Protein AF-0000000066196878 (afdb_homodimer)

InterPro domains:
  IPR005068 Bacteriophage lambda, Tail fiber protein, repeat-2 [PF03406] (113-153)
  IPR048390 Long-tail fiber proximal subunit, trimerization domain [PF21446] (210-320)
  IPR051934 Bacteriophage Tail Fiber Structural Protein [PTHR35191] (95-156)

Foldseek 3Di:
DDDDDDPVDDPDQDPQDDDPDPDDDDFDCADVVGHGDDCPSNNNCVVRVVQCVLLVLLVHDDDPPDDCSNVVSVVSNCVVPHDDPVCVCVVQVVVHDVSVVVVCVVVVADQDAPPHDHDAAEDLDQPDPDRRHHYDPNNVVVVVVVVVVDDDPVCVCVPPPDPVVVCVVVVCVVVVVCVVPPADPVGDDDPDDDDDPDFDWDKDDDDQWIKIWGWDDDDPPDPDTDIDIDIDDPFPDWDWDWDDDPPDIGTQWIGGPPDIDGPDDDDDPDDDFAPAQQRAWDQDAQKIWTWGHPPFKIFTFMPDGNCNPDDGDPAGQWMAGPPPRDIDGRPDDDDDDDDDDPDDDWPFDDDDPVCVVPTTDQDDPDAADAQHWDFSDWDDDPFKIKTFTDHHLFWTFIFIATPPDDDDDTPWDWIQTNVRDTDTPDDDDDPDCQVVLQPDWPDKDWADKDKADQAAPDDDDPFQKDWDAWFAPDDPPSHGHGIITIITGIWTRGNNDIDGDGDD/DDDDPDPVDDPDQDDQDDDPDPDDDDADVDDVVDHGDDCPSNNVVVVRVVQCVLLVLLVHDDDPVDDCSNVVSVVSNCVVPHDDPVCVCVVQVVVDDVSVVVVCVVVVADQDAPPGDHDAAADLDQPDPDRRHHYDPNNVVVVVVVVVVDDDPVCVCVPVPDVVVVCVVVVCVVVVVCVVQDADPVDDDDPDDDDDPDQDWDKDDDDQKIKIWGWDDDDPPDPDTDIDIDIDDPFPDWDWDWDDDPHDIGTQWIGGPPDIDGPDDDDDPDDDDAPAQFRAWDQDAQKIWTWGHPPFKIFTFMPDGNCNVDDGDPAGQWMAGPVPRDIDGGPDDDDDDDDDDPDDDWPWDDDDPVCVVPTTDQDDPDAADAQHWDFSDWDDDDFKIKTFTDHHLFWTGIFIATPPDDDDDTPWDWIATNVGDTDTPDDDDDPDCQVVLQPDFPDKDWADKDKADQQAPDDDDPFQKDWDAWDADPDPPSHGHGIITIITGIWTHGNNDIDRDGDD

Organism: Escherichia phage Mu (NCBI:txid2681603)

Radius of gyration: 94.43 Å; Cα contacts (8 Å, |Δi|>4): 2114; chains: 2; bounding box: 53×305×156 Å

Nearest PDB structures (foldseek):
  5yvq-assembly1_A  TM=9.752E-01  e=8.740E-61  Muvirus mu
  4uxg-assembly2_E  TM=3.493E-01  e=2.154E-09  Tequatrovirus T4
  5nxh-assembly1_C  TM=2.573E-01  e=2.372E-10  Tequatrovirus T4
  5nxf-assembly1_C  TM=2.540E-01  e=2.976E-09  Tequatrovirus T4
  4zgq-assembly1_B  TM=2.258E-01  e=8.682E+00  Saccharomyces cerevisiae

Structure (mmCIF, N/CA/C/O backbone):
data_AF-0000000066196878-model_v1
#
loop_
_entity.id
_entity.type
_entity.pdbx_description
1 polymer 'Tail fiber protein S'
#
loop_
_atom_site.group_PDB
_atom_site.id
_atom_site.type_symbol
_atom_site.label_atom_id
_atom_site.label_alt_id
_atom_site.label_comp_id
_atom_site.label_asym_id
_atom_site.label_entity_id
_atom_site.label_seq_id
_atom_site.pdbx_PDB_ins_code
_atom_site.Cartn_x
_atom_site.Cartn_y
_atom_site.Cartn_z
_atom_site.occupancy
_atom_site.B_iso_or_equiv
_atom_site.auth_seq_id
_atom_site.auth_comp_id
_atom_site.auth_asym_id
_atom_site.auth_atom_id
_atom_site.pdbx_PDB_model_num
ATOM 1 N N . MET A 1 1 ? 2.555 138.375 64.688 1 83 1 MET A N 1
ATOM 2 C CA . MET A 1 1 ? 1.456 139.125 65.312 1 83 1 MET A CA 1
ATOM 3 C C . MET A 1 1 ? 1.65 139.25 66.812 1 83 1 MET A C 1
ATOM 5 O O . MET A 1 1 ? 1.984 138.25 67.5 1 83 1 MET A O 1
ATOM 9 N N . PHE A 1 2 ? 1.499 140.5 67.312 1 89.62 2 PHE A N 1
ATOM 10 C CA . PHE A 1 2 ? 1.685 140.875 68.75 1 89.62 2 PHE A CA 1
ATOM 11 C C . PHE A 1 2 ? 0.652 141.875 69.25 1 89.62 2 PHE A C 1
ATOM 13 O O . PHE A 1 2 ? 0.168 142.625 68.5 1 89.62 2 PHE A O 1
ATOM 20 N N . TYR A 1 3 ? 0.331 141.75 70.5 1 91.12 3 TYR A N 1
ATOM 21 C CA . TYR A 1 3 ? -0.651 142.625 71.125 1 91.12 3 TYR A CA 1
ATOM 22 C C . TYR A 1 3 ? -0.016 144 71.562 1 91.12 3 TYR A C 1
ATOM 24 O O . TYR A 1 3 ? 1.211 144.125 71.562 1 91.12 3 TYR A O 1
ATOM 32 N N . ILE A 1 4 ? -0.816 144.875 71.688 1 88.62 4 ILE A N 1
ATOM 33 C CA . ILE A 1 4 ? -0.34 146.125 72.25 1 88.62 4 ILE A CA 1
ATOM 34 C C . ILE A 1 4 ? 0.335 145.875 73.562 1 88.62 4 ILE A C 1
ATOM 36 O O . ILE A 1 4 ? -0.197 145.25 74.438 1 88.62 4 ILE A O 1
ATOM 40 N N . ASP A 1 5 ? 1.55 146.5 73.75 1 88.06 5 ASP A N 1
ATOM 41 C CA . ASP A 1 5 ? 2.254 146.125 75 1 88.06 5 ASP A CA 1
ATOM 42 C C . ASP A 1 5 ? 2.846 147.375 75.625 1 88.06 5 ASP A C 1
ATOM 44 O O . ASP A 1 5 ? 3.709 147.375 76.5 1 88.06 5 ASP A O 1
ATOM 48 N N . ASN A 1 6 ? 2.473 148.375 75.125 1 85 6 ASN A N 1
ATOM 49 C CA . ASN A 1 6 ? 2.963 149.625 75.812 1 85 6 ASN A CA 1
ATOM 50 C C . ASN A 1 6 ? 2.205 150 77.062 1 85 6 ASN A C 1
ATOM 52 O O . ASN A 1 6 ? 1.241 149.25 77.438 1 85 6 ASN A O 1
ATOM 56 N N . ASP A 1 7 ? 2.568 151 77.75 1 84.56 7 ASP A N 1
ATOM 57 C CA . ASP A 1 7 ? 2.145 151.25 79.125 1 84.56 7 ASP A CA 1
ATOM 58 C C . ASP A 1 7 ? 0.718 151.875 79.188 1 84.56 7 ASP A C 1
ATOM 60 O O . ASP A 1 7 ? 0.107 151.875 80.25 1 84.56 7 ASP A O 1
ATOM 64 N N . SER A 1 8 ? 0.261 152.25 78.062 1 85.88 8 SER A N 1
ATOM 65 C CA . SER A 1 8 ? -1.095 152.75 78.062 1 85.88 8 SER A CA 1
ATOM 66 C C . SER A 1 8 ? -2.133 151.625 78 1 85.88 8 SER A C 1
ATOM 68 O O . SER A 1 8 ? -3.326 151.875 78.188 1 85.88 8 SER A O 1
ATOM 70 N N . GLY A 1 9 ? -1.727 150.375 77.625 1 87 9 GLY A N 1
ATOM 71 C CA . GLY A 1 9 ? -2.645 149.25 77.562 1 87 9 GLY A CA 1
ATOM 72 C C . GLY A 1 9 ? -3.094 148.75 78.875 1 87 9 GLY A C 1
ATOM 73 O O . GLY A 1 9 ? -2.41 148.875 79.875 1 87 9 GLY A O 1
ATOM 74 N N . VAL A 1 10 ? -4.293 148.125 78.875 1 89.38 10 VAL A N 1
ATOM 75 C CA . VAL A 1 10 ? -4.828 147.5 80.125 1 89.38 10 VAL A CA 1
ATOM 76 C C . VAL A 1 10 ? -4.691 146 80.062 1 89.38 10 VAL A C 1
ATOM 78 O O . VAL A 1 10 ? -4.668 145.375 79 1 89.38 10 VAL A O 1
ATOM 81 N N . THR A 1 11 ? -4.688 145.375 81.188 1 89.75 11 THR A N 1
ATOM 82 C CA . THR A 1 11 ? -4.344 144 81.312 1 89.75 11 THR A CA 1
ATOM 83 C C . THR A 1 11 ? -5.59 143.125 81.125 1 89.75 11 THR A C 1
ATOM 85 O O . THR A 1 11 ? -5.484 141.875 80.938 1 89.75 11 THR A O 1
ATOM 88 N N . VAL A 1 12 ? -6.699 143.75 81.25 1 90.31 12 VAL A N 1
ATOM 89 C CA . VAL A 1 12 ? -7.961 143.125 81.062 1 90.31 12 VAL A CA 1
ATOM 90 C C . VAL A 1 12 ? -8.734 143.75 79.938 1 90.31 12 VAL A C 1
ATOM 92 O O . VAL A 1 12 ? -8.93 145 79.938 1 90.31 12 VAL A O 1
ATOM 95 N N . MET A 1 13 ? -9.07 143 78.875 1 89.38 13 MET A N 1
ATOM 96 C CA . MET A 1 13 ? -9.82 143.625 77.75 1 89.38 13 MET A CA 1
ATOM 97 C C . MET A 1 13 ? -11.133 144.25 78.25 1 89.38 13 MET A C 1
ATOM 99 O O . MET A 1 13 ? -11.953 143.5 78.875 1 89.38 13 MET A O 1
ATOM 103 N N . PRO A 1 14 ? -11.336 145.375 78 1 86.38 14 PRO A N 1
ATOM 104 C CA . PRO A 1 14 ? -12.656 146 78.375 1 86.38 14 PRO A CA 1
ATOM 105 C C . PRO A 1 14 ? -13.789 145.25 77.625 1 86.38 14 PRO A C 1
ATOM 107 O O . PRO A 1 14 ? -13.609 144.75 76.5 1 86.38 14 PRO A O 1
ATOM 110 N N . PRO A 1 15 ? -14.906 145.125 78.25 1 88.88 15 PRO A N 1
ATOM 111 C CA . PRO A 1 15 ? -16.031 144.375 77.625 1 88.88 15 PRO A CA 1
ATOM 112 C C . PRO A 1 15 ? -16.406 145.125 76.312 1 88.88 15 PRO A C 1
ATOM 114 O O . PRO A 1 15 ? -16.391 146.375 76.188 1 88.88 15 PRO A O 1
ATOM 117 N N . VAL A 1 16 ? -16.672 144.375 75.312 1 87.56 16 VAL A N 1
ATOM 118 C CA . VAL A 1 16 ? -17.078 145 74 1 87.56 16 VAL A CA 1
ATOM 119 C C . VAL A 1 16 ? -18.453 145.625 74.125 1 87.56 16 VAL A C 1
ATOM 121 O O . VAL A 1 16 ? -19.391 145 74.688 1 87.56 16 VAL A O 1
ATOM 124 N N . SER A 1 17 ? -18.578 146.875 73.812 1 86.44 17 SER A N 1
ATOM 125 C CA . SER A 1 17 ? -19.812 147.625 73.938 1 86.44 17 SER A CA 1
ATOM 126 C C . SER A 1 17 ? -20.906 147 73 1 86.44 17 SER A C 1
ATOM 128 O O . SER A 1 17 ? -20.609 146.25 72.062 1 86.44 17 SER A O 1
ATOM 130 N N . ALA A 1 18 ? -22.172 147.375 73.312 1 87.31 18 ALA A N 1
ATOM 131 C CA . ALA A 1 18 ? -23.328 147 72.562 1 87.31 18 ALA A CA 1
ATOM 132 C C . ALA A 1 18 ? -23.297 147.5 71.125 1 87.31 18 ALA A C 1
ATOM 134 O O . ALA A 1 18 ? -22.75 148.625 70.938 1 87.31 18 ALA A O 1
ATOM 135 N N . GLN A 1 19 ? -23.828 146.875 70.188 1 86.88 19 GLN A N 1
ATOM 136 C CA . GLN A 1 19 ? -23.906 147.375 68.812 1 86.88 19 GLN A CA 1
ATOM 137 C C . GLN A 1 19 ? -24.688 148.75 68.75 1 86.88 19 GLN A C 1
ATOM 139 O O . GLN A 1 19 ? -25.844 148.75 69.125 1 86.88 19 GLN A O 1
ATOM 144 N N . ARG A 1 20 ? -24.188 149.75 68.188 1 87.94 20 ARG A N 1
ATOM 145 C CA . ARG A 1 20 ? -24.828 151.125 68.125 1 87.94 20 ARG A CA 1
ATOM 146 C C . ARG A 1 20 ? -25.531 151.25 66.75 1 87.94 20 ARG A C 1
ATOM 148 O O . ARG A 1 20 ? -26.531 152 66.688 1 87.94 20 ARG A O 1
ATOM 155 N N . SER A 1 21 ? -24.812 150.5 65.75 1 83.88 21 SER A N 1
ATOM 156 C CA . SER A 1 21 ? -25.422 150.625 64.438 1 83.88 21 SER A CA 1
ATOM 157 C C . SER A 1 21 ? -25.578 149.25 63.781 1 83.88 21 SER A C 1
ATOM 159 O O . SER A 1 21 ? -24.672 148.375 63.812 1 83.88 21 SER A O 1
ATOM 161 N N . ALA A 1 22 ? -26.719 149.125 63.188 1 82.88 22 ALA A N 1
ATOM 162 C CA . ALA A 1 22 ? -27 147.875 62.438 1 82.88 22 ALA A CA 1
ATOM 163 C C . ALA A 1 22 ? -26.484 148 61 1 82.88 22 ALA A C 1
ATOM 165 O O . ALA A 1 22 ? -26.359 147 60.312 1 82.88 22 ALA A O 1
ATOM 166 N N . ILE A 1 23 ? -26.172 149.125 60.75 1 83.44 23 ILE A N 1
ATOM 167 C CA . ILE A 1 23 ? -25.656 149.375 59.406 1 83.44 23 ILE A CA 1
ATOM 168 C C . ILE A 1 23 ? -24.141 149.5 59.438 1 83.44 23 ILE A C 1
ATOM 170 O O . ILE A 1 23 ? -23.578 150.125 60.312 1 83.44 23 ILE A O 1
ATOM 174 N N . VAL A 1 24 ? -23.547 149 58.531 1 83.06 24 VAL A N 1
ATOM 175 C CA . VAL A 1 24 ? -22.094 149.125 58.406 1 83.06 24 VAL A CA 1
ATOM 176 C C . VAL A 1 24 ? -21.672 150.5 58.219 1 83.06 24 VAL A C 1
ATOM 178 O O . VAL A 1 24 ? -22.266 151.25 57.406 1 83.06 24 VAL A O 1
ATOM 181 N N . ARG A 1 25 ? -20.688 150.875 59.031 1 83.38 25 ARG A N 1
ATOM 182 C CA . ARG A 1 25 ? -20.109 152.25 58.938 1 83.38 25 ARG A CA 1
ATOM 183 C C . ARG A 1 25 ? -18.625 152.25 58.562 1 83.38 25 ARG A C 1
ATOM 185 O O . ARG A 1 25 ? -17.984 151.125 58.781 1 83.38 25 ARG A O 1
ATOM 192 N N . TRP A 1 26 ? -18.094 153.125 57.938 1 86.69 26 TRP A N 1
ATOM 193 C CA . TRP A 1 26 ? -16.703 153.25 57.469 1 86.69 26 TRP A CA 1
ATOM 194 C C . TRP A 1 26 ? -15.992 154.5 58.031 1 86.69 26 TRP A C 1
ATOM 196 O O . TRP A 1 26 ? -16.625 155.375 58.406 1 86.69 26 TRP A O 1
ATOM 206 N N . PHE A 1 27 ? -14.648 154.25 58.094 1 84.75 27 PHE A N 1
ATOM 207 C CA . PHE A 1 27 ? -13.82 155.375 58.594 1 84.75 27 PHE A CA 1
ATOM 208 C C . PHE A 1 27 ? -13.812 156.5 57.594 1 84.75 27 PHE A C 1
ATOM 210 O O . PHE A 1 27 ? -13.773 156.375 56.375 1 84.75 27 PHE A O 1
ATOM 217 N N . SER A 1 28 ? -13.914 157.75 58.094 1 83.12 28 SER A N 1
ATOM 218 C CA . SER A 1 28 ? -13.836 159 57.25 1 83.12 28 SER A CA 1
ATOM 219 C C . SER A 1 28 ? -12.875 160 57.875 1 83.12 28 SER A C 1
ATOM 221 O O . SER A 1 28 ? -12.758 160.125 59.094 1 83.12 28 SER A O 1
ATOM 223 N N . GLU A 1 29 ? -12.172 160.75 57.094 1 83.5 29 GLU A N 1
ATOM 224 C CA . GLU A 1 29 ? -11.242 161.75 57.531 1 83.5 29 GLU A CA 1
ATOM 225 C C . GLU A 1 29 ? -11.969 163.125 57.781 1 83.5 29 GLU A C 1
ATOM 227 O O . GLU A 1 29 ? -11.336 164.125 58.094 1 83.5 29 GLU A O 1
ATOM 232 N N . GLY A 1 30 ? -13.102 163 57.688 1 79.94 30 GLY A N 1
ATOM 233 C CA . GLY A 1 30 ? -13.875 164.125 57.875 1 79.94 30 GLY A CA 1
ATOM 234 C C . GLY A 1 30 ? -13.883 165.125 56.656 1 79.94 30 GLY A C 1
ATOM 235 O O . GLY A 1 30 ? -13.023 165 55.781 1 79.94 30 GLY A O 1
ATOM 236 N N . ASP A 1 31 ? -14.914 165.875 56.156 1 77.12 31 ASP A N 1
ATOM 237 C CA . ASP A 1 31 ? -15 166.75 55 1 77.12 31 ASP A CA 1
ATOM 238 C C . ASP A 1 31 ? -15.523 168.125 55.375 1 77.12 31 ASP A C 1
ATOM 240 O O . ASP A 1 31 ? -16.109 168.75 54.562 1 77.12 31 ASP A O 1
ATOM 244 N N . GLY A 1 32 ? -15.156 168.625 56.594 1 75.62 32 GLY A N 1
ATOM 245 C CA . GLY A 1 32 ? -15.609 170 57.031 1 75.62 32 GLY A CA 1
ATOM 246 C C . GLY A 1 32 ? -16.969 169.875 57.719 1 75.62 32 GLY A C 1
ATOM 247 O O . GLY A 1 32 ? -17.125 170.5 58.812 1 75.62 32 GLY A O 1
ATOM 248 N N . ASN A 1 33 ? -17.953 169.25 57.219 1 75.69 33 ASN A N 1
ATOM 249 C CA . ASN A 1 33 ? -19.266 169.125 57.812 1 75.69 33 ASN A CA 1
ATOM 250 C C . ASN A 1 33 ? -19.344 167.875 58.719 1 75.69 33 ASN A C 1
ATOM 252 O O . ASN A 1 33 ? -20.203 167.75 59.594 1 75.69 33 ASN A O 1
ATOM 256 N N . ASN A 1 34 ? -18.328 166.875 58.438 1 76.5 34 ASN A N 1
ATOM 257 C CA . ASN A 1 34 ? -18.312 165.625 59.219 1 76.5 34 ASN A CA 1
ATOM 258 C C . ASN A 1 34 ? -17 165.5 59.969 1 76.5 34 ASN A C 1
ATOM 260 O O . ASN A 1 34 ? -15.93 165.75 59.438 1 76.5 34 ASN A O 1
ATOM 264 N N . VAL A 1 35 ? -17.109 164.875 61.188 1 83.25 35 VAL A N 1
ATOM 265 C CA . VAL A 1 35 ? -15.938 164.75 62.031 1 83.25 35 VAL A CA 1
ATOM 266 C C . VAL A 1 35 ? -15.172 163.5 61.656 1 83.25 35 VAL A C 1
ATOM 268 O O . VAL A 1 35 ? -15.742 162.625 61.062 1 83.25 35 VAL A O 1
ATOM 271 N N . ILE A 1 36 ? -13.961 163.5 61.875 1 83.06 36 ILE A N 1
ATOM 272 C CA . ILE A 1 36 ? -13.07 162.375 61.656 1 83.06 36 ILE A CA 1
ATOM 273 C C . ILE A 1 36 ? -13.539 161.25 62.5 1 83.06 36 ILE A C 1
ATOM 275 O O . ILE A 1 36 ? -13.93 161.375 63.656 1 83.06 36 ILE A O 1
ATOM 279 N N . THR A 1 37 ? -13.555 160.125 61.875 1 81.94 37 THR A N 1
ATOM 280 C CA . THR A 1 37 ? -13.969 158.875 62.594 1 81.94 37 THR A CA 1
ATOM 281 C C . THR A 1 37 ? -12.852 158.375 63.5 1 81.94 37 THR A C 1
ATOM 283 O O . THR A 1 37 ? -11.711 158.25 63.094 1 81.94 37 THR A O 1
ATOM 286 N N . TRP A 1 38 ? -13.141 158.25 64.812 1 84 38 TRP A N 1
ATOM 287 C CA . TRP A 1 38 ? -12.188 157.625 65.688 1 84 38 TRP A CA 1
ATOM 288 C C . TRP A 1 38 ? -12.562 156.125 65.938 1 84 38 TRP A C 1
ATOM 290 O O . TRP A 1 38 ? -13.727 155.75 66.25 1 84 38 TRP A O 1
ATOM 300 N N . PRO A 1 39 ? -11.711 155 65.75 1 85 39 PRO A N 1
ATOM 301 C CA . PRO A 1 39 ? -12.023 153.5 65.812 1 85 39 PRO A CA 1
ATOM 302 C C . PRO A 1 39 ? -12.531 153.125 67.188 1 85 39 PRO A C 1
ATOM 304 O O . PRO A 1 39 ? -13.438 152.25 67.25 1 85 39 PRO A O 1
ATOM 307 N N . GLY A 1 40 ? -12.023 153.875 68.25 1 84.94 40 GLY A N 1
ATOM 308 C CA . GLY A 1 40 ? -12.398 153.5 69.625 1 84.94 40 GLY A CA 1
ATOM 309 C C . GLY A 1 40 ? -11.75 152.25 70.062 1 84.94 40 GLY A C 1
ATOM 310 O O . GLY A 1 40 ? -11.219 151.5 69.25 1 84.94 40 GLY A O 1
ATOM 311 N N . MET A 1 41 ? -11.719 152 71.25 1 88.88 41 MET A N 1
ATOM 312 C CA . MET A 1 41 ? -11.047 150.75 71.875 1 88.88 41 MET A CA 1
ATOM 313 C C . MET A 1 41 ? -11.672 149.5 71.375 1 88.88 41 MET A C 1
ATOM 315 O O . MET A 1 41 ? -10.969 148.5 71.188 1 88.88 41 MET A O 1
ATOM 319 N N . ASP A 1 42 ? -12.906 149.375 71 1 88.69 42 ASP A N 1
ATOM 320 C CA . ASP A 1 42 ? -13.586 148.125 70.562 1 88.69 42 ASP A CA 1
ATOM 321 C C . ASP A 1 42 ? -13.023 147.625 69.25 1 88.69 42 ASP A C 1
ATOM 323 O O . ASP A 1 42 ? -12.711 146.5 69.125 1 88.69 42 ASP A O 1
ATOM 327 N N . TRP A 1 43 ? -12.875 148.5 68.375 1 90.25 43 TRP A N 1
ATOM 328 C CA . TRP A 1 43 ? -12.398 148.125 67.062 1 90.25 43 TRP A CA 1
ATOM 329 C C . TRP A 1 43 ? -10.977 147.625 67.125 1 90.25 43 TRP A C 1
ATOM 331 O O . TRP A 1 43 ? -10.695 146.5 66.562 1 90.25 43 TRP A O 1
ATOM 341 N N . PHE A 1 44 ? -10.133 148.25 67.875 1 91.69 44 PHE A N 1
ATOM 342 C CA . PHE A 1 44 ? -8.75 147.875 68 1 91.69 44 PHE A CA 1
ATOM 343 C C . PHE A 1 44 ? -8.672 146.5 68.75 1 91.69 44 PHE A C 1
ATOM 345 O O . PHE A 1 44 ? -7.941 145.625 68.312 1 91.69 44 PHE A O 1
ATOM 352 N N . ASN A 1 45 ? -9.43 146.375 69.688 1 92.12 45 ASN A N 1
ATOM 353 C CA . ASN A 1 45 ? -9.422 145.125 70.5 1 92.12 45 ASN A CA 1
ATOM 354 C C . ASN A 1 45 ? -9.992 144 69.688 1 92.12 45 ASN A C 1
ATOM 356 O O . ASN A 1 45 ? -9.484 142.875 69.75 1 92.12 45 ASN A O 1
ATOM 360 N N . ILE A 1 46 ? -10.969 144.25 68.938 1 89.44 46 ILE A N 1
ATOM 361 C CA . ILE A 1 46 ? -11.578 143.125 68.125 1 89.44 46 ILE A CA 1
ATOM 362 C C . ILE A 1 46 ? -10.578 142.625 67.062 1 89.44 46 ILE A C 1
ATOM 364 O O . ILE A 1 46 ? -10.367 141.5 66.875 1 89.44 46 ILE A O 1
ATOM 368 N N . VAL A 1 47 ? -9.875 143.625 66.5 1 89.44 47 VAL A N 1
ATOM 369 C CA . VAL A 1 47 ? -8.914 143.25 65.438 1 89.44 47 VAL A CA 1
ATOM 370 C C . VAL A 1 47 ? -7.746 142.5 66.062 1 89.44 47 VAL A C 1
ATOM 372 O O . VAL A 1 47 ? -7.352 141.375 65.562 1 89.44 47 VAL A O 1
ATOM 375 N N . GLN A 1 48 ? -7.262 143 67.125 1 92.81 48 GLN A N 1
ATOM 376 C CA . GLN A 1 48 ? -6.156 142.375 67.812 1 92.81 48 GLN A CA 1
ATOM 377 C C . GLN A 1 48 ? -6.562 140.875 68.312 1 92.81 48 GLN A C 1
ATOM 379 O O . GLN A 1 48 ? -5.828 140 68.125 1 92.81 48 GLN A O 1
ATOM 384 N N . ALA A 1 49 ? -7.719 140.875 68.75 1 91.31 49 ALA A N 1
ATOM 385 C CA . ALA A 1 49 ? -8.195 139.625 69.25 1 91.31 49 ALA A CA 1
ATOM 386 C C . ALA A 1 49 ? -8.352 138.625 68.125 1 91.31 49 ALA A C 1
ATOM 388 O O . ALA A 1 49 ? -7.965 137.375 68.312 1 91.31 49 ALA A O 1
ATOM 389 N N . GLU A 1 50 ? -8.852 138.875 67.125 1 90.19 50 GLU A N 1
ATOM 390 C CA . GLU A 1 50 ? -9.047 138 66 1 90.19 50 GLU A CA 1
ATOM 391 C C . GLU A 1 50 ? -7.715 137.5 65.438 1 90.19 50 GLU A C 1
ATOM 393 O O . GLU A 1 50 ? -7.57 136.25 65.188 1 90.19 50 GLU A O 1
ATOM 398 N N . LEU A 1 51 ? -6.781 138.375 65.438 1 91.81 51 LEU A N 1
ATOM 399 C CA . LEU A 1 51 ? -5.473 138 64.938 1 91.81 51 LEU A CA 1
ATOM 400 C C . LEU A 1 51 ? -4.73 137 65.875 1 91.81 51 LEU A C 1
ATOM 402 O O . LEU A 1 51 ? -4.164 136 65.5 1 91.81 51 LEU A O 1
ATOM 406 N N . LEU A 1 52 ? -4.883 137.375 67.062 1 92.56 52 LEU A N 1
ATOM 407 C CA . LEU A 1 52 ? -4.238 136.625 68.125 1 92.56 52 LEU A CA 1
ATOM 408 C C . LEU A 1 52 ? -4.895 135.25 68.188 1 92.56 52 LEU A C 1
ATOM 410 O O . LEU A 1 52 ? -4.215 134.25 68.438 1 92.56 52 LEU A O 1
ATOM 414 N N . ASN A 1 53 ? -6.105 135.125 68 1 90.31 53 ASN A N 1
ATOM 415 C CA . ASN A 1 53 ? -6.82 133.875 68.125 1 90.31 53 ASN A CA 1
ATOM 416 C C . ASN A 1 53 ? -6.52 133 66.938 1 90.31 53 ASN A C 1
ATOM 418 O O . ASN A 1 53 ? -6.641 131.75 67.062 1 90.31 53 ASN A O 1
ATOM 422 N N . THR A 1 54 ? -6.18 133.5 65.875 1 92.19 54 THR A N 1
ATOM 423 C CA . THR A 1 54 ? -5.707 132.75 64.75 1 92.19 54 THR A CA 1
ATOM 424 C C . THR A 1 54 ? -4.395 132 65.125 1 92.19 54 THR A C 1
ATOM 426 O O . THR A 1 54 ? -4.207 130.875 64.812 1 92.19 54 THR A O 1
ATOM 429 N N . LEU A 1 55 ? -3.465 132.75 65.812 1 93.12 55 LEU A N 1
ATOM 430 C CA . LEU A 1 55 ? -2.219 132.125 66.25 1 93.12 55 LEU A CA 1
ATOM 431 C C . LEU A 1 55 ? -2.49 131 67.312 1 93.12 55 LEU A C 1
ATOM 433 O O . LEU A 1 55 ? -1.896 130 67.25 1 93.12 55 LEU A O 1
ATOM 437 N N . GLU A 1 56 ? -3.439 131.375 68.062 1 91.94 56 GLU A N 1
ATOM 438 C CA . GLU A 1 56 ? -3.797 130.375 69.125 1 91.94 56 GLU A CA 1
ATOM 439 C C . GLU A 1 56 ? -4.332 129.125 68.5 1 91.94 56 GLU A C 1
ATOM 441 O O . GLU A 1 56 ? -3.941 127.938 68.875 1 91.94 56 GLU A O 1
ATOM 446 N N . GLU A 1 57 ? -5.098 129.25 67.562 1 90.75 57 GLU A N 1
ATOM 447 C CA . GLU A 1 57 ? -5.656 128 66.875 1 90.75 57 GLU A CA 1
ATOM 448 C C . GLU A 1 57 ? -4.559 127.188 66.188 1 90.75 57 GLU A C 1
ATOM 450 O O . GLU A 1 57 ? -4.668 126 66.125 1 90.75 57 GLU A O 1
ATOM 455 N N . ALA A 1 58 ? -3.574 127.812 65.812 1 92.31 58 ALA A N 1
ATOM 456 C CA . ALA A 1 58 ? -2.455 127.188 65.188 1 92.31 58 ALA A CA 1
ATOM 457 C C . ALA A 1 58 ? -1.42 126.688 66.188 1 92.31 58 ALA A C 1
ATOM 459 O O . ALA A 1 58 ? -0.462 126 65.75 1 92.31 58 ALA A O 1
ATOM 460 N N . GLY A 1 59 ? -1.481 127.062 67.562 1 90.69 59 GLY A N 1
ATOM 461 C CA . GLY A 1 59 ? -0.529 126.688 68.562 1 90.69 59 GLY A CA 1
ATOM 462 C C . GLY A 1 59 ? 0.746 127.5 68.5 1 90.69 59 GLY A C 1
ATOM 463 O O . GLY A 1 59 ? 1.818 127 68.875 1 90.69 59 GLY A O 1
ATOM 464 N N . ILE A 1 60 ? 0.642 128.625 68.062 1 92.75 60 ILE A N 1
ATOM 465 C CA . ILE A 1 60 ? 1.8 129.5 67.938 1 92.75 60 ILE A CA 1
ATOM 466 C C . ILE A 1 60 ? 1.756 130.625 69 1 92.75 60 ILE A C 1
ATOM 468 O O . ILE A 1 60 ? 0.748 131.25 69.125 1 92.75 60 ILE A O 1
ATOM 472 N N . GLN A 1 61 ? 2.744 130.875 69.625 1 92.38 61 GLN A N 1
ATOM 473 C CA . GLN A 1 61 ? 2.871 131.875 70.625 1 92.38 61 GLN A CA 1
ATOM 474 C C . GLN A 1 61 ? 3.293 133.25 69.938 1 92.38 61 GLN A C 1
ATOM 476 O O . GLN A 1 61 ? 4.23 133.25 69.125 1 92.38 61 GLN A O 1
ATOM 481 N N . PRO A 1 62 ? 2.598 134.25 70.375 1 89 62 PRO A N 1
ATOM 482 C CA . PRO A 1 62 ? 2.959 135.5 69.812 1 89 62 PRO A CA 1
ATOM 483 C C . PRO A 1 62 ? 4.414 135.875 70.062 1 89 62 PRO A C 1
ATOM 485 O O . PRO A 1 62 ? 4.914 135.75 71.188 1 89 62 PRO A O 1
ATOM 488 N N . ASP A 1 63 ? 5.152 136.25 69.062 1 91.56 63 ASP A N 1
ATOM 489 C CA . ASP A 1 63 ? 6.543 136.75 69.125 1 91.56 63 ASP A CA 1
ATOM 490 C C . ASP A 1 63 ? 6.707 138.125 68.438 1 91.56 63 ASP A C 1
ATOM 492 O O . ASP A 1 63 ? 6.555 138.25 67.188 1 91.56 63 ASP A O 1
ATOM 496 N N . LYS A 1 64 ? 7.027 139.125 69.25 1 90.38 64 LYS A N 1
ATOM 497 C CA . LYS A 1 64 ? 7.082 140.5 68.812 1 90.38 64 LYS A CA 1
ATOM 498 C C . LYS A 1 64 ? 8.18 140.625 67.75 1 90.38 64 LYS A C 1
ATOM 500 O O . LYS A 1 64 ? 8.148 141.5 66.938 1 90.38 64 LYS A O 1
ATOM 505 N N . THR A 1 65 ? 9.039 139.5 67.625 1 90.69 65 THR A N 1
ATOM 506 C CA . THR A 1 65 ? 10.195 139.625 66.75 1 90.69 65 THR A CA 1
ATOM 507 C C . THR A 1 65 ? 9.883 139 65.375 1 90.69 65 THR A C 1
ATOM 509 O O . THR A 1 65 ? 10.68 139.125 64.438 1 90.69 65 THR A O 1
ATOM 512 N N . LYS A 1 66 ? 8.82 138.375 65.188 1 91.88 66 LYS A N 1
ATOM 513 C CA . LYS A 1 66 ? 8.445 137.75 63.938 1 91.88 66 LYS A CA 1
ATOM 514 C C . LYS A 1 66 ? 7.23 138.5 63.344 1 91.88 66 LYS A C 1
ATOM 516 O O . LYS A 1 66 ? 6.293 138.875 64.062 1 91.88 66 LYS A O 1
ATOM 521 N N . LEU A 1 67 ? 7.262 138.5 62.094 1 93 67 LEU A N 1
ATOM 522 C CA . LEU A 1 67 ? 6.223 139.25 61.438 1 93 67 LEU A CA 1
ATOM 523 C C . LEU A 1 67 ? 5.48 138.5 60.406 1 93 67 LEU A C 1
ATOM 525 O O . LEU A 1 67 ? 4.852 139 59.469 1 93 67 LEU A O 1
ATOM 529 N N . ASN A 1 68 ? 5.609 137.125 60.469 1 92.75 68 ASN A N 1
ATOM 530 C CA . ASN A 1 68 ? 4.934 136.25 59.531 1 92.75 68 ASN A CA 1
ATOM 531 C C . ASN A 1 68 ? 4.117 135.25 60.25 1 92.75 68 ASN A C 1
ATOM 533 O O . ASN A 1 68 ? 3.881 134.125 59.719 1 92.75 68 ASN A O 1
ATOM 537 N N . GLN A 1 69 ? 3.684 135.5 61.344 1 93.69 69 GLN A N 1
ATOM 538 C CA . GLN A 1 69 ? 3.066 134.5 62.188 1 93.69 69 GLN A CA 1
ATOM 539 C C . GLN A 1 69 ? 1.652 134.125 61.719 1 93.69 69 GLN A C 1
ATOM 541 O O . GLN A 1 69 ? 1.176 133.125 61.938 1 93.69 69 GLN A O 1
ATOM 546 N N . LEU A 1 70 ? 0.991 135.125 61.094 1 91.88 70 LEU A N 1
ATOM 547 C CA . LEU A 1 70 ? -0.329 134.875 60.531 1 91.88 70 LEU A CA 1
ATOM 548 C C . LEU A 1 70 ? -0.238 133.875 59.406 1 91.88 70 LEU A C 1
ATOM 550 O O . LEU A 1 70 ? -0.995 132.875 59.375 1 91.88 70 LEU A O 1
ATOM 554 N N . ALA A 1 71 ? 0.706 134 58.5 1 90.62 71 ALA A N 1
ATOM 555 C CA . ALA A 1 71 ? 0.938 133.125 57.406 1 90.62 71 ALA A CA 1
ATOM 556 C C . ALA A 1 71 ? 1.308 131.75 57.938 1 90.62 71 ALA A C 1
ATOM 558 O O . ALA A 1 71 ? 0.797 130.75 57.469 1 90.62 71 ALA A O 1
ATOM 559 N N . LEU A 1 72 ? 2.047 131.625 58.844 1 93.19 72 LEU A N 1
ATOM 560 C CA . LEU A 1 72 ? 2.447 130.375 59.469 1 93.19 72 LEU A CA 1
ATOM 561 C C . LEU A 1 72 ? 1.255 129.75 60.125 1 93.19 72 LEU A C 1
ATOM 563 O O . LEU A 1 72 ? 1.134 128.5 60.062 1 93.19 72 LEU A O 1
ATOM 567 N N . SER A 1 73 ? 0.458 130.5 60.719 1 92.88 73 SER A N 1
ATOM 568 C CA . SER A 1 73 ? -0.729 130 61.375 1 92.88 73 SER A CA 1
ATOM 569 C C . SER A 1 73 ? -1.671 129.375 60.344 1 92.88 73 SER A C 1
ATOM 571 O O . SER A 1 73 ? -2.221 128.25 60.594 1 92.88 73 SER A O 1
ATOM 573 N N . ILE A 1 74 ? -1.835 129.875 59.25 1 90.44 74 ILE A N 1
ATOM 574 C CA . ILE A 1 74 ? -2.689 129.375 58.219 1 90.44 74 ILE A CA 1
ATOM 575 C C . ILE A 1 74 ? -2.129 128.125 57.719 1 90.44 74 ILE A C 1
ATOM 577 O O . ILE A 1 74 ? -2.867 127.062 57.562 1 90.44 74 ILE A O 1
ATOM 581 N N . LYS A 1 75 ? -0.917 127.938 57.531 1 91.5 75 LYS A N 1
ATOM 582 C CA . LYS A 1 75 ? -0.276 126.688 57.094 1 91.5 75 LYS A CA 1
ATOM 583 C C . LYS A 1 75 ? -0.389 125.562 58.156 1 91.5 75 LYS A C 1
ATOM 585 O O . LYS A 1 75 ? -0.643 124.438 57.812 1 91.5 75 LYS A O 1
ATOM 590 N N . ALA A 1 76 ? -0.201 126 59.344 1 91.19 76 ALA A N 1
ATOM 591 C CA . ALA A 1 76 ? -0.287 125.062 60.438 1 91.19 76 ALA A CA 1
ATOM 592 C C . ALA A 1 76 ? -1.703 124.5 60.594 1 91.19 76 ALA A C 1
ATOM 594 O O . ALA A 1 76 ? -1.892 123.312 60.781 1 91.19 76 ALA A O 1
ATOM 595 N N . ILE A 1 77 ? -2.652 125.312 60.5 1 90.56 77 ILE A N 1
ATOM 596 C CA . ILE A 1 77 ? -4.047 124.875 60.562 1 90.56 77 ILE A CA 1
ATOM 597 C C . ILE A 1 77 ? -4.355 123.938 59.406 1 90.56 77 ILE A C 1
ATOM 599 O O . ILE A 1 77 ? -5.008 122.938 59.562 1 90.56 77 ILE A O 1
ATOM 603 N N . MET A 1 78 ? -3.766 124.25 58.312 1 88.94 78 MET A N 1
ATOM 604 C CA . MET A 1 78 ? -3.943 123.375 57.156 1 88.94 78 MET A CA 1
ATOM 605 C C . MET A 1 78 ? -3.268 122.062 57.344 1 88.94 78 MET A C 1
ATOM 607 O O . MET A 1 78 ? -3.865 121 57.094 1 88.94 78 MET A O 1
ATOM 611 N N . SER A 1 79 ? -2.111 122.125 57.812 1 89.81 79 SER A N 1
ATOM 612 C CA . SER A 1 79 ? -1.342 120.875 58.031 1 89.81 79 SER A CA 1
ATOM 613 C C . SER A 1 79 ? -2.025 120 59.062 1 89.81 79 SER A C 1
ATOM 615 O O . SER A 1 79 ? -1.977 118.75 58.906 1 89.81 79 SER A O 1
ATOM 617 N N . ASN A 1 80 ? -2.727 120.562 59.969 1 89.5 80 ASN A N 1
ATOM 618 C CA . ASN A 1 80 ? -3.375 119.75 61.031 1 89.5 80 ASN A CA 1
ATOM 619 C C . ASN A 1 80 ? -4.707 119.188 60.562 1 89.5 80 ASN A C 1
ATOM 621 O O . ASN A 1 80 ? -5.223 118.25 61.156 1 89.5 80 ASN A O 1
ATOM 625 N N . ASN A 1 81 ? -5.176 119.75 59.5 1 89.06 81 ASN A N 1
ATOM 626 C CA . ASN A 1 81 ? -6.566 119.375 59.219 1 89.06 81 ASN A CA 1
ATOM 627 C C . ASN A 1 81 ? -6.754 118.875 57.781 1 89.06 81 ASN A C 1
ATOM 629 O O . ASN A 1 81 ? -7.812 118.375 57.438 1 89.06 81 ASN A O 1
ATOM 633 N N . ALA A 1 82 ? -5.816 119.062 56.969 1 90.38 82 ALA A N 1
ATOM 634 C CA . ALA A 1 82 ? -5.961 118.75 55.562 1 90.38 82 ALA A CA 1
ATOM 635 C C . ALA A 1 82 ? -4.926 117.688 55.125 1 90.38 82 ALA A C 1
ATOM 637 O O . ALA A 1 82 ? -3.904 117.5 55.812 1 90.38 82 ALA A O 1
ATOM 638 N N . LEU A 1 83 ? -5.195 116.875 54.062 1 93.06 83 LEU A N 1
ATOM 639 C CA . LEU A 1 83 ? -4.18 116.062 53.375 1 93.06 83 LEU A CA 1
ATOM 640 C C . LEU A 1 83 ? -3.266 116.938 52.531 1 93.06 83 LEU A C 1
ATOM 642 O O . LEU A 1 83 ? -3.74 117.812 51.781 1 93.06 83 LEU A O 1
ATOM 646 N N . LEU A 1 84 ? -2.045 116.812 52.781 1 93.06 84 LEU A N 1
ATOM 647 C CA . LEU A 1 84 ? -1.086 117.625 52.094 1 93.06 84 LEU A CA 1
ATOM 648 C C . LEU A 1 84 ? -0.556 116.938 50.844 1 93.06 84 LEU A C 1
ATOM 650 O O . LEU A 1 84 ? -0.335 115.75 50.812 1 93.06 84 LEU A O 1
ATOM 654 N N . ILE A 1 85 ? -0.333 117.625 49.781 1 92 85 ILE A N 1
ATOM 655 C CA . ILE A 1 85 ? 0.15 117.188 48.5 1 92 85 ILE A CA 1
ATOM 656 C C . ILE A 1 85 ? 1.479 116.438 48.688 1 92 85 ILE A C 1
ATOM 658 O O . ILE A 1 85 ? 1.661 115.312 48.188 1 92 85 ILE A O 1
ATOM 662 N N . LYS A 1 86 ? 2.381 117 49.531 1 91.88 86 LYS A N 1
ATOM 663 C CA . LYS A 1 86 ? 3.74 116.5 49.688 1 91.88 86 LYS A CA 1
ATOM 664 C C . LYS A 1 86 ? 3.75 115.188 50.406 1 91.88 86 LYS A C 1
ATOM 666 O O . LYS A 1 86 ? 4.715 114.375 50.312 1 91.88 86 LYS A O 1
ATOM 671 N N . ASN A 1 87 ? 2.711 114.812 51.125 1 93.56 87 ASN A N 1
ATOM 672 C CA . ASN A 1 87 ? 2.707 113.625 51.969 1 93.56 87 ASN A CA 1
ATOM 673 C C . ASN A 1 87 ? 2.189 112.438 51.25 1 93.56 87 ASN A C 1
ATOM 675 O O . ASN A 1 87 ? 2.299 111.312 51.719 1 93.56 87 ASN A O 1
ATOM 679 N N . ASN A 1 88 ? 1.707 112.562 50.062 1 95.19 88 ASN A N 1
ATOM 680 C CA . ASN A 1 88 ? 1.207 111.438 49.25 1 95.19 88 ASN A CA 1
ATOM 681 C C . ASN A 1 88 ? 0.359 110.5 50.062 1 95.19 88 ASN A C 1
ATOM 683 O O . ASN A 1 88 ? 0.576 109.25 50.031 1 95.19 88 ASN A O 1
ATOM 687 N N . LEU A 1 89 ? -0.566 111 50.844 1 94.31 89 LEU A N 1
ATOM 688 C CA . LEU A 1 89 ? -1.571 110.25 51.656 1 94.31 89 LEU A CA 1
ATOM 689 C C . LEU A 1 89 ? -0.924 109.5 52.812 1 94.31 89 LEU A C 1
ATOM 691 O O . LEU A 1 89 ? -1.52 108.625 53.375 1 94.31 89 LEU A O 1
ATOM 695 N N . SER A 1 90 ? 0.285 109.812 53.25 1 95.69 90 SER A N 1
ATOM 696 C CA . SER A 1 90 ? 0.942 109.125 54.375 1 95.69 90 SER A CA 1
ATOM 697 C C . SER A 1 90 ? 0.214 109.438 55.688 1 95.69 90 SER A C 1
ATOM 699 O O . SER A 1 90 ? 0.342 108.688 56.656 1 95.69 90 SER A O 1
ATOM 701 N N . GLU A 1 91 ? -0.579 110.562 55.656 1 94.38 91 GLU A N 1
ATOM 702 C CA . GLU A 1 91 ? -1.39 110.875 56.844 1 94.38 91 GLU A CA 1
ATOM 703 C C . GLU A 1 91 ? -2.375 109.688 57.125 1 94.38 91 GLU A C 1
ATOM 705 O O . GLU A 1 91 ? -2.633 109.375 58.281 1 94.38 91 GLU A O 1
ATOM 710 N N . ILE A 1 92 ? -2.84 109.125 56.094 1 94.69 92 ILE A N 1
ATOM 711 C CA . ILE A 1 92 ? -3.781 108 56.219 1 94.69 92 ILE A CA 1
ATOM 712 C C . ILE A 1 92 ? -3.051 106.812 56.719 1 94.69 92 ILE A C 1
ATOM 714 O O . ILE A 1 92 ? -3.568 106.062 57.562 1 94.69 92 ILE A O 1
ATOM 718 N N . LYS A 1 93 ? -1.887 106.438 56.25 1 95.44 93 LYS A N 1
ATOM 719 C CA . LYS A 1 93 ? -1.07 105.312 56.75 1 95.44 93 LYS A CA 1
ATOM 720 C C . LYS A 1 93 ? -0.733 105.5 58.219 1 95.44 93 LYS A C 1
ATOM 722 O O . LYS A 1 93 ? -0.84 104.562 59 1 95.44 93 LYS A O 1
ATOM 727 N N . THR A 1 94 ? -0.424 106.688 58.531 1 93.69 94 THR A N 1
ATOM 728 C CA . THR A 1 94 ? -0.074 107 59.938 1 93.69 94 THR A CA 1
ATOM 729 C C . THR A 1 94 ? -1.28 106.812 60.844 1 93.69 94 THR A C 1
ATOM 731 O O . THR A 1 94 ? -1.132 106.438 62 1 93.69 94 THR A O 1
ATOM 734 N N . ALA A 1 95 ? -2.395 107.125 60.281 1 93.31 95 ALA A N 1
ATOM 735 C CA . ALA A 1 95 ? -3.625 106.938 61.031 1 93.31 95 ALA A CA 1
ATOM 736 C C . ALA A 1 95 ? -3.945 105.5 61.281 1 93.31 95 ALA A C 1
ATOM 738 O O . ALA A 1 95 ? -4.809 105.125 62.094 1 93.31 95 ALA A O 1
ATOM 739 N N . GLY A 1 96 ? -3.307 104.438 60.594 1 93.81 96 GLY A N 1
ATOM 740 C CA . GLY A 1 96 ? -3.4 103 60.906 1 93.81 96 GLY A CA 1
ATOM 741 C C . GLY A 1 96 ? -4.074 102.188 59.812 1 93.81 96 GLY A C 1
ATOM 742 O O . GLY A 1 96 ? -4.66 102.75 58.906 1 93.81 96 GLY A O 1
ATOM 743 N N . ALA A 1 97 ? -4.098 100.938 60.156 1 94.12 97 ALA A N 1
ATOM 744 C CA . ALA A 1 97 ? -4.598 99.938 59.188 1 94.12 97 ALA A CA 1
ATOM 745 C C . ALA A 1 97 ? -6.094 100.125 58.969 1 94.12 97 ALA A C 1
ATOM 747 O O . ALA A 1 97 ? -6.578 100 57.844 1 94.12 97 ALA A O 1
ATOM 748 N N . SER A 1 98 ? -6.82 100.438 59.906 1 95.06 98 SER A N 1
ATOM 749 C CA . SER A 1 98 ? -8.258 100.625 59.781 1 95.06 98 SER A CA 1
ATOM 750 C C . SER A 1 98 ? -8.539 101.875 58.938 1 95.06 98 SER A C 1
ATOM 752 O O . SER A 1 98 ? -9.453 101.875 58.094 1 95.06 98 SER A O 1
ATOM 754 N N . ALA A 1 99 ? -7.762 102.938 59.094 1 94.88 99 ALA A N 1
ATOM 755 C CA . ALA A 1 99 ? -7.902 104.125 58.25 1 94.88 99 ALA A CA 1
ATOM 756 C C . ALA A 1 99 ? -7.562 103.812 56.781 1 94.88 99 ALA A C 1
ATOM 758 O O . ALA A 1 99 ? -8.242 104.312 55.875 1 94.88 99 ALA A O 1
ATOM 759 N N . GLN A 1 100 ? -6.535 103.062 56.656 1 94.81 100 GLN A N 1
ATOM 760 C CA . GLN A 1 100 ? -6.18 102.625 55.312 1 94.81 100 GLN A CA 1
ATOM 761 C C . GLN A 1 100 ? -7.312 101.812 54.688 1 94.81 100 GLN A C 1
ATOM 763 O O . GLN A 1 100 ? -7.688 102.062 53.531 1 94.81 100 GLN A O 1
ATOM 768 N N . ARG A 1 101 ? -7.871 100.938 55.344 1 94.25 101 ARG A N 1
ATOM 769 C CA . ARG A 1 101 ? -8.977 100.125 54.875 1 94.25 101 ARG A CA 1
ATOM 770 C C . ARG A 1 101 ? -10.188 101 54.531 1 94.25 101 ARG A C 1
ATOM 772 O O . ARG A 1 101 ? -10.766 100.812 53.438 1 94.25 101 ARG A O 1
ATOM 779 N N . THR A 1 102 ? -10.516 101.812 55.375 1 94.5 102 THR A N 1
ATOM 780 C CA . THR A 1 102 ? -11.648 102.688 55.156 1 94.5 102 THR A CA 1
ATOM 781 C C . THR A 1 102 ? -11.406 103.562 53.938 1 94.5 102 THR A C 1
ATOM 783 O O . THR A 1 102 ? -12.305 103.812 53.125 1 94.5 102 THR A O 1
ATOM 786 N N . ALA A 1 103 ? -10.227 104.062 53.875 1 95.5 103 ALA A N 1
ATOM 787 C CA . ALA A 1 103 ? -9.883 104.938 52.719 1 95.5 103 ALA A CA 1
ATOM 788 C C . ALA A 1 103 ? -9.992 104.125 51.406 1 95.5 103 ALA A C 1
ATOM 790 O O . ALA A 1 103 ? -10.508 104.625 50.406 1 95.5 103 ALA A O 1
ATOM 791 N N . ARG A 1 104 ? -9.531 102.938 51.406 1 95.19 104 ARG A N 1
ATOM 792 C CA . ARG A 1 104 ? -9.688 102.062 50.219 1 95.19 104 ARG A CA 1
ATOM 793 C C . ARG A 1 104 ? -11.156 101.812 49.906 1 95.19 104 ARG A C 1
ATOM 795 O O . ARG A 1 104 ? -11.578 101.938 48.75 1 95.19 104 ARG A O 1
ATOM 802 N N . GLU A 1 105 ? -11.914 101.688 50.75 1 93.62 105 GLU A N 1
ATOM 803 C CA . GLU A 1 105 ? -13.336 101.438 50.562 1 93.62 105 GLU A CA 1
ATOM 804 C C . GLU A 1 105 ? -14.055 102.625 50.062 1 93.62 105 GLU A C 1
ATOM 806 O O . GLU A 1 105 ? -14.945 102.562 49.188 1 93.62 105 GLU A O 1
ATOM 811 N N . ASN A 1 106 ? -13.586 103.688 50.562 1 92.88 106 ASN A N 1
ATOM 812 C CA . ASN A 1 106 ? -14.125 104.938 50.062 1 92.88 106 ASN A CA 1
ATOM 813 C C . ASN A 1 106 ? -13.797 105.125 48.594 1 92.88 106 ASN A C 1
ATOM 815 O O . ASN A 1 106 ? -14.484 105.875 47.875 1 92.88 106 ASN A O 1
ATOM 819 N N . LEU A 1 107 ? -12.75 104.562 48.156 1 93.75 107 LEU A N 1
ATOM 820 C CA . LEU A 1 107 ? -12.367 104.562 46.75 1 93.75 107 LEU A CA 1
ATOM 821 C C . LEU A 1 107 ? -12.883 103.375 46 1 93.75 107 LEU A C 1
ATOM 823 O O . LEU A 1 107 ? -12.453 103.125 44.875 1 93.75 107 LEU A O 1
ATOM 827 N N . ASP A 1 108 ? -13.695 102.562 46.594 1 94.06 108 ASP A N 1
ATOM 828 C CA . ASP A 1 108 ? -14.312 101.375 46.031 1 94.06 108 ASP A CA 1
ATOM 829 C C . ASP A 1 108 ? -13.266 100.312 45.719 1 94.06 108 ASP A C 1
ATOM 831 O O . ASP A 1 108 ? -13.367 99.625 44.688 1 94.06 108 ASP A O 1
ATOM 835 N N . ILE A 1 109 ? -12.227 100.25 46.531 1 94.62 109 ILE A N 1
ATOM 836 C CA . ILE A 1 109 ? -11.195 99.188 46.406 1 94.62 109 ILE A CA 1
ATOM 837 C C . ILE A 1 109 ? -11.344 98.188 47.531 1 94.62 109 ILE A C 1
ATOM 839 O O . ILE A 1 109 ? -11.117 98.5 48.719 1 94.62 109 ILE A O 1
ATOM 843 N N . TYR A 1 110 ? -11.742 97 47.188 1 94.62 110 TYR A N 1
ATOM 844 C CA . TYR A 1 110 ? -11.984 95.938 48.094 1 94.62 110 TYR A CA 1
ATOM 845 C C . TYR A 1 110 ? -11.102 94.75 47.781 1 94.62 110 TYR A C 1
ATOM 847 O O . TYR A 1 110 ? -10.336 94.75 46.812 1 94.62 110 TYR A O 1
ATOM 855 N N . ASP A 1 111 ? -11.18 93.75 48.719 1 93.38 111 ASP A N 1
ATOM 856 C CA . ASP A 1 111 ? -10.633 92.438 48.344 1 93.38 111 ASP A CA 1
ATOM 857 C C . ASP A 1 111 ? -11.477 91.812 47.281 1 93.38 111 ASP A C 1
ATOM 859 O O . ASP A 1 111 ? -12.711 91.875 47.312 1 93.38 111 ASP A O 1
ATOM 863 N N . ALA A 1 112 ? -10.672 91.188 46.281 1 94.62 112 ALA A N 1
ATOM 864 C CA . ALA A 1 112 ? -11.391 90.5 45.25 1 94.62 112 ALA A CA 1
ATOM 865 C C . ALA A 1 112 ? -12.164 89.312 45.812 1 94.62 112 ALA A C 1
ATOM 867 O O . ALA A 1 112 ? -11.688 88.625 46.719 1 94.62 112 ALA A O 1
ATOM 868 N N . SER A 1 113 ? -13.398 89.062 45.312 1 93.25 113 SER A N 1
ATOM 869 C CA . SER A 1 113 ? -14.25 87.875 45.625 1 93.25 113 SER A CA 1
ATOM 870 C C . SER A 1 113 ? -14.969 87.375 44.375 1 93.25 113 SER A C 1
ATOM 872 O O . SER A 1 113 ? -14.648 87.812 43.281 1 93.25 113 SER A O 1
ATOM 874 N N . LEU A 1 114 ? -15.984 86.438 44.531 1 92.38 114 LEU A N 1
ATOM 875 C CA . LEU A 1 114 ? -16.766 85.938 43.406 1 92.38 114 LEU A CA 1
ATOM 876 C C . LEU A 1 114 ? -17.75 87 42.906 1 92.38 114 LEU A C 1
ATOM 878 O O . LEU A 1 114 ? -18.234 86.938 41.781 1 92.38 114 LEU A O 1
ATOM 882 N N . ASN A 1 115 ? -17.891 88.062 43.688 1 92 115 ASN A N 1
ATOM 883 C CA . ASN A 1 115 ? -18.938 89 43.344 1 92 115 ASN A CA 1
ATOM 884 C C . ASN A 1 115 ? -18.422 90.438 43.344 1 92 115 ASN A C 1
ATOM 886 O O . ASN A 1 115 ? -19.172 91.375 43.094 1 92 115 ASN A O 1
ATOM 890 N N . LYS A 1 116 ? -17.172 90.5 43.594 1 93.19 116 LYS A N 1
ATOM 891 C CA . LYS A 1 116 ? -16.641 91.875 43.656 1 93.19 116 LYS A CA 1
ATOM 892 C C . LYS A 1 116 ? -15.211 91.938 43.156 1 93.19 116 LYS A C 1
ATOM 894 O O . LYS A 1 116 ? -14.375 91.125 43.531 1 93.19 116 LYS A O 1
ATOM 899 N N . LYS A 1 117 ? -14.867 92.875 42.188 1 93.56 117 LYS A N 1
ATOM 900 C CA . LYS A 1 117 ? -13.492 93.125 41.781 1 93.56 117 LYS A CA 1
ATOM 901 C C . LYS A 1 117 ? -12.688 93.75 42.938 1 93.56 117 LYS A C 1
ATOM 903 O O . LYS A 1 117 ? -13.234 94.438 43.781 1 93.56 117 LYS A O 1
ATOM 908 N N . GLY A 1 118 ? -11.414 93.312 43 1 95.06 118 GLY A N 1
ATOM 909 C CA . GLY A 1 118 ? -10.609 93.812 44.062 1 95.06 118 GLY A CA 1
ATOM 910 C C . GLY A 1 118 ? -9.18 93.312 44.062 1 95.06 118 GLY A C 1
ATOM 911 O O . GLY A 1 118 ? -8.672 92.938 43.031 1 95.06 118 GLY A O 1
ATOM 912 N N . LEU A 1 119 ? -8.477 93.562 45.219 1 94.69 119 LEU A N 1
ATOM 913 C CA . LEU A 1 119 ? -7.113 93.062 45.438 1 94.69 119 LEU A CA 1
ATOM 914 C C . LEU A 1 119 ? -7.094 91.562 45.688 1 94.69 119 LEU A C 1
ATOM 916 O O . LEU A 1 119 ? -7.934 91.062 46.406 1 94.69 119 LEU A O 1
ATOM 920 N N . VAL A 1 120 ? -6.211 90.875 44.938 1 95.94 120 VAL A N 1
ATOM 921 C CA . VAL A 1 120 ? -6.184 89.438 45 1 95.94 120 VAL A CA 1
ATOM 922 C C . VAL A 1 120 ? -4.793 88.938 45.438 1 95.94 120 VAL A C 1
ATOM 924 O O . VAL A 1 120 ? -3.795 89.625 45.156 1 95.94 120 VAL A O 1
ATOM 927 N N . GLN A 1 121 ? -4.832 87.875 46.312 1 95.88 121 GLN A N 1
ATOM 928 C CA . GLN A 1 121 ? -3.604 87.125 46.562 1 95.88 121 GLN A CA 1
ATOM 929 C C . GLN A 1 121 ? -3.41 86 45.562 1 95.88 121 GLN A C 1
ATOM 931 O O . GLN A 1 121 ? -4.371 85.312 45.188 1 95.88 121 GLN A O 1
ATOM 936 N N . LEU A 1 122 ? -2.115 85.812 45.094 1 96.62 122 LEU A N 1
ATOM 937 C CA . LEU A 1 122 ? -1.799 84.75 44.094 1 96.62 122 LEU A CA 1
ATOM 938 C C . LEU A 1 122 ? -1.45 83.438 44.781 1 96.62 122 LEU A C 1
ATOM 940 O O . LEU A 1 122 ? -1.063 83.438 45.969 1 96.62 122 LEU A O 1
ATOM 944 N N . THR A 1 123 ? -1.691 82.375 44.062 1 96.5 123 THR A N 1
ATOM 945 C CA . THR A 1 123 ? -1.261 81.062 44.562 1 96.5 123 THR A CA 1
ATOM 946 C C . THR A 1 123 ? -0.8 80.188 43.375 1 96.5 123 THR A C 1
ATOM 948 O O . THR A 1 123 ? -1.371 80.25 42.281 1 96.5 123 THR A O 1
ATOM 951 N N . SER A 1 124 ? 0.276 79.438 43.656 1 96 124 SER A N 1
ATOM 952 C CA . SER A 1 124 ? 0.73 78.438 42.688 1 96 124 SER A CA 1
ATOM 953 C C . SER A 1 124 ? 0.272 77 43.094 1 96 124 SER A C 1
ATOM 955 O O . SER A 1 124 ? 0.625 76.062 42.406 1 96 124 SER A O 1
ATOM 957 N N . ALA A 1 125 ? -0.505 76.875 44.125 1 94.69 125 ALA A N 1
ATOM 958 C CA . ALA A 1 125 ? -1.053 75.562 44.531 1 94.69 125 ALA A CA 1
ATOM 959 C C . ALA A 1 125 ? -2.043 75.062 43.5 1 94.69 125 ALA A C 1
ATOM 961 O O . ALA A 1 125 ? -2.836 75.812 42.938 1 94.69 125 ALA A O 1
ATOM 962 N N . THR A 1 126 ? -1.901 73.688 43.281 1 95.19 126 THR A N 1
ATOM 963 C CA . THR A 1 126 ? -2.822 73.125 42.312 1 95.19 126 THR A CA 1
ATOM 964 C C . THR A 1 126 ? -3.789 72.188 43 1 95.19 126 THR A C 1
ATOM 966 O O . THR A 1 126 ? -4.551 71.438 42.344 1 95.19 126 THR A O 1
ATOM 969 N N . ASP A 1 127 ? -3.867 72.188 44.281 1 93.25 127 ASP A N 1
ATOM 970 C CA . ASP A 1 127 ? -4.727 71.25 45.031 1 93.25 127 ASP A CA 1
ATOM 971 C C . ASP A 1 127 ? -5.559 72.062 46.062 1 93.25 127 ASP A C 1
ATOM 973 O O . ASP A 1 127 ? -6.156 71.438 46.969 1 93.25 127 ASP A O 1
ATOM 977 N N . SER A 1 128 ? -5.566 73.375 45.844 1 93.88 128 SER A N 1
ATOM 978 C CA . SER A 1 128 ? -6.309 74.188 46.812 1 93.88 128 SER A CA 1
ATOM 979 C C . SER A 1 128 ? -7.758 74.375 46.375 1 93.88 128 SER A C 1
ATOM 981 O O . SER A 1 128 ? -8.031 74.688 45.219 1 93.88 128 SER A O 1
ATOM 983 N N . PRO A 1 129 ? -8.656 74.188 47.344 1 93.69 129 PRO A N 1
ATOM 984 C CA . PRO A 1 129 ? -10.07 74.438 47.031 1 93.69 129 PRO A CA 1
ATOM 985 C C . PRO A 1 129 ? -10.469 75.875 47.219 1 93.69 129 PRO A C 1
ATOM 987 O O . PRO A 1 129 ? -11.656 76.25 47.125 1 93.69 129 PRO A O 1
ATOM 990 N N . SER A 1 130 ? -9.438 76.75 47.344 1 93.88 130 SER A N 1
ATOM 991 C CA . SER A 1 130 ? -9.734 78.125 47.688 1 93.88 130 SER A CA 1
ATOM 992 C C . SER A 1 130 ? -10.453 78.812 46.531 1 93.88 130 SER A C 1
ATOM 994 O O . SER A 1 130 ? -10.055 78.688 45.375 1 93.88 130 SER A O 1
ATOM 996 N N . GLU A 1 131 ? -11.414 79.75 46.906 1 94.56 131 GLU A N 1
ATOM 997 C CA . GLU A 1 131 ? -12.125 80.562 45.938 1 94.56 131 GLU A CA 1
ATOM 998 C C . GLU A 1 131 ? -11.75 82.062 46.094 1 94.56 131 GLU A C 1
ATOM 1000 O O . GLU A 1 131 ? -12.383 82.938 45.5 1 94.56 131 GLU A O 1
ATOM 1005 N N . THR A 1 132 ? -10.688 82.25 46.938 1 93 132 THR A N 1
ATOM 1006 C CA . THR A 1 132 ? -10.32 83.688 47.188 1 93 132 THR A CA 1
ATOM 1007 C C . THR A 1 132 ? -8.906 83.938 46.719 1 93 132 THR A C 1
ATOM 1009 O O . THR A 1 132 ? -8.43 85.062 46.812 1 93 132 THR A O 1
ATOM 1012 N N . LEU A 1 133 ? -8.305 82.938 46.219 1 95 133 LEU A N 1
ATOM 1013 C CA . LEU A 1 133 ? -6.953 83.062 45.688 1 95 133 LEU A CA 1
ATOM 1014 C C . LEU A 1 133 ? -6.969 82.938 44.156 1 95 133 LEU A C 1
ATOM 1016 O O . LEU A 1 133 ? -7.738 82.188 43.594 1 95 133 LEU A O 1
ATOM 1020 N N . ALA A 1 134 ? -6.109 83.75 43.531 1 95.88 134 ALA A N 1
ATOM 1021 C CA . ALA A 1 134 ? -5.977 83.625 42.094 1 95.88 134 ALA A CA 1
ATOM 1022 C C . ALA A 1 134 ? -4.793 82.75 41.719 1 95.88 134 ALA A C 1
ATOM 1024 O O . ALA A 1 134 ? -3.715 82.875 42.281 1 95.88 134 ALA A O 1
ATOM 1025 N N . ALA A 1 135 ? -5.031 81.938 40.719 1 96.25 135 ALA A N 1
ATOM 1026 C CA . ALA A 1 135 ? -3.971 81.062 40.25 1 96.25 135 ALA A CA 1
ATOM 1027 C C . ALA A 1 135 ? -2.893 81.812 39.5 1 96.25 135 ALA A C 1
ATOM 1029 O O . ALA A 1 135 ? -3.197 82.688 38.719 1 96.25 135 ALA A O 1
ATOM 1030 N N . THR A 1 136 ? -1.629 81.438 39.781 1 96.44 136 THR A N 1
ATOM 1031 C CA . THR A 1 136 ? -0.516 82 39 1 96.44 136 THR A CA 1
ATOM 1032 C C . THR A 1 136 ? -0.404 81.312 37.656 1 96.44 136 THR A C 1
ATOM 1034 O O . THR A 1 136 ? -1.052 80.25 37.406 1 96.44 136 THR A O 1
ATOM 1037 N N . ALA A 1 137 ? 0.386 81.875 36.688 1 96.38 137 ALA A N 1
ATOM 1038 C CA . ALA A 1 137 ? 0.757 81.25 35.438 1 96.38 137 ALA A CA 1
ATOM 1039 C C . ALA A 1 137 ? 1.454 79.875 35.719 1 96.38 137 ALA A C 1
ATOM 1041 O O . ALA A 1 137 ? 1.237 78.938 35 1 96.38 137 ALA A O 1
ATOM 1042 N N . LYS A 1 138 ? 2.221 79.812 36.719 1 96.06 138 LYS A N 1
ATOM 1043 C CA . LYS A 1 138 ? 2.922 78.562 37.094 1 96.06 138 LYS A CA 1
ATOM 1044 C C . LYS A 1 138 ? 1.938 77.438 37.438 1 96.06 138 LYS A C 1
ATOM 1046 O O . LYS A 1 138 ? 2.143 76.312 37.062 1 96.06 138 LYS A O 1
ATOM 1051 N N . ALA A 1 139 ? 0.912 77.75 38.156 1 97.06 139 ALA A N 1
ATOM 1052 C CA . ALA A 1 139 ? -0.105 76.75 38.5 1 97.06 139 ALA A CA 1
ATOM 1053 C C . ALA A 1 139 ? -0.724 76.188 37.25 1 97.06 139 ALA A C 1
ATOM 1055 O O . ALA A 1 139 ? -0.913 74.938 37.156 1 97.06 139 ALA A O 1
ATOM 1056 N N . VAL A 1 140 ? -1.04 77 36.281 1 96.75 140 VAL A N 1
ATOM 1057 C CA . VAL A 1 140 ? -1.6 76.562 35.031 1 96.75 140 VAL A CA 1
ATOM 1058 C C . VAL A 1 140 ? -0.566 75.688 34.281 1 96.75 140 VAL A C 1
ATOM 1060 O O . VAL A 1 140 ? -0.901 74.625 33.719 1 96.75 140 VAL A O 1
ATOM 1063 N N . LYS A 1 141 ? 0.688 76.125 34.312 1 95.69 141 LYS A N 1
ATOM 1064 C CA . LYS A 1 141 ? 1.749 75.312 33.688 1 95.69 141 LYS A CA 1
ATOM 1065 C C . LYS A 1 141 ? 1.831 73.938 34.281 1 95.69 141 LYS A C 1
ATOM 1067 O O . LYS A 1 141 ? 2.025 72.938 33.562 1 95.69 141 LYS A O 1
ATOM 1072 N N . ILE A 1 142 ? 1.812 73.812 35.562 1 95.94 142 ILE A N 1
ATOM 1073 C CA . ILE A 1 142 ? 1.868 72.562 36.25 1 95.94 142 ILE A CA 1
ATOM 1074 C C . ILE A 1 142 ? 0.72 71.625 35.781 1 95.94 142 ILE A C 1
ATOM 1076 O O . ILE A 1 142 ? 0.919 70.438 35.5 1 95.94 142 ILE A O 1
ATOM 1080 N N . ALA A 1 143 ? -0.544 72.188 35.656 1 95.75 143 ALA A N 1
ATOM 1081 C CA . ALA A 1 143 ? -1.697 71.5 35.125 1 95.75 143 ALA A CA 1
ATOM 1082 C C . ALA A 1 143 ? -1.472 71 33.688 1 95.75 143 ALA A C 1
ATOM 1084 O O . ALA A 1 143 ? -1.786 69.875 33.312 1 95.75 143 ALA A O 1
ATOM 1085 N N . MET A 1 144 ? -0.99 71.938 32.906 1 95.88 144 MET A N 1
ATOM 1086 C CA . MET A 1 144 ? -0.678 71.625 31.516 1 95.88 144 MET A CA 1
ATOM 1087 C C . MET A 1 144 ? 0.362 70.562 31.406 1 95.88 144 MET A C 1
ATOM 1089 O O . MET A 1 144 ? 0.217 69.625 30.609 1 95.88 144 MET A O 1
ATOM 1093 N N . ASP A 1 145 ? 1.44 70.625 32.25 1 95.31 145 ASP A N 1
ATOM 1094 C CA . ASP A 1 145 ? 2.486 69.625 32.25 1 95.31 145 ASP A CA 1
ATOM 1095 C C . ASP A 1 145 ? 1.926 68.25 32.688 1 95.31 145 ASP A C 1
ATOM 1097 O O . ASP A 1 145 ? 2.307 67.188 32.125 1 95.31 145 ASP A O 1
ATOM 1101 N N . ASN A 1 146 ? 1.097 68.25 33.719 1 95.62 146 ASN A N 1
ATOM 1102 C CA . ASN A 1 146 ? 0.435 67 34.125 1 95.62 146 ASN A CA 1
ATOM 1103 C C . ASN A 1 146 ? -0.362 66.375 32.969 1 95.62 146 ASN A C 1
ATOM 1105 O O . ASN A 1 146 ? -0.303 65.188 32.75 1 95.62 146 ASN A O 1
ATOM 1109 N N . ALA A 1 147 ? -1.146 67.188 32.219 1 95.38 147 ALA A N 1
ATOM 1110 C CA . ALA A 1 147 ? -1.917 66.688 31.062 1 95.38 147 ALA A CA 1
ATOM 1111 C C . ALA A 1 147 ? -1 66.188 29.969 1 95.38 147 ALA A C 1
ATOM 1113 O O . ALA A 1 147 ? -1.271 65.125 29.375 1 95.38 147 ALA A O 1
ATOM 1114 N N . ASN A 1 148 ? 0.116 66.875 29.719 1 93.94 148 ASN A N 1
ATOM 1115 C CA . ASN A 1 148 ? 1.062 66.438 28.672 1 93.94 148 ASN A CA 1
ATOM 1116 C C . ASN A 1 148 ? 1.72 65.125 29 1 93.94 148 ASN A C 1
ATOM 1118 O O . ASN A 1 148 ? 2.207 64.438 28.109 1 93.94 148 ASN A O 1
ATOM 1122 N N . ALA A 1 149 ? 1.747 64.688 30.234 1 94.25 149 ALA A N 1
ATOM 1123 C CA . ALA A 1 149 ? 2.359 63.438 30.688 1 94.25 149 ALA A CA 1
ATOM 1124 C C . ALA A 1 149 ? 1.409 62.281 30.469 1 94.25 149 ALA A C 1
ATOM 1126 O O . ALA A 1 149 ? 1.764 61.125 30.75 1 94.25 149 ALA A O 1
ATOM 1127 N N . ARG A 1 150 ? 0.177 62.5 30.062 1 95.06 150 ARG A N 1
ATOM 1128 C CA . ARG A 1 150 ? -0.821 61.469 29.781 1 95.06 150 ARG A CA 1
ATOM 1129 C C . ARG A 1 150 ? -0.868 61.156 28.297 1 95.06 150 ARG A C 1
ATOM 1131 O O . ARG A 1 150 ? -0.315 61.875 27.469 1 95.06 150 ARG A O 1
ATOM 1138 N N . LEU A 1 151 ? -1.452 60 27.984 1 94.31 151 LEU A N 1
ATOM 1139 C CA . LEU A 1 151 ? -1.531 59.594 26.594 1 94.31 151 LEU A CA 1
ATOM 1140 C C . LEU A 1 151 ? -2.531 60.438 25.812 1 94.31 151 LEU A C 1
ATOM 1142 O O . LEU A 1 151 ? -3.65 60.656 26.281 1 94.31 151 LEU A O 1
ATOM 1146 N N . ALA A 1 152 ? -2.086 60.906 24.625 1 95.62 152 ALA A N 1
ATOM 1147 C CA . ALA A 1 152 ? -2.951 61.719 23.75 1 95.62 152 ALA A CA 1
ATOM 1148 C C . ALA A 1 152 ? -3.887 60.812 22.938 1 95.62 152 ALA A C 1
ATOM 1150 O O . ALA A 1 152 ? -3.438 59.875 22.281 1 95.62 152 ALA A O 1
ATOM 1151 N N . LYS A 1 153 ? -5.152 61.156 22.984 1 96.06 153 LYS A N 1
ATOM 1152 C CA . LYS A 1 153 ? -6.152 60.375 22.266 1 96.06 153 LYS A CA 1
ATOM 1153 C C . LYS A 1 153 ? -5.824 60.281 20.766 1 96.06 153 LYS A C 1
ATOM 1155 O O . LYS A 1 153 ? -5.898 59.219 20.172 1 96.06 153 LYS A O 1
ATOM 1160 N N . ASP A 1 154 ? -5.43 61.344 20.172 1 94.25 154 ASP A N 1
ATOM 1161 C CA . ASP A 1 154 ? -5.27 61.469 18.734 1 94.25 154 ASP A CA 1
ATOM 1162 C C . ASP A 1 154 ? -4.031 60.719 18.266 1 94.25 154 ASP A C 1
ATOM 1164 O O . ASP A 1 154 ? -3.875 60.438 17.062 1 94.25 154 ASP A O 1
ATOM 1168 N N . ARG A 1 155 ? -3.152 60.312 19.188 1 95.88 155 ARG A N 1
ATOM 1169 C CA . ARG A 1 155 ? -1.946 59.562 18.812 1 95.88 155 ARG A CA 1
ATOM 1170 C C . ARG A 1 155 ? -2.215 58.062 18.75 1 95.88 155 ARG A C 1
ATOM 1172 O O . ARG A 1 155 ? -1.391 57.312 18.234 1 95.88 155 ARG A O 1
ATOM 1179 N N . ASN A 1 156 ? -3.334 57.688 19.266 1 96.31 156 ASN A N 1
ATOM 1180 C CA . ASN A 1 156 ? -3.756 56.312 19.172 1 96.31 156 ASN A CA 1
ATOM 1181 C C . ASN A 1 156 ? -2.637 55.344 19.594 1 96.31 156 ASN A C 1
ATOM 1183 O O . ASN A 1 156 ? -2.312 54.406 18.859 1 96.31 156 ASN A O 1
ATOM 1187 N N . GLY A 1 157 ? -1.974 55.656 20.75 1 94.62 157 GLY A N 1
ATOM 1188 C CA . GLY A 1 157 ? -0.978 54.781 21.328 1 94.62 157 GLY A CA 1
ATOM 1189 C C . GLY A 1 157 ? 0.408 54.969 20.75 1 94.62 157 GLY A C 1
ATOM 1190 O O . GLY A 1 157 ? 1.376 54.375 21.219 1 94.62 157 GLY A O 1
ATOM 1191 N N . ALA A 1 158 ? 0.621 55.781 19.734 1 95.81 158 ALA A N 1
ATOM 1192 C CA . ALA A 1 158 ? 1.932 56.031 19.141 1 95.81 158 ALA A CA 1
ATOM 1193 C C . ALA A 1 158 ? 2.883 56.656 20.156 1 95.81 158 ALA A C 1
ATOM 1195 O O . ALA A 1 158 ? 4.102 56.469 20.078 1 95.81 158 ALA A O 1
ATOM 1196 N N . ASP A 1 159 ? 2.258 57.25 21.203 1 95.5 159 ASP A N 1
ATOM 1197 C CA . ASP A 1 159 ? 3.074 57.969 22.188 1 95.5 159 ASP A CA 1
ATOM 1198 C C . ASP A 1 159 ? 3.338 57.094 23.422 1 95.5 159 ASP A C 1
ATOM 1200 O O . ASP A 1 159 ? 3.879 57.562 24.422 1 95.5 159 ASP A O 1
ATOM 1204 N N . ILE A 1 160 ? 3.008 55.844 23.359 1 95.19 160 ILE A N 1
ATOM 1205 C CA . ILE A 1 160 ? 3.436 54.906 24.375 1 95.19 160 ILE A CA 1
ATOM 1206 C C . ILE A 1 160 ? 4.93 54.625 24.234 1 95.19 160 ILE A C 1
ATOM 1208 O O . ILE A 1 160 ? 5.371 54.094 23.203 1 95.19 160 ILE A O 1
ATOM 1212 N N . PRO A 1 161 ? 5.676 54.875 25.25 1 94.75 161 PRO A N 1
ATOM 1213 C CA . PRO A 1 161 ? 7.129 54.844 25.062 1 94.75 161 PRO A CA 1
ATOM 1214 C C . PRO A 1 161 ? 7.676 53.406 25 1 94.75 161 PRO A C 1
ATOM 1216 O O . PRO A 1 161 ? 8.609 53.156 24.234 1 94.75 161 PRO A O 1
ATOM 1219 N N . ASN A 1 162 ? 7.191 52.469 25.812 1 95.81 162 ASN A N 1
ATOM 1220 C CA . ASN A 1 162 ? 7.609 51.062 25.859 1 95.81 162 ASN A CA 1
ATOM 1221 C C . ASN A 1 162 ? 6.457 50.125 25.531 1 95.81 162 ASN A C 1
ATOM 1223 O O . ASN A 1 162 ? 5.766 49.656 26.438 1 95.81 162 ASN A O 1
ATOM 1227 N N . LYS A 1 163 ? 6.402 49.781 24.266 1 95 163 LYS A N 1
ATOM 1228 C CA . LYS A 1 163 ? 5.258 49.031 23.766 1 95 163 LYS A CA 1
ATOM 1229 C C . LYS A 1 163 ? 5.301 47.594 24.219 1 95 163 LYS A C 1
ATOM 1231 O O . LYS A 1 163 ? 4.293 47.062 24.688 1 95 163 LYS A O 1
ATOM 1236 N N . PRO A 1 164 ? 6.457 46.906 24.25 1 93.25 164 PRO A N 1
ATOM 1237 C CA . PRO A 1 164 ? 6.492 45.531 24.781 1 93.25 164 PRO A CA 1
ATOM 1238 C C . PRO A 1 164 ? 6.059 45.469 26.234 1 93.25 164 PRO A C 1
ATOM 1240 O O . PRO A 1 164 ? 5.309 44.562 26.609 1 93.25 164 PRO A O 1
ATOM 1243 N N . LEU A 1 165 ? 6.492 46.406 27.078 1 94.94 165 LEU A N 1
ATOM 1244 C CA . LEU A 1 165 ? 6.094 46.438 28.484 1 94.94 165 LEU A CA 1
ATOM 1245 C C . LEU A 1 165 ? 4.605 46.719 28.609 1 94.94 165 LEU A C 1
ATOM 1247 O O . LEU A 1 165 ? 3.934 46.156 29.484 1 94.94 165 LEU A O 1
ATOM 1251 N N . PHE A 1 166 ? 4.062 47.656 27.766 1 95.81 166 PHE A N 1
ATOM 1252 C CA . PHE A 1 166 ? 2.631 47.938 27.766 1 95.81 166 PHE A CA 1
ATOM 1253 C C . PHE A 1 166 ? 1.826 46.688 27.453 1 95.81 166 PHE A C 1
ATOM 1255 O O . PHE A 1 166 ? 0.836 46.406 28.125 1 95.81 166 PHE A O 1
ATOM 1262 N N . ILE A 1 167 ? 2.232 45.875 26.484 1 94.88 167 ILE A N 1
ATOM 1263 C CA . ILE A 1 167 ? 1.591 44.625 26.078 1 94.88 167 ILE A CA 1
ATOM 1264 C C . ILE A 1 167 ? 1.666 43.594 27.234 1 94.88 167 ILE A C 1
ATOM 1266 O O . ILE A 1 167 ? 0.678 42.938 27.547 1 94.88 167 ILE A O 1
ATOM 1270 N N . GLN A 1 168 ? 2.734 43.5 27.938 1 94.44 168 GLN A N 1
ATOM 1271 C CA . GLN A 1 168 ? 2.906 42.625 29.094 1 94.44 168 GLN A CA 1
ATOM 1272 C C . GLN A 1 168 ? 1.969 43.031 30.234 1 94.44 168 GLN A C 1
ATOM 1274 O O . GLN A 1 168 ? 1.323 42.156 30.844 1 94.44 168 GLN A O 1
ATOM 1279 N N . ASN A 1 169 ? 1.831 44.312 30.406 1 94.75 169 ASN A N 1
ATOM 1280 C CA . ASN A 1 169 ? 0.962 44.812 31.469 1 94.75 169 ASN A CA 1
ATOM 1281 C C . ASN A 1 169 ? -0.508 44.531 31.172 1 94.75 169 ASN A C 1
ATOM 1283 O O . ASN A 1 169 ? -1.312 44.344 32.094 1 94.75 169 ASN A O 1
ATOM 1287 N N . LEU A 1 170 ? -0.835 44.438 29.906 1 93.81 170 LEU A N 1
ATOM 1288 C CA . LEU A 1 170 ? -2.197 44.094 29.5 1 93.81 170 LEU A CA 1
ATOM 1289 C C . LEU A 1 170 ? -2.438 42.594 29.578 1 93.81 170 LEU A C 1
ATOM 1291 O O . LEU A 1 170 ? -3.566 42.125 29.406 1 93.81 170 LEU A O 1
ATOM 1295 N N . GLY A 1 171 ? -1.379 41.75 29.828 1 93.88 171 GLY A N 1
ATOM 1296 C CA . GLY A 1 171 ? -1.521 40.312 29.891 1 93.88 171 GLY A CA 1
ATOM 1297 C C . GLY A 1 171 ? -1.596 39.688 28.516 1 93.88 171 GLY A C 1
ATOM 1298 O O . GLY A 1 171 ? -2.133 38.562 28.375 1 93.88 171 GLY A O 1
ATOM 1299 N N . LEU A 1 172 ? -1.039 40.312 27.484 1 94.12 172 LEU A N 1
ATOM 1300 C CA . LEU A 1 172 ? -1.234 39.844 26.125 1 94.12 172 LEU A CA 1
ATOM 1301 C C . LEU A 1 172 ? 0.025 39.156 25.594 1 94.12 172 LEU A C 1
ATOM 1303 O O . LEU A 1 172 ? 0.056 38.688 24.469 1 94.12 172 LEU A O 1
ATOM 1307 N N . GLN A 1 173 ? 1.061 39.125 26.516 1 92.25 173 GLN A N 1
ATOM 1308 C CA . GLN A 1 173 ? 2.314 38.531 26.031 1 92.25 173 GLN A CA 1
ATOM 1309 C C . GLN A 1 173 ? 2.123 37.094 25.609 1 92.25 173 GLN A C 1
ATOM 1311 O O . GLN A 1 173 ? 2.641 36.656 24.578 1 92.25 173 GLN A O 1
ATOM 1316 N N . GLU A 1 174 ? 1.462 36.344 26.359 1 92.25 174 GLU A N 1
ATOM 1317 C CA . GLU A 1 174 ? 1.209 34.938 26.016 1 92.25 174 GLU A CA 1
ATOM 1318 C C . GLU A 1 174 ? 0.415 34.812 24.719 1 92.25 174 GLU A C 1
ATOM 1320 O O . GLU A 1 174 ? 0.665 33.938 23.906 1 92.25 174 GLU A O 1
ATOM 1325 N N . THR A 1 175 ? -0.54 35.688 24.531 1 93.81 175 THR A N 1
ATOM 1326 C CA . THR A 1 175 ? -1.305 35.75 23.297 1 93.81 175 THR A CA 1
ATOM 1327 C C . THR A 1 175 ? -0.388 36 22.109 1 93.81 175 THR A C 1
ATOM 1329 O O . THR A 1 175 ? -0.504 35.312 21.078 1 93.81 175 THR A O 1
ATOM 1332 N N . VAL A 1 176 ? 0.451 36.906 22.25 1 94.25 176 VAL A N 1
ATOM 1333 C CA . VAL A 1 176 ? 1.425 37.188 21.219 1 94.25 176 VAL A CA 1
ATOM 1334 C C . VAL A 1 176 ? 2.277 35.969 20.938 1 94.25 176 VAL A C 1
ATOM 1336 O O . VAL A 1 176 ? 2.486 35.594 19.766 1 94.25 176 VAL A O 1
ATOM 1339 N N . ASN A 1 177 ? 2.771 35.281 22 1 92.56 177 ASN A N 1
ATOM 1340 C CA . ASN A 1 177 ? 3.596 34.094 21.844 1 92.56 177 ASN A CA 1
ATOM 1341 C C . ASN A 1 177 ? 2.838 32.969 21.141 1 92.56 177 ASN A C 1
ATOM 1343 O O . ASN A 1 177 ? 3.377 32.312 20.25 1 92.56 177 ASN A O 1
ATOM 1347 N N . ARG A 1 178 ? 1.624 32.75 21.453 1 93.81 178 ARG A N 1
ATOM 1348 C CA . ARG A 1 178 ? 0.803 31.688 20.875 1 93.81 178 ARG A CA 1
ATOM 1349 C C . ARG A 1 178 ? 0.495 31.969 19.406 1 93.81 178 ARG A C 1
ATOM 1351 O O . ARG A 1 178 ? 0.494 31.062 18.578 1 93.81 178 ARG A O 1
ATOM 1358 N N . ALA A 1 179 ? 0.237 33.188 19.141 1 94.38 179 ALA A N 1
ATOM 1359 C CA . ALA A 1 179 ? -0.007 33.562 17.75 1 94.38 179 ALA A CA 1
ATOM 1360 C C . ALA A 1 179 ? 1.238 33.344 16.906 1 94.38 179 ALA A C 1
ATOM 1362 O O . ALA A 1 179 ? 1.146 32.875 15.773 1 94.38 179 ALA A O 1
ATOM 1363 N N . ARG A 1 180 ? 2.367 33.688 17.484 1 93.31 180 ARG A N 1
ATOM 1364 C CA . ARG A 1 180 ? 3.627 33.562 16.766 1 93.31 180 ARG A CA 1
ATOM 1365 C C . ARG A 1 180 ? 3.922 32.094 16.484 1 93.31 180 ARG A C 1
ATOM 1367 O O . ARG A 1 180 ? 4.484 31.75 15.438 1 93.31 180 ARG A O 1
ATOM 1374 N N . ASN A 1 181 ? 3.521 31.203 17.344 1 93.94 181 ASN A N 1
ATOM 1375 C CA . ASN A 1 181 ? 3.857 29.781 17.25 1 93.94 181 ASN A CA 1
ATOM 1376 C C . ASN A 1 181 ? 2.695 28.969 16.688 1 93.94 181 ASN A C 1
ATOM 1378 O O . ASN A 1 181 ? 2.748 27.734 16.672 1 93.94 181 ASN A O 1
ATOM 1382 N N . ALA A 1 182 ? 1.7 29.719 16.312 1 94.44 182 ALA A N 1
ATOM 1383 C CA . ALA A 1 182 ? 0.533 29.031 15.781 1 94.44 182 ALA A CA 1
ATOM 1384 C C . ALA A 1 182 ? 0.799 28.5 14.367 1 94.44 182 ALA A C 1
ATOM 1386 O O . ALA A 1 182 ? 1.441 29.172 13.562 1 94.44 182 ALA A O 1
ATOM 1387 N N . VAL A 1 183 ? 0.351 27.297 14.148 1 93.38 183 VAL A N 1
ATOM 1388 C CA . VAL A 1 183 ? 0.396 26.766 12.789 1 93.38 183 VAL A CA 1
ATOM 1389 C C . VAL A 1 183 ? -0.534 27.562 11.883 1 93.38 183 VAL A C 1
ATOM 1391 O O . VAL A 1 183 ? -1.688 27.812 12.234 1 93.38 183 VAL A O 1
ATOM 1394 N N . GLN A 1 184 ? -0.011 27.953 10.719 1 94.38 184 GLN A N 1
ATOM 1395 C CA . GLN A 1 184 ? -0.779 28.812 9.82 1 94.38 184 GLN A CA 1
ATOM 1396 C C . GLN A 1 184 ? -1.534 27.984 8.781 1 94.38 184 GLN A C 1
ATOM 1398 O O . GLN A 1 184 ? -1.002 27.016 8.25 1 94.38 184 GLN A O 1
ATOM 1403 N N . LYS A 1 185 ? -2.744 28.422 8.43 1 95.38 185 LYS A N 1
ATOM 1404 C CA . LYS A 1 185 ? -3.645 27.719 7.527 1 95.38 185 LYS A CA 1
ATOM 1405 C C . LYS A 1 185 ? -3.084 27.688 6.105 1 95.38 185 LYS A C 1
ATOM 1407 O O . LYS A 1 185 ? -3.344 26.75 5.348 1 95.38 185 LYS A O 1
ATOM 1412 N N . ASN A 1 186 ? -2.32 28.703 5.754 1 94.5 186 ASN A N 1
ATOM 1413 C CA . ASN A 1 186 ? -1.774 28.781 4.402 1 94.5 186 ASN A CA 1
ATOM 1414 C C . ASN A 1 186 ? -0.521 27.922 4.254 1 94.5 186 ASN A C 1
ATOM 1416 O O . ASN A 1 186 ? 0.127 27.938 3.205 1 94.5 186 ASN A O 1
ATOM 1420 N N . GLY A 1 187 ? -0.244 27.141 5.367 1 93.38 187 GLY A N 1
ATOM 1421 C CA . GLY A 1 187 ? 0.897 26.234 5.344 1 93.38 187 GLY A CA 1
ATOM 1422 C C . GLY A 1 187 ? 1.953 26.594 6.375 1 93.38 187 GLY A C 1
ATOM 1423 O O . GLY A 1 187 ? 2.135 27.766 6.715 1 93.38 187 GLY A O 1
ATOM 1424 N N . ASP A 1 188 ? 2.688 25.641 6.902 1 94.31 188 ASP A N 1
ATOM 1425 C CA . ASP A 1 188 ? 3.717 25.875 7.914 1 94.31 188 ASP A CA 1
ATOM 1426 C C . ASP A 1 188 ? 4.598 24.641 8.094 1 94.31 188 ASP A C 1
ATOM 1428 O O . ASP A 1 188 ? 4.332 23.594 7.512 1 94.31 188 ASP A O 1
ATOM 1432 N N . THR A 1 189 ? 5.652 24.875 8.789 1 93.62 189 THR A N 1
ATOM 1433 C CA . THR A 1 189 ? 6.578 23.812 9.164 1 93.62 189 THR A CA 1
ATOM 1434 C C . THR A 1 189 ? 6.469 23.484 10.656 1 93.62 189 THR A C 1
ATOM 1436 O O . THR A 1 189 ? 6.48 24.391 11.492 1 93.62 189 THR A O 1
ATOM 1439 N N . LEU A 1 190 ? 6.258 22.234 10.984 1 92.62 190 LEU A N 1
ATOM 1440 C CA . LEU A 1 190 ? 6.168 21.797 12.367 1 92.62 190 LEU A CA 1
ATOM 1441 C C . LEU A 1 190 ? 7.484 21.172 12.828 1 92.62 190 LEU A C 1
ATOM 1443 O O . LEU A 1 190 ? 8.031 20.297 12.164 1 92.62 190 LEU A O 1
ATOM 1447 N N . SER A 1 191 ? 7.973 21.594 13.961 1 92.12 191 SER A N 1
ATOM 1448 C CA . SER A 1 191 ? 9.18 21.031 14.57 1 92.12 191 SER A CA 1
ATOM 1449 C C . SER A 1 191 ? 8.836 19.891 15.523 1 92.12 191 SER A C 1
ATOM 1451 O O . SER A 1 191 ? 9.719 19.156 15.953 1 92.12 191 SER A O 1
ATOM 1453 N N . GLY A 1 192 ? 7.516 19.766 15.891 1 91.62 192 GLY A N 1
ATOM 1454 C CA . GLY A 1 192 ? 7.004 18.656 16.688 1 91.62 192 GLY A CA 1
ATOM 1455 C C . GLY A 1 192 ? 5.918 17.859 15.977 1 91.62 192 GLY A C 1
ATOM 1456 O O . GLY A 1 192 ? 5.477 18.234 14.891 1 91.62 192 GLY A O 1
ATOM 1457 N N . GLY A 1 193 ? 5.613 16.734 16.625 1 91.44 193 GLY A N 1
ATOM 1458 C CA . GLY A 1 193 ? 4.609 15.859 16.031 1 91.44 193 GLY A CA 1
ATOM 1459 C C . GLY A 1 193 ? 3.189 16.328 16.266 1 91.44 193 GLY A C 1
ATOM 1460 O O . GLY A 1 193 ? 2.959 17.25 17.062 1 91.44 193 GLY A O 1
ATOM 1461 N N . LEU A 1 194 ? 2.254 15.859 15.508 1 92.44 194 LEU A N 1
ATOM 1462 C CA . LEU A 1 194 ? 0.821 16.078 15.672 1 92.44 194 LEU A CA 1
ATOM 1463 C C . LEU A 1 194 ? 0.127 14.781 16.109 1 92.44 194 LEU A C 1
ATOM 1465 O O . LEU A 1 194 ? 0.298 13.742 15.469 1 92.44 194 LEU A O 1
ATOM 1469 N N . THR A 1 195 ? -0.642 14.859 17.266 1 93.94 195 THR A N 1
ATOM 1470 C CA . THR A 1 195 ? -1.294 13.672 17.812 1 93.94 195 THR A CA 1
ATOM 1471 C C . THR A 1 195 ? -2.803 13.883 17.922 1 93.94 195 THR A C 1
ATOM 1473 O O . THR A 1 195 ? -3.262 14.891 18.453 1 93.94 195 THR A O 1
ATOM 1476 N N . PHE A 1 196 ? -3.564 12.992 17.312 1 93 196 PHE A N 1
ATOM 1477 C CA . PHE A 1 196 ? -5.008 12.914 17.5 1 93 196 PHE A CA 1
ATOM 1478 C C . PHE A 1 196 ? -5.359 11.953 18.625 1 93 196 PHE A C 1
ATOM 1480 O O . PHE A 1 196 ? -4.871 10.82 18.656 1 93 196 PHE A O 1
ATOM 1487 N N . GLU A 1 197 ? -6.25 12.266 19.531 1 92.06 197 GLU A N 1
ATOM 1488 C CA . GLU A 1 197 ? -6.574 11.461 20.703 1 92.06 197 GLU A CA 1
ATOM 1489 C C . GLU A 1 197 ? -7.996 10.922 20.625 1 92.06 197 GLU A C 1
ATOM 1491 O O . GLU A 1 197 ? -8.539 10.438 21.625 1 92.06 197 GLU A O 1
ATOM 1496 N N . ASN A 1 198 ? -8.617 11.109 19.469 1 91.31 198 ASN A N 1
ATOM 1497 C CA . ASN A 1 198 ? -9.984 10.656 19.219 1 91.31 198 ASN A CA 1
ATOM 1498 C C . ASN A 1 198 ? -10.148 10.164 17.781 1 91.31 198 ASN A C 1
ATOM 1500 O O . ASN A 1 198 ? -9.18 9.727 17.156 1 91.31 198 ASN A O 1
ATOM 1504 N N . ASP A 1 199 ? -11.305 10.188 17.25 1 90.75 199 ASP A N 1
ATOM 1505 C CA . ASP A 1 199 ? -11.609 9.633 15.938 1 90.75 199 ASP A CA 1
ATOM 1506 C C . ASP A 1 199 ? -11.375 10.656 14.836 1 90.75 199 ASP A C 1
ATOM 1508 O O . ASP A 1 199 ? -11.938 10.547 13.75 1 90.75 199 ASP A O 1
ATOM 1512 N N . SER A 1 200 ? -10.633 11.688 15.211 1 92.44 200 SER A N 1
ATOM 1513 C CA . SER A 1 200 ? -10.336 12.711 14.211 1 92.44 200 SER A CA 1
ATOM 1514 C C . SER A 1 200 ? -9.578 12.133 13.023 1 92.44 200 SER A C 1
ATOM 1516 O O . SER A 1 200 ? -8.906 11.109 13.156 1 92.44 200 SER A O 1
ATOM 1518 N N . ILE A 1 201 ? -9.742 12.844 11.898 1 93.69 201 ILE A N 1
ATOM 1519 C CA . ILE A 1 201 ? -9.211 12.305 10.648 1 93.69 201 ILE A CA 1
ATOM 1520 C C . ILE A 1 201 ? -8.312 13.336 9.977 1 93.69 201 ILE A C 1
ATOM 1522 O O . ILE A 1 201 ? -8.383 14.531 10.297 1 93.69 201 ILE A O 1
ATOM 1526 N N . LEU A 1 202 ? -7.398 12.953 9.227 1 93.69 202 LEU A N 1
ATOM 1527 C CA . LEU A 1 202 ? -6.742 13.742 8.188 1 93.69 202 LEU A CA 1
ATOM 1528 C C . LEU A 1 202 ? -7.422 13.531 6.84 1 93.69 202 LEU A C 1
ATOM 1530 O O . LEU A 1 202 ? -7.547 12.398 6.371 1 93.69 202 LEU A O 1
ATOM 1534 N N . ALA A 1 203 ? -7.91 14.68 6.211 1 95 203 ALA A N 1
ATOM 1535 C CA . ALA A 1 203 ? -8.727 14.516 5.008 1 95 203 ALA A CA 1
ATOM 1536 C C . ALA A 1 203 ? -8.305 15.5 3.922 1 95 203 ALA A C 1
ATOM 1538 O O . ALA A 1 203 ? -7.953 16.656 4.215 1 95 203 ALA A O 1
ATOM 1539 N N . TRP A 1 204 ? -8.25 15.062 2.701 1 94.94 204 TRP A N 1
ATOM 1540 C CA . TRP A 1 204 ? -8.219 15.875 1.491 1 94.94 204 TRP A CA 1
ATOM 1541 C C . TRP A 1 204 ? -9.562 15.828 0.77 1 94.94 204 TRP A C 1
ATOM 1543 O O . TRP A 1 204 ? -10 14.766 0.336 1 94.94 204 TRP A O 1
ATOM 1553 N N . ILE A 1 205 ? -10.211 16.969 0.712 1 93.44 205 ILE A N 1
ATOM 1554 C CA . ILE A 1 205 ? -11.531 17.062 0.099 1 93.44 205 ILE A CA 1
ATOM 1555 C C . ILE A 1 205 ? -11.516 18.141 -0.987 1 93.44 205 ILE A C 1
ATOM 1557 O O . ILE A 1 205 ? -11.227 19.312 -0.713 1 93.44 205 ILE A O 1
ATOM 1561 N N . ARG A 1 206 ? -11.789 17.688 -2.197 1 93.88 206 ARG A N 1
ATOM 1562 C CA . ARG A 1 206 ? -11.852 18.578 -3.354 1 93.88 206 ARG A CA 1
ATOM 1563 C C . ARG A 1 206 ? -13.031 18.219 -4.25 1 93.88 206 ARG A C 1
ATOM 1565 O O . ARG A 1 206 ? -13.164 17.078 -4.691 1 93.88 206 ARG A O 1
ATOM 1572 N N . ASN A 1 207 ? -13.922 19.266 -4.398 1 91.62 207 ASN A N 1
ATOM 1573 C CA . ASN A 1 207 ? -15.203 19.016 -5.043 1 91.62 207 ASN A CA 1
ATOM 1574 C C . ASN A 1 207 ? -16.016 17.969 -4.281 1 91.62 207 ASN A C 1
ATOM 1576 O O . ASN A 1 207 ? -16.281 18.125 -3.084 1 91.62 207 ASN A O 1
ATOM 1580 N N . THR A 1 208 ? -16.219 16.844 -4.855 1 91.81 208 THR A N 1
ATOM 1581 C CA . THR A 1 208 ? -16.953 15.797 -4.145 1 91.81 208 THR A CA 1
ATOM 1582 C C . THR A 1 208 ? -16.047 14.609 -3.836 1 91.81 208 THR A C 1
ATOM 1584 O O . THR A 1 208 ? -16.406 13.734 -3.053 1 91.81 208 THR A O 1
ATOM 1587 N N . ASP A 1 209 ? -14.781 14.648 -4.383 1 93.31 209 ASP A N 1
ATOM 1588 C CA . ASP A 1 209 ? -13.82 13.57 -4.18 1 93.31 209 ASP A CA 1
ATOM 1589 C C . ASP A 1 209 ? -13.062 13.75 -2.863 1 93.31 209 ASP A C 1
ATOM 1591 O O . ASP A 1 209 ? -12.789 14.875 -2.449 1 93.31 209 ASP A O 1
ATOM 1595 N N . TRP A 1 210 ? -12.75 12.695 -2.262 1 95.25 210 TRP A N 1
ATOM 1596 C CA . TRP A 1 210 ? -12.008 12.852 -1.015 1 95.25 210 TRP A CA 1
ATOM 1597 C C . TRP A 1 210 ? -11.109 11.648 -0.752 1 95.25 210 TRP A C 1
ATOM 1599 O O . TRP A 1 210 ? -11.328 10.57 -1.313 1 95.25 210 TRP A O 1
ATOM 1609 N N . ALA A 1 211 ? -10.086 11.781 0.016 1 95.88 211 ALA A N 1
ATOM 1610 C CA . ALA A 1 211 ? -9.219 10.797 0.651 1 95.88 211 ALA A CA 1
ATOM 1611 C C . ALA A 1 211 ? -9.047 11.094 2.139 1 95.88 211 ALA A C 1
ATOM 1613 O O . ALA A 1 211 ? -8.875 12.25 2.531 1 95.88 211 ALA A O 1
ATOM 1614 N N . LYS A 1 212 ? -9.133 10.039 2.951 1 96.81 212 LYS A N 1
ATOM 1615 C CA . LYS A 1 212 ? -9.094 10.219 4.398 1 96.81 212 LYS A CA 1
ATOM 1616 C C . LYS A 1 212 ? -8.203 9.18 5.059 1 96.81 212 LYS A C 1
ATOM 1618 O O . LYS A 1 212 ? -8.062 8.062 4.551 1 96.81 212 LYS A O 1
ATOM 1623 N N . ILE A 1 213 ? -7.566 9.539 6.152 1 96.25 213 ILE A N 1
ATOM 1624 C CA . ILE A 1 213 ? -6.832 8.641 7.039 1 96.25 213 ILE A CA 1
ATOM 1625 C C . ILE A 1 213 ? -7.363 8.781 8.469 1 96.25 213 ILE A C 1
ATOM 1627 O O . ILE A 1 213 ? -7.625 9.891 8.93 1 96.25 213 ILE A O 1
ATOM 1631 N N . GLY A 1 214 ? -7.594 7.668 9.078 1 96.31 214 GLY A N 1
ATOM 1632 C CA . GLY A 1 214 ? -8.047 7.676 10.461 1 96.31 214 GLY A CA 1
ATOM 1633 C C . GLY A 1 214 ? -7.625 6.441 11.234 1 96.31 214 GLY A C 1
ATOM 1634 O O . GLY A 1 214 ? -6.902 5.59 10.711 1 96.31 214 GLY A O 1
ATOM 1635 N N . PHE A 1 215 ? -8 6.383 12.516 1 95.88 215 PHE A N 1
ATOM 1636 C CA . PHE A 1 215 ? -7.719 5.27 13.414 1 95.88 215 PHE A CA 1
ATOM 1637 C C . PHE A 1 215 ? -8.961 4.895 14.219 1 95.88 215 PHE A C 1
ATOM 1639 O O . PHE A 1 215 ? -9.516 5.727 14.938 1 95.88 215 PHE A O 1
ATOM 1646 N N . LYS A 1 216 ? -9.375 3.699 13.906 1 94.44 216 LYS A N 1
ATOM 1647 C CA . LYS A 1 216 ? -10.484 3.172 14.695 1 94.44 216 LYS A CA 1
ATOM 1648 C C . LYS A 1 216 ? -9.984 2.48 15.961 1 94.44 216 LYS A C 1
ATOM 1650 O O . LYS A 1 216 ? -9.102 1.621 15.891 1 94.44 216 LYS A O 1
ATOM 1655 N N . ASN A 1 217 ? -10.453 2.857 17.062 1 91.81 217 ASN A N 1
ATOM 1656 C CA . ASN A 1 217 ? -10.211 2.227 18.359 1 91.81 217 ASN A CA 1
ATOM 1657 C C . ASN A 1 217 ? -11.367 2.475 19.328 1 91.81 217 ASN A C 1
ATOM 1659 O O . ASN A 1 217 ? -11.609 3.613 19.719 1 91.81 217 ASN A O 1
ATOM 1663 N N . ASP A 1 218 ? -12.039 1.459 19.656 1 88.31 218 ASP A N 1
ATOM 1664 C CA . ASP A 1 218 ? -13.195 1.597 20.547 1 88.31 218 ASP A CA 1
ATOM 1665 C C . ASP A 1 218 ? -12.789 1.419 22 1 88.31 218 ASP A C 1
ATOM 1667 O O . ASP A 1 218 ? -13.336 2.08 22.891 1 88.31 218 ASP A O 1
ATOM 1671 N N . ALA A 1 219 ? -11.961 0.468 22.328 1 89.06 219 ALA A N 1
ATOM 1672 C CA . ALA A 1 219 ? -11.477 0.183 23.688 1 89.06 219 ALA A CA 1
ATOM 1673 C C . ALA A 1 219 ? -10.148 -0.569 23.641 1 89.06 219 ALA A C 1
ATOM 1675 O O . ALA A 1 219 ? -9.719 -1.024 22.578 1 89.06 219 ALA A O 1
ATOM 1676 N N . ASP A 1 220 ? -9.516 -0.609 24.672 1 87.19 220 ASP A N 1
ATOM 1677 C CA . ASP A 1 220 ? -8.25 -1.335 24.734 1 87.19 220 ASP A CA 1
ATOM 1678 C C . ASP A 1 220 ? -8.453 -2.82 24.453 1 87.19 220 ASP A C 1
ATOM 1680 O O . ASP A 1 220 ? -7.566 -3.482 23.922 1 87.19 220 ASP A O 1
ATOM 1684 N N . SER A 1 221 ? -9.633 -3.312 24.766 1 85.62 221 SER A N 1
ATOM 1685 C CA . SER A 1 221 ? -9.906 -4.742 24.656 1 85.62 221 SER A CA 1
ATOM 1686 C C . SER A 1 221 ? -10.438 -5.094 23.281 1 85.62 221 SER A C 1
ATOM 1688 O O . SER A 1 221 ? -10.656 -6.27 22.969 1 85.62 221 SER A O 1
ATOM 1690 N N . ASP A 1 222 ? -10.609 -4.051 22.453 1 83.81 222 ASP A N 1
ATOM 1691 C CA . ASP A 1 222 ? -11.18 -4.355 21.141 1 83.81 222 ASP A CA 1
ATOM 1692 C C . ASP A 1 222 ? -10.18 -5.109 20.266 1 83.81 222 ASP A C 1
ATOM 1694 O O . ASP A 1 222 ? -8.969 -4.969 20.438 1 83.81 222 ASP A O 1
ATOM 1698 N N . THR A 1 223 ? -10.688 -6.027 19.438 1 84.94 223 THR A N 1
ATOM 1699 C CA . THR A 1 223 ? -9.836 -6.859 18.594 1 84.94 223 THR A CA 1
ATOM 1700 C C . THR A 1 223 ? -9.805 -6.336 17.172 1 84.94 223 THR A C 1
ATOM 1702 O O . THR A 1 223 ? -9.25 -6.98 16.281 1 84.94 223 THR A O 1
ATOM 1705 N N . ASP A 1 224 ? -10.352 -5.164 16.906 1 88.62 224 ASP A N 1
ATOM 1706 C CA . ASP A 1 224 ? -10.492 -4.637 15.555 1 88.62 224 ASP A CA 1
ATOM 1707 C C . ASP A 1 224 ? -10.062 -3.17 15.492 1 88.62 224 ASP A C 1
ATOM 1709 O O . ASP A 1 224 ? -10.812 -2.32 15.008 1 88.62 224 ASP A O 1
ATOM 1713 N N . SER A 1 225 ? -8.93 -2.854 16.141 1 93.44 225 SER A N 1
ATOM 1714 C CA . SER A 1 225 ? -8.344 -1.527 15.977 1 93.44 225 SER A CA 1
ATOM 1715 C C . SER A 1 225 ? -7.473 -1.455 14.727 1 93.44 225 SER A C 1
ATOM 1717 O O . SER A 1 225 ? -6.633 -2.328 14.492 1 93.44 225 SER A O 1
ATOM 1719 N N . TYR A 1 226 ? -7.773 -0.477 13.922 1 95.06 226 TYR A N 1
ATOM 1720 C CA . TYR A 1 226 ? -6.996 -0.412 12.695 1 95.06 226 TYR A CA 1
ATOM 1721 C C . TYR A 1 226 ? -6.863 1.027 12.211 1 95.06 226 TYR A C 1
ATOM 1723 O O . TYR A 1 226 ? -7.781 1.833 12.375 1 95.06 226 TYR A O 1
ATOM 1731 N N . MET A 1 227 ? -5.668 1.372 11.711 1 96.44 227 MET A N 1
ATOM 1732 C CA . MET A 1 227 ? -5.523 2.564 10.883 1 96.44 227 MET A CA 1
ATOM 1733 C C . MET A 1 227 ? -6.141 2.35 9.5 1 96.44 227 MET A C 1
ATOM 1735 O O . MET A 1 227 ? -5.797 1.392 8.805 1 96.44 227 MET A O 1
ATOM 1739 N N . TRP A 1 228 ? -7.012 3.184 9.109 1 95.69 228 TRP A N 1
ATOM 1740 C CA . TRP A 1 228 ? -7.668 2.986 7.82 1 95.69 228 TRP A CA 1
ATOM 1741 C C . TRP A 1 228 ? -7.328 4.117 6.859 1 95.69 228 TRP A C 1
ATOM 1743 O O . TRP A 1 228 ? -7.094 5.254 7.281 1 95.69 228 TRP A O 1
ATOM 1753 N N . PHE A 1 229 ? -7.152 3.789 5.582 1 96.5 229 PHE A N 1
ATOM 1754 C CA . PHE A 1 229 ? -7.066 4.664 4.422 1 96.5 229 PHE A CA 1
ATOM 1755 C C . PHE A 1 229 ? -8.312 4.523 3.549 1 96.5 229 PHE A C 1
ATOM 1757 O O . PHE A 1 229 ? -8.68 3.416 3.158 1 96.5 229 PHE A O 1
ATOM 1764 N N . GLU A 1 230 ? -9 5.652 3.271 1 96.25 230 GLU A N 1
ATOM 1765 C CA . GLU A 1 230 ? -10.273 5.57 2.551 1 96.25 230 GLU A CA 1
ATOM 1766 C C . GLU A 1 230 ? -10.328 6.586 1.415 1 96.25 230 GLU A C 1
ATOM 1768 O O . GLU A 1 230 ? -9.922 7.738 1.587 1 96.25 230 GLU A O 1
ATOM 1773 N N . THR A 1 231 ? -10.703 6.188 0.263 1 96.31 231 THR A N 1
ATOM 1774 C CA . THR A 1 231 ? -11.031 7.086 -0.84 1 96.31 231 THR A CA 1
ATOM 1775 C C . THR A 1 231 ? -12.492 6.922 -1.254 1 96.31 231 THR A C 1
ATOM 1777 O O . THR A 1 231 ? -13.078 5.859 -1.057 1 96.31 231 THR A O 1
ATOM 1780 N N . GLY A 1 232 ? -12.984 8.031 -1.762 1 93 232 GLY A N 1
ATOM 1781 C CA . GLY A 1 232 ? -14.375 7.801 -2.129 1 93 232 GLY A CA 1
ATOM 1782 C C . GLY A 1 232 ? -15.031 9.008 -2.768 1 93 232 GLY A C 1
ATOM 1783 O O . GLY A 1 232 ? -14.406 10.055 -2.922 1 93 232 GLY A O 1
ATOM 1784 N N . ASP A 1 233 ? -16.234 8.852 -3.127 1 89.5 233 ASP A N 1
ATOM 1785 C CA . ASP A 1 233 ? -17.25 9.695 -3.752 1 89.5 233 ASP A CA 1
ATOM 1786 C C . ASP A 1 233 ? -18.062 8.906 -4.773 1 89.5 233 ASP A C 1
ATOM 1788 O O . ASP A 1 233 ? -19.062 8.273 -4.422 1 89.5 233 ASP A O 1
ATOM 1792 N N . ASN A 1 234 ? -17.484 8.648 -6.066 1 86.81 234 ASN A N 1
ATOM 1793 C CA . ASN A 1 234 ? -18.266 7.984 -7.105 1 86.81 234 ASN A CA 1
ATOM 1794 C C . ASN A 1 234 ? -17.547 6.742 -7.637 1 86.81 234 ASN A C 1
ATOM 1796 O O . ASN A 1 234 ? -17.891 6.238 -8.711 1 86.81 234 ASN A O 1
ATOM 1800 N N . GLY A 1 235 ? -16.516 6.328 -7.059 1 86.56 235 GLY A N 1
ATOM 1801 C CA . GLY A 1 235 ? -15.914 5.047 -7.406 1 86.56 235 GLY A CA 1
ATOM 1802 C C . GLY A 1 235 ? -14.68 5.18 -8.273 1 86.56 235 GLY A C 1
ATOM 1803 O O . GLY A 1 235 ? -13.984 4.195 -8.523 1 86.56 235 GLY A O 1
ATOM 1804 N N . ASN A 1 236 ? -14.312 6.305 -8.719 1 90.38 236 ASN A N 1
ATOM 1805 C CA . ASN A 1 236 ? -13.133 6.457 -9.555 1 90.38 236 ASN A CA 1
ATOM 1806 C C . ASN A 1 236 ? -11.891 6.797 -8.727 1 90.38 236 ASN A C 1
ATOM 1808 O O . ASN A 1 236 ? -10.789 6.891 -9.266 1 90.38 236 ASN A O 1
ATOM 1812 N N . GLU A 1 237 ? -12.047 7.039 -7.453 1 94.06 237 GLU A N 1
ATOM 1813 C CA . GLU A 1 237 ? -10.93 7.332 -6.57 1 94.06 237 GLU A CA 1
ATOM 1814 C C . GLU A 1 237 ? -10.195 6.055 -6.164 1 94.06 237 GLU A C 1
ATOM 1816 O O . GLU A 1 237 ? -10.828 5.023 -5.922 1 94.06 237 GLU A O 1
ATOM 1821 N N . TYR A 1 238 ? -8.938 6.066 -6.211 1 96.38 238 TYR A N 1
ATOM 1822 C CA . TYR A 1 238 ? -8.164 4.875 -5.887 1 96.38 238 TYR A CA 1
ATOM 1823 C C . TYR A 1 238 ? -6.836 5.246 -5.238 1 96.38 238 TYR A C 1
ATOM 1825 O O . TYR A 1 238 ? -6.504 6.426 -5.113 1 96.38 238 TYR A O 1
ATOM 1833 N N . PHE A 1 239 ? -6.137 4.289 -4.609 1 96.69 239 PHE A N 1
ATOM 1834 C CA . PHE A 1 239 ? -4.824 4.477 -4.004 1 96.69 239 PHE A CA 1
ATOM 1835 C C . PHE A 1 239 ? -3.719 4.199 -5.016 1 96.69 239 PHE A C 1
ATOM 1837 O O . PHE A 1 239 ? -3.828 3.277 -5.824 1 96.69 239 PHE A O 1
ATOM 1844 N N . LYS A 1 240 ? -2.672 5.051 -4.973 1 97.62 240 LYS A N 1
ATOM 1845 C CA . LYS A 1 240 ? -1.497 4.879 -5.82 1 97.62 240 LYS A CA 1
ATOM 1846 C C . LYS A 1 240 ? -0.21 5.078 -5.023 1 97.62 240 LYS A C 1
ATOM 1848 O O . LYS A 1 240 ? -0.117 5.992 -4.203 1 97.62 240 LYS A O 1
ATOM 1853 N N . TRP A 1 241 ? 0.728 4.043 -5.129 1 96.19 241 TRP A N 1
ATOM 1854 C CA . TRP A 1 241 ? 2.09 4.164 -4.621 1 96.19 241 TRP A CA 1
ATOM 1855 C C . TRP A 1 241 ? 3.07 4.445 -5.754 1 96.19 241 TRP A C 1
ATOM 1857 O O . TRP A 1 241 ? 3.109 3.709 -6.746 1 96.19 241 TRP A O 1
ATOM 1867 N N . ARG A 1 242 ? 3.875 5.484 -5.73 1 96.75 242 ARG A N 1
ATOM 1868 C CA . ARG A 1 242 ? 4.805 5.914 -6.773 1 96.75 242 ARG A CA 1
ATOM 1869 C C . ARG A 1 242 ? 6.18 6.215 -6.188 1 96.75 242 ARG A C 1
ATOM 1871 O O . ARG A 1 242 ? 6.309 6.477 -4.992 1 96.75 242 ARG A O 1
ATOM 1878 N N . SER A 1 243 ? 7.117 6.082 -6.848 1 94.88 243 SER A N 1
ATOM 1879 C CA . SER A 1 243 ? 8.484 6.469 -6.508 1 94.88 243 SER A CA 1
ATOM 1880 C C . SER A 1 243 ? 9.078 7.387 -7.566 1 94.88 243 SER A C 1
ATOM 1882 O O . SER A 1 243 ? 8.844 7.199 -8.766 1 94.88 243 SER A O 1
ATOM 1884 N N . LYS A 1 244 ? 9.734 8.477 -7.184 1 94.44 244 LYS A N 1
ATOM 1885 C CA . LYS A 1 244 ? 10.383 9.438 -8.07 1 94.44 244 LYS A CA 1
ATOM 1886 C C . LYS A 1 244 ? 11.898 9.375 -7.941 1 94.44 244 LYS A C 1
ATOM 1888 O O . LYS A 1 244 ? 12.438 9.406 -6.832 1 94.44 244 LYS A O 1
ATOM 1893 N N . GLN A 1 245 ? 12.461 9.164 -8.992 1 90.88 245 GLN A N 1
ATOM 1894 C CA . GLN A 1 245 ? 13.906 9.242 -9.117 1 90.88 245 GLN A CA 1
ATOM 1895 C C . GLN A 1 245 ? 14.32 10.383 -10.047 1 90.88 245 GLN A C 1
ATOM 1897 O O . GLN A 1 245 ? 14.18 10.273 -11.266 1 90.88 245 GLN A O 1
ATOM 1902 N N . SER A 1 246 ? 14.797 11.555 -9.453 1 90.75 246 SER A N 1
ATOM 1903 C CA . SER A 1 246 ? 15.148 12.75 -10.203 1 90.75 246 SER A CA 1
ATOM 1904 C C . SER A 1 246 ? 13.945 13.312 -10.953 1 90.75 246 SER A C 1
ATOM 1906 O O . SER A 1 246 ? 12.961 13.727 -10.344 1 90.75 246 SER A O 1
ATOM 1908 N N . THR A 1 247 ? 13.883 12.977 -12.328 1 93 247 THR A N 1
ATOM 1909 C CA . THR A 1 247 ? 12.805 13.562 -13.117 1 93 247 THR A CA 1
ATOM 1910 C C . THR A 1 247 ? 11.781 12.5 -13.508 1 93 247 THR A C 1
ATOM 1912 O O . THR A 1 247 ? 10.727 12.82 -14.07 1 93 247 THR A O 1
ATOM 1915 N N . THR A 1 248 ? 12.094 11.273 -13.203 1 93.81 248 THR A N 1
ATOM 1916 C CA . THR A 1 248 ? 11.219 10.188 -13.609 1 93.81 248 THR A CA 1
ATOM 1917 C C . THR A 1 248 ? 10.328 9.742 -12.453 1 93.81 248 THR A C 1
ATOM 1919 O O . THR A 1 248 ? 10.812 9.453 -11.359 1 93.81 248 THR A O 1
ATOM 1922 N N . THR A 1 249 ? 9.102 9.812 -12.641 1 95 249 THR A N 1
ATOM 1923 C CA . THR A 1 249 ? 8.133 9.281 -11.688 1 95 249 THR A CA 1
ATOM 1924 C C . THR A 1 249 ? 7.594 7.934 -12.164 1 95 249 THR A C 1
ATOM 1926 O O . THR A 1 249 ? 7.16 7.805 -13.312 1 95 249 THR A O 1
ATOM 1929 N N . LYS A 1 250 ? 7.727 6.895 -11.375 1 95.5 250 LYS A N 1
ATOM 1930 C CA . LYS A 1 250 ? 7.277 5.543 -11.695 1 95.5 250 LYS A CA 1
ATOM 1931 C C . LYS A 1 250 ? 6.141 5.105 -10.773 1 95.5 250 LYS A C 1
ATOM 1933 O O . LYS A 1 250 ? 6.246 5.219 -9.547 1 95.5 250 LYS A O 1
ATOM 1938 N N . ASP A 1 251 ? 5.027 4.562 -11.445 1 95.81 251 ASP A N 1
ATOM 1939 C CA . ASP A 1 251 ? 3.973 3.928 -10.664 1 95.81 251 ASP A CA 1
ATOM 1940 C C . ASP A 1 251 ? 4.367 2.51 -10.258 1 95.81 251 ASP A C 1
ATOM 1942 O O . ASP A 1 251 ? 4.809 1.718 -11.094 1 95.81 251 ASP A O 1
ATOM 1946 N N . LEU A 1 252 ? 4.305 2.176 -8.992 1 95.75 252 LEU A N 1
ATOM 1947 C CA . LEU A 1 252 ? 4.754 0.892 -8.469 1 95.75 252 LEU A CA 1
ATOM 1948 C C . LEU A 1 252 ? 3.57 -0.034 -8.203 1 95.75 252 LEU A C 1
ATOM 1950 O O . LEU A 1 252 ? 3.676 -1.249 -8.391 1 95.75 252 LEU A O 1
ATOM 1954 N N . MET A 1 253 ? 2.414 0.549 -7.695 1 96.38 253 MET A N 1
ATOM 1955 C CA . MET A 1 253 ? 1.226 -0.208 -7.312 1 96.38 253 MET A CA 1
ATOM 1956 C C . MET A 1 253 ? -0.006 0.691 -7.281 1 96.38 253 MET A C 1
ATOM 1958 O O . MET A 1 253 ? 0.1 1.887 -7 1 96.38 253 MET A O 1
ATOM 1962 N N . ASN A 1 254 ? -1.077 0.194 -7.641 1 96.56 254 ASN A N 1
ATOM 1963 C CA . ASN A 1 254 ? -2.344 0.885 -7.426 1 96.56 254 ASN A CA 1
ATOM 1964 C C . ASN A 1 254 ? -3.42 -0.065 -6.906 1 96.56 254 ASN A C 1
ATOM 1966 O O . ASN A 1 254 ? -3.344 -1.275 -7.129 1 96.56 254 ASN A O 1
ATOM 1970 N N . LEU A 1 255 ? -4.281 0.357 -6.066 1 96.38 255 LEU A N 1
ATOM 1971 C CA . LEU A 1 255 ? -5.391 -0.373 -5.469 1 96.38 255 LEU A CA 1
ATOM 1972 C C . LEU A 1 255 ? -6.723 0.292 -5.801 1 96.38 255 LEU A C 1
ATOM 1974 O O . LEU A 1 255 ? -7.012 1.387 -5.316 1 96.38 255 LEU A O 1
ATOM 1978 N N . LYS A 1 256 ? -7.465 -0.302 -6.684 1 96.62 256 LYS A N 1
ATOM 1979 C CA . LYS A 1 256 ? -8.766 0.181 -7.137 1 96.62 256 LYS A CA 1
ATOM 1980 C C . LYS A 1 256 ? -9.898 -0.707 -6.617 1 96.62 256 LYS A C 1
ATOM 1982 O O . LYS A 1 256 ? -9.656 -1.641 -5.848 1 96.62 256 LYS A O 1
ATOM 1987 N N . TRP A 1 257 ? -11.086 -0.363 -7.016 1 94.81 257 TRP A N 1
ATOM 1988 C CA . TRP A 1 257 ? -12.297 -1.032 -6.547 1 94.81 257 TRP A CA 1
ATOM 1989 C C . TRP A 1 257 ? -12.25 -2.525 -6.855 1 94.81 257 TRP A C 1
ATOM 1991 O O . TRP A 1 257 ? -12.75 -3.342 -6.082 1 94.81 257 TRP A O 1
ATOM 2001 N N . ASP A 1 258 ? -11.477 -2.916 -7.926 1 94.94 258 ASP A N 1
ATOM 2002 C CA . ASP A 1 258 ? -11.602 -4.281 -8.422 1 94.94 258 ASP A CA 1
ATOM 2003 C C . ASP A 1 258 ? -10.289 -5.047 -8.25 1 94.94 258 ASP A C 1
ATOM 2005 O O . ASP A 1 258 ? -10.273 -6.281 -8.281 1 94.94 258 ASP A O 1
ATOM 2009 N N . ALA A 1 259 ? -9.18 -4.297 -8.133 1 96.19 259 ALA A N 1
ATOM 2010 C CA . ALA A 1 259 ? -7.93 -5.059 -8.141 1 96.19 259 ALA A CA 1
ATOM 2011 C C . ALA A 1 259 ? -6.805 -4.273 -7.477 1 96.19 259 ALA A C 1
ATOM 2013 O O . ALA A 1 259 ? -6.781 -3.041 -7.531 1 96.19 259 ALA A O 1
ATOM 2014 N N . LEU A 1 260 ? -5.918 -4.977 -6.836 1 97.12 260 LEU A N 1
ATOM 2015 C CA . LEU A 1 260 ? -4.566 -4.512 -6.547 1 97.12 260 LEU A CA 1
ATOM 2016 C C . LEU A 1 260 ? -3.635 -4.789 -7.723 1 97.12 260 LEU A C 1
ATOM 2018 O O . LEU A 1 260 ? -3.395 -5.945 -8.078 1 97.12 260 LEU A O 1
ATOM 2022 N N . SER A 1 261 ? -3.109 -3.822 -8.383 1 97 261 SER A N 1
ATOM 2023 C CA . SER A 1 261 ? -2.145 -3.965 -9.469 1 97 261 SER A CA 1
ATOM 2024 C C . SER A 1 261 ? -0.726 -3.682 -8.992 1 97 261 SER A C 1
ATOM 2026 O O . SER A 1 261 ? -0.401 -2.547 -8.633 1 97 261 SER A O 1
ATOM 2028 N N . VAL A 1 262 ? 0.032 -4.711 -8.898 1 97.12 262 VAL A N 1
ATOM 2029 C CA . VAL A 1 262 ? 1.456 -4.562 -8.625 1 97.12 262 VAL A CA 1
ATOM 2030 C C . VAL A 1 262 ? 2.232 -4.449 -9.93 1 97.12 262 VAL A C 1
ATOM 2032 O O . VAL A 1 262 ? 2.342 -5.422 -10.68 1 97.12 262 VAL A O 1
ATOM 2035 N N . LEU A 1 263 ? 2.811 -3.332 -10.227 1 96.62 263 LEU A N 1
ATOM 2036 C CA . LEU A 1 263 ? 3.355 -3.014 -11.547 1 96.62 263 LEU A CA 1
ATOM 2037 C C . LEU A 1 263 ? 4.824 -3.412 -11.633 1 96.62 263 LEU A C 1
ATOM 2039 O O . LEU A 1 263 ? 5.453 -3.242 -12.68 1 96.62 263 LEU A O 1
ATOM 2043 N N . VAL A 1 264 ? 5.367 -3.965 -10.469 1 96.19 264 VAL A N 1
ATOM 2044 C CA . VAL A 1 264 ? 6.715 -4.512 -10.359 1 96.19 264 VAL A CA 1
ATOM 2045 C C . VAL A 1 264 ? 6.641 -5.98 -9.938 1 96.19 264 VAL A C 1
ATOM 2047 O O . VAL A 1 264 ? 5.57 -6.59 -9.977 1 96.19 264 VAL A O 1
ATOM 2050 N N . ASN A 1 265 ? 7.793 -6.629 -9.578 1 96.12 265 ASN A N 1
ATOM 2051 C CA . ASN A 1 265 ? 7.758 -7.988 -9.055 1 96.12 265 ASN A CA 1
ATOM 2052 C C . ASN A 1 265 ? 7.137 -8.031 -7.66 1 96.12 265 ASN A C 1
ATOM 2054 O O . ASN A 1 265 ? 7.281 -7.09 -6.883 1 96.12 265 ASN A O 1
ATOM 2058 N N . ALA A 1 266 ? 6.441 -9.055 -7.43 1 95.88 266 ALA A N 1
ATOM 2059 C CA . ALA A 1 266 ? 5.941 -9.312 -6.082 1 95.88 266 ALA A CA 1
ATOM 2060 C C . ALA A 1 266 ? 6.715 -10.445 -5.414 1 95.88 266 ALA A C 1
ATOM 2062 O O . ALA A 1 266 ? 6.613 -11.602 -5.832 1 95.88 266 ALA A O 1
ATOM 2063 N N . ILE A 1 267 ? 7.516 -10.109 -4.371 1 95.69 267 ILE A N 1
ATOM 2064 C CA . ILE A 1 267 ? 8.289 -11.086 -3.621 1 95.69 267 ILE A CA 1
ATOM 2065 C C . ILE A 1 267 ? 7.695 -11.258 -2.225 1 95.69 267 ILE A C 1
ATOM 2067 O O . ILE A 1 267 ? 7.574 -10.289 -1.472 1 95.69 267 ILE A O 1
ATOM 2071 N N . VAL A 1 268 ? 7.246 -12.5 -1.991 1 95.56 268 VAL A N 1
ATOM 2072 C CA . VAL A 1 268 ? 6.637 -12.836 -0.708 1 95.56 268 VAL A CA 1
ATOM 2073 C C . VAL A 1 268 ? 7.508 -13.852 0.027 1 95.56 268 VAL A C 1
ATOM 2075 O O . VAL A 1 268 ? 7.852 -14.898 -0.526 1 95.56 268 VAL A O 1
ATOM 2078 N N . ASN A 1 269 ? 7.855 -13.562 1.306 1 95.69 269 ASN A N 1
ATOM 2079 C CA . ASN A 1 269 ? 8.672 -14.5 2.074 1 95.69 269 ASN A CA 1
ATOM 2080 C C . ASN A 1 269 ? 7.875 -15.742 2.471 1 95.69 269 ASN A C 1
ATOM 2082 O O . ASN A 1 269 ? 8.445 -16.812 2.635 1 95.69 269 ASN A O 1
ATOM 2086 N N . GLY A 1 270 ? 6.547 -15.617 2.557 1 96 270 GLY A N 1
ATOM 2087 C CA . GLY A 1 270 ? 5.664 -16.719 2.92 1 96 270 GLY A CA 1
ATOM 2088 C C . GLY A 1 270 ? 4.949 -17.328 1.729 1 96 270 GLY A C 1
ATOM 2089 O O . GLY A 1 270 ? 5.492 -17.359 0.624 1 96 270 GLY A O 1
ATOM 2090 N N . GLU A 1 271 ? 3.811 -17.891 1.975 1 96.06 271 GLU A N 1
ATOM 2091 C CA . GLU A 1 271 ? 2.992 -18.578 0.974 1 96.06 271 GLU A CA 1
ATOM 2092 C C . GLU A 1 271 ? 2.029 -17.594 0.299 1 96.06 271 GLU A C 1
ATOM 2094 O O . GLU A 1 271 ? 1.54 -16.656 0.932 1 96.06 271 GLU A O 1
ATOM 2099 N N . VAL A 1 272 ? 1.87 -17.75 -1.024 1 96.38 272 VAL A N 1
ATOM 2100 C CA . VAL A 1 272 ? 0.793 -17.062 -1.738 1 96.38 272 VAL A CA 1
ATOM 2101 C C . VAL A 1 272 ? -0.431 -17.984 -1.813 1 96.38 272 VAL A C 1
ATOM 2103 O O . VAL A 1 272 ? -0.355 -19.094 -2.344 1 96.38 272 VAL A O 1
ATOM 2106 N N . ILE A 1 273 ? -1.571 -17.531 -1.244 1 96.44 273 ILE A N 1
ATOM 2107 C CA . ILE A 1 273 ? -2.764 -18.359 -1.092 1 96.44 273 ILE A CA 1
ATOM 2108 C C . ILE A 1 273 ? -3.945 -17.688 -1.793 1 96.44 273 ILE A C 1
ATOM 2110 O O . ILE A 1 273 ? -4.266 -16.531 -1.52 1 96.44 273 ILE A O 1
ATOM 2114 N N . SER A 1 274 ? -4.496 -18.344 -2.746 1 97.31 274 SER A N 1
ATOM 2115 C CA . SER A 1 274 ? -5.773 -17.906 -3.295 1 97.31 274 SER A CA 1
ATOM 2116 C C . SER A 1 274 ? -6.934 -18.688 -2.676 1 97.31 274 SER A C 1
ATOM 2118 O O . SER A 1 274 ? -6.863 -19.906 -2.533 1 97.31 274 SER A O 1
ATOM 2120 N N . LYS A 1 275 ? -7.977 -18.031 -2.322 1 96.38 275 LYS A N 1
ATOM 2121 C CA . LYS A 1 275 ? -9.164 -18.672 -1.769 1 96.38 275 LYS A CA 1
ATOM 2122 C C . LYS A 1 275 ? -10.281 -18.734 -2.803 1 96.38 275 LYS A C 1
ATOM 2124 O O . LYS A 1 275 ? -11.43 -19.062 -2.469 1 96.38 275 LYS A O 1
ATOM 2129 N N . SER A 1 276 ? -9.938 -18.406 -4.016 1 96.12 276 SER A N 1
ATOM 2130 C CA . SER A 1 276 ? -10.852 -18.531 -5.145 1 96.12 276 SER A CA 1
ATOM 2131 C C . SER A 1 276 ? -10.648 -19.859 -5.879 1 96.12 276 SER A C 1
ATOM 2133 O O . SER A 1 276 ? -9.547 -20.406 -5.875 1 96.12 276 SER A O 1
ATOM 2135 N N . ALA A 1 277 ? -11.727 -20.359 -6.531 1 96.19 277 ALA A N 1
ATOM 2136 C CA . ALA A 1 277 ? -11.617 -21.578 -7.324 1 96.19 277 ALA A CA 1
ATOM 2137 C C . ALA A 1 277 ? -10.586 -21.406 -8.438 1 96.19 277 ALA A C 1
ATOM 2139 O O . ALA A 1 277 ? -9.789 -22.312 -8.695 1 96.19 277 ALA A O 1
ATOM 2140 N N . ASN A 1 278 ? -10.68 -20.234 -9.133 1 95.62 278 ASN A N 1
ATOM 2141 C CA . ASN A 1 278 ? -9.664 -19.875 -10.117 1 95.62 278 ASN A CA 1
ATOM 2142 C C . ASN A 1 278 ? -8.461 -19.203 -9.453 1 95.62 278 ASN A C 1
ATOM 2144 O O . ASN A 1 278 ? -8.367 -17.969 -9.422 1 95.62 278 ASN A O 1
ATOM 2148 N N . GLY A 1 279 ? -7.566 -19.984 -8.938 1 93.19 279 GLY A N 1
ATOM 2149 C CA . GLY A 1 279 ? -6.664 -19.516 -7.895 1 93.19 279 GLY A CA 1
ATOM 2150 C C . GLY A 1 279 ? -5.402 -18.875 -8.445 1 93.19 279 GLY A C 1
ATOM 2151 O O . GLY A 1 279 ? -4.918 -17.875 -7.898 1 93.19 279 GLY A O 1
ATOM 2152 N N . LEU A 1 280 ? -4.707 -19.453 -9.5 1 95.5 280 LEU A N 1
ATOM 2153 C CA . LEU A 1 280 ? -3.432 -18.984 -10.031 1 95.5 280 LEU A CA 1
ATOM 2154 C C . LEU A 1 280 ? -3.479 -18.906 -11.555 1 95.5 280 LEU A C 1
ATOM 2156 O O . LEU A 1 280 ? -3.641 -19.922 -12.227 1 95.5 280 LEU A O 1
ATOM 2160 N N . ARG A 1 281 ? -3.344 -17.641 -12.086 1 97 281 ARG A N 1
ATOM 2161 C CA . ARG A 1 281 ? -3.477 -17.438 -13.523 1 97 281 ARG A CA 1
ATOM 2162 C C . ARG A 1 281 ? -2.227 -16.781 -14.102 1 97 281 ARG A C 1
ATOM 2164 O O . ARG A 1 281 ? -1.649 -15.883 -13.477 1 97 281 ARG A O 1
ATOM 2171 N N . ILE A 1 282 ? -1.755 -17.203 -15.219 1 96.75 282 ILE A N 1
ATOM 2172 C CA . ILE A 1 282 ? -0.83 -16.5 -16.094 1 96.75 282 ILE A CA 1
ATOM 2173 C C . ILE A 1 282 ? -1.568 -16 -17.344 1 96.75 282 ILE A C 1
ATOM 2175 O O . ILE A 1 282 ? -2.027 -16.812 -18.156 1 96.75 282 ILE A O 1
ATOM 2179 N N . ALA A 1 283 ? -1.823 -14.758 -17.391 1 95.94 283 ALA A N 1
ATOM 2180 C CA . ALA A 1 283 ? -2.504 -14.141 -18.531 1 95.94 283 ALA A CA 1
ATOM 2181 C C . ALA A 1 283 ? -1.516 -13.383 -19.422 1 95.94 283 ALA A C 1
ATOM 2183 O O . ALA A 1 283 ? -1.317 -12.18 -19.25 1 95.94 283 ALA A O 1
ATOM 2184 N N . TYR A 1 284 ? -0.804 -14.156 -20.234 1 95.44 284 TYR A N 1
ATOM 2185 C CA . TYR A 1 284 ? 0.176 -13.594 -21.172 1 95.44 284 TYR A CA 1
ATOM 2186 C C . TYR A 1 284 ? -0.118 -14.031 -22.594 1 95.44 284 TYR A C 1
ATOM 2188 O O . TYR A 1 284 ? -0.391 -15.211 -22.859 1 95.44 284 TYR A O 1
ATOM 2196 N N . GLY A 1 285 ? -0.158 -13.117 -23.516 1 95.75 285 GLY A N 1
ATOM 2197 C CA . GLY A 1 285 ? -0.472 -13.438 -24.906 1 95.75 285 GLY A CA 1
ATOM 2198 C C . GLY A 1 285 ? -1.947 -13.695 -25.141 1 95.75 285 GLY A C 1
ATOM 2199 O O . GLY A 1 285 ? -2.803 -13.078 -24.5 1 95.75 285 GLY A O 1
ATOM 2200 N N . ASN A 1 286 ? -2.264 -14.578 -26.094 1 97 286 ASN A N 1
ATOM 2201 C CA . ASN A 1 286 ? -3.637 -14.773 -26.547 1 97 286 ASN A CA 1
ATOM 2202 C C . ASN A 1 286 ? -4.391 -15.734 -25.641 1 97 286 ASN A C 1
ATOM 2204 O O . ASN A 1 286 ? -5.625 -15.766 -25.641 1 97 286 ASN A O 1
ATOM 2208 N N . TYR A 1 287 ? -3.576 -16.609 -24.875 1 96.69 287 TYR A N 1
ATOM 2209 C CA . TYR A 1 287 ? -4.223 -17.609 -24.031 1 96.69 287 TYR A CA 1
ATOM 2210 C C . TYR A 1 287 ? -3.926 -17.375 -22.562 1 96.69 287 TYR A C 1
ATOM 2212 O O . TYR A 1 287 ? -2.848 -16.891 -22.203 1 96.69 287 TYR A O 1
ATOM 2220 N N . GLY A 1 288 ? -4.93 -17.688 -21.812 1 97.31 288 GLY A N 1
ATOM 2221 C CA . GLY A 1 288 ? -4.699 -17.781 -20.375 1 97.31 288 GLY A CA 1
ATOM 2222 C C . GLY A 1 288 ? -4.5 -19.203 -19.906 1 97.31 288 GLY A C 1
ATOM 2223 O O . GLY A 1 288 ? -5.113 -20.141 -20.422 1 97.31 288 GLY A O 1
ATOM 2224 N N . PHE A 1 289 ? -3.527 -19.391 -19.031 1 97.31 289 PHE A N 1
ATOM 2225 C CA . PHE A 1 289 ? -3.373 -20.594 -18.25 1 97.31 289 PHE A CA 1
ATOM 2226 C C . PHE A 1 289 ? -3.723 -20.344 -16.781 1 97.31 289 PHE A C 1
ATOM 2228 O O . PHE A 1 289 ? -3.289 -19.359 -16.203 1 97.31 289 PHE A O 1
ATOM 2235 N N . PHE A 1 290 ? -4.535 -21.234 -16.25 1 96.81 290 PHE A N 1
ATOM 2236 C CA . PHE A 1 290 ? -4.738 -21.047 -14.812 1 96.81 290 PHE A CA 1
ATOM 2237 C C . PHE A 1 290 ? -5.016 -22.391 -14.133 1 96.81 290 PHE A C 1
ATOM 2239 O O . PHE A 1 290 ? -5.402 -23.359 -14.781 1 96.81 290 PHE A O 1
ATOM 2246 N N . ILE A 1 291 ? -4.699 -22.484 -12.891 1 97.69 291 ILE A N 1
ATOM 2247 C CA . ILE A 1 291 ? -4.984 -23.641 -12.039 1 97.69 291 ILE A CA 1
ATOM 2248 C C . ILE A 1 291 ? -6.281 -23.406 -11.266 1 97.69 291 ILE A C 1
ATOM 2250 O O . ILE A 1 291 ? -6.441 -22.375 -10.609 1 97.69 291 ILE A O 1
ATOM 2254 N N . ARG A 1 292 ? -7.234 -24.281 -11.438 1 97.88 292 ARG A N 1
ATOM 2255 C CA . ARG A 1 292 ? -8.555 -24.172 -10.836 1 97.88 292 ARG A CA 1
ATOM 2256 C C . ARG A 1 292 ? -8.836 -25.359 -9.93 1 97.88 292 ARG A C 1
ATOM 2258 O O . ARG A 1 292 ? -8.648 -26.516 -10.32 1 97.88 292 ARG A O 1
ATOM 2265 N N . ASN A 1 293 ? -9.133 -25.141 -8.68 1 97.56 293 ASN A N 1
ATOM 2266 C CA . ASN A 1 293 ? -9.664 -26.141 -7.758 1 97.56 293 ASN A CA 1
ATOM 2267 C C . ASN A 1 293 ? -11.164 -25.969 -7.559 1 97.56 293 ASN A C 1
ATOM 2269 O O . ASN A 1 293 ? -11.617 -24.969 -6.984 1 97.56 293 ASN A O 1
ATOM 2273 N N . ASP A 1 294 ? -11.93 -26.906 -7.977 1 95.56 294 ASP A N 1
ATOM 2274 C CA . ASP A 1 294 ? -13.375 -26.75 -7.891 1 95.56 294 ASP A CA 1
ATOM 2275 C C . ASP A 1 294 ? -13.945 -27.531 -6.715 1 95.56 294 ASP A C 1
ATOM 2277 O O . ASP A 1 294 ? -15.156 -27.766 -6.641 1 95.56 294 ASP A O 1
ATOM 2281 N N . GLY A 1 295 ? -13.102 -28 -5.891 1 95.31 295 GLY A N 1
ATOM 2282 C CA . GLY A 1 295 ? -13.539 -28.797 -4.754 1 95.31 295 GLY A CA 1
ATOM 2283 C C . GLY A 1 295 ? -13.359 -30.281 -4.965 1 95.31 295 GLY A C 1
ATOM 2284 O O . GLY A 1 295 ? -12.992 -31.016 -4.039 1 95.31 295 GLY A O 1
ATOM 2285 N N . SER A 1 296 ? -13.586 -30.766 -6.18 1 96.62 296 SER A N 1
ATOM 2286 C CA . SER A 1 296 ? -13.453 -32.188 -6.52 1 96.62 296 SER A CA 1
ATOM 2287 C C . SER A 1 296 ? -12.133 -32.469 -7.238 1 96.62 296 SER A C 1
ATOM 2289 O O . SER A 1 296 ? -11.484 -33.469 -6.992 1 96.62 296 SER A O 1
ATOM 2291 N N . ASN A 1 297 ? -11.812 -31.641 -8.148 1 98 297 ASN A N 1
ATOM 2292 C CA . ASN A 1 297 ? -10.594 -31.766 -8.938 1 98 297 ASN A CA 1
ATOM 2293 C C . ASN A 1 297 ? -9.812 -30.453 -8.969 1 98 297 ASN A C 1
ATOM 2295 O O . ASN A 1 297 ? -10.383 -29.375 -8.781 1 98 297 ASN A O 1
ATOM 2299 N N . THR A 1 298 ? -8.539 -30.578 -9.07 1 97.94 298 THR A N 1
ATOM 2300 C CA . THR A 1 298 ? -7.68 -29.453 -9.453 1 97.94 298 THR A CA 1
ATOM 2301 C C . THR A 1 298 ? -7.309 -29.547 -10.93 1 97.94 298 THR A C 1
ATOM 2303 O O . THR A 1 298 ? -6.652 -30.484 -11.359 1 97.94 298 THR A O 1
ATOM 2306 N N . TYR A 1 299 ? -7.68 -28.5 -11.68 1 98.19 299 TYR A N 1
ATOM 2307 C CA . TYR A 1 299 ? -7.512 -28.484 -13.125 1 98.19 299 TYR A CA 1
ATOM 2308 C C . TYR A 1 299 ? -6.395 -27.531 -13.539 1 98.19 299 TYR A C 1
ATOM 2310 O O . TYR A 1 299 ? -6.203 -26.484 -12.906 1 98.19 299 TYR A O 1
ATOM 2318 N N . PHE A 1 300 ? -5.633 -27.891 -14.508 1 98 300 PHE A N 1
ATOM 2319 C CA . PHE A 1 300 ? -4.762 -27 -15.266 1 98 300 PHE A CA 1
ATOM 2320 C C . PHE A 1 300 ? -5.418 -26.594 -16.578 1 98 300 PHE A C 1
ATOM 2322 O O . PHE A 1 300 ? -5.371 -27.344 -17.562 1 98 300 PHE A O 1
ATOM 2329 N N . MET A 1 301 ? -5.953 -25.375 -16.578 1 97.19 301 MET A N 1
ATOM 2330 C CA . MET A 1 301 ? -6.934 -24.969 -17.578 1 97.19 301 MET A CA 1
ATOM 2331 C C . MET A 1 301 ? -6.34 -23.953 -18.562 1 97.19 301 MET A C 1
ATOM 2333 O O . MET A 1 301 ? -5.375 -23.266 -18.219 1 97.19 301 MET A O 1
ATOM 2337 N N . LEU A 1 302 ? -6.957 -23.906 -19.75 1 97.62 302 LEU A N 1
ATOM 2338 C CA . LEU A 1 302 ? -6.648 -22.906 -20.766 1 97.62 302 LEU A CA 1
ATOM 2339 C C . LEU A 1 302 ? -7.895 -22.109 -21.125 1 97.62 302 LEU A C 1
ATOM 2341 O O . LEU A 1 302 ? -9.016 -22.578 -20.953 1 97.62 302 LEU A O 1
ATOM 2345 N N . THR A 1 303 ? -7.684 -20.891 -21.516 1 97.25 303 THR A N 1
ATOM 2346 C CA . THR A 1 303 ? -8.773 -20.062 -22.016 1 97.25 303 THR A CA 1
ATOM 2347 C C . THR A 1 303 ? -8.844 -20.125 -23.547 1 97.25 303 THR A C 1
ATOM 2349 O O . THR A 1 303 ? -7.973 -20.719 -24.188 1 97.25 303 THR A O 1
ATOM 2352 N N . ASN A 1 304 ? -9.93 -19.5 -24.062 1 97.75 304 ASN A N 1
ATOM 2353 C CA . ASN A 1 304 ? -10.031 -19.359 -25.516 1 97.75 304 ASN A CA 1
ATOM 2354 C C . ASN A 1 304 ? -9.031 -18.344 -26.062 1 97.75 304 ASN A C 1
ATOM 2356 O O . ASN A 1 304 ? -8.578 -17.469 -25.328 1 97.75 304 ASN A O 1
ATOM 2360 N N . SER A 1 305 ? -8.625 -18.578 -27.344 1 97.12 305 SER A N 1
ATOM 2361 C CA . SER A 1 305 ? -7.723 -17.625 -27.984 1 97.12 305 SER A CA 1
ATOM 2362 C C . SER A 1 305 ? -8.297 -16.219 -27.953 1 97.12 305 SER A C 1
ATOM 2364 O O . SER A 1 305 ? -9.469 -16 -28.266 1 97.12 305 SER A O 1
ATOM 2366 N N . GLY A 1 306 ? -7.504 -15.219 -27.531 1 97.06 306 GLY A N 1
ATOM 2367 C CA . GLY A 1 306 ? -7.879 -13.812 -27.469 1 97.06 306 GLY A CA 1
ATOM 2368 C C . GLY A 1 306 ? -8.555 -13.438 -26.172 1 97.06 306 GLY A C 1
ATOM 2369 O O . GLY A 1 306 ? -9.023 -12.312 -26 1 97.06 306 GLY A O 1
ATOM 2370 N N . ASP A 1 307 ? -8.672 -14.328 -25.281 1 97.38 307 ASP A N 1
ATOM 2371 C CA . ASP A 1 307 ? -9.375 -14.102 -24.031 1 97.38 307 ASP A CA 1
ATOM 2372 C C . ASP A 1 307 ? -8.57 -14.617 -22.844 1 97.38 307 ASP A C 1
ATOM 2374 O O . ASP A 1 307 ? -9.07 -15.43 -22.047 1 97.38 307 ASP A O 1
ATOM 2378 N N . ASN A 1 308 ? -7.277 -14.102 -22.656 1 96.19 308 ASN A N 1
ATOM 2379 C CA . ASN A 1 308 ? -6.348 -14.641 -21.672 1 96.19 308 ASN A CA 1
ATOM 2380 C C . ASN A 1 308 ? -6.812 -14.359 -20.25 1 96.19 308 ASN A C 1
ATOM 2382 O O . ASN A 1 308 ? -6.34 -14.984 -19.297 1 96.19 308 ASN A O 1
ATOM 2386 N N . MET A 1 309 ? -7.836 -13.492 -20.031 1 95.56 309 MET A N 1
ATOM 2387 C CA . MET A 1 309 ? -8.398 -13.234 -18.719 1 95.56 309 MET A CA 1
ATOM 2388 C C . MET A 1 309 ? -9.773 -13.883 -18.562 1 95.56 309 MET A C 1
ATOM 2390 O O . MET A 1 309 ? -10.414 -13.758 -17.531 1 95.56 309 MET A O 1
ATOM 2394 N N . GLY A 1 310 ? -10.195 -14.594 -19.547 1 96.19 310 GLY A N 1
ATOM 2395 C CA . GLY A 1 310 ? -11.539 -15.156 -19.594 1 96.19 310 GLY A CA 1
ATOM 2396 C C . GLY A 1 310 ? -11.656 -16.469 -18.844 1 96.19 310 GLY A C 1
ATOM 2397 O O . GLY A 1 310 ? -10.789 -16.812 -18.031 1 96.19 310 GLY A O 1
ATOM 2398 N N . THR A 1 311 ? -12.805 -17.203 -19.109 1 96.25 311 THR A N 1
ATOM 2399 C CA . THR A 1 311 ? -13.078 -18.484 -18.469 1 96.25 311 THR A CA 1
ATOM 2400 C C . THR A 1 311 ? -12.414 -19.625 -19.25 1 96.25 311 THR A C 1
ATOM 2402 O O . THR A 1 311 ? -11.766 -19.391 -20.266 1 96.25 311 THR A O 1
ATOM 2405 N N . TYR A 1 312 ? -12.422 -20.828 -18.703 1 96.44 312 TYR A N 1
ATOM 2406 C CA . TYR A 1 312 ? -11.766 -21.984 -19.297 1 96.44 312 TYR A CA 1
ATOM 2407 C C . TYR A 1 312 ? -12.461 -22.391 -20.594 1 96.44 312 TYR A C 1
ATOM 2409 O O . TYR A 1 312 ? -13.68 -22.281 -20.703 1 96.44 312 TYR A O 1
ATOM 2417 N N . ASN A 1 313 ? -11.711 -22.828 -21.516 1 97.12 313 ASN A N 1
ATOM 2418 C CA . ASN A 1 313 ? -12.25 -23.375 -22.766 1 97.12 313 ASN A CA 1
ATOM 2419 C C . ASN A 1 313 ? -12.641 -24.844 -22.594 1 97.12 313 ASN A C 1
ATOM 2421 O O . ASN A 1 313 ? -12.734 -25.344 -21.484 1 97.12 313 ASN A O 1
ATOM 2425 N N . GLY A 1 314 ? -12.914 -25.562 -23.703 1 95.38 314 GLY A N 1
ATOM 2426 C CA . GLY A 1 314 ? -13.406 -26.922 -23.641 1 95.38 314 GLY A CA 1
ATOM 2427 C C . GLY A 1 314 ? -12.297 -27.953 -23.516 1 95.38 314 GLY A C 1
ATOM 2428 O O . GLY A 1 314 ? -12.57 -29.141 -23.359 1 95.38 314 GLY A O 1
ATOM 2429 N N . LEU A 1 315 ? -11.047 -27.469 -23.406 1 92.62 315 LEU A N 1
ATOM 2430 C CA . LEU A 1 315 ? -9.93 -28.391 -23.266 1 92.62 315 LEU A CA 1
ATOM 2431 C C . LEU A 1 315 ? -9.75 -28.812 -21.812 1 92.62 315 LEU A C 1
ATOM 2433 O O . LEU A 1 315 ? -10.133 -28.078 -20.906 1 92.62 315 LEU A O 1
ATOM 2437 N N . ARG A 1 316 ? -9.391 -29.984 -21.5 1 95.62 316 ARG A N 1
ATOM 2438 C CA . ARG A 1 316 ? -9.039 -30.562 -20.203 1 95.62 316 ARG A CA 1
ATOM 2439 C C . ARG A 1 316 ? -7.699 -31.281 -20.266 1 95.62 316 ARG A C 1
ATOM 2441 O O . ARG A 1 316 ? -7.648 -32.531 -20.188 1 95.62 316 ARG A O 1
ATOM 2448 N N . PRO A 1 317 ? -6.645 -30.344 -20.281 1 96.69 317 PRO A N 1
ATOM 2449 C CA . PRO A 1 317 ? -5.344 -30.969 -20.562 1 96.69 317 PRO A CA 1
ATOM 2450 C C . PRO A 1 317 ? -4.871 -31.875 -19.422 1 96.69 317 PRO A C 1
ATOM 2452 O O . PRO A 1 317 ? -4.41 -33 -19.672 1 96.69 317 PRO A O 1
ATOM 2455 N N . LEU A 1 318 ? -5.016 -31.406 -18.172 1 97.44 318 LEU A N 1
ATOM 2456 C CA . LEU A 1 318 ? -4.508 -32.094 -17 1 97.44 318 LEU A CA 1
ATOM 2457 C C . LEU A 1 318 ? -5.355 -31.766 -15.773 1 97.44 318 LEU A C 1
ATOM 2459 O O . LEU A 1 318 ? -5.723 -30.609 -15.555 1 97.44 318 LEU A O 1
ATOM 2463 N N . TRP A 1 319 ? -5.719 -32.719 -15.055 1 98 319 TRP A N 1
ATOM 2464 C CA . TRP A 1 319 ? -6.348 -32.438 -13.766 1 98 319 TRP A CA 1
ATOM 2465 C C . TRP A 1 319 ? -6.008 -33.531 -12.758 1 98 319 TRP A C 1
ATOM 2467 O O . TRP A 1 319 ? -5.547 -34.625 -13.141 1 98 319 TRP A O 1
ATOM 2477 N N . ILE A 1 320 ? -6.121 -33.281 -11.5 1 98.06 320 ILE A N 1
ATOM 2478 C CA . ILE A 1 320 ? -5.875 -34.156 -10.359 1 98.06 320 ILE A CA 1
ATOM 2479 C C . ILE A 1 320 ? -7.152 -34.281 -9.531 1 98.06 320 ILE A C 1
ATOM 2481 O O . ILE A 1 320 ? -7.754 -33.281 -9.141 1 98.06 320 ILE A O 1
ATOM 2485 N N . ASN A 1 321 ? -7.582 -35.531 -9.312 1 98.38 321 ASN A N 1
ATOM 2486 C CA . ASN A 1 321 ? -8.688 -35.719 -8.383 1 98.38 321 ASN A CA 1
ATOM 2487 C C . ASN A 1 321 ? -8.273 -35.438 -6.945 1 98.38 321 ASN A C 1
ATOM 2489 O O . ASN A 1 321 ? -7.355 -36.062 -6.422 1 98.38 321 ASN A O 1
ATOM 2493 N N . ASN A 1 322 ? -9 -34.562 -6.297 1 97.19 322 ASN A N 1
ATOM 2494 C CA . ASN A 1 322 ? -8.57 -34.062 -4.992 1 97.19 322 ASN A CA 1
ATOM 2495 C C . ASN A 1 322 ? -8.719 -35.125 -3.916 1 97.19 322 ASN A C 1
ATOM 2497 O O . ASN A 1 322 ? -8.016 -35.125 -2.908 1 97.19 322 ASN A O 1
ATOM 2501 N N . ALA A 1 323 ? -9.648 -36.031 -4.059 1 97.06 323 ALA A N 1
ATOM 2502 C CA . ALA A 1 323 ? -9.906 -37.062 -3.049 1 97.06 323 ALA A CA 1
ATOM 2503 C C . ALA A 1 323 ? -8.93 -38.25 -3.189 1 97.06 323 ALA A C 1
ATOM 2505 O O . ALA A 1 323 ? -8.484 -38.812 -2.188 1 97.06 323 ALA A O 1
ATOM 2506 N N . THR A 1 324 ? -8.539 -38.688 -4.438 1 97.12 324 THR A N 1
ATOM 2507 C CA . THR A 1 324 ? -7.77 -39.906 -4.66 1 97.12 324 THR A CA 1
ATOM 2508 C C . THR A 1 324 ? -6.34 -39.562 -5.078 1 97.12 324 THR A C 1
ATOM 2510 O O . THR A 1 324 ? -5.453 -40.438 -4.988 1 97.12 324 THR A O 1
ATOM 2513 N N . GLY A 1 325 ? -6.121 -38.375 -5.621 1 97.75 325 GLY A N 1
ATOM 2514 C CA . GLY A 1 325 ? -4.812 -38 -6.129 1 97.75 325 GLY A CA 1
ATOM 2515 C C . GLY A 1 325 ? -4.559 -38.5 -7.543 1 97.75 325 GLY A C 1
ATOM 2516 O O . GLY A 1 325 ? -3.477 -38.281 -8.094 1 97.75 325 GLY A O 1
ATOM 2517 N N . ALA A 1 326 ? -5.555 -39.125 -8.18 1 98.06 326 ALA A N 1
ATOM 2518 C CA . ALA A 1 326 ? -5.383 -39.656 -9.531 1 98.06 326 ALA A CA 1
ATOM 2519 C C . ALA A 1 326 ? -5.148 -38.531 -10.531 1 98.06 326 ALA A C 1
ATOM 2521 O O . ALA A 1 326 ? -5.805 -37.5 -10.477 1 98.06 326 ALA A O 1
ATOM 2522 N N . VAL A 1 327 ? -4.168 -38.719 -11.414 1 98.12 327 VAL A N 1
ATOM 2523 C CA . VAL A 1 327 ? -3.834 -37.75 -12.445 1 98.12 327 VAL A CA 1
ATOM 2524 C C . VAL A 1 327 ? -4.461 -38.156 -13.773 1 98.12 327 VAL A C 1
ATOM 2526 O O . VAL A 1 327 ? -4.441 -39.312 -14.141 1 98.12 327 VAL A O 1
ATOM 2529 N N . SER A 1 328 ? -5.066 -37.156 -14.461 1 98.25 328 SER A N 1
ATOM 2530 C CA . SER A 1 328 ? -5.68 -37.438 -15.75 1 98.25 328 SER A CA 1
ATOM 2531 C C . SER A 1 328 ? -5.203 -36.438 -16.812 1 98.25 328 SER A C 1
ATOM 2533 O O . SER A 1 328 ? -4.977 -35.25 -16.5 1 98.25 328 SER A O 1
ATOM 2535 N N . MET A 1 329 ? -4.957 -36.875 -17.953 1 97.25 329 MET A N 1
ATOM 2536 C CA . MET A 1 329 ? -4.676 -36.062 -19.141 1 97.25 329 MET A CA 1
ATOM 2537 C C . MET A 1 329 ? -5.766 -36.219 -20.188 1 97.25 329 MET A C 1
ATOM 2539 O O . MET A 1 329 ? -5.98 -37.344 -20.703 1 97.25 329 MET A O 1
ATOM 2543 N N . GLY A 1 330 ? -6.355 -35.156 -20.562 1 96.25 330 GLY A N 1
ATOM 2544 C CA . GLY A 1 330 ? -7.57 -35.25 -21.375 1 96.25 330 GLY A CA 1
ATOM 2545 C C . GLY A 1 330 ? -7.316 -35.062 -22.859 1 96.25 330 GLY A C 1
ATOM 2546 O O . GLY A 1 330 ? -8.211 -35.312 -23.672 1 96.25 330 GLY A O 1
ATOM 2547 N N . ARG A 1 331 ? -6.129 -34.719 -23.219 1 96.56 331 ARG A N 1
ATOM 2548 C CA . ARG A 1 331 ? -5.855 -34.438 -24.625 1 96.56 331 ARG A CA 1
ATOM 2549 C C . ARG A 1 331 ? -4.617 -35.188 -25.094 1 96.56 331 ARG A C 1
ATOM 2551 O O . ARG A 1 331 ? -3.803 -34.656 -25.844 1 96.56 331 ARG A O 1
ATOM 2558 N N . GLY A 1 332 ? -4.43 -36.469 -24.656 1 95.88 332 GLY A N 1
ATOM 2559 C CA . GLY A 1 332 ? -3.289 -37.281 -25.047 1 95.88 332 GLY A CA 1
ATOM 2560 C C . GLY A 1 332 ? -2.023 -36.938 -24.281 1 95.88 332 GLY A C 1
ATOM 2561 O O . GLY A 1 332 ? -2.023 -36.031 -23.453 1 95.88 332 GLY A O 1
ATOM 2562 N N . LEU A 1 333 ? -0.989 -37.719 -24.438 1 96 333 LEU A N 1
ATOM 2563 C CA . LEU A 1 333 ? 0.3 -37.531 -23.781 1 96 333 LEU A CA 1
ATOM 2564 C C . LEU A 1 333 ? 1.442 -37.969 -24.688 1 96 333 LEU A C 1
ATOM 2566 O O . LEU A 1 333 ? 1.423 -39.062 -25.25 1 96 333 LEU A O 1
ATOM 2570 N N . ASN A 1 334 ? 2.355 -37.062 -24.906 1 96.25 334 ASN A N 1
ATOM 2571 C CA . ASN A 1 334 ? 3.594 -37.375 -25.625 1 96.25 334 ASN A CA 1
ATOM 2572 C C . ASN A 1 334 ? 4.793 -37.375 -24.672 1 96.25 334 ASN A C 1
ATOM 2574 O O . ASN A 1 334 ? 5.074 -36.375 -24.016 1 96.25 334 ASN A O 1
ATOM 2578 N N . VAL A 1 335 ? 5.457 -38.438 -24.609 1 95.25 335 VAL A N 1
ATOM 2579 C CA . VAL A 1 335 ? 6.621 -38.594 -23.75 1 95.25 335 VAL A CA 1
ATOM 2580 C C . VAL A 1 335 ? 7.859 -38.906 -24.594 1 95.25 335 VAL A C 1
ATOM 2582 O O . VAL A 1 335 ? 7.934 -39.938 -25.25 1 95.25 335 VAL A O 1
ATOM 2585 N N . SER A 1 336 ? 8.789 -37.938 -24.578 1 93.81 336 SER A N 1
ATOM 2586 C CA . SER A 1 336 ? 10.102 -38.25 -25.141 1 93.81 336 SER A CA 1
ATOM 2587 C C . SER A 1 336 ? 10.953 -39.062 -24.156 1 93.81 336 SER A C 1
ATOM 2589 O O . SER A 1 336 ? 11.18 -38.625 -23.016 1 93.81 336 SER A O 1
ATOM 2591 N N . GLY A 1 337 ? 11.328 -40.25 -24.609 1 92.94 337 GLY A N 1
ATOM 2592 C CA . GLY A 1 337 ? 12.055 -41.156 -23.734 1 92.94 337 GLY A CA 1
ATOM 2593 C C . GLY A 1 337 ? 11.219 -42.344 -23.266 1 92.94 337 GLY A C 1
ATOM 2594 O O . GLY A 1 337 ? 10.453 -42.906 -24.047 1 92.94 337 GLY A O 1
ATOM 2595 N N . ASP A 1 338 ? 11.43 -42.594 -21.906 1 92.56 338 ASP A N 1
ATOM 2596 C CA . ASP A 1 338 ? 10.781 -43.812 -21.406 1 92.56 338 ASP A CA 1
ATOM 2597 C C . ASP A 1 338 ? 9.555 -43.469 -20.562 1 92.56 338 ASP A C 1
ATOM 2599 O O . ASP A 1 338 ? 9.562 -42.5 -19.812 1 92.56 338 ASP A O 1
ATOM 2603 N N . THR A 1 339 ? 8.523 -44.125 -20.844 1 94.38 339 THR A N 1
ATOM 2604 C CA . THR A 1 339 ? 7.457 -44.25 -19.859 1 94.38 339 THR A CA 1
ATOM 2605 C C . THR A 1 339 ? 7.609 -45.531 -19.031 1 94.38 339 THR A C 1
ATOM 2607 O O . THR A 1 339 ? 7.609 -46.625 -19.594 1 94.38 339 THR A O 1
ATOM 2610 N N . LEU A 1 340 ? 7.805 -45.281 -17.719 1 94.69 340 LEU A N 1
ATOM 2611 C CA . LEU A 1 340 ? 7.895 -46.438 -16.812 1 94.69 340 LEU A CA 1
ATOM 2612 C C . LEU A 1 340 ? 6.633 -46.562 -15.961 1 94.69 340 LEU A C 1
ATOM 2614 O O . LEU A 1 340 ? 6.207 -45.594 -15.336 1 94.69 340 LEU A O 1
ATOM 2618 N N . SER A 1 341 ? 6.031 -47.688 -16.047 1 95.19 341 SER A N 1
ATOM 2619 C CA . SER A 1 341 ? 4.832 -47.938 -15.25 1 95.19 341 SER A CA 1
ATOM 2620 C C . SER A 1 341 ? 4.859 -49.344 -14.617 1 95.19 341 SER A C 1
ATOM 2622 O O . SER A 1 341 ? 5.473 -50.25 -15.156 1 95.19 341 SER A O 1
ATOM 2624 N N . ASP A 1 342 ? 4.25 -49.438 -13.469 1 93.56 342 ASP A N 1
ATOM 2625 C CA . ASP A 1 342 ? 4.082 -50.781 -12.898 1 93.56 342 ASP A CA 1
ATOM 2626 C C . ASP A 1 342 ? 3.227 -51.656 -13.805 1 93.56 342 ASP A C 1
ATOM 2628 O O . ASP A 1 342 ? 3.596 -52.781 -14.102 1 93.56 342 ASP A O 1
ATOM 2632 N N . ARG A 1 343 ? 2.072 -51.156 -14.18 1 93.19 343 ARG A N 1
ATOM 2633 C CA . ARG A 1 343 ? 1.15 -51.812 -15.094 1 93.19 343 ARG A CA 1
ATOM 2634 C C . ARG A 1 343 ? 0.691 -50.844 -16.188 1 93.19 343 ARG A C 1
ATOM 2636 O O . ARG A 1 343 ? 0.643 -49.625 -15.984 1 93.19 343 ARG A O 1
ATOM 2643 N N . PHE A 1 344 ? 0.462 -51.438 -17.344 1 93.44 344 PHE A N 1
ATOM 2644 C CA . PHE A 1 344 ? -0.121 -50.656 -18.438 1 93.44 344 PHE A CA 1
ATOM 2645 C C . PHE A 1 344 ? -1.414 -51.281 -18.922 1 93.44 344 PHE A C 1
ATOM 2647 O O . PHE A 1 344 ? -1.393 -52.375 -19.516 1 93.44 344 PHE A O 1
ATOM 2654 N N . ALA A 1 345 ? -2.535 -50.594 -18.594 1 94 345 ALA A N 1
ATOM 2655 C CA . ALA A 1 345 ? -3.855 -51.031 -19.016 1 94 345 ALA A CA 1
ATOM 2656 C C . ALA A 1 345 ? -4.367 -50.25 -20.203 1 94 345 ALA A C 1
ATOM 2658 O O . ALA A 1 345 ? -4.301 -49 -20.203 1 94 345 ALA A O 1
ATOM 2659 N N . ILE A 1 346 ? -4.781 -50.938 -21.234 1 94.06 346 ILE A N 1
ATOM 2660 C CA . ILE A 1 346 ? -5.387 -50.25 -22.375 1 94.06 346 ILE A CA 1
ATOM 2661 C C . ILE A 1 346 ? -6.902 -50.438 -22.344 1 94.06 346 ILE A C 1
ATOM 2663 O O . ILE A 1 346 ? -7.391 -51.531 -22 1 94.06 346 ILE A O 1
ATOM 2667 N N . ASN A 1 347 ? -7.633 -49.438 -22.688 1 93.62 347 ASN A N 1
ATOM 2668 C CA . ASN A 1 347 ? -9.086 -49.5 -22.797 1 93.62 347 ASN A CA 1
ATOM 2669 C C . ASN A 1 347 ? -9.508 -50.312 -24.016 1 93.62 347 ASN A C 1
ATOM 2671 O O . ASN A 1 347 ? -10.125 -49.781 -24.938 1 93.62 347 ASN A O 1
ATOM 2675 N N . SER A 1 348 ? -9.32 -51.594 -23.922 1 92.12 348 SER A N 1
ATOM 2676 C CA . SER A 1 348 ? -9.508 -52.5 -25.047 1 92.12 348 SER A CA 1
ATOM 2677 C C . SER A 1 348 ? -10.977 -52.625 -25.438 1 92.12 348 SER A C 1
ATOM 2679 O O . SER A 1 348 ? -11.859 -52.531 -24.578 1 92.12 348 SER A O 1
ATOM 2681 N N . SER A 1 349 ? -11.203 -52.938 -26.75 1 91.25 349 SER A N 1
ATOM 2682 C CA . SER A 1 349 ? -12.562 -52.938 -27.297 1 91.25 349 SER A CA 1
ATOM 2683 C C . SER A 1 349 ? -12.977 -54.344 -27.703 1 91.25 349 SER A C 1
ATOM 2685 O O . SER A 1 349 ? -12.156 -55.125 -28.188 1 91.25 349 SER A O 1
ATOM 2687 N N . ASN A 1 350 ? -14.25 -54.625 -27.438 1 93.88 350 ASN A N 1
ATOM 2688 C CA . ASN A 1 350 ? -14.875 -55.844 -27.906 1 93.88 350 ASN A CA 1
ATOM 2689 C C . ASN A 1 350 ? -15.68 -55.625 -29.188 1 93.88 350 ASN A C 1
ATOM 2691 O O . ASN A 1 350 ? -16.312 -54.562 -29.344 1 93.88 350 ASN A O 1
ATOM 2695 N N . GLY A 1 351 ? -15.539 -56.688 -30.172 1 95 351 GLY A N 1
ATOM 2696 C CA . GLY A 1 351 ? -16.328 -56.562 -31.375 1 95 351 GLY A CA 1
ATOM 2697 C C . GLY A 1 351 ? -16.156 -57.719 -32.344 1 95 351 GLY A C 1
ATOM 2698 O O . GLY A 1 351 ? -15.93 -58.844 -31.906 1 95 351 GLY A O 1
ATOM 2699 N N . MET A 1 352 ? -16.359 -57.406 -33.656 1 96.31 352 MET A N 1
ATOM 2700 C CA . MET A 1 352 ? -16.172 -58.375 -34.719 1 96.31 352 MET A CA 1
ATOM 2701 C C . MET A 1 352 ? -14.68 -58.562 -35.031 1 96.31 352 MET A C 1
ATOM 2703 O O . MET A 1 352 ? -13.867 -57.688 -34.688 1 96.31 352 MET A O 1
ATOM 2707 N N . TRP A 1 353 ? -14.375 -59.656 -35.75 1 96.38 353 TRP A N 1
ATOM 2708 C CA . TRP A 1 353 ? -12.992 -59.906 -36.125 1 96.38 353 TRP A CA 1
ATOM 2709 C C . TRP A 1 353 ? -12.422 -58.75 -36.906 1 96.38 353 TRP A C 1
ATOM 2711 O O . TRP A 1 353 ? -11.32 -58.281 -36.625 1 96.38 353 TRP A O 1
ATOM 2721 N N . ILE A 1 354 ? -13.148 -58.188 -37.781 1 96.31 354 ILE A N 1
ATOM 2722 C CA . ILE A 1 354 ? -12.641 -57.156 -38.688 1 96.31 354 ILE A CA 1
ATOM 2723 C C . ILE A 1 354 ? -12.383 -55.875 -37.906 1 96.31 354 ILE A C 1
ATOM 2725 O O . ILE A 1 354 ? -11.531 -55.062 -38.281 1 96.31 354 ILE A O 1
ATOM 2729 N N . GLN A 1 355 ? -13.062 -55.656 -36.844 1 95.44 355 GLN A N 1
ATOM 2730 C CA . GLN A 1 355 ? -12.961 -54.438 -36.031 1 95.44 355 GLN A CA 1
ATOM 2731 C C . GLN A 1 355 ? -11.641 -54.406 -35.281 1 95.44 355 GLN A C 1
ATOM 2733 O O . GLN A 1 355 ? -11.234 -53.344 -34.781 1 95.44 355 GLN A O 1
ATOM 2738 N N . MET A 1 356 ? -10.93 -55.5 -35.156 1 96.06 356 MET A N 1
ATOM 2739 C CA . MET A 1 356 ? -9.633 -55.531 -34.5 1 96.06 356 MET A CA 1
ATOM 2740 C C . MET A 1 356 ? -8.617 -54.656 -35.219 1 96.06 356 MET A C 1
ATOM 2742 O O . MET A 1 356 ? -7.598 -54.281 -34.625 1 96.06 356 MET A O 1
ATOM 2746 N N . ARG A 1 357 ? -8.93 -54.25 -36.438 1 94.94 357 ARG A N 1
ATOM 2747 C CA . ARG A 1 357 ? -8.039 -53.406 -37.219 1 94.94 357 ARG A CA 1
ATOM 2748 C C . ARG A 1 357 ? -8.023 -52 -36.656 1 94.94 357 ARG A C 1
ATOM 2750 O O . ARG A 1 357 ? -7.043 -51.25 -36.812 1 94.94 357 ARG A O 1
ATOM 2757 N N . ASP A 1 358 ? -9.133 -51.594 -35.906 1 92.38 358 ASP A N 1
ATOM 2758 C CA . ASP A 1 358 ? -9.297 -50.188 -35.562 1 92.38 358 ASP A CA 1
ATOM 2759 C C . ASP A 1 358 ? -9.594 -50.031 -34.062 1 92.38 358 ASP A C 1
ATOM 2761 O O . ASP A 1 358 ? -9.617 -48.906 -33.531 1 92.38 358 ASP A O 1
ATOM 2765 N N . ASN A 1 359 ? -9.773 -51.062 -33.406 1 91.69 359 ASN A N 1
ATOM 2766 C CA . ASN A 1 359 ? -10.094 -51.031 -31.984 1 91.69 359 ASN A CA 1
ATOM 2767 C C . ASN A 1 359 ? -8.898 -50.562 -31.156 1 91.69 359 ASN A C 1
ATOM 2769 O O . ASN A 1 359 ? -7.762 -50.594 -31.641 1 91.69 359 ASN A O 1
ATOM 2773 N N . ASN A 1 360 ? -9.227 -50.188 -29.891 1 93.5 360 ASN A N 1
ATOM 2774 C CA . ASN A 1 360 ? -8.172 -49.812 -28.969 1 93.5 360 ASN A CA 1
ATOM 2775 C C . ASN A 1 360 ? -7.246 -51 -28.656 1 93.5 360 ASN A C 1
ATOM 2777 O O . ASN A 1 360 ? -7.703 -52.031 -28.219 1 93.5 360 ASN A O 1
ATOM 2781 N N . ALA A 1 361 ? -6.066 -50.812 -28.984 1 93.75 361 ALA A N 1
ATOM 2782 C CA . ALA A 1 361 ? -5.016 -51.812 -28.734 1 93.75 361 ALA A CA 1
ATOM 2783 C C . ALA A 1 361 ? -3.66 -51.125 -28.547 1 93.75 361 ALA A C 1
ATOM 2785 O O . ALA A 1 361 ? -3.539 -49.906 -28.719 1 93.75 361 ALA A O 1
ATOM 2786 N N . ILE A 1 362 ? -2.738 -51.906 -28.047 1 94.06 362 ILE A N 1
ATOM 2787 C CA . ILE A 1 362 ? -1.355 -51.438 -28.109 1 94.06 362 ILE A CA 1
ATOM 2788 C C . ILE A 1 362 ? -0.794 -51.656 -29.5 1 94.06 362 ILE A C 1
ATOM 2790 O O . ILE A 1 362 ? -0.856 -52.75 -30.047 1 94.06 362 ILE A O 1
ATOM 2794 N N . PHE A 1 363 ? -0.323 -50.531 -30.094 1 94.5 363 PHE A N 1
ATOM 2795 C CA . PHE A 1 363 ? 0.096 -50.719 -31.484 1 94.5 363 PHE A CA 1
ATOM 2796 C C . PHE A 1 363 ? 1.336 -49.875 -31.781 1 94.5 363 PHE A C 1
ATOM 2798 O O . PHE A 1 363 ? 1.661 -48.938 -31.031 1 94.5 363 PHE A O 1
ATOM 2805 N N . GLY A 1 364 ? 2.08 -50.344 -32.812 1 93.19 364 GLY A N 1
ATOM 2806 C CA . GLY A 1 364 ? 3.15 -49.5 -33.344 1 93.19 364 GLY A CA 1
ATOM 2807 C C . GLY A 1 364 ? 2.643 -48.312 -34.125 1 93.19 364 GLY A C 1
ATOM 2808 O O . GLY A 1 364 ? 1.818 -48.469 -35.031 1 93.19 364 GLY A O 1
ATOM 2809 N N . LYS A 1 365 ? 3.129 -47.188 -33.75 1 91.75 365 LYS A N 1
ATOM 2810 C CA . LYS A 1 365 ? 2.682 -45.938 -34.375 1 91.75 365 LYS A CA 1
ATOM 2811 C C . LYS A 1 365 ? 3.014 -45.938 -35.875 1 91.75 365 LYS A C 1
ATOM 2813 O O . LYS A 1 365 ? 2.199 -45.5 -36.688 1 91.75 365 LYS A O 1
ATOM 2818 N N . ASN A 1 366 ? 4.188 -46.406 -36.219 1 94.19 366 ASN A N 1
ATOM 2819 C CA . ASN A 1 366 ? 4.652 -46.375 -37.625 1 94.19 366 ASN A CA 1
ATOM 2820 C C . ASN A 1 366 ? 4.328 -47.688 -38.344 1 94.19 366 ASN A C 1
ATOM 2822 O O . ASN A 1 366 ? 4.508 -48.75 -37.781 1 94.19 366 ASN A O 1
ATOM 2826 N N . ILE A 1 367 ? 3.904 -47.594 -39.531 1 95.62 367 ILE A N 1
ATOM 2827 C CA . ILE A 1 367 ? 3.701 -48.719 -40.406 1 95.62 367 ILE A CA 1
ATOM 2828 C C . ILE A 1 367 ? 5.031 -49.438 -40.656 1 95.62 367 ILE A C 1
ATOM 2830 O O . ILE A 1 367 ? 6.059 -48.781 -40.844 1 95.62 367 ILE A O 1
ATOM 2834 N N . VAL A 1 368 ? 4.992 -50.844 -40.562 1 96.62 368 VAL A N 1
ATOM 2835 C CA . VAL A 1 368 ? 6.207 -51.594 -40.875 1 96.62 368 VAL A CA 1
ATOM 2836 C C . VAL A 1 368 ? 6.527 -51.469 -42.344 1 96.62 368 VAL A C 1
ATOM 2838 O O . VAL A 1 368 ? 5.719 -51.875 -43.219 1 96.62 368 VAL A O 1
ATOM 2841 N N . ASN A 1 369 ? 7.73 -51 -42.688 1 95.94 369 ASN A N 1
ATOM 2842 C CA . ASN A 1 369 ? 8.156 -50.875 -44.062 1 95.94 369 ASN A CA 1
ATOM 2843 C C . ASN A 1 369 ? 8.32 -52.25 -44.719 1 95.94 369 ASN A C 1
ATOM 2845 O O . ASN A 1 369 ? 8.805 -53.188 -44.094 1 95.94 369 ASN A O 1
ATOM 2849 N N . THR A 1 370 ? 8.023 -52.281 -46.031 1 94.69 370 THR A N 1
ATOM 2850 C CA . THR A 1 370 ? 8.18 -53.531 -46.75 1 94.69 370 THR A CA 1
ATOM 2851 C C . THR A 1 370 ? 9.609 -54.062 -46.656 1 94.69 370 THR A C 1
ATOM 2853 O O . THR A 1 370 ? 10.562 -53.312 -46.844 1 94.69 370 THR A O 1
ATOM 2856 N N . ASP A 1 371 ? 9.781 -55.312 -46.281 1 93.62 371 ASP A N 1
ATOM 2857 C CA . ASP A 1 371 ? 11.047 -56.031 -46.219 1 93.62 371 ASP A CA 1
ATOM 2858 C C . ASP A 1 371 ? 11.906 -55.531 -45.062 1 93.62 371 ASP A C 1
ATOM 2860 O O . ASP A 1 371 ? 13.117 -55.75 -45.031 1 93.62 371 ASP A O 1
ATOM 2864 N N . SER A 1 372 ? 11.266 -54.781 -44.125 1 96.31 372 SER A N 1
ATOM 2865 C CA . SER A 1 372 ? 11.969 -54.344 -42.938 1 96.31 372 SER A CA 1
ATOM 2866 C C . SER A 1 372 ? 11.422 -55.031 -41.688 1 96.31 372 SER A C 1
ATOM 2868 O O . SER A 1 372 ? 10.234 -55.375 -41.625 1 96.31 372 SER A O 1
ATOM 2870 N N . ALA A 1 373 ? 12.328 -55.25 -40.75 1 97.19 373 ALA A N 1
ATOM 2871 C CA . ALA A 1 373 ? 11.93 -55.906 -39.5 1 97.19 373 ALA A CA 1
ATOM 2872 C C . ALA A 1 373 ? 11.547 -54.875 -38.438 1 97.19 373 ALA A C 1
ATOM 2874 O O . ALA A 1 373 ? 12.156 -53.781 -38.375 1 97.19 373 ALA A O 1
ATOM 2875 N N . GLN A 1 374 ? 10.508 -55.094 -37.688 1 96.88 374 GLN A N 1
ATOM 2876 C CA . GLN A 1 374 ? 10.07 -54.219 -36.594 1 96.88 374 GLN A CA 1
ATOM 2877 C C . GLN A 1 374 ? 9.562 -55.062 -35.406 1 96.88 374 GLN A C 1
ATOM 2879 O O . GLN A 1 374 ? 8.75 -55.969 -35.594 1 96.88 374 GLN A O 1
ATOM 2884 N N . ALA A 1 375 ? 10.086 -54.719 -34.219 1 96.75 375 ALA A N 1
ATOM 2885 C CA . ALA A 1 375 ? 9.562 -55.344 -33 1 96.75 375 ALA A CA 1
ATOM 2886 C C . ALA A 1 375 ? 8.414 -54.531 -32.406 1 96.75 375 ALA A C 1
ATOM 2888 O O . ALA A 1 375 ? 8.445 -53.281 -32.438 1 96.75 375 ALA A O 1
ATOM 2889 N N . LEU A 1 376 ? 7.383 -55.188 -31.953 1 95.12 376 LEU A N 1
ATOM 2890 C CA . LEU A 1 376 ? 6.273 -54.594 -31.219 1 95.12 376 LEU A CA 1
ATOM 2891 C C . LEU A 1 376 ? 6.43 -54.781 -29.719 1 95.12 376 LEU A C 1
ATOM 2893 O O . LEU A 1 376 ? 6.113 -53.875 -28.938 1 95.12 376 LEU A O 1
ATOM 2897 N N . LEU A 1 377 ? 6.883 -55.969 -29.297 1 95.69 377 LEU A N 1
ATOM 2898 C CA . LEU A 1 377 ? 7.203 -56.312 -27.906 1 95.69 377 LEU A CA 1
ATOM 2899 C C . LEU A 1 377 ? 8.555 -57 -27.828 1 95.69 377 LEU A C 1
ATOM 2901 O O . LEU A 1 377 ? 8.945 -57.719 -28.75 1 95.69 377 LEU A O 1
ATOM 2905 N N . ARG A 1 378 ? 9.195 -56.656 -26.75 1 95.94 378 ARG A N 1
ATOM 2906 C CA . ARG A 1 378 ? 10.484 -57.312 -26.5 1 95.94 378 ARG A CA 1
ATOM 2907 C C . ARG A 1 378 ? 10.602 -57.75 -25.031 1 95.94 378 ARG A C 1
ATOM 2909 O O . ARG A 1 378 ? 10.219 -57 -24.125 1 95.94 378 ARG A O 1
ATOM 2916 N N . GLN A 1 379 ? 11.062 -58.938 -24.828 1 95.38 379 GLN A N 1
ATOM 2917 C CA . GLN A 1 379 ? 11.367 -59.469 -23.5 1 95.38 379 GLN A CA 1
ATOM 2918 C C . GLN A 1 379 ? 12.836 -59.844 -23.391 1 95.38 379 GLN A C 1
ATOM 2920 O O . GLN A 1 379 ? 13.328 -60.688 -24.172 1 95.38 379 GLN A O 1
ATOM 2925 N N . ASN A 1 380 ? 13.461 -59.281 -22.406 1 94.75 380 ASN A N 1
ATOM 2926 C CA . ASN A 1 380 ? 14.883 -59.531 -22.219 1 94.75 380 ASN A CA 1
ATOM 2927 C C . ASN A 1 380 ? 15.133 -60.719 -21.281 1 94.75 380 ASN A C 1
ATOM 2929 O O . ASN A 1 380 ? 14.602 -60.75 -20.172 1 94.75 380 ASN A O 1
ATOM 2933 N N . HIS A 1 381 ? 15.906 -61.625 -21.734 1 96.62 381 HIS A N 1
ATOM 2934 C CA . HIS A 1 381 ? 16.469 -62.688 -20.922 1 96.62 381 HIS A CA 1
ATOM 2935 C C . HIS A 1 381 ? 17.969 -62.5 -20.703 1 96.62 381 HIS A C 1
ATOM 2937 O O . HIS A 1 381 ? 18.562 -61.594 -21.281 1 96.62 381 HIS A O 1
ATOM 2943 N N . ALA A 1 382 ? 18.531 -63.312 -19.859 1 96.5 382 ALA A N 1
ATOM 2944 C CA . ALA A 1 382 ? 19.938 -63.125 -19.484 1 96.5 382 ALA A CA 1
ATOM 2945 C C . ALA A 1 382 ? 20.844 -63.188 -20.719 1 96.5 382 ALA A C 1
ATOM 2947 O O . ALA A 1 382 ? 21.781 -62.406 -20.844 1 96.5 382 ALA A O 1
ATOM 2948 N N . ASP A 1 383 ? 20.547 -64.062 -21.688 1 96.56 383 ASP A N 1
ATOM 2949 C CA . ASP A 1 383 ? 21.484 -64.25 -22.766 1 96.56 383 ASP A CA 1
ATOM 2950 C C . ASP A 1 383 ? 20.812 -64.062 -24.125 1 96.56 383 ASP A C 1
ATOM 2952 O O . ASP A 1 383 ? 21.469 -64.188 -25.172 1 96.56 383 ASP A O 1
ATOM 2956 N N . ARG A 1 384 ? 19.594 -63.781 -24.203 1 97.69 384 ARG A N 1
ATOM 2957 C CA . ARG A 1 384 ? 18.859 -63.594 -25.469 1 97.69 384 ARG A CA 1
ATOM 2958 C C . ARG A 1 384 ? 17.641 -62.688 -25.266 1 97.69 384 ARG A C 1
ATOM 2960 O O . ARG A 1 384 ? 17.312 -62.344 -24.141 1 97.69 384 ARG A O 1
ATOM 2967 N N . LYS A 1 385 ? 17.031 -62.344 -26.391 1 97.75 385 LYS A N 1
ATOM 2968 C CA . LYS A 1 385 ? 15.797 -61.562 -26.391 1 97.75 385 LYS A CA 1
ATOM 2969 C C . LYS A 1 385 ? 14.734 -62.25 -27.25 1 97.75 385 LYS A C 1
ATOM 2971 O O . LYS A 1 385 ? 15.039 -62.812 -28.297 1 97.75 385 LYS A O 1
ATOM 2976 N N . PHE A 1 386 ? 13.602 -62.344 -26.703 1 97.62 386 PHE A N 1
ATOM 2977 C CA . PHE A 1 386 ? 12.445 -62.75 -27.469 1 97.62 386 PHE A CA 1
ATOM 2978 C C . PHE A 1 386 ? 11.617 -61.562 -27.906 1 97.62 386 PHE A C 1
ATOM 2980 O O . PHE A 1 386 ? 11.453 -60.594 -27.125 1 97.62 386 PHE A O 1
ATOM 2987 N N . MET A 1 387 ? 11.156 -61.5 -29.172 1 97 387 MET A N 1
ATOM 2988 C CA . MET A 1 387 ? 10.359 -60.406 -29.703 1 97 387 MET A CA 1
ATOM 2989 C C . MET A 1 387 ? 9.078 -60.938 -30.344 1 97 387 MET A C 1
ATOM 2991 O O . MET A 1 387 ? 9.047 -62.062 -30.844 1 97 387 MET A O 1
ATOM 2995 N N . ILE A 1 388 ? 8.102 -60.188 -30.203 1 97.12 388 ILE A N 1
ATOM 2996 C CA . ILE A 1 388 ? 6.949 -60.281 -31.078 1 97.12 388 ILE A CA 1
ATOM 2997 C C . ILE A 1 388 ? 7.012 -59.156 -32.125 1 97.12 388 ILE A C 1
ATOM 2999 O O . ILE A 1 388 ? 7.195 -58 -31.781 1 97.12 388 ILE A O 1
ATOM 3003 N N . GLY A 1 389 ? 6.895 -59.531 -33.344 1 97.38 389 GLY A N 1
ATOM 3004 C CA . GLY A 1 389 ? 7.004 -58.562 -34.438 1 97.38 389 GLY A CA 1
ATOM 3005 C C . GLY A 1 389 ? 6.891 -59.219 -35.812 1 97.38 389 GLY A C 1
ATOM 3006 O O . GLY A 1 389 ? 6.301 -60.281 -35.938 1 97.38 389 GLY A O 1
ATOM 3007 N N . GLY A 1 390 ? 7.41 -58.344 -36.781 1 95.75 390 GLY A N 1
ATOM 3008 C CA . GLY A 1 390 ? 7.238 -58.875 -38.125 1 95.75 390 GLY A CA 1
ATOM 3009 C C . GLY A 1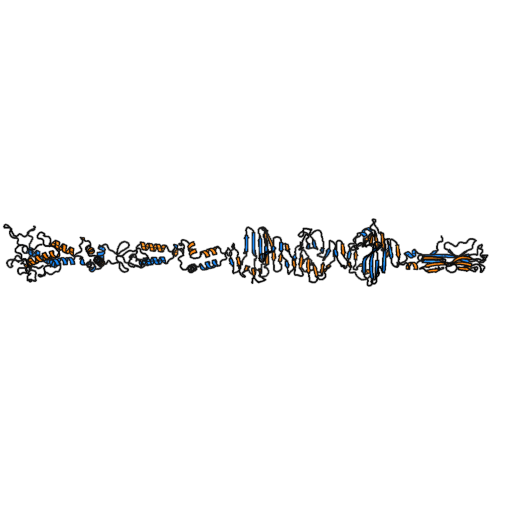 390 ? 8.164 -58.25 -39.125 1 95.75 390 GLY A C 1
ATOM 3010 O O . GLY A 1 390 ? 8.984 -57.406 -38.781 1 95.75 390 GLY A O 1
ATOM 3011 N N . LEU A 1 391 ? 8.125 -58.969 -40.25 1 96.5 391 LEU A N 1
ATOM 3012 C CA . LEU A 1 391 ? 8.734 -58.438 -41.469 1 96.5 391 LEU A CA 1
ATOM 3013 C C . LEU A 1 391 ? 7.684 -57.875 -42.406 1 96.5 391 LEU A C 1
ATOM 3015 O O . LEU A 1 391 ? 6.684 -58.531 -42.719 1 96.5 391 LEU A O 1
ATOM 3019 N N . GLY A 1 392 ? 7.922 -56.75 -42.906 1 95.62 392 GLY A N 1
ATOM 3020 C CA . GLY A 1 392 ? 6.93 -55.969 -43.625 1 95.62 392 GLY A CA 1
ATOM 3021 C C . GLY A 1 392 ? 6.25 -56.75 -44.75 1 95.62 392 GLY A C 1
ATOM 3022 O O . GLY A 1 392 ? 6.91 -57.188 -45.688 1 95.62 392 GLY A O 1
ATOM 3023 N N . ASN A 1 393 ? 5.012 -56.812 -44.594 1 92.25 393 ASN A N 1
ATOM 3024 C CA . ASN A 1 393 ? 4.078 -57.406 -45.531 1 92.25 393 ASN A CA 1
ATOM 3025 C C . ASN A 1 393 ? 4.359 -58.906 -45.75 1 92.25 393 ASN A C 1
ATOM 3027 O O . ASN A 1 393 ? 3.859 -59.5 -46.719 1 92.25 393 ASN A O 1
ATOM 3031 N N . LYS A 1 394 ? 5.184 -59.531 -44.906 1 94.69 394 LYS A N 1
ATOM 3032 C CA . LYS A 1 394 ? 5.586 -60.906 -45.188 1 94.69 394 LYS A CA 1
ATOM 3033 C C . LYS A 1 394 ? 5.23 -61.844 -44 1 94.69 394 LYS A C 1
ATOM 3035 O O . LYS A 1 394 ? 4.719 -62.938 -44.219 1 94.69 394 LYS A O 1
ATOM 3040 N N . GLN A 1 395 ? 5.539 -61.406 -42.875 1 96.06 395 GLN A N 1
ATOM 3041 C CA . GLN A 1 395 ? 5.352 -62.375 -41.75 1 96.06 395 GLN A CA 1
ATOM 3042 C C . GLN A 1 395 ? 5.234 -61.656 -40.438 1 96.06 395 GLN A C 1
ATOM 3044 O O . GLN A 1 395 ? 5.625 -60.469 -40.312 1 96.06 395 GLN A O 1
ATOM 3049 N N . PHE A 1 396 ? 4.645 -62.125 -39.438 1 97.69 396 PHE A N 1
ATOM 3050 C CA . PHE A 1 396 ? 4.469 -61.656 -38.062 1 97.69 396 PHE A CA 1
ATOM 3051 C C . PHE A 1 396 ? 4.422 -62.812 -37.094 1 97.69 396 PHE A C 1
ATOM 3053 O O . PHE A 1 396 ? 3.684 -63.781 -37.312 1 97.69 396 PHE A O 1
ATOM 3060 N N . GLY A 1 397 ? 5.227 -62.781 -36 1 97.88 397 GLY A N 1
ATOM 3061 C CA . GLY A 1 397 ? 5.246 -63.844 -35.031 1 97.88 397 GLY A CA 1
ATOM 3062 C C . GLY A 1 397 ? 6.25 -63.625 -33.906 1 97.88 397 GLY A C 1
ATOM 3063 O O . GLY A 1 397 ? 6.387 -62.531 -33.406 1 97.88 397 GLY A O 1
ATOM 3064 N N . ILE A 1 398 ? 6.824 -64.75 -33.469 1 98 398 ILE A N 1
ATOM 3065 C CA . ILE A 1 398 ? 7.75 -64.75 -32.344 1 98 398 ILE A CA 1
ATOM 3066 C C . ILE A 1 398 ? 9.164 -65 -32.844 1 98 398 ILE A C 1
ATOM 3068 O O . ILE A 1 398 ? 9.398 -65.938 -33.625 1 98 398 ILE A O 1
ATOM 3072 N N . TYR A 1 399 ? 10.031 -64.25 -32.375 1 98.06 399 TYR A N 1
ATOM 3073 C CA . TYR A 1 399 ? 11.43 -64.312 -32.781 1 98.06 399 TYR A CA 1
ATOM 3074 C C . TYR A 1 399 ? 12.352 -64.375 -31.578 1 98.06 399 TYR A C 1
ATOM 3076 O O . TYR A 1 399 ? 12.016 -63.844 -30.516 1 98.06 399 TYR A O 1
ATOM 3084 N N . MET A 1 400 ? 13.477 -65 -31.734 1 98.38 400 MET A N 1
ATOM 3085 C CA . MET A 1 400 ? 14.516 -65.062 -30.719 1 98.38 400 MET A CA 1
ATOM 3086 C C . MET A 1 400 ? 15.867 -64.625 -31.297 1 98.38 400 MET A C 1
ATOM 3088 O O . MET A 1 400 ? 16.25 -65.062 -32.375 1 98.38 400 MET A O 1
ATOM 3092 N N . ILE A 1 401 ? 16.531 -63.781 -30.609 1 98 401 ILE A N 1
ATOM 3093 C CA . ILE A 1 401 ? 17.859 -63.344 -30.984 1 98 401 ILE A CA 1
ATOM 3094 C C . ILE A 1 401 ? 18.797 -63.375 -29.781 1 98 401 ILE A C 1
ATOM 3096 O O . ILE A 1 401 ? 18.547 -62.719 -28.781 1 98 401 ILE A O 1
ATOM 3100 N N . ASN A 1 402 ? 19.781 -64.062 -29.906 1 97.94 402 ASN A N 1
ATOM 3101 C CA . ASN A 1 402 ? 20.766 -64.125 -28.828 1 97.94 402 ASN A CA 1
ATOM 3102 C C . ASN A 1 402 ? 21.531 -62.844 -28.672 1 97.94 402 ASN A C 1
ATOM 3104 O O . ASN A 1 402 ? 21.828 -62.188 -29.672 1 97.94 402 ASN A O 1
ATOM 3108 N N . ASN A 1 403 ? 21.969 -62.531 -27.5 1 96.69 403 ASN A N 1
ATOM 3109 C CA . ASN A 1 403 ? 22.734 -61.344 -27.234 1 96.69 403 ASN A CA 1
ATOM 3110 C C . ASN A 1 403 ? 24.094 -61.375 -27.953 1 96.69 403 ASN A C 1
ATOM 3112 O O . ASN A 1 403 ? 24.625 -60.312 -28.312 1 96.69 403 ASN A O 1
ATOM 3116 N N . SER A 1 404 ? 24.562 -62.594 -28.203 1 96.69 404 SER A N 1
ATOM 3117 C CA . SER A 1 404 ? 25.891 -62.781 -28.781 1 96.69 404 SER A CA 1
ATOM 3118 C C . SER A 1 404 ? 25.844 -62.688 -30.297 1 96.69 404 SER A C 1
ATOM 3120 O O . SER A 1 404 ? 26.891 -62.625 -30.953 1 96.69 404 SER A O 1
ATOM 3122 N N . ARG A 1 405 ? 24.688 -62.719 -30.891 1 97.12 405 ARG A N 1
ATOM 3123 C CA . ARG A 1 405 ? 24.578 -62.719 -32.344 1 97.12 405 ARG A CA 1
ATOM 3124 C C . ARG A 1 405 ? 25.094 -61.375 -32.906 1 97.12 405 ARG A C 1
ATOM 3126 O O . ARG A 1 405 ? 24.703 -60.312 -32.438 1 97.12 405 ARG A O 1
ATOM 3133 N N . THR A 1 406 ? 25.891 -61.438 -34.062 1 96.88 406 THR A N 1
ATOM 3134 C CA . THR A 1 406 ? 26.422 -60.219 -34.656 1 96.88 406 THR A CA 1
ATOM 3135 C C . THR A 1 406 ? 25.938 -60.031 -36.094 1 96.88 406 THR A C 1
ATOM 3137 O O . THR A 1 406 ? 25.891 -58.938 -36.594 1 96.88 406 THR A O 1
ATOM 3140 N N . ALA A 1 407 ? 25.578 -61.219 -36.719 1 96 407 ALA A N 1
ATOM 3141 C CA . ALA A 1 407 ? 25.109 -61.188 -38.094 1 96 407 ALA A CA 1
ATOM 3142 C C . ALA A 1 407 ? 23.594 -60.938 -38.156 1 96 407 ALA A C 1
ATOM 3144 O O . ALA A 1 407 ? 22.859 -61.375 -37.25 1 96 407 ALA A O 1
ATOM 3145 N N . ASN A 1 408 ? 23.188 -60.344 -39.188 1 96 408 ASN A N 1
ATOM 3146 C CA . ASN A 1 408 ? 21.75 -60.125 -39.406 1 96 408 ASN A CA 1
ATOM 3147 C C . ASN A 1 408 ? 21 -61.469 -39.469 1 96 408 ASN A C 1
ATOM 3149 O O . ASN A 1 408 ? 21.484 -62.438 -40.062 1 96 408 ASN A O 1
ATOM 3153 N N . GLY A 1 409 ? 19.812 -61.469 -38.875 1 94.62 409 GLY A N 1
ATOM 3154 C CA . GLY A 1 409 ? 18.969 -62.656 -38.844 1 94.62 409 GLY A CA 1
ATOM 3155 C C . GLY A 1 409 ? 18.438 -62.969 -37.438 1 94.62 409 GLY A C 1
ATOM 3156 O O . GLY A 1 409 ? 18.5 -62.125 -36.562 1 94.62 409 GLY A O 1
ATOM 3157 N N . THR A 1 410 ? 17.828 -64.062 -37.25 1 96.94 410 THR A N 1
ATOM 3158 C CA . THR A 1 410 ? 17.281 -64.562 -35.969 1 96.94 410 THR A CA 1
ATOM 3159 C C . THR A 1 410 ? 17.859 -65.938 -35.594 1 96.94 410 THR A C 1
ATOM 3161 O O . THR A 1 410 ? 18.422 -66.625 -36.469 1 96.94 410 THR A O 1
ATOM 3164 N N . ASP A 1 411 ? 17.828 -66.25 -34.375 1 97.56 411 ASP A N 1
ATOM 3165 C CA . ASP A 1 411 ? 18.281 -67.562 -33.906 1 97.56 411 ASP A CA 1
ATOM 3166 C C . ASP A 1 411 ? 17.094 -68.5 -33.688 1 97.56 411 ASP A C 1
ATOM 3168 O O . ASP A 1 411 ? 17.281 -69.688 -33.469 1 97.56 411 ASP A O 1
ATOM 3172 N N . GLY A 1 412 ? 16.031 -68.062 -33.75 1 96.5 412 GLY A N 1
ATOM 3173 C CA . GLY A 1 412 ? 14.773 -68.812 -33.719 1 96.5 412 GLY A CA 1
ATOM 3174 C C . GLY A 1 412 ? 13.586 -68 -34.188 1 96.5 412 GLY A C 1
ATOM 3175 O O . GLY A 1 412 ? 13.523 -66.812 -33.969 1 96.5 412 GLY A O 1
ATOM 3176 N N . GLN A 1 413 ? 12.68 -68.625 -34.844 1 96.62 413 GLN A N 1
ATOM 3177 C CA . GLN A 1 413 ? 11.508 -67.875 -35.312 1 96.62 413 GLN A CA 1
ATOM 3178 C C . GLN A 1 413 ? 10.305 -68.812 -35.438 1 96.62 413 GLN A C 1
ATOM 3180 O O . GLN A 1 413 ? 10.461 -70 -35.781 1 96.62 413 GLN A O 1
ATOM 3185 N N . ALA A 1 414 ? 9.172 -68.562 -35.156 1 97.31 414 ALA A N 1
ATOM 3186 C CA . ALA A 1 414 ? 7.84 -69.062 -35.406 1 97.31 414 ALA A CA 1
ATOM 3187 C C . ALA A 1 414 ? 6.859 -68 -35.781 1 97.31 414 ALA A C 1
ATOM 3189 O O . ALA A 1 414 ? 6.621 -67.062 -35 1 97.31 414 ALA A O 1
ATOM 3190 N N . TYR A 1 415 ? 6.348 -68 -36.969 1 97.62 415 TYR A N 1
ATOM 3191 C CA . TYR A 1 415 ? 5.602 -66.812 -37.438 1 97.62 415 TYR A CA 1
ATOM 3192 C C . TYR A 1 415 ? 4.543 -67.25 -38.469 1 97.62 415 TYR A C 1
ATOM 3194 O O . TYR A 1 415 ? 4.594 -68.375 -39.031 1 97.62 415 TYR A O 1
ATOM 3202 N N . MET A 1 416 ? 3.557 -66.438 -38.594 1 97.31 416 MET A N 1
ATOM 3203 C CA . MET A 1 416 ? 2.58 -66.5 -39.688 1 97.31 416 MET A CA 1
ATOM 3204 C C . MET A 1 416 ? 3.053 -65.688 -40.906 1 97.31 416 MET A C 1
ATOM 3206 O O . MET A 1 416 ? 3.42 -64.562 -40.781 1 97.31 416 MET A O 1
ATOM 3210 N N . ASP A 1 417 ? 3.004 -66.375 -42.062 1 96.5 417 ASP A N 1
ATOM 3211 C CA . ASP A 1 417 ? 3.395 -65.688 -43.281 1 96.5 417 ASP A CA 1
ATOM 3212 C C . ASP A 1 417 ? 2.186 -65 -43.938 1 96.5 417 ASP A C 1
ATOM 3214 O O . ASP A 1 417 ? 1.079 -65.062 -43.375 1 96.5 417 ASP A O 1
ATOM 3218 N N . ASN A 1 418 ? 2.406 -64.312 -45.031 1 94.88 418 ASN A N 1
ATOM 3219 C CA . ASN A 1 418 ? 1.374 -63.531 -45.688 1 94.88 418 ASN A CA 1
ATOM 3220 C C . ASN A 1 418 ? 0.317 -64.375 -46.344 1 94.88 418 ASN A C 1
ATOM 3222 O O . ASN A 1 418 ? -0.722 -63.906 -46.781 1 94.88 418 ASN A O 1
ATOM 3226 N N . ASN A 1 419 ? 0.519 -65.75 -46.375 1 94.31 419 ASN A N 1
ATOM 3227 C CA . ASN A 1 419 ? -0.473 -66.688 -46.906 1 94.31 419 ASN A CA 1
ATOM 3228 C C . ASN A 1 419 ? -1.263 -67.312 -45.75 1 94.31 419 ASN A C 1
ATOM 3230 O O . ASN A 1 419 ? -2.158 -68.125 -46.031 1 94.31 419 ASN A O 1
ATOM 3234 N N . GLY A 1 420 ? -0.897 -67 -44.594 1 94.94 420 GLY A N 1
ATOM 3235 C CA . GLY A 1 420 ? -1.611 -67.562 -43.469 1 94.94 420 GLY A CA 1
ATOM 3236 C C . GLY A 1 420 ? -0.998 -68.812 -42.938 1 94.94 420 GLY A C 1
ATOM 3237 O O . GLY A 1 420 ? -1.556 -69.438 -42.031 1 94.94 420 GLY A O 1
ATOM 3238 N N . ASN A 1 421 ? 0.164 -69.312 -43.531 1 96.56 421 ASN A N 1
ATOM 3239 C CA . ASN A 1 421 ? 0.859 -70.5 -43.031 1 96.56 421 ASN A CA 1
ATOM 3240 C C . ASN A 1 421 ? 1.612 -70.188 -41.75 1 96.56 421 ASN A C 1
ATOM 3242 O O . ASN A 1 421 ? 2.096 -69.062 -41.562 1 96.56 421 ASN A O 1
ATOM 3246 N N . TRP A 1 422 ? 1.646 -71.062 -40.875 1 97.06 422 TRP A N 1
ATOM 3247 C CA . TRP A 1 422 ? 2.477 -71 -39.688 1 97.06 422 TRP A CA 1
ATOM 3248 C C . TRP A 1 422 ? 3.811 -71.688 -39.875 1 97.06 422 TRP A C 1
ATOM 3250 O O . TRP A 1 422 ? 3.854 -72.938 -40.031 1 97.06 422 TRP A O 1
ATOM 3260 N N . LEU A 1 423 ? 4.848 -70.938 -39.844 1 96.44 423 LEU A N 1
ATOM 3261 C CA . LEU A 1 423 ? 6.176 -71.438 -40.094 1 96.44 423 LEU A CA 1
ATOM 3262 C C . LEU A 1 423 ? 7.008 -71.5 -38.812 1 96.44 423 LEU A C 1
ATOM 3264 O O . LEU A 1 423 ? 6.898 -70.562 -37.969 1 96.44 423 LEU A O 1
ATOM 3268 N N . CYS A 1 424 ? 7.742 -72.562 -38.625 1 96.25 424 CYS A N 1
ATOM 3269 C CA . CYS A 1 424 ? 8.75 -72.688 -37.562 1 96.25 424 CYS A CA 1
ATOM 3270 C C . CYS A 1 424 ? 10.133 -72.938 -38.156 1 96.25 424 CYS A C 1
ATOM 3272 O O . CYS A 1 424 ? 10.305 -73.812 -38.969 1 96.25 424 CYS A O 1
ATOM 3274 N N . GLY A 1 425 ? 11.117 -72.125 -37.75 1 93.5 425 GLY A N 1
ATOM 3275 C CA . GLY A 1 425 ? 12.461 -72.25 -38.312 1 93.5 425 GLY A CA 1
ATOM 3276 C C . GLY A 1 425 ? 13.102 -73.625 -38.031 1 93.5 425 GLY A C 1
ATOM 3277 O O . GLY A 1 425 ? 13.984 -74 -38.781 1 93.5 425 GLY A O 1
ATOM 3278 N N . ALA A 1 426 ? 12.617 -74.312 -37.094 1 96.38 426 ALA A N 1
ATOM 3279 C CA . ALA A 1 426 ? 13.148 -75.625 -36.75 1 96.38 426 ALA A CA 1
ATOM 3280 C C . ALA A 1 426 ? 12.062 -76.688 -36.844 1 96.38 426 ALA A C 1
ATOM 3282 O O . ALA A 1 426 ? 11.398 -76.812 -37.875 1 96.38 426 ALA A O 1
ATOM 3283 N N . GLN A 1 427 ? 11.906 -77.438 -35.844 1 95 427 GLN A N 1
ATOM 3284 C CA . GLN A 1 427 ? 10.922 -78.5 -35.875 1 95 427 GLN A CA 1
ATOM 3285 C C . GLN A 1 427 ? 9.617 -78.062 -35.219 1 95 427 GLN A C 1
ATOM 3287 O O . GLN A 1 427 ? 9.625 -77.25 -34.312 1 95 427 GLN A O 1
ATOM 3292 N N . VAL A 1 428 ? 8.523 -78.5 -35.719 1 94.44 428 VAL A N 1
ATOM 3293 C CA . VAL A 1 428 ? 7.27 -78.562 -34.969 1 94.44 428 VAL A CA 1
ATOM 3294 C C . VAL A 1 428 ? 7.121 -79.875 -34.281 1 94.44 428 VAL A C 1
ATOM 3296 O O . VAL A 1 428 ? 7.031 -80.938 -34.906 1 94.44 428 VAL A O 1
ATOM 3299 N N . ILE A 1 429 ? 7.133 -79.812 -32.938 1 94.31 429 ILE A N 1
ATOM 3300 C CA . ILE A 1 429 ? 7.16 -81.062 -32.156 1 94.31 429 ILE A CA 1
ATOM 3301 C C . ILE A 1 429 ? 5.887 -81.125 -31.312 1 94.31 429 ILE A C 1
ATOM 3303 O O . ILE A 1 429 ? 5.812 -80.625 -30.203 1 94.31 429 ILE A O 1
ATOM 3307 N N . PRO A 1 430 ? 4.891 -81.938 -31.828 1 92.62 430 PRO A N 1
ATOM 3308 C CA . PRO A 1 430 ? 3.693 -82.125 -31 1 92.62 430 PRO A CA 1
ATOM 3309 C C . PRO A 1 430 ? 3.963 -82.938 -29.75 1 92.62 430 PRO A C 1
ATOM 3311 O O . PRO A 1 430 ? 4.723 -83.875 -29.797 1 92.62 430 PRO A O 1
ATOM 3314 N N . GLY A 1 431 ? 3.357 -82.438 -28.609 1 90.81 431 GLY A N 1
ATOM 3315 C CA . GLY A 1 431 ? 3.383 -83.25 -27.406 1 90.81 431 GLY A CA 1
ATOM 3316 C C . GLY A 1 431 ? 2.562 -84.562 -27.531 1 90.81 431 GLY A C 1
ATOM 3317 O O . GLY A 1 431 ? 2.805 -85.5 -26.812 1 90.81 431 GLY A O 1
ATOM 3318 N N . ASN A 1 432 ? 1.626 -84.562 -28.453 1 93.12 432 ASN A N 1
ATOM 3319 C CA . ASN A 1 432 ? 0.745 -85.688 -28.812 1 93.12 432 ASN A CA 1
ATOM 3320 C C . ASN A 1 432 ? 0.573 -85.75 -30.312 1 93.12 432 ASN A C 1
ATOM 3322 O O . ASN A 1 432 ? -0.012 -84.875 -30.953 1 93.12 432 ASN A O 1
ATOM 3326 N N . TYR A 1 433 ? 0.963 -87 -30.938 1 93.56 433 TYR A N 1
ATOM 3327 C CA . TYR A 1 433 ? 0.964 -87.188 -32.375 1 93.56 433 TYR A CA 1
ATOM 3328 C C . TYR A 1 433 ? -0.316 -87.875 -32.844 1 93.56 433 TYR A C 1
ATOM 3330 O O . TYR A 1 433 ? -0.427 -88.25 -34 1 93.56 433 TYR A O 1
ATOM 3338 N N . ALA A 1 434 ? -1.236 -87.938 -32.031 1 92.12 434 ALA A N 1
ATOM 3339 C CA . ALA A 1 434 ? -2.396 -88.75 -32.281 1 92.12 434 ALA A CA 1
ATOM 3340 C C . ALA A 1 434 ? -3.068 -88.375 -33.594 1 92.12 434 ALA A C 1
ATOM 3342 O O . ALA A 1 434 ? -3.459 -89.312 -34.344 1 92.12 434 ALA A O 1
ATOM 3343 N N . ASN A 1 435 ? -3.188 -87.125 -33.781 1 92.81 435 ASN A N 1
ATOM 3344 C CA . ASN A 1 435 ? -3.875 -86.688 -35 1 92.81 435 ASN A CA 1
ATOM 3345 C C . ASN A 1 435 ? -3.039 -87 -36.25 1 92.81 435 ASN A C 1
ATOM 3347 O O . ASN A 1 435 ? -3.582 -87.188 -37.344 1 92.81 435 ASN A O 1
ATOM 3351 N N . PHE A 1 436 ? -1.783 -87.125 -36.188 1 93.19 436 PHE A N 1
ATOM 3352 C CA . PHE A 1 436 ? -0.908 -87.5 -37.312 1 93.19 436 PHE A CA 1
ATOM 3353 C C . PHE A 1 436 ? -0.811 -89.062 -37.438 1 93.19 436 PHE A C 1
ATOM 3355 O O . PHE A 1 436 ? -0.85 -89.562 -38.531 1 93.19 436 PHE A O 1
ATOM 3362 N N . ASP A 1 437 ? -0.768 -89.625 -36.312 1 92.88 437 ASP A N 1
ATOM 3363 C CA . ASP A 1 437 ? -0.696 -91.125 -36.281 1 92.88 437 ASP A CA 1
ATOM 3364 C C . ASP A 1 437 ? -1.929 -91.75 -36.938 1 92.88 437 ASP A C 1
ATOM 3366 O O . ASP A 1 437 ? -1.846 -92.812 -37.531 1 92.88 437 ASP A O 1
ATOM 3370 N N . SER A 1 438 ? -2.982 -91.062 -36.844 1 93.81 438 SER A N 1
ATOM 3371 C CA . SER A 1 438 ? -4.23 -91.562 -37.406 1 93.81 438 SER A CA 1
ATOM 3372 C C . SER A 1 438 ? -4.281 -91.312 -38.938 1 93.81 438 SER A C 1
ATOM 3374 O O . SER A 1 438 ? -5.082 -91.938 -39.625 1 93.81 438 SER A O 1
ATOM 3376 N N . ARG A 1 439 ? -3.424 -90.562 -39.375 1 93.25 439 ARG A N 1
ATOM 3377 C CA . ARG A 1 439 ? -3.504 -90.125 -40.781 1 93.25 439 ARG A CA 1
ATOM 3378 C C . ARG A 1 439 ? -2.398 -90.812 -41.594 1 93.25 439 ARG A C 1
ATOM 3380 O O . ARG A 1 439 ? -2.574 -91.125 -42.781 1 93.25 439 ARG A O 1
ATOM 3387 N N . TYR A 1 440 ? -1.289 -91.188 -41 1 93.56 440 TYR A N 1
ATOM 3388 C CA . TYR A 1 440 ? -0.117 -91.562 -41.781 1 93.56 440 TYR A CA 1
ATOM 3389 C C . TYR A 1 440 ? 0.351 -92.938 -41.406 1 93.56 440 TYR A C 1
ATOM 3391 O O . TYR A 1 440 ? 0.151 -93.375 -40.281 1 93.56 440 TYR A O 1
ATOM 3399 N N . VAL A 1 441 ? 0.951 -93.688 -42.5 1 94.81 441 VAL A N 1
ATOM 3400 C CA . VAL A 1 441 ? 1.473 -95.062 -42.281 1 94.81 441 VAL A CA 1
ATOM 3401 C C . VAL A 1 441 ? 2.77 -95 -41.5 1 94.81 441 VAL A C 1
ATOM 3403 O O . VAL A 1 441 ? 3.715 -94.312 -41.875 1 94.81 441 VAL A O 1
ATOM 3406 N N . ARG A 1 442 ? 2.818 -95.75 -40.469 1 93.81 442 ARG A N 1
ATOM 3407 C CA . ARG A 1 442 ? 3.967 -95.75 -39.562 1 93.81 442 ARG A CA 1
ATOM 3408 C C . ARG A 1 442 ? 4.906 -96.875 -39.844 1 93.81 442 ARG A C 1
ATOM 3410 O O . ARG A 1 442 ? 6.098 -96.812 -39.531 1 93.81 442 ARG A O 1
ATOM 3417 N N . ASP A 1 443 ? 4.305 -97.938 -40.469 1 94.06 443 ASP A N 1
ATOM 3418 C CA . ASP A 1 443 ? 5.098 -99.125 -40.75 1 94.06 443 ASP A CA 1
ATOM 3419 C C . ASP A 1 443 ? 4.43 -100 -41.812 1 94.06 443 ASP A C 1
ATOM 3421 O O . ASP A 1 443 ? 3.248 -99.812 -42.125 1 94.06 443 ASP A O 1
ATOM 3425 N N . VAL A 1 444 ? 5.148 -100.875 -42.531 1 94.62 444 VAL A N 1
ATOM 3426 C CA . VAL A 1 444 ? 4.699 -101.812 -43.5 1 94.62 444 VAL A CA 1
ATOM 3427 C C . VAL A 1 444 ? 5.348 -103.188 -43.219 1 94.62 444 VAL A C 1
ATOM 3429 O O . VAL A 1 444 ? 6.527 -103.25 -42.875 1 94.62 444 VAL A O 1
ATOM 3432 N N . ARG A 1 445 ? 4.555 -104.25 -43.312 1 94.44 445 ARG A N 1
ATOM 3433 C CA . ARG A 1 445 ? 5.09 -105.562 -43.094 1 94.44 445 ARG A CA 1
ATOM 3434 C C . ARG A 1 445 ? 4.367 -106.625 -43.969 1 94.44 445 ARG A C 1
ATOM 3436 O O . ARG A 1 445 ? 3.379 -106.25 -44.625 1 94.44 445 ARG A O 1
ATOM 3443 N N . LEU A 1 446 ? 4.922 -107.875 -44.094 1 95.56 446 LEU A N 1
ATOM 3444 C CA . LEU A 1 446 ? 4.184 -109 -44.594 1 95.56 446 LEU A CA 1
ATOM 3445 C C . LEU A 1 446 ? 3.471 -109.75 -43.469 1 95.56 446 LEU A C 1
ATOM 3447 O O . LEU A 1 446 ? 4.09 -110.062 -42.438 1 95.56 446 LEU A O 1
ATOM 3451 N N . GLY A 1 447 ? 2.205 -109.938 -43.594 1 94.88 447 GLY A 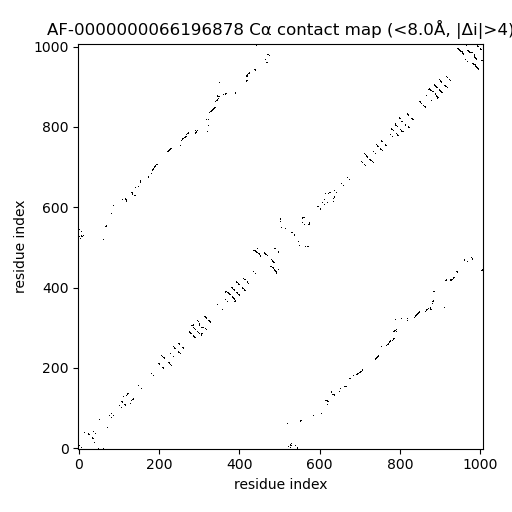N 1
ATOM 3452 C CA . GLY A 1 447 ? 1.4 -110.562 -42.562 1 94.88 447 GLY A CA 1
ATOM 3453 C C . GLY A 1 447 ? 1.657 -112.062 -42.438 1 94.88 447 GLY A C 1
ATOM 3454 O O . GLY A 1 447 ? 2.697 -112.562 -42.906 1 94.88 447 GLY A O 1
ATOM 3455 N N . THR A 1 448 ? 0.817 -112.812 -41.75 1 93.5 448 THR A N 1
ATOM 3456 C CA . THR A 1 448 ? 0.949 -114.25 -41.5 1 93.5 448 THR A CA 1
ATOM 3457 C C . THR A 1 448 ? 0.858 -115.062 -42.781 1 93.5 448 THR A C 1
ATOM 3459 O O . THR A 1 448 ? 0.038 -114.75 -43.656 1 93.5 448 THR A O 1
ATOM 3462 N N . GLN A 1 449 ? 1.725 -116.062 -42.938 1 93.44 449 GLN A N 1
ATOM 3463 C CA . GLN A 1 449 ? 1.767 -116.875 -44.094 1 93.44 449 GLN A CA 1
ATOM 3464 C C . GLN A 1 449 ? 0.584 -117.875 -44.125 1 93.44 449 GLN A C 1
ATOM 3466 O O . GLN A 1 449 ? 0.219 -118.438 -43.094 1 93.44 449 GLN A O 1
ATOM 3471 N N . SER A 1 450 ? -0.047 -118.062 -45.219 1 90.81 450 SER A N 1
ATOM 3472 C CA . SER A 1 450 ? -1.077 -119.125 -45.438 1 90.81 450 SER A CA 1
ATOM 3473 C C . SER A 1 450 ? -0.764 -119.938 -46.656 1 90.81 450 SER A C 1
ATOM 3475 O O . SER A 1 450 ? -0.152 -119.438 -47.625 1 90.81 450 SER A O 1
ATOM 3477 N N . LEU A 1 451 ? -1.083 -121.188 -46.562 1 87.12 451 LEU A N 1
ATOM 3478 C CA . LEU A 1 451 ? -0.945 -122.125 -47.656 1 87.12 451 LEU A CA 1
ATOM 3479 C C . LEU A 1 451 ? -2.271 -122.312 -48.406 1 87.12 451 LEU A C 1
ATOM 3481 O O . LEU A 1 451 ? -3.289 -122.625 -47.781 1 87.12 451 LEU A O 1
ATOM 3485 N N . THR A 1 452 ? -2.158 -121.875 -49.625 1 80.69 452 THR A N 1
ATOM 3486 C CA . THR A 1 452 ? -3.359 -122.062 -50.438 1 80.69 452 THR A CA 1
ATOM 3487 C C . THR A 1 452 ? -3.043 -122.812 -51.719 1 80.69 452 THR A C 1
ATOM 3489 O O . THR A 1 452 ? -1.909 -122.812 -52.188 1 80.69 452 THR A O 1
ATOM 3492 N N . GLY A 1 453 ? -3.836 -123.5 -52.094 1 71.5 453 GLY A N 1
ATOM 3493 C CA . GLY A 1 453 ? -3.51 -124.188 -53.312 1 71.5 453 GLY A CA 1
ATOM 3494 C C . GLY A 1 453 ? -4.391 -125.438 -53.562 1 71.5 453 GLY A C 1
ATOM 3495 O O . GLY A 1 453 ? -5.367 -125.625 -52.844 1 71.5 453 GLY A O 1
ATOM 3496 N N . GLY A 1 454 ? -4.312 -126.375 -54.406 1 65.31 454 GLY A N 1
ATOM 3497 C CA . GLY A 1 454 ? -5.066 -127.188 -55.312 1 65.31 454 GLY A CA 1
ATOM 3498 C C . GLY A 1 454 ? -5.199 -126.625 -56.688 1 65.31 454 GLY A C 1
ATOM 3499 O O . GLY A 1 454 ? -6.309 -126.375 -57.188 1 65.31 454 GLY A O 1
ATOM 3500 N N . LEU A 1 455 ? -3.834 -126.25 -57.156 1 63.06 455 LEU A N 1
ATOM 3501 C CA . LEU A 1 455 ? -3.66 -125.312 -58.25 1 63.06 455 LEU A CA 1
ATOM 3502 C C . LEU A 1 455 ? -4.184 -125.875 -59.562 1 63.06 455 LEU A C 1
ATOM 3504 O O . LEU A 1 455 ? -3.926 -127.062 -59.844 1 63.06 455 LEU A O 1
ATOM 3508 N N . SER A 1 456 ? -5.23 -125.312 -60 1 63.19 456 SER A N 1
ATOM 3509 C CA . SER A 1 456 ? -5.586 -125.5 -61.406 1 63.19 456 SER A CA 1
ATOM 3510 C C . SER A 1 456 ? -4.691 -124.688 -62.344 1 63.19 456 SER A C 1
ATOM 3512 O O . SER A 1 456 ? -3.902 -123.875 -61.906 1 63.19 456 SER A O 1
ATOM 3514 N N . ARG A 1 457 ? -4.77 -124.75 -63.688 1 67.88 457 ARG A N 1
ATOM 3515 C CA . ARG A 1 457 ? -3.941 -124.062 -64.688 1 67.88 457 ARG A CA 1
ATOM 3516 C C . ARG A 1 457 ? -3.883 -122.562 -64.5 1 67.88 457 ARG A C 1
ATOM 3518 O O . ARG A 1 457 ? -2.906 -121.938 -64.875 1 67.88 457 ARG A O 1
ATOM 3525 N N . ASP A 1 458 ? -4.723 -121.875 -63.688 1 77 458 ASP A N 1
ATOM 3526 C CA . ASP A 1 458 ? -4.773 -120.438 -63.469 1 77 458 ASP A CA 1
ATOM 3527 C C . ASP A 1 458 ? -4.98 -120.062 -62 1 77 458 ASP A C 1
ATOM 3529 O O . ASP A 1 458 ? -6.055 -120.375 -61.438 1 77 458 ASP A O 1
ATOM 3533 N N . TYR A 1 459 ? -3.795 -119.688 -61.156 1 80.31 459 TYR A N 1
ATOM 3534 C CA . TYR A 1 459 ? -3.904 -119.312 -59.75 1 80.31 459 TYR A CA 1
ATOM 3535 C C . TYR A 1 459 ? -3.654 -117.812 -59.562 1 80.31 459 TYR A C 1
ATOM 3537 O O . TYR A 1 459 ? -2.707 -117.25 -60.125 1 80.31 459 TYR A O 1
ATOM 3545 N N . LYS A 1 460 ? -4.578 -117.125 -58.844 1 84.75 460 LYS A N 1
ATOM 3546 C CA . LYS A 1 460 ? -4.438 -115.688 -58.406 1 84.75 460 LYS A CA 1
ATOM 3547 C C . LYS A 1 460 ? -4.504 -115.625 -56.906 1 84.75 460 LYS A C 1
ATOM 3549 O O . LYS A 1 460 ? -5.461 -116.062 -56.281 1 84.75 460 LYS A O 1
ATOM 3554 N N . ALA A 1 461 ? -3.377 -114.938 -56.25 1 87.62 461 ALA A N 1
ATOM 3555 C CA . ALA A 1 461 ? -3.432 -114.625 -54.812 1 87.62 461 ALA A CA 1
ATOM 3556 C C . ALA A 1 461 ? -4.59 -113.75 -54.469 1 87.62 461 ALA A C 1
ATOM 3558 O O . ALA A 1 461 ? -4.93 -112.812 -55.25 1 87.62 461 ALA A O 1
ATOM 3559 N N . PRO A 1 462 ? 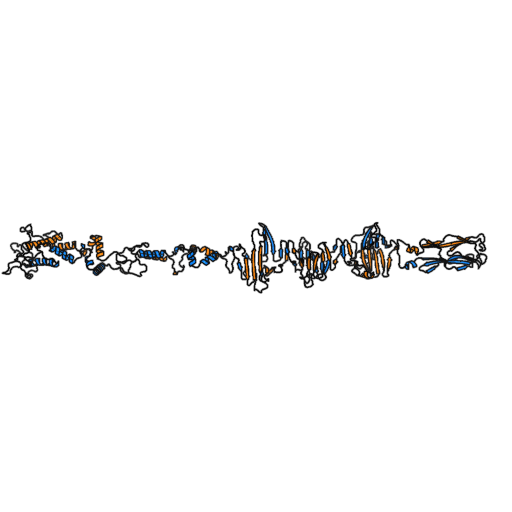-5.18 -113.75 -53.219 1 88.94 462 PRO A N 1
ATOM 3560 C CA . PRO A 1 462 ? -6.234 -112.875 -52.812 1 88.94 462 PRO A CA 1
ATOM 3561 C C . PRO A 1 462 ? -5.758 -111.375 -52.719 1 88.94 462 PRO A C 1
ATOM 3563 O O . PRO A 1 462 ? -4.551 -111.125 -52.688 1 88.94 462 PRO A O 1
ATOM 3566 N N . SER A 1 463 ? -6.797 -110.5 -52.812 1 91.56 463 SER A N 1
ATOM 3567 C CA . SER A 1 463 ? -6.484 -109.125 -52.75 1 91.56 463 SER A CA 1
ATOM 3568 C C . SER A 1 463 ? -5.57 -108.812 -51.562 1 91.56 463 SER A C 1
ATOM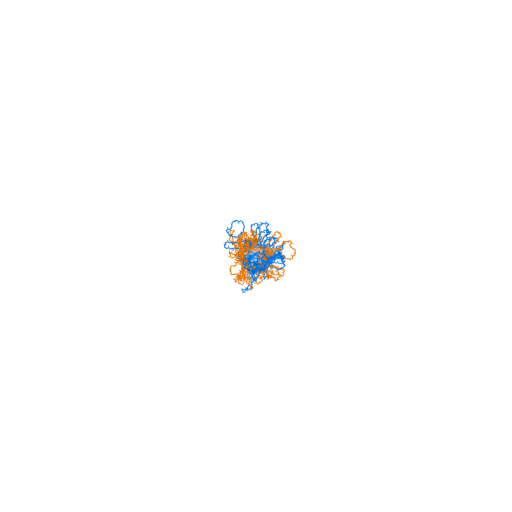 3570 O O . SER A 1 463 ? -5.82 -109.25 -50.438 1 91.56 463 SER A O 1
ATOM 3572 N N . GLY A 1 464 ? -4.465 -108.188 -51.875 1 93.25 464 GLY A N 1
ATOM 3573 C CA . GLY A 1 464 ? -3.537 -107.688 -50.844 1 93.25 464 GLY A CA 1
ATOM 3574 C C . GLY A 1 464 ? -2.484 -108.75 -50.5 1 93.25 464 GLY A C 1
ATOM 3575 O O . GLY A 1 464 ? -1.668 -108.5 -49.594 1 93.25 464 GLY A O 1
ATOM 3576 N N . HIS A 1 465 ? -2.496 -109.875 -51.125 1 94.62 465 HIS A N 1
ATOM 3577 C CA . HIS A 1 465 ? -1.553 -110.938 -50.781 1 94.62 465 HIS A CA 1
ATOM 3578 C C . HIS A 1 465 ? -0.489 -111.125 -51.875 1 94.62 465 HIS A C 1
ATOM 3580 O O . HIS A 1 465 ? -0.719 -110.75 -53.031 1 94.62 465 HIS A O 1
ATOM 3586 N N . VAL A 1 466 ? 0.619 -111.5 -51.469 1 94.19 466 VAL A N 1
ATOM 3587 C CA . VAL A 1 466 ? 1.725 -111.812 -52.375 1 94.19 466 VAL A CA 1
ATOM 3588 C C . VAL A 1 466 ? 2.162 -113.25 -52.188 1 94.19 466 VAL A C 1
ATOM 3590 O O . VAL A 1 466 ? 2.012 -113.812 -51.094 1 94.19 466 VAL A O 1
ATOM 3593 N N . ILE A 1 467 ? 2.541 -113.875 -53.188 1 91.5 467 ILE A N 1
ATOM 3594 C CA . ILE A 1 467 ? 3.061 -115.25 -53.094 1 91.5 467 ILE A CA 1
ATOM 3595 C C . ILE A 1 467 ? 4.469 -115.188 -52.531 1 91.5 467 ILE A C 1
ATOM 3597 O O . ILE A 1 467 ? 5.328 -114.438 -52.969 1 91.5 467 ILE A O 1
ATOM 3601 N N . THR A 1 468 ? 4.629 -116.125 -51.531 1 93 468 THR A N 1
ATOM 3602 C CA . THR A 1 468 ? 5.922 -116.125 -50.844 1 93 468 THR A CA 1
ATOM 3603 C C . THR A 1 468 ? 6.508 -117.562 -50.875 1 93 468 THR A C 1
ATOM 3605 O O . THR A 1 468 ? 7.516 -117.812 -50.188 1 93 468 THR A O 1
ATOM 3608 N N . GLY A 1 469 ? 5.922 -118.5 -51.531 1 89.25 469 GLY A N 1
ATOM 3609 C CA . GLY A 1 469 ? 6.441 -119.875 -51.594 1 89.25 469 GLY A CA 1
ATOM 3610 C C . GLY A 1 469 ? 5.547 -120.812 -52.375 1 89.25 469 GLY A C 1
ATOM 3611 O O . GLY A 1 469 ? 4.477 -120.375 -52.844 1 89.25 469 GLY A O 1
ATOM 3612 N N . PHE A 1 470 ? 6.094 -122.062 -52.594 1 87.19 470 PHE A N 1
ATOM 3613 C CA . PHE A 1 470 ? 5.395 -123.125 -53.312 1 87.19 470 PHE A CA 1
ATOM 3614 C C . PHE A 1 470 ? 5.477 -124.438 -52.531 1 87.19 470 PHE A C 1
ATOM 3616 O O . PHE A 1 470 ? 6.457 -124.688 -51.844 1 87.19 470 PHE A O 1
ATOM 3623 N N . HIS A 1 471 ? 4.418 -125.25 -52.594 1 85.19 471 HIS A N 1
ATOM 3624 C CA . HIS A 1 471 ? 4.375 -126.625 -52 1 85.19 471 HIS A CA 1
ATOM 3625 C C . HIS A 1 471 ? 3.779 -127.625 -52.969 1 85.19 471 HIS A C 1
ATOM 3627 O O . HIS A 1 471 ? 2.668 -127.438 -53.469 1 85.19 471 HIS A O 1
ATOM 3633 N N . THR A 1 472 ? 4.625 -128.625 -53.375 1 79.44 472 THR A N 1
ATOM 3634 C CA . THR A 1 472 ? 4.082 -129.75 -54.219 1 79.44 472 THR A CA 1
ATOM 3635 C C . THR A 1 472 ? 4.457 -131.125 -53.656 1 79.44 472 THR A C 1
ATOM 3637 O O . THR A 1 472 ? 5.5 -131.25 -53.031 1 79.44 472 THR A O 1
ATOM 3640 N N . ASN A 1 473 ? 3.59 -132.25 -53.562 1 70.94 473 ASN A N 1
ATOM 3641 C CA . ASN A 1 473 ? 3.857 -133.625 -53.188 1 70.94 473 ASN A CA 1
ATOM 3642 C C . ASN A 1 473 ? 4.184 -134.5 -54.406 1 70.94 473 ASN A C 1
ATOM 3644 O O . ASN A 1 473 ? 4.219 -135.625 -54.312 1 70.94 473 ASN A O 1
ATOM 3648 N N . GLY A 1 474 ? 4.516 -133.875 -55.469 1 67.81 474 GLY A N 1
ATOM 3649 C CA . GLY A 1 474 ? 4.848 -134.625 -56.688 1 67.81 474 GLY A CA 1
ATOM 3650 C C . GLY A 1 474 ? 5.367 -133.75 -57.781 1 67.81 474 GLY A C 1
ATOM 3651 O O . GLY A 1 474 ? 6.242 -132.875 -57.562 1 67.81 474 GLY A O 1
ATOM 3652 N N . ASP A 1 475 ? 4.789 -134 -59.062 1 63.25 475 ASP A N 1
ATOM 3653 C CA . ASP A 1 475 ? 5.141 -133.125 -60.188 1 63.25 475 ASP A CA 1
ATOM 3654 C C . ASP A 1 475 ? 4.328 -131.875 -60.188 1 63.25 475 ASP A C 1
ATOM 3656 O O . ASP A 1 475 ? 3.127 -131.875 -59.906 1 63.25 475 ASP A O 1
ATOM 3660 N N . TRP A 1 476 ? 5.09 -130.75 -60.219 1 67.19 476 TRP A N 1
ATOM 3661 C CA . TRP A 1 476 ? 4.398 -129.5 -60.344 1 67.19 476 TRP A CA 1
ATOM 3662 C C . TRP A 1 476 ? 3.66 -129.375 -61.656 1 67.19 476 TRP A C 1
ATOM 3664 O O . TRP A 1 476 ? 4.25 -129 -62.688 1 67.19 476 TRP A O 1
ATOM 3674 N N . GLU A 1 477 ? 2.539 -129.875 -61.781 1 65.56 477 GLU A N 1
ATOM 3675 C CA . GLU A 1 477 ? 1.77 -130 -63 1 65.56 477 GLU A CA 1
ATOM 3676 C C . GLU A 1 477 ? 0.562 -129 -63 1 65.56 477 GLU A C 1
ATOM 3678 O O . GLU A 1 477 ? -0.137 -128.875 -64 1 65.56 477 GLU A O 1
ATOM 3683 N N . MET A 1 478 ? 0.415 -128.25 -62.125 1 67.75 478 MET A N 1
ATOM 3684 C CA . MET A 1 478 ? -0.742 -127.312 -61.938 1 67.75 478 MET A CA 1
ATOM 3685 C C . MET A 1 478 ? -2.035 -128 -62.281 1 67.75 478 MET A C 1
ATOM 3687 O O . MET A 1 478 ? -2.924 -127.5 -62.938 1 67.75 478 MET A O 1
ATOM 3691 N N . GLN A 1 479 ? -2.141 -129.25 -62.5 1 61.97 479 GLN A N 1
ATOM 3692 C CA . GLN A 1 479 ? -3.32 -129.875 -62.938 1 61.97 479 GLN A CA 1
ATOM 3693 C C . GLN A 1 479 ? -3.941 -130.75 -61.781 1 61.97 479 GLN A C 1
ATOM 3695 O O . GLN A 1 479 ? -5.102 -131.125 -61.844 1 61.97 479 GLN A O 1
ATOM 3700 N N . GLY A 1 480 ? -3.17 -130.875 -60.625 1 60.78 480 GLY A N 1
ATOM 3701 C CA . GLY A 1 480 ? -3.727 -131.625 -59.594 1 60.78 480 GLY A CA 1
ATOM 3702 C C . GLY A 1 480 ? -3.754 -131 -58.219 1 60.78 480 GLY A C 1
ATOM 3703 O O . GLY A 1 480 ? -3.318 -129.875 -58.094 1 60.78 480 GLY A O 1
ATOM 3704 N N . GLY A 1 481 ? -4.637 -131.5 -57.25 1 64.81 481 GLY A N 1
ATOM 3705 C CA . GLY A 1 481 ? -4.996 -131.125 -55.906 1 64.81 481 GLY A CA 1
ATOM 3706 C C . GLY A 1 481 ? -3.799 -131 -55 1 64.81 481 GLY A C 1
ATOM 3707 O O . GLY A 1 481 ? -3.92 -130.375 -53.875 1 64.81 481 GLY A O 1
ATOM 3708 N N . ASP A 1 482 ? -2.584 -131.25 -55.438 1 70.75 482 ASP A N 1
ATOM 3709 C CA . ASP A 1 482 ? -1.51 -131.375 -54.469 1 70.75 482 ASP A CA 1
ATOM 3710 C C . ASP A 1 482 ? -0.552 -130.25 -54.594 1 70.75 482 ASP A C 1
ATOM 3712 O O . ASP A 1 482 ? 0.331 -130 -53.75 1 70.75 482 ASP A O 1
ATOM 3716 N N . ASP A 1 483 ? -0.631 -129.375 -55.656 1 77.88 483 ASP A N 1
ATOM 3717 C CA . ASP A 1 483 ? 0.193 -128.125 -55.781 1 77.88 483 ASP A CA 1
ATOM 3718 C C . ASP A 1 483 ? -0.438 -126.938 -55.062 1 77.88 483 ASP A C 1
ATOM 3720 O O . ASP A 1 483 ? -1.584 -126.625 -55.312 1 77.88 483 ASP A O 1
ATOM 3724 N N . LYS A 1 484 ? 0.352 -126.438 -54.094 1 85.5 484 LYS A N 1
ATOM 3725 C CA . LYS A 1 484 ? -0.11 -125.312 -53.281 1 85.5 484 LYS A CA 1
ATOM 3726 C C . LYS A 1 484 ? 0.914 -124.188 -53.312 1 85.5 484 LYS A C 1
ATOM 3728 O O . LYS A 1 484 ? 2.061 -124.375 -53.719 1 85.5 484 LYS A O 1
ATOM 3733 N N . VAL A 1 485 ? 0.419 -122.875 -53.062 1 87.94 485 VAL A N 1
ATOM 3734 C CA . VAL A 1 485 ? 1.294 -121.75 -52.969 1 87.94 485 VAL A CA 1
ATOM 3735 C C . VAL A 1 485 ? 1.171 -121.062 -51.594 1 87.94 485 VAL A C 1
ATOM 3737 O O . VAL A 1 485 ? 0.077 -121.062 -51.031 1 87.94 485 VAL A O 1
ATOM 3740 N N . TYR A 1 486 ? 2.344 -120.688 -51 1 90.62 486 TYR A N 1
ATOM 3741 C CA . TYR A 1 486 ? 2.352 -119.875 -49.812 1 90.62 486 TYR A CA 1
ATOM 3742 C C . TYR A 1 486 ? 2.096 -118.438 -50.156 1 90.62 486 TYR A C 1
ATOM 3744 O O . TYR A 1 486 ? 2.727 -117.875 -51.062 1 90.62 486 TYR A O 1
ATOM 3752 N N . ILE A 1 487 ? 1.102 -117.75 -49.469 1 93 487 ILE A N 1
ATOM 3753 C CA . ILE A 1 487 ? 0.783 -116.312 -49.688 1 93 487 ILE A CA 1
ATOM 3754 C C . ILE A 1 487 ? 0.831 -115.562 -48.344 1 93 487 ILE A C 1
ATOM 3756 O O . ILE A 1 487 ? 0.644 -116.188 -47.281 1 93 487 ILE A O 1
ATOM 3760 N N . ARG A 1 488 ? 1.234 -114.25 -48.344 1 94.81 488 ARG A N 1
ATOM 3761 C CA . ARG A 1 488 ? 1.186 -113.312 -47.219 1 94.81 488 ARG A CA 1
ATOM 3762 C C . ARG A 1 488 ? 0.508 -112 -47.594 1 94.81 488 ARG A C 1
ATOM 3764 O O . ARG A 1 488 ? 0.731 -111.5 -48.688 1 94.81 488 ARG A O 1
ATOM 3771 N N . PRO A 1 489 ? -0.331 -111.438 -46.719 1 94.88 489 PRO A N 1
ATOM 3772 C CA . PRO A 1 489 ? -0.824 -110.062 -47 1 94.88 489 PRO A CA 1
ATOM 3773 C C . PRO A 1 489 ? 0.234 -109 -46.75 1 94.88 489 PRO A C 1
ATOM 3775 O O . PRO A 1 489 ? 1.029 -109.125 -45.812 1 94.88 489 PRO A O 1
ATOM 3778 N N . VAL A 1 490 ? 0.284 -108 -47.656 1 94.62 490 VAL A N 1
ATOM 3779 C CA . VAL A 1 490 ? 1.013 -106.812 -47.344 1 94.62 490 VAL A CA 1
ATOM 3780 C C . VAL A 1 490 ? 0.189 -105.938 -46.406 1 94.62 490 VAL A C 1
ATOM 3782 O O . VAL A 1 490 ? -0.987 -105.688 -46.656 1 94.62 490 VAL A O 1
ATOM 3785 N N . GLN A 1 491 ? 0.796 -105.625 -45.219 1 95.31 491 GLN A N 1
ATOM 3786 C CA . GLN A 1 491 ? 0.054 -104.875 -44.219 1 95.31 491 GLN A CA 1
ATOM 3787 C C . GLN A 1 491 ? 0.708 -103.5 -43.938 1 95.31 491 GLN A C 1
ATOM 3789 O O . GLN A 1 491 ? 1.934 -103.375 -43.969 1 95.31 491 GLN A O 1
ATOM 3794 N N . LYS A 1 492 ? -0.104 -102.562 -43.75 1 95 492 LYS A N 1
ATOM 3795 C CA . LYS A 1 492 ? 0.311 -101.25 -43.281 1 95 492 LYS A CA 1
ATOM 3796 C C . LYS A 1 492 ? -0.205 -100.938 -41.875 1 95 492 LYS A C 1
ATOM 3798 O O . LYS A 1 492 ? -1.287 -101.438 -41.5 1 95 492 LYS A O 1
ATOM 3803 N N . ASN A 1 493 ? 0.781 -100.25 -41.125 1 95.31 493 ASN A N 1
ATOM 3804 C CA . ASN A 1 493 ? 0.4 -99.875 -39.75 1 95.31 493 ASN A CA 1
ATOM 3805 C C . ASN A 1 493 ? -0.051 -98.375 -39.688 1 95.31 493 ASN A C 1
ATOM 3807 O O . ASN A 1 493 ? 0.716 -97.5 -40.031 1 95.31 493 ASN A O 1
ATOM 3811 N N . ILE A 1 494 ? -1.322 -98.188 -39.344 1 94 494 ILE A N 1
ATOM 3812 C CA . ILE A 1 494 ? -1.906 -96.812 -39.125 1 94 494 ILE A CA 1
ATOM 3813 C C . ILE A 1 494 ? -2.545 -96.75 -37.719 1 94 494 ILE A C 1
ATOM 3815 O O . ILE A 1 494 ? -3.434 -97.562 -37.406 1 94 494 ILE A O 1
ATOM 3819 N N . ASN A 1 495 ? -2.08 -95.875 -36.938 1 91.81 495 ASN A N 1
ATOM 3820 C CA . ASN A 1 495 ? -2.578 -95.625 -35.594 1 91.81 495 ASN A CA 1
ATOM 3821 C C . ASN A 1 495 ? -2.496 -96.875 -34.719 1 91.81 495 ASN A C 1
ATOM 3823 O O . ASN A 1 495 ? -3.445 -97.188 -34 1 91.81 495 ASN A O 1
ATOM 3827 N N . GLY A 1 496 ? -1.467 -97.562 -34.875 1 91.5 496 GLY A N 1
ATOM 3828 C CA . GLY A 1 496 ? -1.223 -98.75 -34.031 1 91.5 496 GLY A CA 1
ATOM 3829 C C . GLY A 1 496 ? -1.92 -100 -34.5 1 91.5 496 GLY A C 1
ATOM 3830 O O . GLY A 1 496 ? -1.687 -101.062 -34 1 91.5 496 GLY A O 1
ATOM 3831 N N . THR A 1 497 ? -2.729 -99.875 -35.562 1 94.19 497 THR A N 1
ATOM 3832 C CA . THR A 1 497 ? -3.48 -101 -36.094 1 94.19 497 THR A CA 1
ATOM 3833 C C . THR A 1 497 ? -2.93 -101.438 -37.438 1 94.19 497 THR A C 1
ATOM 3835 O O . THR A 1 497 ? -2.646 -100.625 -38.312 1 94.19 497 THR A O 1
ATOM 3838 N N . TRP A 1 498 ? -2.777 -102.75 -37.656 1 94.75 498 TRP A N 1
ATOM 3839 C CA . TRP A 1 498 ? -2.307 -103.312 -38.938 1 94.75 498 TRP A CA 1
ATOM 3840 C C . TRP A 1 498 ? -3.477 -103.625 -39.844 1 94.75 498 TRP A C 1
ATOM 3842 O O . TRP A 1 498 ? -4.434 -104.312 -39.438 1 94.75 498 TRP A O 1
ATOM 3852 N N . TYR A 1 499 ? -3.438 -103.188 -41.062 1 95 499 TYR A N 1
ATOM 3853 C CA . TYR A 1 499 ? -4.434 -103.438 -42.094 1 95 499 TYR A CA 1
ATOM 3854 C C . TYR A 1 499 ? -3.797 -104.062 -43.312 1 95 499 TYR A C 1
ATOM 3856 O O . TYR A 1 499 ? -2.689 -103.688 -43.719 1 95 499 TYR A O 1
ATOM 3864 N N . ASN A 1 500 ? -4.492 -105.125 -43.875 1 94.62 500 ASN A N 1
ATOM 3865 C CA . ASN A 1 500 ? -4.074 -105.562 -45.188 1 94.62 500 ASN A CA 1
ATOM 3866 C C . ASN A 1 500 ? -4.223 -104.5 -46.25 1 94.62 500 ASN A C 1
ATOM 3868 O O . ASN A 1 500 ? -5.211 -103.75 -46.25 1 94.62 500 ASN A O 1
ATOM 3872 N N . VAL A 1 501 ? -3.188 -104.375 -47.062 1 94.12 501 VAL A N 1
ATOM 3873 C CA . VAL A 1 501 ? -3.303 -103.375 -48.125 1 94.12 501 VAL A CA 1
ATOM 3874 C C . VAL A 1 501 ? -4.332 -103.812 -49.156 1 94.12 501 VAL A C 1
ATOM 3876 O O . VAL A 1 501 ? -4.559 -105.062 -49.312 1 94.12 501 VAL A O 1
ATOM 3879 N N . ALA A 1 502 ? -5.027 -102.938 -49.781 1 89.75 502 ALA A N 1
ATOM 3880 C CA . ALA A 1 502 ? -5.949 -103.25 -50.875 1 89.75 502 ALA A CA 1
ATOM 3881 C C . ALA A 1 502 ? -5.191 -103.438 -52.188 1 89.75 502 ALA A C 1
ATOM 3883 O O . ALA A 1 502 ? -4.031 -103.062 -52.312 1 89.75 502 ALA A O 1
ATOM 3884 N N . SER A 1 503 ? -5.797 -104.312 -53.031 1 89.25 503 SER A N 1
ATOM 3885 C CA . SER A 1 503 ? -5.305 -104.438 -54.406 1 89.25 503 SER A CA 1
ATOM 3886 C C . SER A 1 503 ? -6.172 -103.688 -55.375 1 89.25 503 SER A C 1
ATOM 3888 O O . SER A 1 503 ? -7.402 -103.688 -55.281 1 89.25 503 SER A O 1
ATOM 3890 N N . ALA A 1 504 ? -5.625 -102.75 -56.188 1 85.5 504 ALA A N 1
ATOM 3891 C CA . ALA A 1 504 ? -6.402 -102.062 -57.188 1 85.5 504 ALA A CA 1
ATOM 3892 C C . ALA A 1 504 ? -6.719 -102.938 -58.375 1 85.5 504 ALA A C 1
ATOM 3894 O O . ALA A 1 504 ? -5.934 -103.812 -58.719 1 85.5 504 ALA A O 1
ATOM 3895 N N . MET B 1 1 ? -6.137 144.5 51.094 1 79.06 1 MET B N 1
ATOM 3896 C CA . MET B 1 1 ? -5.031 144.75 52 1 79.06 1 MET B CA 1
ATOM 3897 C C . MET B 1 1 ? -3.963 145.625 51.344 1 79.06 1 MET B C 1
ATOM 3899 O O . MET B 1 1 ? -3.496 145.25 50.25 1 79.06 1 MET B O 1
ATOM 3903 N N . PHE B 1 2 ? -3.709 146.75 51.906 1 86.06 2 PHE B N 1
ATOM 3904 C CA . PHE B 1 2 ? -2.672 147.625 51.438 1 86.06 2 PHE B CA 1
ATOM 3905 C C . PHE B 1 2 ? -1.982 148.375 52.594 1 86.06 2 PHE B C 1
ATOM 3907 O O . PHE B 1 2 ? -2.543 148.5 53.688 1 86.06 2 PHE B O 1
ATOM 3914 N N . TYR B 1 3 ? -0.763 148.875 52.281 1 89.12 3 TYR B N 1
ATOM 3915 C CA . TYR B 1 3 ? -0.016 149.625 53.312 1 89.12 3 TYR B CA 1
ATOM 3916 C C . TYR B 1 3 ? -0.407 151 53.375 1 89.12 3 TYR B C 1
ATOM 3918 O O . TYR B 1 3 ? -1.052 151.625 52.438 1 89.12 3 TYR B O 1
ATOM 3926 N N . ILE B 1 4 ? -0.162 151.625 54.531 1 85.19 4 ILE B N 1
ATOM 3927 C CA . ILE B 1 4 ? -0.381 153.125 54.656 1 85.19 4 ILE B CA 1
ATOM 3928 C C . ILE B 1 4 ? 0.377 153.875 53.562 1 85.19 4 ILE B C 1
ATOM 3930 O O . ILE B 1 4 ? 1.541 153.5 53.281 1 85.19 4 ILE B O 1
ATOM 3934 N N . ASP B 1 5 ? -0.286 154.75 52.75 1 85.75 5 ASP B N 1
ATOM 3935 C CA . ASP B 1 5 ? 0.368 155.375 51.594 1 85.75 5 ASP B CA 1
ATOM 3936 C C . ASP B 1 5 ? 0.109 156.875 51.531 1 85.75 5 ASP B C 1
ATOM 3938 O O . ASP B 1 5 ? 0.18 157.5 50.469 1 85.75 5 ASP B O 1
ATOM 3942 N N . ASN B 1 6 ? -0.245 157.375 52.562 1 85.94 6 ASN B N 1
ATOM 3943 C CA . ASN B 1 6 ? -0.307 158.75 52.625 1 85.94 6 ASN B CA 1
ATOM 3944 C C . ASN B 1 6 ? 1.051 159.375 52.938 1 85.94 6 ASN B C 1
ATOM 3946 O O . ASN B 1 6 ? 2.002 158.625 53.25 1 85.94 6 ASN B O 1
ATOM 3950 N N . ASP B 1 7 ? 1.248 160.625 52.938 1 82.94 7 ASP B N 1
ATOM 3951 C CA . ASP B 1 7 ? 2.531 161.375 52.969 1 82.94 7 ASP B CA 1
ATOM 3952 C C . ASP B 1 7 ? 3.109 161.375 54.375 1 82.94 7 ASP B C 1
ATOM 3954 O O . ASP B 1 7 ? 4.273 161.75 54.562 1 82.94 7 ASP B O 1
ATOM 3958 N N . SER B 1 8 ? 2.393 161 55.281 1 88.38 8 SER B N 1
ATOM 3959 C CA . SER B 1 8 ? 2.893 161 56.625 1 88.38 8 SER B CA 1
ATOM 3960 C C . SER B 1 8 ? 3.658 159.625 56.938 1 88.38 8 SER B C 1
ATOM 3962 O O . SER B 1 8 ? 4.312 159.625 57.969 1 88.38 8 SER B O 1
ATOM 3964 N N . GLY B 1 9 ? 3.57 158.625 55.969 1 84.88 9 GLY B N 1
ATOM 3965 C CA . GLY B 1 9 ? 4.254 157.375 56.188 1 84.88 9 GLY B CA 1
ATOM 3966 C C . GLY B 1 9 ? 5.738 157.5 55.906 1 84.88 9 GLY B C 1
ATOM 3967 O O . GLY B 1 9 ? 6.199 158.375 55.188 1 84.88 9 GLY B O 1
ATOM 3968 N N . VAL B 1 10 ? 6.602 156.5 56.562 1 91.94 10 VAL B N 1
ATOM 3969 C CA . VAL B 1 10 ? 8.039 156.5 56.312 1 91.94 10 VAL B CA 1
ATOM 3970 C C . VAL B 1 10 ? 8.328 155.25 55.438 1 91.94 10 VAL B C 1
ATOM 3972 O O . VAL B 1 10 ? 7.539 154.25 55.375 1 91.94 10 VAL B O 1
ATOM 3975 N N . THR B 1 11 ? 9.492 155.25 54.812 1 88.88 11 THR B N 1
ATOM 3976 C CA . THR B 1 11 ? 9.797 154.25 53.75 1 88.88 11 THR B CA 1
ATOM 3977 C C . THR B 1 11 ? 10.469 153 54.344 1 88.88 11 THR B C 1
ATOM 3979 O O . THR B 1 11 ? 10.492 152 53.719 1 88.88 11 THR B O 1
ATOM 3982 N N . VAL B 1 12 ? 11.062 153.375 55.469 1 91.06 12 VAL B N 1
ATOM 3983 C CA . VAL B 1 12 ? 11.695 152.25 56.156 1 91.06 12 VAL B CA 1
ATOM 3984 C C . VAL B 1 12 ? 11 152 57.5 1 91.06 12 VAL B C 1
ATOM 3986 O O . VAL B 1 12 ? 10.82 152.875 58.312 1 91.06 12 VAL B O 1
ATOM 3989 N N . MET B 1 13 ? 10.414 150.75 57.562 1 90.56 13 MET B N 1
ATOM 3990 C CA . MET B 1 13 ? 9.727 150.5 58.844 1 90.56 13 MET B CA 1
ATOM 3991 C C . MET B 1 13 ? 10.656 150.625 60.031 1 90.56 13 MET B C 1
ATOM 3993 O O . MET B 1 13 ? 11.75 150.125 60.062 1 90.56 13 MET B O 1
ATOM 3997 N N . PRO B 1 14 ? 10.297 151.5 60.969 1 88.81 14 PRO B N 1
ATOM 3998 C CA . PRO B 1 14 ? 11.117 151.5 62.188 1 88.81 14 PRO B CA 1
ATOM 3999 C C . PRO B 1 14 ? 11.281 150.25 62.906 1 88.81 14 PRO B C 1
ATOM 4001 O O . PRO B 1 14 ? 10.383 149.375 62.875 1 88.81 14 PRO B O 1
ATOM 4004 N N . PRO B 1 15 ? 12.531 150 63.5 1 90 15 PRO B N 1
ATOM 4005 C CA . PRO B 1 15 ? 12.711 148.75 64.25 1 90 15 PRO B CA 1
ATOM 4006 C C . PRO B 1 15 ? 11.641 148.5 65.312 1 90 15 PRO B C 1
ATOM 4008 O O . PRO B 1 15 ? 11.25 149.5 66 1 90 15 PRO B O 1
ATOM 4011 N N . VAL B 1 16 ? 11.078 147.375 65.312 1 89.94 16 VAL B N 1
ATOM 4012 C CA . VAL B 1 16 ? 10.086 147 66.375 1 89.94 16 VAL B CA 1
ATOM 4013 C C . VAL B 1 16 ? 10.734 147.125 67.75 1 89.94 16 VAL B C 1
ATOM 4015 O O . VAL B 1 16 ? 11.797 146.5 67.938 1 89.94 16 VAL B O 1
ATOM 4018 N N . SER B 1 17 ? 10.156 147.875 68.625 1 89 17 SER B N 1
ATOM 4019 C CA . SER B 1 17 ? 10.695 148 70 1 89 17 SER B CA 1
ATOM 4020 C C . SER B 1 17 ? 10.656 146.625 70.75 1 89 17 SER B C 1
ATOM 4022 O O . SER B 1 17 ? 9.891 145.75 70.438 1 89 17 SER B O 1
ATOM 4024 N N . ALA B 1 18 ? 11.539 146.5 71.812 1 89.69 18 ALA B N 1
ATOM 4025 C CA . ALA B 1 18 ? 11.578 145.375 72.688 1 89.69 18 ALA B CA 1
ATOM 4026 C C . ALA B 1 18 ? 10.242 145.125 73.375 1 89.69 18 ALA B C 1
ATOM 4028 O O . ALA B 1 18 ? 9.523 146.125 73.688 1 89.69 18 ALA B O 1
ATOM 4029 N N . GLN B 1 19 ? 9.812 144 73.562 1 90.62 19 GLN B N 1
ATOM 4030 C CA . GLN B 1 19 ? 8.602 143.625 74.312 1 90.62 19 GLN B CA 1
ATOM 4031 C C . GLN B 1 19 ? 8.602 144.375 75.688 1 90.62 19 GLN B C 1
ATOM 4033 O O . GLN B 1 19 ? 9.539 144.125 76.5 1 90.62 19 GLN B O 1
ATOM 4038 N N . ARG B 1 20 ? 7.535 145.125 76 1 86.44 20 ARG B N 1
ATOM 4039 C CA . ARG B 1 20 ? 7.457 145.875 77.25 1 86.44 20 ARG B CA 1
ATOM 4040 C C . ARG B 1 20 ? 6.641 145.125 78.312 1 86.44 20 ARG B C 1
ATOM 4042 O O . ARG B 1 20 ? 6.793 145.375 79.5 1 86.44 20 ARG B O 1
ATOM 4049 N N . SER B 1 21 ? 5.727 144.125 77.688 1 83.56 21 SER B N 1
ATOM 4050 C CA . SER B 1 21 ? 4.906 143.375 78.625 1 83.56 21 SER B CA 1
ATOM 4051 C C . SER B 1 21 ? 4.754 142 78.188 1 83.56 21 SER B C 1
ATOM 4053 O O . SER B 1 21 ? 4.508 141.75 77 1 83.56 21 SER B O 1
ATOM 4055 N N . ALA B 1 22 ? 4.855 141.125 79.25 1 83.62 22 ALA B N 1
ATOM 4056 C CA . ALA B 1 22 ? 4.641 139.75 78.938 1 83.62 22 ALA B CA 1
ATOM 4057 C C . ALA B 1 22 ? 3.16 139.375 79.062 1 83.62 22 ALA B C 1
ATOM 4059 O O . ALA B 1 22 ? 2.74 138.25 78.562 1 83.62 22 ALA B O 1
ATOM 4060 N N . ILE B 1 23 ? 2.461 140.25 79.625 1 85.44 23 ILE B N 1
ATOM 4061 C CA . ILE B 1 23 ? 1.021 140.125 79.75 1 85.44 23 ILE B CA 1
ATOM 4062 C C . ILE B 1 23 ? 0.295 140.875 78.625 1 85.44 23 ILE B C 1
ATOM 4064 O O . ILE B 1 23 ? 0.61 142 78.312 1 85.44 23 ILE B O 1
ATOM 4068 N N . VAL B 1 24 ? -0.677 140.125 78.062 1 89.94 24 VAL B N 1
ATOM 4069 C CA . VAL B 1 24 ? -1.462 140.75 77 1 89.94 24 VAL B CA 1
ATOM 4070 C C . VAL B 1 24 ? -2.152 142 77.5 1 89.94 24 VAL B C 1
ATOM 4072 O O . VAL B 1 24 ? -2.768 142 78.562 1 89.94 24 VAL B O 1
ATOM 4075 N N . ARG B 1 25 ? -2.025 143.125 76.75 1 88.56 25 ARG B N 1
ATOM 4076 C CA . ARG B 1 25 ? -2.721 144.375 77.062 1 88.56 25 ARG B CA 1
ATOM 4077 C C . ARG B 1 25 ? -3.748 144.625 76 1 88.56 25 ARG B C 1
ATOM 4079 O O . ARG B 1 25 ? -3.668 144.125 74.875 1 88.56 25 ARG B O 1
ATOM 4086 N N . TRP B 1 26 ? -4.688 145.5 76.312 1 92.88 26 TRP B N 1
ATOM 4087 C CA . TRP B 1 26 ? -5.824 145.875 75.438 1 92.88 26 TRP B CA 1
ATOM 4088 C C . TRP B 1 26 ? -6.023 147.375 75.438 1 92.88 26 TRP B C 1
ATOM 4090 O O . TRP B 1 26 ? -5.52 148.125 76.312 1 92.88 26 TRP B O 1
ATOM 4100 N N . PHE B 1 27 ? -6.672 147.75 74.375 1 90.69 27 PHE B N 1
ATOM 4101 C CA . PHE B 1 27 ? -6.973 149.25 74.188 1 90.69 27 PHE B CA 1
ATOM 4102 C C . PHE B 1 27 ? -8.086 149.625 75.125 1 90.69 27 PHE B C 1
ATOM 4104 O O . PHE B 1 27 ? -9.047 148.875 75.375 1 90.69 27 PHE B O 1
ATOM 4111 N N . SER B 1 28 ? -8.008 150.75 75.75 1 89.5 28 SER B N 1
ATOM 4112 C CA . SER B 1 28 ? -8.992 151.375 76.625 1 89.5 28 SER B CA 1
ATOM 4113 C C . SER B 1 28 ? -9.219 152.875 76.312 1 89.5 28 SER B C 1
ATOM 4115 O O . SER B 1 28 ? -8.305 153.5 75.812 1 89.5 28 SER B O 1
ATOM 4117 N N . GLU B 1 29 ? -10.445 153.375 76.375 1 87.56 29 GLU B N 1
ATOM 4118 C CA . GLU B 1 29 ? -10.766 154.75 76.125 1 87.56 29 GLU B CA 1
ATOM 4119 C C . GLU B 1 29 ? -10.516 155.625 77.375 1 87.56 29 GLU B C 1
ATOM 4121 O O . GLU B 1 29 ? -10.875 156.75 77.438 1 87.56 29 GLU B O 1
ATOM 4126 N N . GLY B 1 30 ? -10.016 155 78.312 1 80.19 30 GLY B N 1
ATOM 4127 C CA . GLY B 1 30 ? -9.711 155.75 79.562 1 80.19 30 GLY B CA 1
ATOM 4128 C C . GLY B 1 30 ? -10.906 156 80.438 1 80.19 30 GLY B C 1
ATOM 4129 O O . GLY B 1 30 ? -12.055 155.875 80 1 80.19 30 GLY B O 1
ATOM 4130 N N . ASP B 1 31 ? -10.977 155.875 81.875 1 72.94 31 ASP B N 1
ATOM 4131 C CA . ASP B 1 31 ? -12.062 156.125 82.812 1 72.94 31 ASP B CA 1
ATOM 4132 C C . ASP B 1 31 ? -11.695 157.125 83.875 1 72.94 31 ASP B C 1
ATOM 4134 O O . ASP B 1 31 ? -12.188 157 85 1 72.94 31 ASP B O 1
ATOM 4138 N N . GLY B 1 32 ? -10.984 158.25 83.5 1 69.56 32 GLY B N 1
ATOM 4139 C CA . GLY B 1 32 ? -10.594 159.25 84.5 1 69.56 32 GLY B CA 1
ATOM 4140 C C . GLY B 1 32 ? -9.305 158.875 85.188 1 69.56 32 GLY B C 1
ATOM 4141 O O . GLY B 1 32 ? -8.43 159.75 85.375 1 69.56 32 GLY B O 1
ATOM 4142 N N . ASN B 1 33 ? -9.086 157.75 85.688 1 68.75 33 ASN B N 1
ATOM 4143 C CA . ASN B 1 33 ? -7.863 157.375 86.312 1 68.75 33 ASN B CA 1
ATOM 4144 C C . ASN B 1 33 ? -6.863 156.75 85.375 1 68.75 33 ASN B C 1
ATOM 4146 O O . ASN B 1 33 ? -5.668 156.625 85.625 1 68.75 33 ASN B O 1
ATOM 4150 N N . ASN B 1 34 ? -7.34 156.25 84.125 1 71.5 34 ASN B N 1
ATOM 4151 C CA . ASN B 1 34 ? -6.473 155.625 83.125 1 71.5 34 ASN B CA 1
ATOM 4152 C C . ASN B 1 34 ? -6.52 156.375 81.812 1 71.5 34 ASN B C 1
ATOM 4154 O O . ASN B 1 34 ? -7.57 157 81.438 1 71.5 34 ASN B O 1
ATOM 4158 N N . VAL B 1 35 ? -5.367 156.5 81.188 1 80.12 35 VAL B N 1
ATOM 4159 C CA . VAL B 1 35 ? -5.246 157.25 79.938 1 80.12 35 VAL B CA 1
ATOM 4160 C C . VAL B 1 35 ? -5.773 156.375 78.812 1 80.12 35 VAL B C 1
ATOM 4162 O O . VAL B 1 35 ? -5.82 155.25 78.875 1 80.12 35 VAL B O 1
ATOM 4165 N N . ILE B 1 36 ? -6.23 157.125 77.812 1 84.44 36 ILE B N 1
ATOM 4166 C CA . ILE B 1 36 ? -6.641 156.5 76.562 1 84.44 36 ILE B CA 1
ATOM 4167 C C . ILE B 1 36 ? -5.457 155.75 75.938 1 84.44 36 ILE B C 1
ATOM 4169 O O . ILE B 1 36 ? -4.328 156.25 76 1 84.44 36 ILE B O 1
ATOM 4173 N N . THR B 1 37 ? -5.672 154.5 75.5 1 85.69 37 THR B N 1
ATOM 4174 C CA . THR B 1 37 ? -4.598 153.75 74.938 1 85.69 37 THR B CA 1
ATOM 4175 C C . THR B 1 37 ? -4.309 154.25 73.5 1 85.69 37 THR B C 1
ATOM 4177 O O . THR B 1 37 ? -5.223 154.375 72.688 1 85.69 37 THR B O 1
ATOM 4180 N N . TRP B 1 38 ? -3.018 154.5 73.312 1 86.19 38 TRP B N 1
ATOM 4181 C CA . TRP B 1 38 ? -2.596 154.875 71.938 1 86.19 38 TRP B CA 1
ATOM 4182 C C . TRP B 1 38 ? -1.876 153.75 71.312 1 86.19 38 TRP B C 1
ATOM 4184 O O . TRP B 1 38 ? -0.968 153.125 71.875 1 86.19 38 TRP B O 1
ATOM 4194 N N . PRO B 1 39 ? -2.195 153.125 70.062 1 85.81 39 PRO B N 1
ATOM 4195 C CA . PRO B 1 39 ? -1.65 151.875 69.438 1 85.81 39 PRO B CA 1
ATOM 4196 C C . PRO B 1 39 ? -0.148 152 69.188 1 85.81 39 PRO B C 1
ATOM 4198 O O . PRO B 1 39 ? 0.582 151 69.375 1 85.81 39 PRO B O 1
ATOM 4201 N N . GLY B 1 40 ? 0.333 153.25 69 1 85 40 GLY B N 1
ATOM 4202 C CA . GLY B 1 40 ? 1.739 153.5 68.688 1 85 40 GLY B CA 1
ATOM 4203 C C . GLY B 1 40 ? 2.127 152.875 67.312 1 85 40 GLY B C 1
ATOM 4204 O O . GLY B 1 40 ? 1.381 152.125 66.75 1 85 40 GLY B O 1
ATOM 4205 N N . MET B 1 41 ? 3.275 153.25 66.812 1 88.69 41 MET B N 1
ATOM 4206 C CA . MET B 1 41 ? 3.736 152.75 65.5 1 88.69 41 MET B CA 1
ATOM 4207 C C . MET B 1 41 ? 3.992 151.25 65.5 1 88.69 41 MET B C 1
ATOM 4209 O O . MET B 1 41 ? 3.77 150.625 64.438 1 88.69 41 MET B O 1
ATOM 4213 N N . ASP B 1 42 ? 4.406 150.625 66.625 1 90.56 42 ASP B N 1
ATOM 4214 C CA . ASP B 1 42 ? 4.723 149.25 66.625 1 90.56 42 ASP B CA 1
ATOM 4215 C C . ASP B 1 42 ? 3.484 148.375 66.312 1 90.56 42 ASP B C 1
ATOM 4217 O O . ASP B 1 42 ? 3.52 147.5 65.5 1 90.56 42 ASP B O 1
ATOM 4221 N N . TRP B 1 43 ? 2.406 148.625 67 1 92.62 43 TRP B N 1
ATOM 4222 C CA . TRP B 1 43 ? 1.198 147.875 66.812 1 92.62 43 TRP B CA 1
ATOM 4223 C C . TRP B 1 43 ? 0.675 148 65.375 1 92.62 43 TRP B C 1
ATOM 4225 O O . TRP B 1 43 ? 0.364 147 64.75 1 92.62 43 TRP B O 1
ATOM 4235 N N . PHE B 1 44 ? 0.631 149.25 64.875 1 90.75 44 PHE B N 1
ATOM 4236 C CA . PHE B 1 44 ? 0.135 149.375 63.531 1 90.75 44 PHE B CA 1
ATOM 4237 C C . PHE B 1 44 ? 1.034 148.75 62.5 1 90.75 44 PHE B C 1
ATOM 4239 O O . PHE B 1 44 ? 0.546 148 61.594 1 90.75 44 PHE B O 1
ATOM 4246 N N . ASN B 1 45 ? 2.285 148.875 62.719 1 92.06 45 ASN B N 1
ATOM 4247 C CA . ASN B 1 45 ? 3.229 148.25 61.781 1 92.06 45 ASN B CA 1
ATOM 4248 C C . ASN B 1 45 ? 3.207 146.75 61.875 1 92.06 45 ASN B C 1
ATOM 4250 O O . ASN B 1 45 ? 3.314 146.125 60.844 1 92.06 45 ASN B O 1
ATOM 4254 N N . ILE B 1 46 ? 3.105 146.125 63.031 1 91.81 46 ILE B N 1
ATOM 4255 C CA . ILE B 1 46 ? 3.059 144.75 63.188 1 91.81 46 ILE B CA 1
ATOM 4256 C C . ILE B 1 46 ? 1.816 144.125 62.5 1 91.81 46 ILE B C 1
ATOM 4258 O O . ILE B 1 46 ? 1.904 143.25 61.719 1 91.81 46 ILE B O 1
ATOM 4262 N N . VAL B 1 47 ? 0.639 144.875 62.688 1 92.5 47 VAL B N 1
ATOM 4263 C CA . VAL B 1 47 ? -0.604 144.375 62.062 1 92.5 47 VAL B CA 1
ATOM 4264 C C . VAL B 1 47 ? -0.5 144.5 60.562 1 92.5 47 VAL B C 1
ATOM 4266 O O . VAL B 1 47 ? -0.818 143.5 59.844 1 92.5 47 VAL B O 1
ATOM 4269 N N . GLN B 1 48 ? -0.029 145.625 60.188 1 92.12 48 GLN B N 1
ATOM 4270 C CA . GLN B 1 48 ? 0.138 145.875 58.75 1 92.12 48 GLN B CA 1
ATOM 4271 C C . GLN B 1 48 ? 1.103 144.75 58.188 1 92.12 48 GLN B C 1
ATOM 4273 O O . GLN B 1 48 ? 0.813 144.125 57.156 1 92.12 48 GLN B O 1
ATOM 4278 N N . ALA B 1 49 ? 2.203 144.5 58.812 1 92.38 49 ALA B N 1
ATOM 4279 C CA . ALA B 1 49 ? 3.219 143.625 58.312 1 92.38 49 ALA B CA 1
ATOM 4280 C C . ALA B 1 49 ? 2.686 142.125 58.281 1 92.38 49 ALA B C 1
ATOM 4282 O O . ALA B 1 49 ? 2.93 141.5 57.312 1 92.38 49 ALA B O 1
ATOM 4283 N N . GLU B 1 50 ? 1.986 141.75 59.188 1 93.44 50 GLU B N 1
ATOM 4284 C CA . GLU B 1 50 ? 1.413 140.375 59.25 1 93.44 50 GLU B CA 1
ATOM 4285 C C . GLU B 1 50 ? 0.438 140.25 58.094 1 93.44 50 GLU B C 1
ATOM 4287 O O . GLU B 1 50 ? 0.463 139.125 57.438 1 93.44 50 GLU B O 1
ATOM 4292 N N . LEU B 1 51 ? -0.35 141.125 57.875 1 92.75 51 LEU B N 1
ATOM 4293 C CA . LEU B 1 51 ? -1.324 141.125 56.781 1 92.75 51 LEU B CA 1
ATOM 4294 C C . LEU B 1 51 ? -0.629 141 55.438 1 92.75 51 LEU B C 1
ATOM 4296 O O . LEU B 1 51 ? -0.949 140.25 54.594 1 92.75 51 LEU B O 1
ATOM 4300 N N . LEU B 1 52 ? 0.351 141.875 55.344 1 92.62 52 LEU B N 1
ATOM 4301 C CA . LEU B 1 52 ? 1.085 142 54.094 1 92.62 52 LEU B CA 1
ATOM 4302 C C . LEU B 1 52 ? 1.899 140.625 53.875 1 92.62 52 LEU B C 1
ATOM 4304 O O . LEU B 1 52 ? 1.994 140.125 52.75 1 92.62 52 LEU B O 1
ATOM 4308 N N . ASN B 1 53 ? 2.41 140.125 54.812 1 92.19 53 ASN B N 1
ATOM 4309 C CA . ASN B 1 53 ? 3.221 138.875 54.688 1 92.19 53 ASN B CA 1
ATOM 4310 C C . ASN B 1 53 ? 2.359 137.75 54.375 1 92.19 53 ASN B C 1
ATOM 4312 O O . ASN B 1 53 ? 2.848 136.75 53.812 1 92.19 53 ASN B O 1
ATOM 4316 N N . THR B 1 54 ? 1.148 137.75 54.781 1 93.5 54 THR B N 1
ATOM 4317 C CA . THR B 1 54 ? 0.214 136.625 54.344 1 93.5 54 THR B CA 1
ATOM 4318 C C . THR B 1 54 ? -0.024 136.75 52.844 1 93.5 54 THR B C 1
ATOM 4320 O O . THR B 1 54 ? -0.052 135.75 52.188 1 93.5 54 THR B O 1
ATOM 4323 N N . LEU B 1 55 ? -0.168 137.875 52.312 1 93.88 55 LEU B N 1
ATOM 4324 C CA . LEU B 1 55 ? -0.28 138.125 50.844 1 93.88 55 LEU B CA 1
ATOM 4325 C C . LEU B 1 55 ? 0.989 137.625 50.156 1 93.88 55 LEU B C 1
ATOM 4327 O O . LEU B 1 55 ? 0.919 136.875 49.156 1 93.88 55 LEU B O 1
ATOM 4331 N N . GLU B 1 56 ? 2.059 137.875 50.75 1 92.12 56 GLU B N 1
ATOM 4332 C CA . GLU B 1 56 ? 3.344 137.5 50.156 1 92.12 56 GLU B CA 1
ATOM 4333 C C . GLU B 1 56 ? 3.488 136 50.125 1 92.12 56 GLU B C 1
ATOM 4335 O O . GLU B 1 56 ? 3.928 135.375 49.094 1 92.12 56 GLU B O 1
ATOM 4340 N N . GLU B 1 57 ? 3.109 135.375 51.094 1 91.62 57 GLU B N 1
ATOM 4341 C CA . GLU B 1 57 ? 3.16 133.875 51.156 1 91.62 57 GLU B CA 1
ATOM 4342 C C . GLU B 1 57 ? 2.287 133.25 50.062 1 91.62 57 GLU B C 1
ATOM 4344 O O . GLU B 1 57 ? 2.605 132.25 49.531 1 91.62 57 GLU B O 1
ATOM 4349 N N . ALA B 1 58 ? 1.261 133.875 49.719 1 92.44 58 ALA B N 1
ATOM 4350 C CA . ALA B 1 58 ? 0.31 133.5 48.719 1 92.44 58 ALA B CA 1
ATOM 4351 C C . ALA B 1 58 ? 0.731 133.875 47.312 1 92.44 58 ALA B C 1
ATOM 4353 O O . ALA B 1 58 ? 0.119 133.5 46.312 1 92.44 58 ALA B O 1
ATOM 4354 N N . GLY B 1 59 ? 1.738 134.875 47.156 1 90.88 59 GLY B N 1
ATOM 4355 C CA . GLY B 1 59 ? 2.18 135.375 45.875 1 90.88 59 GLY B CA 1
ATOM 4356 C C . GLY B 1 59 ? 1.249 136.5 45.312 1 90.88 59 GLY B C 1
ATOM 4357 O O . GLY B 1 59 ? 1.129 136.625 44.094 1 90.88 59 GLY B O 1
ATOM 4358 N N . ILE B 1 60 ? 0.621 137.125 46.219 1 92.5 60 ILE B N 1
ATOM 4359 C CA . ILE B 1 60 ? -0.322 138.125 45.812 1 92.5 60 ILE B CA 1
ATOM 4360 C C . ILE B 1 60 ? 0.272 139.5 46.062 1 92.5 60 ILE B C 1
ATOM 4362 O O . ILE B 1 60 ? 0.718 139.75 47.188 1 92.5 60 ILE B O 1
ATOM 4366 N N . GLN B 1 61 ? 0.25 140.375 45.219 1 92.69 61 GLN B N 1
ATOM 4367 C CA . GLN B 1 61 ? 0.686 141.75 45.375 1 92.69 61 GLN B CA 1
ATOM 4368 C C . GLN B 1 61 ? -0.438 142.625 45.938 1 92.69 61 GLN B C 1
ATOM 4370 O O . GLN B 1 61 ? -1.575 142.5 45.469 1 92.69 61 GLN B O 1
ATOM 4375 N N . PRO B 1 62 ? -0.047 143.375 46.906 1 89.19 62 PRO B N 1
ATOM 4376 C CA . PRO B 1 62 ? -1.078 144.25 47.469 1 89.19 62 PRO B CA 1
ATOM 4377 C C . PRO B 1 62 ? -1.687 145.25 46.438 1 89.19 62 PRO B C 1
ATOM 4379 O O . PRO B 1 62 ? -0.967 145.75 45.594 1 89.19 62 PRO B O 1
ATOM 4382 N N . ASP B 1 63 ? -2.957 145.375 46.406 1 90.56 63 ASP B N 1
ATOM 4383 C CA . ASP B 1 63 ? -3.736 146.125 45.5 1 90.56 63 ASP B CA 1
ATOM 4384 C C . ASP B 1 63 ? -4.777 147 46.25 1 90.56 63 ASP B C 1
ATOM 4386 O O . ASP B 1 63 ? -5.738 146.375 46.781 1 90.56 63 ASP B O 1
ATOM 4390 N N . LYS B 1 64 ? -4.719 148.375 46.125 1 90 64 LYS B N 1
ATOM 4391 C CA . LYS B 1 64 ? -5.562 149.25 46.906 1 90 64 LYS B CA 1
ATOM 4392 C C . LYS B 1 64 ? -7.004 149.25 46.406 1 90 64 LYS B C 1
ATOM 4394 O O . LYS B 1 64 ? -7.93 149.5 47.125 1 90 64 LYS B O 1
ATOM 4399 N N . THR B 1 65 ? -7.125 148.5 45.281 1 91.19 65 THR B N 1
ATOM 4400 C CA . THR B 1 65 ? -8.453 148.625 44.688 1 91.19 65 THR B CA 1
ATOM 4401 C C . THR B 1 65 ? -9.227 147.25 45 1 91.19 65 THR B C 1
ATOM 4403 O O . THR B 1 65 ? -10.422 147.25 44.719 1 91.19 65 THR B O 1
ATOM 4406 N N . LYS B 1 66 ? -8.688 146.375 45.656 1 89.56 66 LYS B N 1
ATOM 4407 C CA . LYS B 1 66 ? -9.336 145.125 46 1 89.56 66 LYS B CA 1
ATOM 4408 C C . LYS B 1 66 ? -9.43 144.875 47.5 1 89.56 66 LYS B C 1
ATOM 4410 O O . LYS B 1 66 ? -8.469 145.125 48.219 1 89.56 66 LYS B O 1
ATOM 4415 N N . LEU B 1 67 ? -10.484 144.375 48 1 90.06 67 LEU B N 1
ATOM 4416 C CA . LEU B 1 67 ? -10.711 144.375 49.438 1 90.06 67 LEU B CA 1
ATOM 4417 C C . LEU B 1 67 ? -10.93 142.875 49.875 1 90.06 67 LEU B C 1
ATOM 4419 O O . LEU B 1 67 ? -11.469 142.625 50.969 1 90.06 67 LEU B O 1
ATOM 4423 N N . ASN B 1 68 ? -10.57 142 49.188 1 91.06 68 ASN B N 1
ATOM 4424 C CA . ASN B 1 68 ? -10.75 140.5 49.531 1 91.06 68 ASN B CA 1
ATOM 4425 C C . ASN B 1 68 ? -9.438 139.75 49.438 1 91.06 68 ASN B C 1
ATOM 4427 O O . ASN B 1 68 ? -9.438 138.5 49.25 1 91.06 68 ASN B O 1
ATOM 4431 N N . GLN B 1 69 ? -8.359 140.5 49.562 1 92.06 69 GLN B N 1
ATOM 4432 C CA . GLN B 1 69 ? -7.051 139.875 49.281 1 92.06 69 GLN B CA 1
ATOM 4433 C C . GLN B 1 69 ? -6.633 138.875 50.375 1 92.06 69 GLN B C 1
ATOM 4435 O O . GLN B 1 69 ? -5.914 138 50.094 1 92.06 69 GLN B O 1
ATOM 4440 N N . LEU B 1 70 ? -7.027 139.125 51.594 1 89.19 70 LEU B N 1
ATOM 4441 C CA . LEU B 1 70 ? -6.73 138.125 52.656 1 89.19 70 LEU B CA 1
ATOM 4442 C C . LEU B 1 70 ? -7.402 136.875 52.406 1 89.19 70 LEU B C 1
ATOM 4444 O O . LEU B 1 70 ? -6.758 135.75 52.5 1 89.19 70 LEU B O 1
ATOM 4448 N N . ALA B 1 71 ? -8.609 136.875 52.031 1 88.5 71 ALA B N 1
ATOM 4449 C CA . ALA B 1 71 ? -9.359 135.625 51.688 1 88.5 71 ALA B CA 1
ATOM 4450 C C . ALA B 1 71 ? -8.727 135 50.5 1 88.5 71 ALA B C 1
ATOM 4452 O O . ALA B 1 71 ? -8.57 133.75 50.5 1 88.5 71 ALA B O 1
ATOM 4453 N N . LEU B 1 72 ? -8.32 135.625 49.594 1 92.69 72 LEU B N 1
ATOM 4454 C CA . LEU B 1 72 ? -7.68 135 48.406 1 92.69 72 LEU B CA 1
ATOM 4455 C C . LEU B 1 72 ? -6.344 134.375 48.781 1 92.69 72 LEU B C 1
ATOM 4457 O O . LEU B 1 72 ? -5.98 133.375 48.219 1 92.69 72 LEU B O 1
ATOM 4461 N N . SER B 1 73 ? -5.684 135 49.688 1 92.12 73 SER B N 1
ATOM 4462 C CA . SER B 1 73 ? -4.398 134.5 50.125 1 92.12 73 SER B CA 1
ATOM 4463 C C . SER B 1 73 ? -4.562 133.125 50.844 1 92.12 73 SER B C 1
ATOM 4465 O O . SER B 1 73 ? -3.783 132.25 50.625 1 92.12 73 SER B O 1
ATOM 4467 N N . ILE B 1 74 ? -5.527 133 51.625 1 89.31 74 ILE B N 1
ATOM 4468 C CA . ILE B 1 74 ? -5.812 131.75 52.344 1 89.31 74 ILE B CA 1
ATOM 4469 C C . ILE B 1 74 ? -6.129 130.625 51.344 1 89.31 74 ILE B C 1
ATOM 4471 O O . ILE B 1 74 ? -5.582 129.625 51.438 1 89.31 74 ILE B O 1
ATOM 4475 N N . LYS B 1 75 ? -6.855 131 50.438 1 90.75 75 LYS B N 1
ATOM 4476 C CA . LYS B 1 75 ? -7.215 130 49.375 1 90.75 75 LYS B CA 1
ATOM 4477 C C . LYS B 1 75 ? -5.988 129.625 48.594 1 90.75 75 LYS B C 1
ATOM 4479 O O . LYS B 1 75 ? -5.82 128.375 48.281 1 90.75 75 LYS B O 1
ATOM 4484 N N . ALA B 1 76 ? -5.223 130.5 48.312 1 92.31 76 ALA B N 1
ATOM 4485 C CA . ALA B 1 76 ? -4.016 130.25 47.562 1 92.31 76 ALA B CA 1
ATOM 4486 C C . ALA B 1 76 ? -3.041 129.375 48.344 1 92.31 76 ALA B C 1
ATOM 4488 O O . ALA B 1 76 ? -2.439 128.5 47.812 1 92.31 76 ALA B O 1
ATOM 4489 N N . ILE B 1 77 ? -2.869 129.625 49.594 1 90.94 77 ILE B N 1
ATOM 4490 C CA . ILE B 1 77 ? -2.01 128.875 50.438 1 90.94 77 ILE B CA 1
ATOM 4491 C C . ILE B 1 77 ? -2.547 127.438 50.531 1 90.94 77 ILE B C 1
ATOM 4493 O O . ILE B 1 77 ? -1.782 126.438 50.438 1 90.94 77 ILE B O 1
ATOM 4497 N N . MET B 1 78 ? -3.75 127.312 50.562 1 89.31 78 MET B N 1
ATOM 4498 C CA . MET B 1 78 ? -4.375 125.938 50.594 1 89.31 78 MET B CA 1
ATOM 4499 C C . MET B 1 78 ? -4.152 125.25 49.25 1 89.31 78 MET B C 1
ATOM 4501 O O . MET B 1 78 ? -3.771 124.062 49.25 1 89.31 78 MET B O 1
ATOM 4505 N N . SER B 1 79 ? -4.332 125.938 48.25 1 91.38 79 SER B N 1
ATOM 4506 C CA . SER B 1 79 ? -4.211 125.312 46.938 1 91.38 79 SER B CA 1
ATOM 4507 C C . SER B 1 79 ? -2.783 124.875 46.656 1 91.38 79 SER B C 1
ATOM 4509 O O . SER B 1 79 ? -2.57 123.875 46 1 91.38 79 SER B O 1
ATOM 4511 N N . ASN B 1 80 ? -1.862 125.562 47.219 1 90.5 80 ASN B N 1
ATOM 4512 C CA . ASN B 1 80 ? -0.457 125.25 47 1 90.5 80 ASN B CA 1
ATOM 4513 C C . ASN B 1 80 ? 0.016 124.062 47.844 1 90.5 80 ASN B C 1
ATOM 4515 O O . ASN B 1 80 ? 1.03 123.438 47.531 1 90.5 80 ASN B O 1
ATOM 4519 N N . ASN B 1 81 ? -0.796 123.75 48.844 1 89.81 81 ASN B N 1
ATOM 4520 C CA . ASN B 1 81 ? -0.204 122.812 49.812 1 89.81 81 ASN B CA 1
ATOM 4521 C C . ASN B 1 81 ? -1.117 121.625 50.062 1 89.81 81 ASN B C 1
ATOM 4523 O O . ASN B 1 81 ? -0.644 120.5 50.375 1 89.81 81 ASN B O 1
ATOM 4527 N N . ALA B 1 82 ? -2.373 121.812 50 1 91.62 82 ALA B N 1
ATOM 4528 C CA . ALA B 1 82 ? -3.334 120.75 50.375 1 91.62 82 ALA B CA 1
ATOM 4529 C C . ALA B 1 82 ? -3.957 120.125 49.156 1 91.62 82 ALA B C 1
ATOM 4531 O O . ALA B 1 82 ? -3.955 120.688 48.062 1 91.62 82 ALA B O 1
ATOM 4532 N N . LEU B 1 83 ? -4.504 118.75 49.312 1 93.19 83 LEU B N 1
ATOM 4533 C CA . LEU B 1 83 ? -5.348 118.125 48.281 1 93.19 83 LEU B CA 1
ATOM 4534 C C . LEU B 1 83 ? -6.742 118.75 48.281 1 93.19 83 LEU B C 1
ATOM 4536 O O . LEU B 1 83 ? -7.418 118.75 49.312 1 93.19 83 LEU B O 1
ATOM 4540 N N . LEU B 1 84 ? -7.023 119.125 47.156 1 91.44 84 LEU B N 1
ATOM 4541 C CA . LEU B 1 84 ? -8.297 119.812 47.094 1 91.44 84 LEU B CA 1
ATOM 4542 C C . LEU B 1 84 ? -9.414 118.875 46.656 1 91.44 84 LEU B C 1
ATOM 4544 O O . LEU B 1 84 ? -9.211 118 45.812 1 91.44 84 LEU B O 1
ATOM 4548 N N . ILE B 1 85 ? -10.586 119 47.188 1 89.88 85 ILE B N 1
ATOM 4549 C CA . ILE B 1 85 ? -11.758 118.188 46.906 1 89.88 85 ILE B CA 1
ATOM 4550 C C . ILE B 1 85 ? -12.031 118.188 45.406 1 89.88 85 ILE B C 1
ATOM 4552 O O . ILE B 1 85 ? -12.234 117.125 44.844 1 89.88 85 ILE B O 1
ATOM 4556 N N . LYS B 1 86 ? -11.969 119.375 44.75 1 91.44 86 LYS B N 1
ATOM 4557 C CA . LYS B 1 86 ? -12.344 119.5 43.344 1 91.44 86 LYS B CA 1
ATOM 4558 C C . LYS B 1 86 ? -11.352 118.75 42.469 1 91.44 86 LYS B C 1
ATOM 4560 O O . LYS B 1 86 ? -11.68 118.375 41.312 1 91.44 86 LYS B O 1
ATOM 4565 N N . ASN B 1 87 ? -10.172 118.438 42.906 1 93.25 87 ASN B N 1
ATOM 4566 C CA . ASN B 1 87 ? -9.125 117.875 42.062 1 93.25 87 ASN B CA 1
ATOM 4567 C C . ASN B 1 87 ? -9.148 116.375 42.094 1 93.25 87 ASN B C 1
ATOM 4569 O O . ASN B 1 87 ? -8.461 115.75 41.312 1 93.25 87 ASN B O 1
ATOM 4573 N N . ASN B 1 88 ? -9.914 115.812 42.875 1 93.06 88 ASN B N 1
ATOM 4574 C CA . ASN B 1 88 ? -10.086 114.375 42.938 1 93.06 88 ASN B CA 1
ATOM 4575 C C . ASN B 1 88 ? -8.742 113.625 42.875 1 93.06 88 ASN B C 1
ATOM 4577 O O . ASN B 1 88 ? -8.578 112.688 42.094 1 93.06 88 ASN B O 1
ATOM 4581 N N . LEU B 1 89 ? -7.785 114.125 43.594 1 92 89 LEU B N 1
ATOM 4582 C CA . LEU B 1 89 ? -6.465 113.5 43.812 1 92 89 LEU B CA 1
ATOM 4583 C C . LEU B 1 89 ? -5.57 113.688 42.594 1 92 89 LEU B C 1
ATOM 4585 O O . LEU B 1 89 ? -4.539 113.062 42.469 1 92 89 LEU B O 1
ATOM 4589 N N . SER B 1 90 ? -5.855 114.438 41.656 1 95.06 90 SER B N 1
ATOM 4590 C CA . SER B 1 90 ? -5.062 114.688 40.438 1 95.06 90 SER B CA 1
ATOM 4591 C C . SER B 1 90 ? -3.707 115.312 40.781 1 95.06 90 SER B C 1
ATOM 4593 O O . SER B 1 90 ? -2.754 115.188 40 1 95.06 90 SER B O 1
ATOM 4595 N N . GLU B 1 91 ? -3.611 116.062 42 1 93.25 91 GLU B N 1
ATOM 4596 C CA . GLU B 1 91 ? -2.328 116.562 42.438 1 93.25 91 GLU B CA 1
ATOM 4597 C C . GLU B 1 91 ? -1.287 115.5 42.594 1 93.25 91 GLU B C 1
ATOM 4599 O O . GLU B 1 91 ? -0.109 115.688 42.312 1 93.25 91 GLU B O 1
ATOM 4604 N N . ILE B 1 92 ? -1.769 114.375 42.969 1 94.62 92 ILE B N 1
ATOM 4605 C CA . ILE B 1 92 ? -0.875 113.25 43.125 1 94.62 92 ILE B CA 1
ATOM 4606 C C . ILE B 1 92 ? -0.417 112.75 41.75 1 94.62 92 ILE B C 1
ATOM 4608 O O . ILE B 1 92 ? 0.76 112.438 41.562 1 94.62 92 ILE B O 1
ATOM 4612 N N . LYS B 1 93 ? -1.276 112.625 40.844 1 95.25 93 LYS B N 1
ATOM 4613 C CA . LYS B 1 93 ? -0.943 112.25 39.469 1 95.25 93 LYS B CA 1
ATOM 4614 C C . LYS B 1 93 ? 0.051 113.188 38.844 1 95.25 93 LYS B C 1
ATOM 4616 O O . LYS B 1 93 ? 1.029 112.812 38.219 1 95.25 93 LYS B O 1
ATOM 4621 N N . THR B 1 94 ? -0.227 114.312 39.094 1 93.06 94 THR B N 1
ATOM 4622 C CA . THR B 1 94 ? 0.618 115.375 38.562 1 93.06 94 THR B CA 1
ATOM 4623 C C . THR B 1 94 ? 2.016 115.312 39.156 1 93.06 94 THR B C 1
ATOM 4625 O O . THR B 1 94 ? 3.002 115.625 38.5 1 93.06 94 THR B O 1
ATOM 4628 N N . ALA B 1 95 ? 2.098 114.938 40.406 1 92.25 95 ALA B N 1
ATOM 4629 C CA . ALA B 1 95 ? 3.379 114.875 41.094 1 92.25 95 ALA B CA 1
ATOM 4630 C C . ALA B 1 95 ? 4.219 113.75 40.562 1 92.25 95 ALA B C 1
ATOM 4632 O O . ALA B 1 95 ? 5.418 113.625 40.844 1 92.25 95 ALA B O 1
ATOM 4633 N N . GLY B 1 96 ? 3.68 112.75 39.688 1 92.56 96 GLY B N 1
ATOM 4634 C CA . GLY B 1 96 ? 4.457 111.75 38.938 1 92.56 96 GLY B CA 1
ATOM 4635 C C . GLY B 1 96 ? 4.199 110.375 39.406 1 92.56 96 GLY B C 1
ATOM 4636 O O . GLY B 1 96 ? 3.512 110.125 40.406 1 92.56 96 GLY B O 1
ATOM 4637 N N . ALA B 1 97 ? 4.941 109.438 38.688 1 93.56 97 ALA B N 1
ATOM 4638 C CA . ALA B 1 97 ? 4.73 108 38.906 1 93.56 97 ALA B CA 1
ATOM 4639 C C . ALA B 1 97 ? 5.191 107.625 40.281 1 93.56 97 ALA B C 1
ATOM 4641 O O . ALA B 1 97 ? 4.562 106.75 40.906 1 93.56 97 ALA B O 1
ATOM 4642 N N . SER B 1 98 ? 6.207 108.125 40.75 1 94.69 98 SER B N 1
ATOM 4643 C CA . SER B 1 98 ? 6.707 107.75 42.094 1 94.69 98 SER B CA 1
ATOM 4644 C C . SER B 1 98 ? 5.727 108.188 43.156 1 94.69 98 SER B C 1
ATOM 4646 O O . SER B 1 98 ? 5.484 107.5 44.125 1 94.69 98 SER B O 1
ATOM 4648 N N . ALA B 1 99 ? 5.086 109.438 43.031 1 93.94 99 ALA B N 1
ATOM 4649 C CA . ALA B 1 99 ? 4.07 109.875 43.969 1 93.94 99 ALA B CA 1
ATOM 4650 C C . ALA B 1 99 ? 2.834 109 43.938 1 93.94 99 ALA B C 1
ATOM 4652 O O . ALA B 1 99 ? 2.264 108.688 44.969 1 93.94 99 ALA B O 1
ATOM 4653 N N . GLN B 1 100 ? 2.533 108.625 42.719 1 94.12 100 GLN B N 1
ATOM 4654 C CA . GLN B 1 100 ? 1.407 107.688 42.562 1 94.12 100 GLN B CA 1
ATOM 4655 C C . GLN B 1 100 ? 1.68 106.375 43.281 1 94.12 100 GLN B C 1
ATOM 4657 O O . GLN B 1 100 ? 0.82 105.875 44 1 94.12 100 GLN B O 1
ATOM 4662 N N . ARG B 1 101 ? 2.854 105.875 43.125 1 94.62 101 ARG B N 1
ATOM 4663 C CA . ARG B 1 101 ? 3.232 104.625 43.781 1 94.62 101 ARG B CA 1
ATOM 4664 C C . ARG B 1 101 ? 3.244 104.75 45.312 1 94.62 101 ARG B C 1
ATOM 4666 O O . ARG B 1 101 ? 2.68 103.938 46 1 94.62 101 ARG B O 1
ATOM 4673 N N . THR B 1 102 ? 3.795 105.75 45.719 1 94.44 102 THR B N 1
ATOM 4674 C CA . THR B 1 102 ? 3.877 106 47.156 1 94.44 102 THR B CA 1
ATOM 4675 C C . THR B 1 102 ? 2.486 106.188 47.75 1 94.44 102 THR B C 1
ATOM 4677 O O . THR B 1 102 ? 2.182 105.625 48.844 1 94.44 102 THR B O 1
ATOM 4680 N N . ALA B 1 103 ? 1.689 106.938 47.031 1 95.75 103 ALA B N 1
ATOM 4681 C CA . ALA B 1 103 ? 0.314 107.125 47.469 1 95.75 103 ALA B CA 1
ATOM 4682 C C . ALA B 1 103 ? -0.44 105.812 47.562 1 95.75 103 ALA B C 1
ATOM 4684 O O . ALA B 1 103 ? -1.157 105.562 48.531 1 95.75 103 ALA B O 1
ATOM 4685 N N . ARG B 1 104 ? -0.294 104.938 46.625 1 95.12 104 ARG B N 1
ATOM 4686 C CA . ARG B 1 104 ? -0.911 103.625 46.625 1 95.12 104 ARG B CA 1
ATOM 4687 C C . ARG B 1 104 ? -0.427 102.812 47.844 1 95.12 104 ARG B C 1
ATOM 4689 O O . ARG B 1 104 ? -1.232 102.188 48.562 1 95.12 104 ARG B O 1
ATOM 4696 N N . GLU B 1 105 ? 0.768 102.75 48.125 1 94.94 105 GLU B N 1
ATOM 4697 C CA . GLU B 1 105 ? 1.357 102 49.219 1 94.94 105 GLU B CA 1
ATOM 4698 C C . GLU B 1 105 ? 0.901 102.562 50.562 1 94.94 105 GLU B C 1
ATOM 4700 O O . GLU B 1 105 ? 0.663 101.75 51.5 1 94.94 105 GLU B O 1
ATOM 4705 N N . ASN B 1 106 ? 0.762 103.875 50.5 1 94.75 106 ASN B N 1
ATOM 4706 C CA . ASN B 1 106 ? 0.258 104.5 51.75 1 94.75 106 ASN B CA 1
ATOM 4707 C C . ASN B 1 106 ? -1.2 104.125 52 1 94.75 106 ASN B C 1
ATOM 4709 O O . ASN B 1 106 ? -1.688 104.25 53.125 1 94.75 106 ASN B O 1
ATOM 4713 N N . LEU B 1 107 ? -1.843 103.688 51 1 95.19 107 LEU B N 1
ATOM 4714 C CA . LEU B 1 107 ? -3.193 103.125 51.156 1 95.19 107 LEU B CA 1
ATOM 4715 C C . LEU B 1 107 ? -3.168 101.625 51.25 1 95.19 107 LEU B C 1
ATOM 4717 O O . LEU B 1 107 ? -4.215 101 51.156 1 95.19 107 LEU B O 1
ATOM 4721 N N . ASP B 1 108 ? -1.977 100.938 51.312 1 94.88 108 ASP B N 1
ATOM 4722 C CA . ASP B 1 108 ? -1.763 99.5 51.438 1 94.88 108 ASP B CA 1
ATOM 4723 C C . ASP B 1 108 ? -2.172 98.75 50.156 1 94.88 108 ASP B C 1
ATOM 4725 O O . ASP B 1 108 ? -2.75 97.688 50.188 1 94.88 108 ASP B O 1
ATOM 4729 N N . ILE B 1 109 ? -2.084 99.375 49.031 1 95.25 109 ILE B N 1
ATOM 4730 C CA . ILE B 1 109 ? -2.291 98.75 47.719 1 95.25 109 ILE B CA 1
ATOM 4731 C C . ILE B 1 109 ? -0.94 98.438 47.094 1 95.25 109 ILE B C 1
ATOM 4733 O O . ILE B 1 109 ? -0.237 99.375 46.625 1 95.25 109 ILE B O 1
ATOM 4737 N N . TYR B 1 110 ? -0.559 97.25 47.156 1 95 110 TYR B N 1
ATOM 4738 C CA . TYR B 1 110 ? 0.695 96.75 46.562 1 95 110 TYR B CA 1
ATOM 4739 C C . TYR B 1 110 ? 0.439 95.938 45.344 1 95 110 TYR B C 1
ATOM 4741 O O . TYR B 1 110 ? -0.71 95.688 44.938 1 95 110 TYR B O 1
ATOM 4749 N N . ASP B 1 111 ? 1.554 95.562 44.781 1 93.69 111 ASP B N 1
ATOM 4750 C CA . ASP B 1 111 ? 1.441 94.5 43.781 1 93.69 111 ASP B CA 1
ATOM 4751 C C . ASP B 1 111 ? 1.136 93.125 44.438 1 93.69 111 ASP B C 1
ATOM 4753 O O . ASP B 1 111 ? 1.645 92.812 45.5 1 93.69 111 ASP B O 1
ATOM 4757 N N . ALA B 1 112 ? 0.231 92.438 43.688 1 95.75 112 ALA B N 1
ATOM 4758 C CA . ALA B 1 112 ? -0.141 91.125 44.188 1 95.75 112 ALA B CA 1
ATOM 4759 C C . ALA B 1 112 ? 1.065 90.188 44.219 1 95.75 112 ALA B C 1
ATOM 4761 O O . ALA B 1 112 ? 1.943 90.25 43.375 1 95.75 112 ALA B O 1
ATOM 4762 N N . SER B 1 113 ? 1.235 89.25 45.188 1 95 113 SER B N 1
ATOM 4763 C CA . SER B 1 113 ? 2.238 88.188 45.344 1 95 113 SER B CA 1
ATOM 4764 C C . SER B 1 113 ? 1.642 86.938 45.969 1 95 113 SER B C 1
ATOM 4766 O O . SER B 1 113 ? 0.424 86.875 46.156 1 95 113 SER B O 1
ATOM 4768 N N . LEU B 1 114 ? 2.502 86 46.375 1 95.25 114 LEU B N 1
ATOM 4769 C CA . LEU B 1 114 ? 2.055 84.75 47 1 95.25 114 LEU B CA 1
ATOM 4770 C C . LEU B 1 114 ? 1.675 85.062 48.469 1 95.25 114 LEU B C 1
ATOM 4772 O O . LEU B 1 114 ? 0.983 84.25 49.094 1 95.25 114 LEU B O 1
ATOM 4776 N N . ASN B 1 115 ? 2.072 86.188 48.906 1 93.81 115 ASN B N 1
ATOM 4777 C CA . ASN B 1 115 ? 1.887 86.438 50.344 1 93.81 115 ASN B CA 1
ATOM 4778 C C . ASN B 1 115 ? 1.146 87.75 50.594 1 93.81 115 ASN B C 1
ATOM 4780 O O . ASN B 1 115 ? 0.896 88.062 51.75 1 93.81 115 ASN B O 1
ATOM 4784 N N . LYS B 1 116 ? 0.875 88.438 49.562 1 94.81 116 LYS B N 1
ATOM 4785 C CA . LYS B 1 116 ? 0.245 89.688 49.75 1 94.81 116 LYS B CA 1
ATOM 4786 C C . LYS B 1 116 ? -0.802 90 48.656 1 94.81 116 LYS B C 1
ATOM 4788 O O . LYS B 1 116 ? -0.554 89.75 47.469 1 94.81 116 LYS B O 1
ATOM 4793 N N . LYS B 1 117 ? -2.045 90.438 49.094 1 95.88 117 LYS B N 1
ATOM 4794 C CA . LYS B 1 117 ? -3.068 90.875 48.156 1 95.88 117 LYS B CA 1
ATOM 4795 C C . LYS B 1 117 ? -2.658 92.188 47.469 1 95.88 117 LYS B C 1
ATOM 4797 O O . LYS B 1 117 ? -2.062 93.062 48.094 1 95.88 117 LYS B O 1
ATOM 4802 N N . GLY B 1 118 ? -2.971 92.188 46.219 1 96.06 118 GLY B N 1
ATOM 4803 C CA . GLY B 1 118 ? -2.605 93.438 45.531 1 96.06 118 GLY B CA 1
ATOM 4804 C C . GLY B 1 118 ? -3.047 93.438 44.062 1 96.06 118 GLY B C 1
ATOM 4805 O O . GLY B 1 118 ? -3.988 92.75 43.688 1 96.06 118 GLY B O 1
ATOM 4806 N N . LEU B 1 119 ? -2.5 94.375 43.25 1 94.12 119 LEU B N 1
ATOM 4807 C CA . LEU B 1 119 ? -2.736 94.562 41.844 1 94.12 119 LEU B CA 1
ATOM 4808 C C . LEU B 1 119 ? -2.029 93.5 41.031 1 94.12 119 LEU B C 1
ATOM 4810 O O . LEU B 1 119 ? -0.902 93.125 41.344 1 94.12 119 LEU B O 1
ATOM 4814 N N . VAL B 1 120 ? -2.842 92.938 40.094 1 95.31 120 VAL B N 1
ATOM 4815 C CA . VAL B 1 120 ? -2.252 91.812 39.344 1 95.31 120 VAL B CA 1
ATOM 4816 C C . VAL B 1 120 ? -2.332 92.125 37.844 1 95.31 120 VAL B C 1
ATOM 4818 O O . VAL B 1 120 ? -3.229 92.875 37.406 1 95.31 120 VAL B O 1
ATOM 4821 N N . GLN B 1 121 ? -1.176 91.625 37.156 1 95.12 121 GLN B N 1
ATOM 4822 C CA . GLN B 1 121 ? -1.233 91.5 35.688 1 95.12 121 GLN B CA 1
ATOM 4823 C C . GLN B 1 121 ? -1.711 90.125 35.281 1 95.12 121 GLN B C 1
ATOM 4825 O O . GLN B 1 121 ? -1.309 89.125 35.875 1 95.12 121 GLN B O 1
ATOM 4830 N N . LEU B 1 122 ? -2.686 90.125 34.25 1 95.69 122 LEU B N 1
ATOM 4831 C CA . LEU B 1 122 ? -3.252 88.875 33.781 1 95.69 122 LEU B CA 1
ATOM 4832 C C . LEU B 1 122 ? -2.418 88.312 32.656 1 95.69 122 LEU B C 1
ATOM 4834 O O . LEU B 1 122 ? -1.709 89 31.953 1 95.69 122 LEU B O 1
ATOM 4838 N N . THR B 1 123 ? -2.389 87 32.562 1 96.25 123 THR B N 1
ATOM 4839 C CA . THR B 1 123 ? -1.758 86.312 31.422 1 96.25 123 THR B CA 1
ATOM 4840 C C . THR B 1 123 ? -2.578 85.125 30.984 1 96.25 123 THR B C 1
ATOM 4842 O O . THR B 1 123 ? -3.217 84.5 31.812 1 96.25 123 THR B O 1
ATOM 4845 N N . SER B 1 124 ? -2.57 84.875 29.562 1 96.25 124 SER B N 1
ATOM 4846 C CA . SER B 1 124 ? -3.195 83.688 29.016 1 96.25 124 SER B CA 1
ATOM 4847 C C . SER B 1 124 ? -2.15 82.625 28.656 1 96.25 124 SER B C 1
ATOM 4849 O O . SER B 1 124 ? -2.479 81.625 28.047 1 96.25 124 SER B O 1
ATOM 4851 N N . ALA B 1 125 ? -0.871 82.812 29.078 1 94.69 125 ALA B N 1
ATOM 4852 C CA . ALA B 1 125 ? 0.191 81.875 28.812 1 94.69 125 ALA B CA 1
ATOM 4853 C C . ALA B 1 125 ? -0.001 80.625 29.656 1 94.69 125 ALA B C 1
ATOM 4855 O O . ALA B 1 125 ? -0.401 80.688 30.812 1 94.69 125 ALA B O 1
ATOM 4856 N N . THR B 1 126 ? 0.212 79.438 29 1 96.25 126 THR B N 1
ATOM 4857 C CA . THR B 1 126 ? 0.042 78.188 29.703 1 96.25 126 THR B CA 1
ATOM 4858 C C . THR B 1 126 ? 1.387 77.5 29.906 1 96.25 126 THR B C 1
ATOM 4860 O O . THR B 1 126 ? 1.44 76.375 30.359 1 96.25 126 THR B O 1
ATOM 4863 N N . ASP B 1 127 ? 2.543 78.062 29.578 1 95.06 127 ASP B N 1
ATOM 4864 C CA . ASP B 1 127 ? 3.875 77.5 29.672 1 95.06 127 ASP B CA 1
ATOM 4865 C C . ASP B 1 127 ? 4.816 78.375 30.484 1 95.06 127 ASP B C 1
ATOM 4867 O O . ASP B 1 127 ? 6.023 78.188 30.531 1 95.06 127 ASP B O 1
ATOM 4871 N N . SER B 1 128 ? 4.156 79.375 31.203 1 95.81 128 SER B N 1
ATOM 4872 C CA . SER B 1 128 ? 4.984 80.312 31.953 1 95.81 128 SER B CA 1
ATOM 4873 C C . SER B 1 128 ? 5.207 79.875 33.375 1 95.81 128 SER B C 1
ATOM 4875 O O . SER B 1 128 ? 4.27 79.438 34.062 1 95.81 128 SER B O 1
ATOM 4877 N N . PRO B 1 129 ? 6.445 80 33.875 1 95.75 129 PRO B N 1
ATOM 4878 C CA . PRO B 1 129 ? 6.734 79.625 35.281 1 95.75 129 PRO B CA 1
ATOM 4879 C C . PRO B 1 129 ? 6.496 80.812 36.25 1 95.75 129 PRO B C 1
ATOM 4881 O O . PRO B 1 129 ? 6.867 80.75 37.406 1 95.75 129 PRO B O 1
ATOM 4884 N N . SER B 1 130 ? 5.84 81.812 35.688 1 95.94 130 SER B N 1
ATOM 4885 C CA . SER B 1 130 ? 5.707 83 36.469 1 95.94 130 SER B CA 1
ATOM 4886 C C . SER B 1 130 ? 4.797 82.812 37.688 1 95.94 130 SER B C 1
ATOM 4888 O O . SER B 1 130 ? 3.727 82.188 37.562 1 95.94 130 SER B O 1
ATOM 4890 N N . GLU B 1 131 ? 5.184 83.375 38.812 1 96.31 131 GLU B N 1
ATOM 4891 C CA . GLU B 1 131 ? 4.391 83.375 40.031 1 96.31 131 GLU B CA 1
ATOM 4892 C C . GLU B 1 131 ? 3.867 84.75 40.375 1 96.31 131 GLU B C 1
ATOM 4894 O O . GLU B 1 131 ? 3.318 85 41.438 1 96.31 131 GLU B O 1
ATOM 4899 N N . THR B 1 132 ? 4.062 85.688 39.375 1 95.25 132 THR B N 1
ATOM 4900 C CA . THR B 1 132 ? 3.623 87.062 39.594 1 95.25 132 THR B CA 1
ATOM 4901 C C . THR B 1 132 ? 2.504 87.438 38.625 1 95.25 132 THR B C 1
ATOM 4903 O O . THR B 1 132 ? 1.914 88.562 38.75 1 95.25 132 THR B O 1
ATOM 4906 N N . LEU B 1 133 ? 2.184 86.625 37.719 1 96 133 LEU B N 1
ATOM 4907 C CA . LEU B 1 133 ? 1.087 86.812 36.781 1 96 133 LEU B CA 1
ATOM 4908 C C . LEU B 1 133 ? -0.109 85.938 37.156 1 96 133 LEU B C 1
ATOM 4910 O O . LEU B 1 133 ? 0.057 84.812 37.5 1 96 133 LEU B O 1
ATOM 4914 N N . ALA B 1 134 ? -1.288 86.5 37.094 1 96.44 134 ALA B N 1
ATOM 4915 C CA . ALA B 1 134 ? -2.514 85.75 37.312 1 96.44 134 ALA B CA 1
ATOM 4916 C C . ALA B 1 134 ? -3.025 85.125 36.031 1 96.44 134 ALA B C 1
ATOM 4918 O O . ALA B 1 134 ? -3.029 85.812 34.969 1 96.44 134 ALA B O 1
ATOM 4919 N N . ALA B 1 135 ? -3.432 83.875 36.188 1 96.69 135 ALA B N 1
ATOM 4920 C CA . ALA B 1 135 ? -3.957 83.188 35 1 96.69 135 ALA B CA 1
ATOM 4921 C C . ALA B 1 135 ? -5.359 83.688 34.656 1 96.69 135 ALA B C 1
ATOM 4923 O O . ALA B 1 135 ? -6.18 83.938 35.562 1 96.69 135 ALA B O 1
ATOM 4924 N N . THR B 1 136 ? -5.559 83.875 33.281 1 95.88 136 THR B N 1
ATOM 4925 C CA . THR B 1 136 ? -6.902 84.188 32.812 1 95.88 136 THR B CA 1
ATOM 4926 C C . THR B 1 136 ? -7.777 82.938 32.781 1 95.88 136 THR B C 1
ATOM 4928 O O . THR B 1 136 ? -7.273 81.812 32.906 1 95.88 136 THR B O 1
ATOM 4931 N N . ALA B 1 137 ? -9.125 83.125 32.688 1 93.31 137 ALA B N 1
ATOM 4932 C CA . ALA B 1 137 ? -10.055 82 32.438 1 93.31 137 ALA B CA 1
ATOM 4933 C C . ALA B 1 137 ? -9.703 81.312 31.141 1 93.31 137 ALA B C 1
ATOM 4935 O O . ALA B 1 137 ? -9.867 80.062 31.047 1 93.31 137 ALA B O 1
ATOM 4936 N N . LYS B 1 138 ? -9.219 82 30.188 1 95.94 138 LYS B N 1
ATOM 4937 C CA . LYS B 1 138 ? -8.789 81.375 28.938 1 95.94 138 LYS B CA 1
ATOM 4938 C C . LYS B 1 138 ? -7.633 80.375 29.156 1 95.94 138 LYS B C 1
ATOM 4940 O O . LYS B 1 138 ? -7.609 79.312 28.594 1 95.94 138 LYS B O 1
ATOM 4945 N N . ALA B 1 139 ? -6.668 80.75 29.953 1 96.69 139 ALA B N 1
ATOM 4946 C CA . ALA B 1 139 ? -5.555 79.812 30.281 1 96.69 139 ALA B CA 1
ATOM 4947 C C . ALA B 1 139 ? -6.055 78.562 30.953 1 96.69 139 ALA B C 1
ATOM 4949 O O . ALA B 1 139 ? -5.594 77.438 30.625 1 96.69 139 ALA B O 1
ATOM 4950 N N . VAL B 1 140 ? -6.969 78.688 31.891 1 95.56 140 VAL B N 1
ATOM 4951 C CA . VAL B 1 140 ? -7.57 77.562 32.562 1 95.56 140 VAL B CA 1
ATOM 4952 C C . VAL B 1 140 ? -8.297 76.688 31.547 1 95.56 140 VAL B C 1
ATOM 4954 O O . VAL B 1 140 ? -8.164 75.5 31.562 1 95.56 140 VAL B O 1
ATOM 4957 N N . LYS B 1 141 ? -9.055 77.25 30.609 1 95.44 141 LYS B N 1
ATOM 4958 C CA . LYS B 1 141 ? -9.766 76.5 29.578 1 95.44 141 LYS B CA 1
ATOM 4959 C C . LYS B 1 141 ? -8.797 75.75 28.703 1 95.44 141 LYS B C 1
ATOM 4961 O O . LYS B 1 141 ? -9.062 74.562 28.328 1 95.44 141 LYS B O 1
ATOM 4966 N N . ILE B 1 142 ? -7.77 76.312 28.219 1 95.81 142 ILE B N 1
ATOM 4967 C CA . ILE B 1 142 ? -6.777 75.625 27.391 1 95.81 142 ILE B CA 1
ATOM 4968 C C . ILE B 1 142 ? -6.215 74.438 28.125 1 95.81 142 ILE B C 1
ATOM 4970 O O . ILE B 1 142 ? -6.078 73.312 27.547 1 95.81 142 ILE B O 1
ATOM 4974 N N . ALA B 1 143 ? -5.863 74.625 29.453 1 96.19 143 ALA B N 1
ATOM 4975 C CA . ALA B 1 143 ? -5.379 73.5 30.266 1 96.19 143 ALA B CA 1
ATOM 4976 C C . ALA B 1 143 ? -6.422 72.375 30.359 1 96.19 143 ALA B C 1
ATOM 4978 O O . ALA B 1 143 ? -6.098 71.188 30.234 1 96.19 143 ALA B O 1
ATOM 4979 N N . MET B 1 144 ? -7.66 72.75 30.578 1 95 144 MET B N 1
ATOM 4980 C CA . MET B 1 144 ? -8.75 71.812 30.641 1 95 144 MET B CA 1
ATOM 4981 C C . MET B 1 144 ? -8.953 71.125 29.312 1 95 144 MET B C 1
ATOM 4983 O O . MET B 1 144 ? -9.18 69.875 29.266 1 95 144 MET B O 1
ATOM 4987 N N . ASP B 1 145 ? -8.922 71.812 28.203 1 95.56 145 ASP B N 1
ATOM 4988 C CA . ASP B 1 145 ? -9.031 71.25 26.859 1 95.56 145 ASP B CA 1
ATOM 4989 C C . ASP B 1 145 ? -7.898 70.25 26.609 1 95.56 145 ASP B C 1
ATOM 4991 O O . ASP B 1 145 ? -8.125 69.188 26.031 1 95.56 145 ASP B O 1
ATOM 4995 N N . ASN B 1 146 ? -6.68 70.562 27.047 1 95.88 146 ASN B N 1
ATOM 4996 C CA . ASN B 1 146 ? -5.555 69.688 26.953 1 95.88 146 ASN B CA 1
ATOM 4997 C C . ASN B 1 146 ? -5.793 68.375 27.766 1 95.88 146 ASN B C 1
ATOM 4999 O O . ASN B 1 146 ? -5.539 67.312 27.281 1 95.88 146 ASN B O 1
ATOM 5003 N N . ALA B 1 147 ? -6.246 68.5 28.953 1 95.69 147 ALA B N 1
ATOM 5004 C CA . ALA B 1 147 ? -6.566 67.375 29.797 1 95.69 147 ALA B CA 1
ATOM 5005 C C . ALA B 1 147 ? -7.625 66.5 29.141 1 95.69 147 ALA B C 1
ATOM 5007 O O . ALA B 1 147 ? -7.52 65.25 29.172 1 95.69 147 ALA B O 1
ATOM 5008 N N . ASN B 1 148 ? -8.656 67.062 28.531 1 94.56 148 ASN B N 1
ATOM 5009 C CA . ASN B 1 148 ? -9.742 66.375 27.891 1 94.56 148 ASN B CA 1
ATOM 5010 C C . ASN B 1 148 ? -9.273 65.625 26.625 1 94.56 148 ASN B C 1
ATOM 5012 O O . ASN B 1 148 ? -9.914 64.688 26.188 1 94.56 148 ASN B O 1
ATOM 5016 N N . ALA B 1 149 ? -8.203 66 26.109 1 95.56 149 ALA B N 1
ATOM 5017 C CA . ALA B 1 149 ? -7.645 65.375 24.906 1 95.56 149 ALA B CA 1
ATOM 5018 C C . ALA B 1 149 ? -6.84 64.125 25.25 1 95.56 149 ALA B C 1
ATOM 5020 O O . ALA B 1 149 ? -6.285 63.5 24.375 1 95.56 149 ALA B O 1
ATOM 5021 N N . ARG B 1 150 ? -6.77 63.781 26.578 1 96.38 150 ARG B N 1
ATOM 5022 C CA . ARG B 1 150 ? -6.043 62.594 27.062 1 96.38 150 ARG B CA 1
ATOM 5023 C C . ARG B 1 150 ? -6.996 61.438 27.344 1 96.38 150 ARG B C 1
ATOM 5025 O O . ARG B 1 150 ? -8.195 61.656 27.531 1 96.38 150 ARG B O 1
ATOM 5032 N N . LEU B 1 151 ? -6.398 60.188 27.375 1 94.19 151 LEU B N 1
ATOM 5033 C CA . LEU B 1 151 ? -7.223 59.031 27.688 1 94.19 151 LEU B CA 1
ATOM 5034 C C . LEU B 1 151 ? -7.652 59.031 29.156 1 94.19 151 LEU B C 1
ATOM 5036 O O . LEU B 1 151 ? -6.832 59.281 30.047 1 94.19 151 LEU B O 1
ATOM 5040 N N . ALA B 1 152 ? -8.992 58.719 29.297 1 94.25 152 ALA B N 1
ATOM 5041 C CA . ALA B 1 152 ? -9.539 58.656 30.641 1 94.25 152 ALA B CA 1
ATOM 5042 C C . ALA B 1 152 ? -9.375 57.25 31.234 1 94.25 152 ALA B C 1
ATOM 5044 O O . ALA B 1 152 ? -9.758 56.25 30.594 1 94.25 152 ALA B O 1
ATOM 5045 N N . LYS B 1 153 ? -8.836 57.094 32.469 1 92.75 153 LYS B N 1
ATOM 5046 C CA . LYS B 1 153 ? -8.57 55.812 33.094 1 92.75 153 LYS B CA 1
ATOM 5047 C C . LYS B 1 153 ? -9.852 55 33.281 1 92.75 153 LYS B C 1
ATOM 5049 O O . LYS B 1 153 ? -9.867 53.781 33.031 1 92.75 153 LYS B O 1
ATOM 5054 N N . ASP B 1 154 ? -11 55.625 33.562 1 93.69 154 ASP B N 1
ATOM 5055 C CA . ASP B 1 154 ? -12.25 54.938 33.906 1 93.69 154 ASP B CA 1
ATOM 5056 C C . ASP B 1 154 ? -12.93 54.438 32.625 1 93.69 154 ASP B C 1
ATOM 5058 O O . ASP B 1 154 ? -13.852 53.625 32.719 1 93.69 154 ASP B O 1
ATOM 5062 N N . ARG B 1 155 ? -12.469 54.844 31.469 1 94.81 155 ARG B N 1
ATOM 5063 C CA . ARG B 1 155 ? -13.078 54.438 30.203 1 94.81 155 ARG B CA 1
ATOM 5064 C C . ARG B 1 155 ? -12.461 53.125 29.719 1 94.81 155 ARG B C 1
ATOM 5066 O O . ARG B 1 155 ? -12.977 52.5 28.781 1 94.81 155 ARG B O 1
ATOM 5073 N N . ASN B 1 156 ? -11.406 52.688 30.266 1 93.31 156 ASN B N 1
ATOM 5074 C CA . ASN B 1 156 ? -10.781 51.406 29.938 1 93.31 156 ASN B CA 1
ATOM 5075 C C . ASN B 1 156 ? -10.57 51.281 28.438 1 93.31 156 ASN B C 1
ATOM 5077 O O . ASN B 1 156 ? -10.828 50.188 27.875 1 93.31 156 ASN B O 1
ATOM 5081 N N . GLY B 1 157 ? -10.211 52.406 27.797 1 92.75 157 GLY B N 1
ATOM 5082 C CA . GLY B 1 157 ? -9.883 52.375 26.375 1 92.75 157 GLY B CA 1
ATOM 5083 C C . GLY B 1 157 ? -11.094 52.625 25.484 1 92.75 157 GLY B C 1
ATOM 5084 O O . GLY B 1 157 ? -10.961 52.719 24.266 1 92.75 157 GLY B O 1
ATOM 5085 N N . ALA B 1 158 ? -12.281 52.781 25.953 1 94.69 158 ALA B N 1
ATOM 5086 C CA . ALA B 1 158 ? -13.469 53.031 25.141 1 94.69 158 ALA B CA 1
ATOM 5087 C C . ALA B 1 158 ? -13.359 54.375 24.406 1 94.69 158 ALA B C 1
ATOM 5089 O O . ALA B 1 158 ? -13.953 54.531 23.328 1 94.69 158 ALA B O 1
ATOM 5090 N N . ASP B 1 159 ? -12.5 55.25 24.859 1 94.25 159 ASP B N 1
ATOM 5091 C CA . ASP B 1 159 ? -12.383 56.594 24.266 1 94.25 159 ASP B CA 1
ATOM 5092 C C . ASP B 1 159 ? -11.188 56.656 23.328 1 94.25 159 ASP B C 1
ATOM 5094 O O . ASP B 1 159 ? -10.797 57.75 22.891 1 94.25 159 ASP B O 1
ATOM 5098 N N . ILE B 1 160 ? -10.633 55.5 23.016 1 95.06 160 ILE B N 1
ATOM 5099 C CA . ILE B 1 160 ? -9.672 55.469 21.922 1 95.06 160 ILE B CA 1
ATOM 5100 C C . ILE B 1 160 ? -10.383 55.719 20.594 1 95.06 160 ILE B C 1
ATOM 5102 O O . ILE B 1 160 ? -11.273 54.938 20.219 1 95.06 160 ILE B O 1
ATOM 5106 N N . PRO B 1 161 ? -9.992 56.656 19.828 1 94.94 161 PRO B N 1
ATOM 5107 C CA . PRO B 1 161 ? -10.789 57.031 18.656 1 94.94 161 PRO B CA 1
ATOM 5108 C C . PRO B 1 161 ? -10.633 56.062 17.5 1 94.94 161 PRO B C 1
ATOM 5110 O O . PRO B 1 161 ? -11.602 55.75 16.797 1 94.94 161 PRO B O 1
ATOM 5113 N N . ASN B 1 162 ? -9.445 55.594 17.234 1 96 162 ASN B N 1
ATOM 5114 C CA . ASN B 1 162 ? -9.148 54.656 16.156 1 96 162 ASN B CA 1
ATOM 5115 C C . ASN B 1 162 ? -8.5 53.375 16.672 1 96 162 ASN B C 1
ATOM 5117 O O . ASN B 1 162 ? -7.273 53.25 16.719 1 96 162 ASN B O 1
ATOM 5121 N N . LYS B 1 163 ? -9.305 52.438 16.922 1 95.62 163 LYS B N 1
ATOM 5122 C CA . LYS B 1 163 ? -8.859 51.219 17.594 1 95.62 163 LYS B CA 1
ATOM 5123 C C . LYS B 1 163 ? -7.973 50.375 16.672 1 95.62 163 LYS B C 1
ATOM 5125 O O . LYS B 1 163 ? -6.922 49.875 17.094 1 95.62 163 LYS B O 1
ATOM 5130 N N . PRO B 1 164 ? -8.242 50.281 15.422 1 94.38 164 PRO B N 1
ATOM 5131 C CA . PRO B 1 164 ? -7.316 49.562 14.547 1 94.38 164 PRO B CA 1
ATOM 5132 C C . PRO B 1 164 ? -5.934 50.188 14.492 1 94.38 164 PRO B C 1
ATOM 5134 O O . PRO B 1 164 ? -4.918 49.5 14.531 1 94.38 164 PRO B O 1
ATOM 5137 N N . LEU B 1 165 ? -5.953 51.469 14.43 1 94.75 165 LEU B N 1
ATOM 5138 C CA . LEU B 1 165 ? -4.676 52.188 14.406 1 94.75 165 LEU B CA 1
ATOM 5139 C C . LEU B 1 165 ? -3.955 52.031 15.742 1 94.75 165 LEU B C 1
ATOM 5141 O O . LEU B 1 165 ? -2.727 51.938 15.789 1 94.75 165 LEU B O 1
ATOM 5145 N N . PHE B 1 166 ? -4.652 52.031 16.891 1 95.81 166 PHE B N 1
ATOM 5146 C CA . PHE B 1 166 ? -4.066 51.812 18.203 1 95.81 166 PHE B CA 1
ATOM 5147 C C . PHE B 1 166 ? -3.391 50.438 18.25 1 95.81 166 PHE B C 1
ATOM 5149 O O . PHE B 1 166 ? -2.258 50.312 18.719 1 95.81 166 PHE B O 1
ATOM 5156 N N . ILE B 1 167 ? -4.039 49.406 17.703 1 95.06 167 ILE B N 1
ATOM 5157 C CA . ILE B 1 167 ? -3.508 48.031 17.641 1 95.06 167 ILE B CA 1
ATOM 5158 C C . ILE B 1 167 ? -2.25 48 16.781 1 95.06 167 ILE B C 1
ATOM 5160 O O . ILE B 1 167 ? -1.24 47.406 17.156 1 95.06 167 ILE B O 1
ATOM 5164 N N . GLN B 1 168 ? -2.238 48.656 15.688 1 94.94 168 GLN B N 1
ATOM 5165 C CA . GLN B 1 168 ? -1.093 48.75 14.789 1 94.94 168 GLN B CA 1
ATOM 5166 C C . GLN B 1 168 ? 0.08 49.469 15.469 1 94.94 168 GLN B C 1
ATOM 5168 O O . GLN B 1 168 ? 1.222 49 15.375 1 94.94 168 GLN B O 1
ATOM 5173 N N . ASN B 1 169 ? -0.296 50.5 16.172 1 95.31 169 ASN B N 1
ATOM 5174 C CA . ASN B 1 169 ? 0.756 51.281 16.844 1 95.31 169 ASN B CA 1
ATOM 5175 C C . ASN B 1 169 ? 1.39 50.469 17.984 1 95.31 169 ASN B C 1
ATOM 5177 O O . ASN B 1 169 ? 2.566 50.656 18.297 1 95.31 169 ASN B O 1
ATOM 5181 N N . LEU B 1 170 ? 0.651 49.562 18.516 1 94.94 170 LEU B N 1
ATOM 5182 C CA . LEU B 1 170 ? 1.189 48.719 19.562 1 94.94 170 LEU B CA 1
ATOM 5183 C C . LEU B 1 170 ? 1.993 47.562 18.953 1 94.94 170 LEU B C 1
ATOM 5185 O O . LEU B 1 170 ? 2.627 46.781 19.688 1 94.94 170 LEU B O 1
ATOM 5189 N N . GLY B 1 171 ? 1.981 47.406 17.594 1 93.62 171 GLY B N 1
ATOM 5190 C CA . GLY B 1 171 ? 2.689 46.312 16.938 1 93.62 171 GLY B CA 1
ATOM 5191 C C . GLY B 1 171 ? 1.951 44.969 17.031 1 93.62 171 GLY B C 1
ATOM 5192 O O . GLY B 1 171 ? 2.568 43.906 16.969 1 93.62 171 GLY B O 1
ATOM 5193 N N . LEU B 1 172 ? 0.644 45 17.234 1 94.81 172 LEU B N 1
ATOM 5194 C CA . LEU B 1 172 ? -0.112 43.781 17.484 1 94.81 172 LEU B CA 1
ATOM 5195 C C . LEU B 1 172 ? -0.87 43.344 16.234 1 94.81 172 LEU B C 1
ATOM 5197 O O . LEU B 1 172 ? -1.581 42.344 16.25 1 94.81 172 LEU B O 1
ATOM 5201 N N . GLN B 1 173 ? -0.742 44.125 15.125 1 92.88 173 GLN B N 1
ATOM 5202 C CA . GLN B 1 173 ? -1.467 43.781 13.914 1 92.88 173 GLN B CA 1
ATOM 5203 C C . GLN B 1 173 ? -1.073 42.375 13.43 1 92.88 173 GLN B C 1
ATOM 5205 O O . GLN B 1 173 ? -1.934 41.594 13.047 1 92.88 173 GLN B O 1
ATOM 5210 N N . GLU B 1 174 ? 0.218 42.125 13.398 1 93 174 GLU B N 1
ATOM 5211 C CA . GLU B 1 174 ? 0.68 40.812 12.977 1 93 174 GLU B CA 1
ATOM 5212 C C . GLU B 1 174 ? 0.152 39.719 13.898 1 93 174 GLU B C 1
ATOM 5214 O O . GLU B 1 174 ? -0.192 38.625 13.445 1 93 174 GLU B O 1
ATOM 5219 N N . THR B 1 175 ? 0.133 39.938 15.164 1 94.44 175 THR B N 1
ATOM 5220 C CA . THR B 1 175 ? -0.449 39 16.125 1 94.44 175 THR B CA 1
ATOM 5221 C C . THR B 1 175 ? -1.903 38.719 15.773 1 94.44 175 THR B C 1
ATOM 5223 O O . THR B 1 175 ? -2.318 37.531 15.773 1 94.44 175 THR B O 1
ATOM 5226 N N . VAL B 1 176 ? -2.609 39.719 15.484 1 93.75 176 VAL B N 1
ATOM 5227 C CA . VAL B 1 176 ? -4.008 39.562 15.102 1 93.75 176 VAL B CA 1
ATOM 5228 C C . VAL B 1 176 ? -4.105 38.719 13.82 1 93.75 176 VAL B C 1
ATOM 5230 O O . VAL B 1 176 ? -4.922 37.812 13.734 1 93.75 176 VAL B O 1
ATOM 5233 N N . ASN B 1 177 ? -3.338 39.031 12.805 1 93.25 177 ASN B N 1
ATOM 5234 C CA . ASN B 1 177 ? -3.346 38.281 11.539 1 93.25 177 ASN B CA 1
ATOM 5235 C C . ASN B 1 177 ? -3.014 36.812 11.742 1 93.25 177 ASN B C 1
ATOM 5237 O O . ASN B 1 177 ? -3.695 35.938 11.203 1 93.25 177 ASN B O 1
ATOM 5241 N N . ARG B 1 178 ? -2.01 36.5 12.539 1 94.5 178 ARG B N 1
ATOM 5242 C CA . ARG B 1 178 ? -1.57 35.156 12.797 1 94.5 178 ARG B CA 1
ATOM 5243 C C . ARG B 1 178 ? -2.621 34.375 13.586 1 94.5 178 ARG B C 1
ATOM 5245 O O . ARG B 1 178 ? -2.826 33.188 13.352 1 94.5 178 ARG B O 1
ATOM 5252 N N . ALA B 1 179 ? -3.199 35 14.492 1 94.19 179 ALA B N 1
ATOM 5253 C CA . ALA B 1 179 ? -4.258 34.344 15.266 1 94.19 179 ALA B CA 1
ATOM 5254 C C . ALA B 1 179 ? -5.449 34 14.383 1 94.19 179 ALA B C 1
ATOM 5256 O O . ALA B 1 179 ? -6.043 32.938 14.523 1 94.19 179 ALA B O 1
ATOM 5257 N N . ARG B 1 180 ? -5.789 34.875 13.555 1 93.56 180 ARG B N 1
ATOM 5258 C CA . ARG B 1 180 ? -6.902 34.656 12.633 1 93.56 180 ARG B CA 1
ATOM 5259 C C . ARG B 1 180 ? -6.602 33.5 11.688 1 93.56 180 ARG B C 1
ATOM 5261 O O . ARG B 1 180 ? -7.496 32.719 11.344 1 93.56 180 ARG B O 1
ATOM 5268 N N . ASN B 1 181 ? -5.363 33.375 11.25 1 94.94 181 ASN B N 1
ATOM 5269 C CA . ASN B 1 181 ? -4.961 32.375 10.273 1 94.94 181 ASN B CA 1
ATOM 5270 C C . ASN B 1 181 ? -4.473 31.109 10.953 1 94.94 181 ASN B C 1
ATOM 5272 O O . ASN B 1 181 ? -4.016 30.172 10.281 1 94.94 181 ASN B O 1
ATOM 5276 N N . ALA B 1 182 ? -4.516 31.062 12.234 1 95.25 182 ALA B N 1
ATOM 5277 C CA . ALA B 1 182 ? -4.027 29.906 12.977 1 95.25 182 ALA B CA 1
ATOM 5278 C C . ALA B 1 182 ? -4.969 28.719 12.828 1 95.25 182 ALA B C 1
ATOM 5280 O O . ALA B 1 182 ? -6.191 28.891 12.82 1 95.25 182 ALA B O 1
ATOM 5281 N N . VAL B 1 183 ? -4.375 27.578 12.703 1 93.12 183 VAL B N 1
ATOM 5282 C CA . VAL B 1 183 ? -5.168 26.359 12.664 1 93.12 183 VAL B CA 1
ATOM 5283 C C . VAL B 1 183 ? -5.824 26.125 14.023 1 93.12 183 VAL B C 1
ATOM 5285 O O . VAL B 1 183 ? -5.148 26.125 15.055 1 93.12 183 VAL B O 1
ATOM 5288 N N . GLN B 1 184 ? -7.117 25.797 13.953 1 93.06 184 GLN B N 1
ATOM 5289 C CA . GLN B 1 184 ? -7.852 25.594 15.195 1 93.06 184 GLN B CA 1
ATOM 5290 C C . GLN B 1 184 ? -7.793 24.125 15.633 1 93.06 184 GLN B C 1
ATOM 5292 O O . GLN B 1 184 ? -7.895 23.219 14.805 1 93.06 184 GLN B O 1
ATOM 5297 N N . LYS B 1 185 ? -7.684 23.844 16.953 1 91.06 185 LYS B N 1
ATOM 5298 C CA . LYS B 1 185 ? -7.449 22.516 17.5 1 91.06 185 LYS B CA 1
ATOM 5299 C C . LYS B 1 185 ? -8.688 21.641 17.375 1 91.06 185 LYS B C 1
ATOM 5301 O O . LYS B 1 185 ? -8.594 20.406 17.406 1 91.06 185 LYS B O 1
ATOM 5306 N N . ASN B 1 186 ? -9.969 22.234 17.281 1 92.12 186 ASN B N 1
ATOM 5307 C CA . ASN B 1 186 ? -11.203 21.469 17.188 1 92.12 186 ASN B CA 1
ATOM 5308 C C . ASN B 1 186 ? -11.508 21.047 15.758 1 92.12 186 ASN B C 1
ATOM 5310 O O . ASN B 1 186 ? -12.562 20.469 15.484 1 92.12 186 ASN B O 1
ATOM 5314 N N . GLY B 1 187 ? -10.539 21.344 14.859 1 91.12 187 GLY B N 1
ATOM 5315 C CA . GLY B 1 187 ? -10.68 21.016 13.453 1 91.12 187 GLY B CA 1
ATOM 5316 C C . GLY B 1 187 ? -10.602 22.234 12.547 1 91.12 187 GLY B C 1
ATOM 5317 O O . GLY B 1 187 ? -11.07 23.328 12.914 1 91.12 187 GLY B O 1
ATOM 5318 N N . ASP B 1 188 ? -9.992 22.141 11.391 1 93.25 188 ASP B N 1
ATOM 5319 C CA . ASP B 1 188 ? -9.844 23.266 10.461 1 93.25 188 ASP B CA 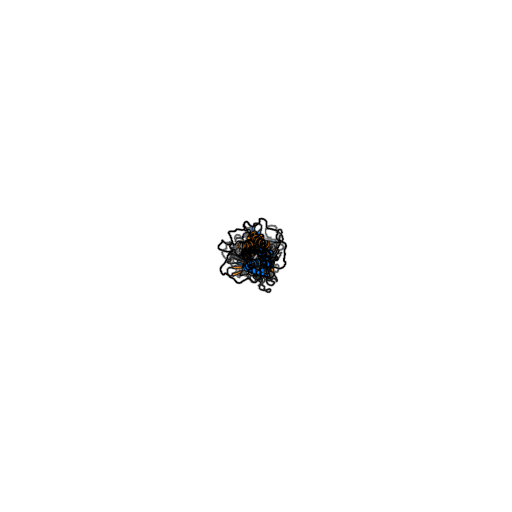1
ATOM 5320 C C . ASP B 1 188 ? -9.422 22.766 9.078 1 93.25 188 ASP B C 1
ATOM 5322 O O . ASP B 1 188 ? -9.148 21.578 8.891 1 93.25 188 ASP B O 1
ATOM 5326 N N . THR B 1 189 ? -9.492 23.703 8.117 1 92.88 189 THR B N 1
ATOM 5327 C CA . THR B 1 189 ? -9.07 23.453 6.742 1 92.88 189 THR B CA 1
ATOM 5328 C C . THR B 1 189 ? -7.797 24.234 6.422 1 92.88 189 THR B C 1
ATOM 5330 O O . THR B 1 189 ? -7.695 25.422 6.727 1 92.88 189 THR B O 1
ATOM 5333 N N . LEU B 1 190 ? -6.855 23.547 5.902 1 93 190 LEU B N 1
ATOM 5334 C CA . LEU B 1 190 ? -5.605 24.156 5.469 1 93 190 LEU B CA 1
ATOM 5335 C C . LEU B 1 190 ? -5.629 24.438 3.969 1 93 190 LEU B C 1
ATOM 5337 O O . LEU B 1 190 ? -6.031 23.578 3.182 1 93 190 LEU B O 1
ATOM 5341 N N . SER B 1 191 ? -5.25 25.672 3.609 1 92.5 191 SER B N 1
ATOM 5342 C CA . SER B 1 191 ? -5.113 26.016 2.197 1 92.5 191 SER B CA 1
ATOM 5343 C C . SER B 1 191 ? -3.705 25.719 1.691 1 92.5 191 SER B C 1
ATOM 5345 O O . SER B 1 191 ? -3.477 25.641 0.482 1 92.5 191 SER B O 1
ATOM 5347 N N . GLY B 1 192 ? -2.723 25.641 2.66 1 92.56 192 GLY B N 1
ATOM 5348 C CA . GLY B 1 192 ? -1.357 25.266 2.33 1 92.56 192 GLY B CA 1
ATOM 5349 C C . GLY B 1 192 ? -0.919 23.969 2.986 1 92.56 192 GLY B C 1
ATOM 5350 O O . GLY B 1 192 ? -1.648 23.406 3.805 1 92.56 192 GLY B O 1
ATOM 5351 N N . GLY B 1 193 ? 0.277 23.531 2.68 1 91.44 193 GLY B N 1
ATOM 5352 C CA . GLY B 1 193 ? 0.77 22.25 3.158 1 91.44 193 GLY B CA 1
ATOM 5353 C C . GLY B 1 193 ? 1.383 22.328 4.543 1 91.44 193 GLY B C 1
ATOM 5354 O O . GLY B 1 193 ? 1.803 23.406 4.984 1 91.44 193 GLY B O 1
ATOM 5355 N N . LEU B 1 194 ? 1.389 21.219 5.254 1 92.75 194 LEU B N 1
ATOM 5356 C CA . LEU B 1 194 ? 2.104 21.031 6.512 1 92.75 194 LEU B CA 1
ATOM 5357 C C . LEU B 1 194 ? 3.371 20.203 6.297 1 92.75 194 LEU B C 1
ATOM 5359 O O . LEU B 1 194 ? 3.318 19.109 5.723 1 92.75 194 LEU B O 1
ATOM 5363 N N . THR B 1 195 ? 4.539 20.766 6.719 1 93.5 195 THR B N 1
ATOM 5364 C CA . THR B 1 195 ? 5.824 20.094 6.52 1 93.5 195 THR B CA 1
ATOM 5365 C C . THR B 1 195 ? 6.477 19.766 7.859 1 93.5 195 THR B C 1
ATOM 5367 O O . THR B 1 195 ? 6.508 20.609 8.766 1 93.5 195 THR B O 1
ATOM 5370 N N . PHE B 1 196 ? 6.891 18.5 7.969 1 91.88 196 PHE B N 1
ATOM 5371 C CA . PHE B 1 196 ? 7.766 18.125 9.07 1 91.88 196 PHE B CA 1
ATOM 5372 C C . PHE B 1 196 ? 9.227 18.109 8.625 1 91.88 196 PHE B C 1
ATOM 5374 O O . PHE B 1 196 ? 9.562 17.516 7.602 1 91.88 196 PHE B O 1
ATOM 5381 N N . GLU B 1 197 ? 10.117 18.672 9.328 1 91.31 197 GLU B N 1
ATOM 5382 C CA . GLU B 1 197 ? 11.5 18.812 8.883 1 91.31 197 GLU B CA 1
ATOM 5383 C C . GLU B 1 197 ? 12.445 17.969 9.75 1 91.31 197 GLU B C 1
ATOM 5385 O O . GLU B 1 197 ? 13.664 18.094 9.648 1 91.31 197 GLU B O 1
ATOM 5390 N N . ASN B 1 198 ? 11.898 17.156 10.609 1 92.06 198 ASN B N 1
ATOM 5391 C CA . ASN B 1 198 ? 12.648 16.266 11.492 1 92.06 198 ASN B CA 1
ATOM 5392 C C . ASN B 1 198 ? 11.953 14.922 11.648 1 92.06 198 ASN B C 1
ATOM 5394 O O . ASN B 1 198 ? 11.219 14.484 10.766 1 92.06 198 ASN B O 1
ATOM 5398 N N . ASP B 1 199 ? 12.211 14.219 12.719 1 91.88 199 ASP B N 1
ATOM 5399 C CA . ASP B 1 199 ? 11.688 12.867 12.914 1 91.88 199 ASP B CA 1
ATOM 5400 C C . ASP B 1 199 ? 10.305 12.898 13.555 1 91.88 199 ASP B C 1
ATOM 5402 O O . ASP B 1 199 ? 9.852 11.906 14.133 1 91.88 199 ASP B O 1
ATOM 5406 N N . SER B 1 200 ? 9.734 14.102 13.438 1 92.88 200 SER B N 1
ATOM 5407 C CA . SER B 1 200 ? 8.383 14.234 13.984 1 92.88 200 SER B CA 1
ATOM 5408 C C . SER B 1 200 ? 7.406 13.305 13.281 1 92.88 200 SER B C 1
ATOM 5410 O O . SER B 1 200 ? 7.621 12.93 12.125 1 92.88 200 SER B O 1
ATOM 5412 N N . ILE B 1 201 ? 6.348 12.938 14.133 1 93.12 201 ILE B N 1
ATOM 5413 C CA . ILE B 1 201 ? 5.426 11.93 13.625 1 93.12 201 ILE B CA 1
ATOM 5414 C C . ILE B 1 201 ? 4.004 12.484 13.633 1 93.12 201 ILE B C 1
ATOM 5416 O O . ILE B 1 201 ? 3.719 13.477 14.305 1 93.12 201 ILE B O 1
ATOM 5420 N N . LEU B 1 202 ? 3.135 11.961 12.773 1 94.38 202 LEU B N 1
ATOM 5421 C CA . LEU B 1 202 ? 1.683 12.023 12.883 1 94.38 202 LEU B CA 1
ATOM 5422 C C . LEU B 1 202 ? 1.138 10.797 13.609 1 94.38 202 LEU B C 1
ATOM 5424 O O . LEU B 1 202 ? 1.408 9.664 13.211 1 94.38 202 LEU B O 1
ATOM 5428 N N . ALA B 1 203 ? 0.357 11.031 14.742 1 95.12 203 ALA B N 1
ATOM 5429 C CA . ALA B 1 203 ? -0.039 9.883 15.555 1 95.12 203 ALA B CA 1
ATOM 5430 C C . ALA B 1 203 ? -1.512 9.969 15.945 1 95.12 203 ALA B C 1
ATOM 5432 O O . ALA B 1 203 ? -2.059 11.07 16.094 1 95.12 203 ALA B O 1
ATOM 5433 N N . TRP B 1 204 ? -2.162 8.852 15.914 1 95.25 204 TRP B N 1
ATOM 5434 C CA . TRP B 1 204 ? -3.41 8.625 16.641 1 95.25 204 TRP B CA 1
ATOM 5435 C C . TRP B 1 204 ? -3.172 7.773 17.875 1 95.25 204 TRP B C 1
ATOM 5437 O O . TRP B 1 204 ? -2.65 6.66 17.781 1 95.25 204 TRP B O 1
ATOM 5447 N N . ILE B 1 205 ? -3.494 8.289 19.047 1 94.06 205 ILE B N 1
ATOM 5448 C CA . ILE B 1 205 ? -3.312 7.559 20.297 1 94.06 205 ILE B CA 1
ATOM 5449 C C . ILE B 1 205 ? -4.621 7.551 21.078 1 94.06 205 ILE B C 1
ATOM 5451 O O . ILE B 1 205 ? -5.148 8.609 21.438 1 94.06 205 ILE B O 1
ATOM 5455 N N . ARG B 1 206 ? -5.137 6.41 21.25 1 92.44 206 ARG B N 1
ATOM 5456 C CA . ARG B 1 206 ? -6.383 6.215 21.984 1 92.44 206 ARG B CA 1
ATOM 5457 C C . ARG B 1 206 ? -6.305 4.988 22.891 1 92.44 206 ARG B C 1
ATOM 5459 O O . ARG B 1 206 ? -5.953 3.898 22.438 1 92.44 206 ARG B O 1
ATOM 5466 N N . ASN B 1 207 ? -6.617 5.305 24.188 1 89.12 207 ASN B N 1
ATOM 5467 C CA . ASN B 1 207 ? -6.387 4.246 25.156 1 89.12 207 ASN B CA 1
ATOM 5468 C C . ASN B 1 207 ? -4.93 3.789 25.156 1 89.12 207 ASN B C 1
ATOM 5470 O O . ASN B 1 207 ? -4.016 4.613 25.219 1 89.12 207 ASN B O 1
ATOM 5474 N N . THR B 1 208 ? -4.559 2.619 24.875 1 91.06 208 THR B N 1
ATOM 5475 C CA . THR B 1 208 ? -3.17 2.18 24.781 1 91.06 208 THR B CA 1
ATOM 5476 C C . THR B 1 208 ? -2.811 1.85 23.328 1 91.06 208 THR B C 1
ATOM 5478 O O . THR B 1 208 ? -1.642 1.623 23.016 1 91.06 208 THR B O 1
ATOM 5481 N N . ASP B 1 209 ? -3.85 1.933 22.438 1 92.62 209 ASP B N 1
ATOM 5482 C CA . ASP B 1 209 ? -3.635 1.631 21.016 1 92.62 209 ASP B CA 1
ATOM 5483 C C . ASP B 1 209 ? -3.137 2.861 20.266 1 92.62 209 ASP B C 1
ATOM 5485 O O . ASP B 1 209 ? -3.479 3.992 20.609 1 92.62 209 ASP B O 1
ATOM 5489 N N . TRP B 1 210 ? -2.354 2.658 19.297 1 94.88 210 TRP B N 1
ATOM 5490 C CA . TRP B 1 210 ? -1.866 3.812 18.547 1 94.88 210 TRP B CA 1
ATOM 5491 C C . TRP B 1 210 ? -1.6 3.443 17.094 1 94.88 210 TRP B C 1
ATOM 5493 O O . TRP B 1 210 ? -1.415 2.27 16.766 1 94.88 210 TRP B O 1
ATOM 5503 N N . ALA B 1 211 ? -1.624 4.359 16.203 1 95.75 211 ALA B N 1
ATOM 5504 C CA . ALA B 1 211 ? -1.187 4.363 14.805 1 95.75 211 ALA B CA 1
ATOM 5505 C C . ALA B 1 211 ? -0.329 5.59 14.5 1 95.75 211 ALA B C 1
ATOM 5507 O O . ALA B 1 211 ? -0.661 6.703 14.906 1 95.75 211 ALA B O 1
ATOM 5508 N N . LYS B 1 212 ? 0.782 5.387 13.844 1 96.56 212 LYS B N 1
ATOM 5509 C CA . LYS B 1 212 ? 1.746 6.453 13.602 1 96.56 212 LYS B CA 1
ATOM 5510 C C . LYS B 1 212 ? 2.24 6.438 12.164 1 96.56 212 LYS B C 1
ATOM 5512 O O . LYS B 1 212 ? 2.293 5.379 11.531 1 96.56 212 LYS B O 1
ATOM 5517 N N . ILE B 1 213 ? 2.516 7.602 11.641 1 95.75 213 ILE B N 1
ATOM 5518 C CA . ILE B 1 213 ? 3.152 7.809 10.352 1 95.75 213 ILE B CA 1
ATOM 5519 C C . ILE B 1 213 ? 4.41 8.656 10.516 1 95.75 213 ILE B C 1
ATOM 5521 O O . ILE B 1 213 ? 4.398 9.664 11.227 1 95.75 213 ILE B O 1
ATOM 5525 N N . GLY B 1 214 ? 5.531 8.234 9.93 1 95.38 214 GLY B N 1
ATOM 5526 C CA . GLY B 1 214 ? 6.77 8.992 10.016 1 95.38 214 GLY B CA 1
ATOM 5527 C C . GLY B 1 214 ? 7.684 8.773 8.828 1 95.38 214 GLY B C 1
ATOM 5528 O O . GLY B 1 214 ? 7.324 8.07 7.879 1 95.38 214 GLY B O 1
ATOM 5529 N N . PHE B 1 215 ? 8.875 9.484 8.805 1 95.62 215 PHE B N 1
ATOM 5530 C CA . PHE B 1 215 ? 9.891 9.406 7.758 1 95.62 215 PHE B CA 1
ATOM 5531 C C . PHE B 1 215 ? 11.281 9.289 8.367 1 95.62 215 PHE B C 1
ATOM 5533 O O . PHE B 1 215 ? 11.695 10.141 9.156 1 95.62 215 PHE B O 1
ATOM 5540 N N . LYS B 1 216 ? 11.758 8.148 8.086 1 92.81 216 LYS B N 1
ATOM 5541 C CA . LYS B 1 216 ? 13.141 7.957 8.508 1 92.81 216 LYS B CA 1
ATOM 5542 C C . LYS B 1 216 ? 14.117 8.445 7.438 1 92.81 216 LYS B C 1
ATOM 5544 O O . LYS B 1 216 ? 14.023 8.039 6.277 1 92.81 216 LYS B O 1
ATOM 5549 N N . ASN B 1 217 ? 14.906 9.32 7.715 1 91.69 217 ASN B N 1
ATOM 5550 C CA . ASN B 1 217 ? 15.992 9.797 6.863 1 91.69 217 ASN B CA 1
ATOM 5551 C C . ASN B 1 217 ? 17.188 10.273 7.688 1 91.69 217 ASN B C 1
ATOM 5553 O O . ASN B 1 217 ? 17.094 11.289 8.375 1 91.69 217 ASN B O 1
ATOM 5557 N N . ASP B 1 218 ? 18.234 9.531 7.566 1 89.5 218 ASP B N 1
ATOM 5558 C CA . ASP B 1 218 ? 19.406 9.867 8.367 1 89.5 218 ASP B CA 1
ATOM 5559 C C . ASP B 1 218 ? 20.328 10.828 7.613 1 89.5 218 ASP B C 1
ATOM 5561 O O . ASP B 1 218 ? 20.969 11.695 8.219 1 89.5 218 ASP B O 1
ATOM 5565 N N . ALA B 1 219 ? 20.562 10.602 6.281 1 90.75 219 ALA B N 1
ATOM 5566 C CA . ALA B 1 219 ? 21.422 11.43 5.441 1 90.75 219 ALA B CA 1
ATOM 5567 C C . ALA B 1 219 ? 21.062 11.266 3.967 1 90.75 219 ALA B C 1
ATOM 5569 O O . ALA B 1 219 ? 20.312 10.352 3.596 1 90.75 219 ALA B O 1
ATOM 5570 N N . ASP B 1 220 ? 21.453 12.141 3.176 1 88.31 220 ASP B N 1
ATOM 5571 C CA . ASP B 1 220 ? 21.234 12.055 1.736 1 88.31 220 ASP B CA 1
ATOM 5572 C C . ASP B 1 220 ? 21.875 10.789 1.16 1 88.31 220 ASP B C 1
ATOM 5574 O O . ASP B 1 220 ? 21.359 10.227 0.19 1 88.31 220 ASP B O 1
ATOM 5578 N N . SER B 1 221 ? 22.891 10.32 1.817 1 89.69 221 SER B N 1
ATOM 5579 C CA . SER B 1 221 ? 23.641 9.18 1.31 1 89.69 221 SER B CA 1
ATOM 5580 C C . SER B 1 221 ? 23.109 7.871 1.876 1 89.69 221 SER B C 1
ATOM 5582 O O . SER B 1 221 ? 23.594 6.793 1.532 1 89.69 221 SER B O 1
ATOM 5584 N N . ASP B 1 222 ? 22.062 8.023 2.709 1 84.38 222 ASP B N 1
ATOM 5585 C CA . ASP B 1 222 ? 21.578 6.797 3.342 1 84.38 222 ASP B CA 1
ATOM 5586 C C . ASP B 1 222 ? 20.812 5.93 2.342 1 84.38 222 ASP B C 1
ATOM 5588 O O . ASP B 1 222 ? 20.234 6.441 1.383 1 84.38 222 ASP B O 1
ATOM 5592 N N . THR B 1 223 ? 20.922 4.605 2.445 1 88.88 223 THR B N 1
ATOM 5593 C CA . THR B 1 223 ? 20.297 3.66 1.531 1 88.88 223 THR B CA 1
ATOM 5594 C C . THR B 1 223 ? 19 3.1 2.133 1 88.88 223 THR B C 1
ATOM 5596 O O . THR B 1 223 ? 18.391 2.188 1.569 1 88.88 223 THR B O 1
ATOM 5599 N N . ASP B 1 224 ? 18.547 3.693 3.287 1 90.94 224 ASP B N 1
ATOM 5600 C CA . ASP B 1 224 ? 17.391 3.143 4.004 1 90.94 224 ASP B CA 1
ATOM 5601 C C . ASP B 1 224 ? 16.438 4.25 4.445 1 90.94 224 ASP B C 1
ATOM 5603 O O . ASP B 1 224 ? 16.094 4.344 5.625 1 90.94 224 ASP B O 1
ATOM 5607 N N . SER B 1 225 ? 16.094 5.133 3.574 1 92.88 225 SER B N 1
ATOM 5608 C CA . SER B 1 225 ? 15.086 6.152 3.832 1 92.88 225 SER B CA 1
ATOM 5609 C C . SER B 1 225 ? 13.695 5.66 3.441 1 92.88 225 SER B C 1
ATOM 5611 O O . SER B 1 225 ? 13.492 5.184 2.322 1 92.88 225 SER B O 1
ATOM 5613 N N . TYR B 1 226 ? 12.812 5.711 4.379 1 93.5 226 TYR B N 1
ATOM 5614 C CA . TYR B 1 226 ? 11.484 5.195 4.078 1 93.5 226 TYR B CA 1
ATOM 5615 C C . TYR B 1 226 ? 10.422 5.898 4.918 1 93.5 226 TYR B C 1
ATOM 5617 O O . TYR B 1 226 ? 10.68 6.277 6.062 1 93.5 226 TYR B O 1
ATOM 5625 N N . MET B 1 227 ? 9.273 6.133 4.305 1 94.5 227 MET B N 1
ATOM 5626 C CA . MET B 1 227 ? 8.07 6.449 5.074 1 94.5 227 MET B CA 1
ATOM 5627 C C . MET B 1 227 ? 7.527 5.207 5.77 1 94.5 227 MET B C 1
ATOM 5629 O O . MET B 1 227 ? 7.441 4.137 5.164 1 94.5 227 MET B O 1
ATOM 5633 N N . TRP B 1 228 ? 7.266 5.301 7.035 1 93.94 228 TRP B N 1
ATOM 5634 C CA . TRP B 1 228 ? 6.766 4.129 7.75 1 93.94 228 TRP B CA 1
ATOM 5635 C C . TRP B 1 228 ? 5.383 4.398 8.336 1 93.94 228 TRP B C 1
ATOM 5637 O O . TRP B 1 228 ? 5.043 5.543 8.641 1 93.94 228 TRP B O 1
ATOM 5647 N N . PHE B 1 229 ? 4.512 3.381 8.273 1 95.19 229 PHE B N 1
ATOM 5648 C CA . PHE B 1 229 ? 3.242 3.27 8.977 1 95.19 229 PHE B CA 1
ATOM 5649 C C . PHE B 1 229 ? 3.324 2.221 10.078 1 95.19 229 PHE B C 1
ATOM 5651 O O . PHE B 1 229 ? 3.754 1.092 9.836 1 95.19 229 PHE B O 1
ATOM 5658 N N . GLU B 1 230 ? 2.932 2.561 11.312 1 95.19 230 GLU B N 1
ATOM 5659 C CA . GLU B 1 230 ? 3.08 1.651 12.445 1 95.19 230 GLU B CA 1
ATOM 5660 C C . GLU B 1 230 ? 1.819 1.628 13.305 1 95.19 230 GLU B C 1
ATOM 5662 O O . GLU B 1 230 ? 1.238 2.676 13.594 1 95.19 230 GLU B O 1
ATOM 5667 N N . THR B 1 231 ? 1.326 0.477 13.477 1 95 231 THR B N 1
ATOM 5668 C CA . THR B 1 231 ? 0.271 0.296 14.469 1 95 231 THR B CA 1
ATOM 5669 C C . THR B 1 231 ? 0.753 -0.585 15.617 1 95 231 THR B C 1
ATOM 5671 O O . THR B 1 231 ? 1.639 -1.423 15.438 1 95 231 THR B O 1
ATOM 5674 N N . GLY B 1 232 ? 0.194 -0.297 16.781 1 91 232 GLY B N 1
ATOM 5675 C CA . GLY B 1 232 ? 0.71 -1.149 17.844 1 91 232 GLY B CA 1
ATOM 5676 C C . GLY B 1 232 ? -0.013 -0.963 19.172 1 91 232 GLY B C 1
ATOM 5677 O O . GLY B 1 232 ? -0.954 -0.172 19.25 1 91 232 GLY B O 1
ATOM 5678 N N . ASP B 1 233 ? 0.357 -1.777 20.109 1 87.75 233 ASP B N 1
ATOM 5679 C CA . ASP B 1 233 ? 0.012 -1.925 21.516 1 87.75 233 ASP B CA 1
ATOM 5680 C C . ASP B 1 233 ? 0.016 -3.395 21.922 1 87.75 233 ASP B C 1
ATOM 5682 O O . ASP B 1 233 ? 1.041 -3.918 22.375 1 87.75 233 ASP B O 1
ATOM 5686 N N . ASN B 1 234 ? -1.045 -4.207 21.5 1 83.88 234 ASN B N 1
ATOM 5687 C CA . ASN B 1 234 ? -1.113 -5.598 21.938 1 83.88 234 ASN B CA 1
ATOM 5688 C C . ASN B 1 234 ? -1.297 -6.547 20.766 1 83.88 234 ASN B C 1
ATOM 5690 O O . ASN B 1 234 ? -1.739 -7.684 20.938 1 83.88 234 ASN B O 1
ATOM 5694 N N . GLY B 1 235 ? -1.103 -6.133 19.594 1 85.62 235 GLY B N 1
ATOM 5695 C CA . GLY B 1 235 ? -1.047 -7.02 18.438 1 85.62 235 GLY B CA 1
ATOM 5696 C C . GLY B 1 235 ? -2.359 -7.098 17.688 1 85.62 235 GLY B C 1
ATOM 5697 O O . GLY B 1 235 ? -2.441 -7.742 16.641 1 85.62 235 GLY B O 1
ATOM 5698 N N . ASN B 1 236 ? -3.418 -6.441 18.062 1 87.38 236 ASN B N 1
ATOM 5699 C CA . ASN B 1 236 ? -4.695 -6.508 17.359 1 87.38 236 ASN B CA 1
ATOM 5700 C C . ASN B 1 236 ? -4.871 -5.328 16.406 1 87.38 236 ASN B C 1
ATOM 5702 O O . ASN B 1 236 ? -5.906 -5.207 15.75 1 87.38 236 ASN B O 1
ATOM 5706 N N . GLU B 1 237 ? -3.961 -4.445 16.422 1 93.19 237 GLU B N 1
ATOM 5707 C CA . GLU B 1 237 ? -4.031 -3.295 15.523 1 93.19 237 GLU B CA 1
ATOM 5708 C C . GLU B 1 237 ? -3.484 -3.637 14.141 1 93.19 237 GLU B C 1
ATOM 5710 O O . GLU B 1 237 ? -2.48 -4.344 14.023 1 93.19 237 GLU B O 1
ATOM 5715 N N . TYR B 1 238 ? -4.133 -3.211 13.141 1 95.88 238 TYR B N 1
ATOM 5716 C CA . TYR B 1 238 ? -3.701 -3.527 11.789 1 95.88 238 TYR B CA 1
ATOM 5717 C C . TYR B 1 238 ? -4.023 -2.383 10.828 1 95.88 238 TYR B C 1
ATOM 5719 O O . TYR B 1 238 ? -4.395 -1.29 11.266 1 95.88 238 TYR B O 1
ATOM 5727 N N . PHE B 1 239 ? -3.697 -2.492 9.555 1 97 239 PHE B N 1
ATOM 5728 C CA . PHE B 1 239 ? -3.965 -1.499 8.516 1 97 239 PHE B CA 1
ATOM 5729 C C . PHE B 1 239 ? -5.105 -1.951 7.617 1 97 239 PHE B C 1
ATOM 5731 O O . PHE B 1 239 ? -5.234 -3.139 7.316 1 97 239 PHE B O 1
ATOM 5738 N N . LYS B 1 240 ? -5.891 -1.016 7.23 1 97.81 240 LYS B N 1
ATOM 5739 C CA . LYS B 1 240 ? -7.043 -1.303 6.375 1 97.81 240 LYS B CA 1
ATOM 5740 C C . LYS B 1 240 ? -7.191 -0.248 5.285 1 97.81 240 LYS B C 1
ATOM 5742 O O . LYS B 1 240 ? -7.086 0.951 5.551 1 97.81 240 LYS B O 1
ATOM 5747 N N . TRP B 1 241 ? -7.309 -0.655 3.945 1 97.44 241 TRP B N 1
ATOM 5748 C CA . TRP B 1 241 ? -7.629 0.205 2.811 1 97.44 241 TRP B CA 1
ATOM 5749 C C . TRP B 1 241 ? -9.062 -0.029 2.338 1 97.44 241 TRP B C 1
ATOM 5751 O O . TRP B 1 241 ? -9.453 -1.166 2.07 1 97.44 241 TRP B O 1
ATOM 5761 N N . ARG B 1 242 ? -9.82 1 2.25 1 97.44 242 ARG B N 1
ATOM 5762 C CA . ARG B 1 242 ? -11.242 0.931 1.909 1 97.44 242 ARG B CA 1
ATOM 5763 C C . ARG B 1 242 ? -11.586 1.927 0.806 1 97.44 242 ARG B C 1
ATOM 5765 O O . ARG B 1 242 ? -10.859 2.896 0.587 1 97.44 242 ARG B O 1
ATOM 5772 N N . SER B 1 243 ? -12.57 1.661 0.077 1 96.38 243 SER B N 1
ATOM 5773 C CA . SER B 1 243 ? -13.133 2.582 -0.906 1 96.38 243 SER B CA 1
ATOM 5774 C C . SER B 1 243 ? -14.641 2.725 -0.733 1 96.38 243 SER B C 1
ATOM 5776 O O . SER B 1 243 ? -15.328 1.75 -0.426 1 96.38 243 SER B O 1
ATOM 5778 N N . LYS B 1 244 ? -15.086 3.879 -0.824 1 94.44 244 LYS B N 1
ATOM 5779 C CA . LYS B 1 244 ? -16.516 4.156 -0.693 1 94.44 244 LYS B CA 1
ATOM 5780 C C . LYS B 1 244 ? -17.094 4.656 -2.01 1 94.44 244 LYS B C 1
ATOM 5782 O O . LYS B 1 244 ? -16.578 5.59 -2.615 1 94.44 244 LYS B O 1
ATOM 5787 N N . GLN B 1 245 ? -18.062 4.008 -2.426 1 91.81 245 GLN B N 1
ATOM 5788 C CA . GLN B 1 245 ? -18.859 4.422 -3.574 1 91.81 245 GLN B CA 1
ATOM 5789 C C . GLN B 1 245 ? -20.297 4.711 -3.166 1 91.81 245 GLN B C 1
ATOM 5791 O O . GLN B 1 245 ? -21.047 3.789 -2.848 1 91.81 245 GLN B O 1
ATOM 5796 N N . SER B 1 246 ? -20.688 6.031 -3.141 1 88.56 246 SER B N 1
ATOM 5797 C CA . SER B 1 246 ? -22 6.465 -2.678 1 88.56 246 SER B CA 1
ATOM 5798 C C . SER B 1 246 ? -22.234 6.051 -1.229 1 88.56 246 SER B C 1
ATOM 5800 O O . SER B 1 246 ? -21.531 6.496 -0.327 1 88.56 246 SER B O 1
ATOM 5802 N N . THR B 1 247 ? -23.031 4.934 -1.051 1 89.5 247 THR B N 1
ATOM 5803 C CA . THR B 1 247 ? -23.359 4.547 0.316 1 89.5 247 THR B CA 1
ATOM 5804 C C . THR B 1 247 ? -22.641 3.262 0.706 1 89.5 247 THR B C 1
ATOM 5806 O O . THR B 1 247 ? -22.719 2.82 1.854 1 89.5 247 THR B O 1
ATOM 5809 N N . THR B 1 248 ? -21.938 2.717 -0.236 1 93.06 248 THR B N 1
ATOM 5810 C CA . THR B 1 248 ? -21.312 1.424 0.026 1 93.06 248 THR B CA 1
ATOM 5811 C C . THR B 1 248 ? -19.812 1.591 0.321 1 93.06 248 THR B C 1
ATOM 5813 O O . THR B 1 248 ? -19.094 2.195 -0.468 1 93.06 248 THR B O 1
ATOM 5816 N N . THR B 1 249 ? -19.453 1.171 1.423 1 94.19 249 THR B N 1
ATOM 5817 C CA . THR B 1 249 ? -18.031 1.114 1.765 1 94.19 249 THR B CA 1
ATOM 5818 C C . THR B 1 249 ? -17.5 -0.303 1.6 1 94.19 249 THR B C 1
ATOM 5820 O O . THR B 1 249 ? -18.094 -1.261 2.105 1 94.19 249 THR B O 1
ATOM 5823 N N . LYS B 1 250 ? -16.469 -0.49 0.787 1 96.31 250 LYS B N 1
ATOM 5824 C CA . LYS B 1 250 ? -15.859 -1.784 0.505 1 96.31 250 LYS B CA 1
ATOM 5825 C C . LYS B 1 250 ? -14.43 -1.844 1.042 1 96.31 250 LYS B C 1
ATOM 5827 O O . LYS B 1 250 ? -13.625 -0.945 0.784 1 96.31 250 LYS B O 1
ATOM 5832 N N . ASP B 1 251 ? -14.133 -2.922 1.876 1 96.94 251 ASP B N 1
ATOM 5833 C CA . ASP B 1 251 ? -12.75 -3.193 2.24 1 96.94 251 ASP B CA 1
ATOM 5834 C C . ASP B 1 251 ? -11.977 -3.775 1.059 1 96.94 251 ASP B C 1
ATOM 5836 O O . ASP B 1 251 ? -12.414 -4.746 0.438 1 96.94 251 ASP B O 1
ATOM 5840 N N . LEU B 1 252 ? -10.82 -3.256 0.707 1 96.31 252 LEU B N 1
ATOM 5841 C CA . LEU B 1 252 ? -10.039 -3.689 -0.448 1 96.31 252 LEU B CA 1
ATOM 5842 C C . LEU B 1 252 ? -8.852 -4.535 -0.014 1 96.31 252 LEU B C 1
ATOM 5844 O O . LEU B 1 252 ? -8.438 -5.449 -0.733 1 96.31 252 LEU B O 1
ATOM 5848 N N . MET B 1 253 ? -8.266 -4.199 1.113 1 96.5 253 MET B N 1
ATOM 5849 C CA . MET B 1 253 ? -7.023 -4.82 1.567 1 96.5 253 MET B CA 1
ATOM 5850 C C . MET B 1 253 ? -6.816 -4.594 3.062 1 96.5 253 MET B C 1
ATOM 5852 O O . MET B 1 253 ? -7.184 -3.543 3.592 1 96.5 253 MET B O 1
ATOM 5856 N N . ASN B 1 254 ? -6.383 -5.551 3.771 1 96.44 254 ASN B N 1
ATOM 5857 C CA . ASN B 1 254 ? -5.938 -5.363 5.148 1 96.44 254 ASN B CA 1
ATOM 5858 C C . ASN B 1 254 ? -4.594 -6.035 5.402 1 96.44 254 ASN B C 1
ATOM 5860 O O . ASN B 1 254 ? -4.23 -6.992 4.711 1 96.44 254 ASN B O 1
ATOM 5864 N N . LEU B 1 255 ? -3.795 -5.523 6.191 1 95.69 255 LEU B N 1
ATOM 5865 C CA . LEU B 1 255 ? -2.48 -6.016 6.586 1 95.69 255 LEU B CA 1
ATOM 5866 C C . LEU B 1 255 ? -2.406 -6.219 8.094 1 95.69 255 LEU B C 1
ATOM 5868 O O . LEU B 1 255 ? -2.398 -5.246 8.859 1 95.69 255 LEU B O 1
ATOM 5872 N N . LYS B 1 256 ? -2.438 -7.453 8.492 1 95.31 256 LYS B N 1
ATOM 5873 C CA . LYS B 1 256 ? -2.355 -7.844 9.898 1 95.31 256 LYS B CA 1
ATOM 5874 C C . LYS B 1 256 ? -1.005 -8.484 10.211 1 95.31 256 LYS B C 1
ATOM 5876 O O . LYS B 1 256 ? -0.129 -8.547 9.344 1 95.31 256 LYS B O 1
ATOM 5881 N N . TRP B 1 257 ? -0.839 -8.867 11.492 1 93.06 257 TRP B N 1
ATOM 5882 C CA . TRP B 1 257 ? 0.434 -9.406 11.961 1 93.06 257 TRP B CA 1
ATOM 5883 C C . TRP B 1 257 ? 0.848 -10.625 11.141 1 93.06 257 TRP B C 1
ATOM 5885 O O . TRP B 1 257 ? 2.039 -10.852 10.914 1 93.06 257 TRP B O 1
ATOM 5895 N N . ASP B 1 258 ? -0.118 -11.367 10.57 1 92.69 258 ASP B N 1
ATOM 5896 C CA . ASP B 1 258 ? 0.167 -12.688 10.008 1 92.69 258 ASP B CA 1
ATOM 5897 C C . ASP B 1 258 ? 0.035 -12.672 8.484 1 92.69 258 ASP B C 1
ATOM 5899 O O . ASP B 1 258 ? 0.624 -13.516 7.801 1 92.69 258 ASP B O 1
ATOM 5903 N N . ALA B 1 259 ? -0.777 -11.742 7.922 1 94.62 259 ALA B N 1
ATOM 5904 C CA . ALA B 1 259 ? -1.018 -11.867 6.488 1 94.62 259 ALA B CA 1
ATOM 5905 C C . ALA B 1 259 ? -1.425 -10.531 5.879 1 94.62 259 ALA B C 1
ATOM 5907 O O . ALA B 1 259 ? -2.061 -9.711 6.539 1 94.62 259 ALA B O 1
ATOM 5908 N N . LEU B 1 260 ? -1.074 -10.328 4.617 1 95.88 260 LEU B N 1
ATOM 5909 C CA . LEU B 1 260 ? -1.725 -9.359 3.74 1 95.88 260 LEU B CA 1
ATOM 5910 C C . LEU B 1 260 ? -2.922 -9.984 3.033 1 95.88 260 LEU B C 1
ATOM 5912 O O . LEU B 1 260 ? -2.764 -10.938 2.258 1 95.88 260 LEU B O 1
ATOM 5916 N N . SER B 1 261 ? -4.102 -9.57 3.311 1 96.62 261 SER B N 1
ATOM 5917 C CA . SER B 1 261 ? -5.309 -10.047 2.643 1 96.62 261 SER B CA 1
ATOM 5918 C C . SER B 1 261 ? -5.766 -9.062 1.568 1 96.62 261 SER B C 1
ATOM 5920 O O . SER B 1 261 ? -6.203 -7.953 1.878 1 96.62 261 SER B O 1
ATOM 5922 N N . VAL B 1 262 ? -5.582 -9.43 0.356 1 96.75 262 VAL B N 1
ATOM 5923 C CA . VAL B 1 262 ? -6.129 -8.68 -0.767 1 96.75 262 VAL B CA 1
ATOM 5924 C C . VAL B 1 262 ? -7.547 -9.156 -1.066 1 96.75 262 VAL B C 1
ATOM 5926 O O . VAL B 1 262 ? -7.746 -10.297 -1.499 1 96.75 262 VAL B O 1
ATOM 5929 N N . LEU B 1 263 ? -8.547 -8.383 -0.848 1 96.56 263 LEU B N 1
ATOM 5930 C CA . LEU B 1 263 ? -9.945 -8.781 -0.859 1 96.56 263 LEU B CA 1
ATOM 5931 C C . LEU B 1 263 ? -10.57 -8.547 -2.232 1 96.56 263 LEU B C 1
ATOM 5933 O O . LEU B 1 263 ? -11.773 -8.719 -2.41 1 96.56 263 LEU B O 1
ATOM 5937 N N . VAL B 1 264 ? -9.711 -8.102 -3.182 1 96 264 VAL B N 1
ATOM 5938 C CA . VAL B 1 264 ? -10.008 -7.977 -4.605 1 96 264 VAL B CA 1
ATOM 5939 C C . VAL B 1 264 ? -8.992 -8.789 -5.414 1 96 264 VAL B C 1
ATOM 5941 O O . VAL B 1 264 ? -8.195 -9.539 -4.848 1 96 264 VAL B O 1
ATOM 5944 N N . ASN B 1 265 ? -9.039 -8.719 -6.754 1 95.88 265 ASN B N 1
ATOM 5945 C CA . ASN B 1 265 ? -8.039 -9.43 -7.555 1 95.88 265 ASN B CA 1
ATOM 5946 C C . ASN B 1 265 ? -6.648 -8.844 -7.363 1 95.88 265 ASN B C 1
ATOM 5948 O O . ASN B 1 265 ? -6.5 -7.648 -7.113 1 95.88 265 ASN B O 1
ATOM 5952 N N . ALA B 1 266 ? -5.684 -9.656 -7.379 1 96.38 266 ALA B N 1
ATOM 5953 C CA . ALA B 1 266 ? -4.297 -9.203 -7.426 1 96.38 266 ALA B CA 1
ATOM 5954 C C . ALA B 1 266 ? -3.68 -9.469 -8.797 1 96.38 266 ALA B C 1
ATOM 5956 O O . ALA B 1 266 ? -3.629 -10.609 -9.25 1 96.38 266 ALA B O 1
ATOM 5957 N N . ILE B 1 267 ? -3.275 -8.461 -9.438 1 95.81 267 ILE B N 1
ATOM 5958 C CA . ILE B 1 267 ? -2.646 -8.539 -10.75 1 95.81 267 ILE B CA 1
ATOM 5959 C C . ILE B 1 267 ? -1.202 -8.055 -10.664 1 95.81 267 ILE B C 1
ATOM 5961 O O . ILE B 1 267 ? -0.945 -6.922 -10.25 1 95.81 267 ILE B O 1
ATOM 5965 N N . VAL B 1 268 ? -0.307 -8.906 -11.023 1 95.69 268 VAL B N 1
ATOM 5966 C CA . VAL B 1 268 ? 1.114 -8.578 -10.961 1 95.69 268 VAL B CA 1
ATOM 5967 C C . VAL B 1 268 ? 1.696 -8.547 -12.375 1 95.69 268 VAL B C 1
ATOM 5969 O O . VAL B 1 268 ? 1.593 -9.523 -13.117 1 95.69 268 VAL B O 1
ATOM 5972 N N . ASN B 1 269 ? 2.33 -7.453 -12.742 1 94.81 269 ASN B N 1
ATOM 5973 C CA . ASN B 1 269 ? 2.92 -7.324 -14.07 1 94.81 269 ASN B CA 1
ATOM 5974 C C . ASN B 1 269 ? 4.234 -8.094 -14.18 1 94.81 269 ASN B C 1
ATOM 5976 O O . ASN B 1 269 ? 4.586 -8.586 -15.25 1 94.81 269 ASN B O 1
ATOM 5980 N N . GLY B 1 270 ? 4.98 -8.195 -13.117 1 95.94 270 GLY B N 1
ATOM 5981 C CA . GLY B 1 270 ? 6.191 -8.992 -13.078 1 95.94 270 GLY B CA 1
ATOM 5982 C C . GLY B 1 270 ? 5.961 -10.406 -12.57 1 95.94 270 GLY B C 1
ATOM 5983 O O . GLY B 1 270 ? 4.918 -11 -12.836 1 95.94 270 GLY B O 1
ATOM 5984 N N . GLU B 1 271 ? 6.945 -10.93 -11.883 1 95.69 271 GLU B N 1
ATOM 5985 C CA . GLU B 1 271 ? 6.848 -12.273 -11.32 1 95.69 271 GLU B CA 1
ATOM 5986 C C . GLU B 1 271 ? 6.211 -12.25 -9.938 1 95.69 271 GLU B C 1
ATOM 5988 O O . GLU B 1 271 ? 6.406 -11.297 -9.172 1 95.69 271 GLU B O 1
ATOM 5993 N N . VAL B 1 272 ? 5.41 -13.281 -9.695 1 95.44 272 VAL B N 1
ATOM 5994 C CA . VAL B 1 272 ? 5.055 -13.594 -8.312 1 95.44 272 VAL B CA 1
ATOM 5995 C C . VAL B 1 272 ? 6.016 -14.633 -7.754 1 95.44 272 VAL B C 1
ATOM 5997 O O . VAL B 1 272 ? 6.086 -15.758 -8.258 1 95.44 272 VAL B O 1
ATOM 6000 N N . ILE B 1 273 ? 6.859 -14.297 -6.734 1 95.62 273 ILE B N 1
ATOM 6001 C CA . ILE B 1 273 ? 7.91 -15.141 -6.18 1 95.62 273 ILE B CA 1
ATOM 6002 C C . ILE B 1 273 ? 7.617 -15.43 -4.707 1 95.62 273 ILE B C 1
ATOM 6004 O O . ILE B 1 273 ? 7.5 -14.5 -3.9 1 95.62 273 ILE B O 1
ATOM 6008 N N . SER B 1 274 ? 7.348 -16.719 -4.367 1 97.06 274 SER B N 1
ATOM 6009 C CA . SER B 1 274 ? 7.336 -17.141 -2.977 1 97.06 274 SER B CA 1
ATOM 6010 C C . SER B 1 274 ? 8.688 -17.703 -2.559 1 97.06 274 SER B C 1
ATOM 6012 O O . SER B 1 274 ? 9.297 -18.484 -3.295 1 97.06 274 SER B O 1
ATOM 6014 N N . LYS B 1 275 ? 9.164 -17.391 -1.417 1 95.56 275 LYS B N 1
ATOM 6015 C CA . LYS B 1 275 ? 10.438 -17.875 -0.902 1 95.56 275 LYS B CA 1
ATOM 6016 C C . LYS B 1 275 ? 10.219 -18.984 0.133 1 95.56 275 LYS B C 1
ATOM 6018 O O . LYS B 1 275 ? 11.156 -19.391 0.819 1 95.56 275 LYS B O 1
ATOM 6023 N N . SER B 1 276 ? 9.016 -19.438 0.192 1 96.25 276 SER B N 1
ATOM 6024 C CA . SER B 1 276 ? 8.672 -20.547 1.083 1 96.25 276 SER B CA 1
ATOM 6025 C C . SER B 1 276 ? 8.594 -21.859 0.326 1 96.25 276 SER B C 1
ATOM 6027 O O . SER B 1 276 ? 8.344 -21.891 -0.882 1 96.25 276 SER B O 1
ATOM 6029 N N . ALA B 1 277 ? 8.82 -23 1.082 1 96.75 277 ALA B N 1
ATOM 6030 C CA . ALA B 1 277 ? 8.711 -24.312 0.454 1 96.75 277 ALA B CA 1
ATOM 6031 C C . ALA B 1 277 ? 7.301 -24.547 -0.088 1 96.75 277 ALA B C 1
ATOM 6033 O O . ALA B 1 277 ? 7.133 -25.078 -1.182 1 96.75 277 ALA B O 1
ATOM 6034 N N . ASN B 1 278 ? 6.305 -24.188 0.794 1 96.25 278 ASN B N 1
ATOM 6035 C CA . ASN B 1 278 ? 4.934 -24.125 0.309 1 96.25 278 ASN B CA 1
ATOM 6036 C C . ASN B 1 278 ? 4.656 -22.812 -0.409 1 96.25 278 ASN B C 1
ATOM 6038 O O . ASN B 1 278 ? 4.336 -21.812 0.23 1 96.25 278 ASN B O 1
ATOM 6042 N N . GLY B 1 279 ? 4.852 -22.797 -1.72 1 94.5 279 GLY B N 1
ATOM 6043 C CA . GLY B 1 279 ? 4.953 -21.547 -2.445 1 94.5 279 GLY B CA 1
ATOM 6044 C C . GLY B 1 279 ? 3.605 -20.984 -2.861 1 94.5 279 GLY B C 1
ATOM 6045 O O . GLY B 1 279 ? 3.258 -19.859 -2.502 1 94.5 279 GLY B O 1
ATOM 6046 N N . LEU B 1 280 ? 2.75 -21.766 -3.641 1 96.5 280 LEU B N 1
ATOM 6047 C CA . LEU B 1 280 ? 1.499 -21.312 -4.238 1 96.5 280 LEU B CA 1
ATOM 6048 C C . LEU B 1 280 ? 0.352 -22.25 -3.875 1 96.5 280 LEU B C 1
ATOM 6050 O O . LEU B 1 280 ? 0.391 -23.438 -4.195 1 96.5 280 LEU B O 1
ATOM 6054 N N . ARG B 1 281 ? -0.688 -21.75 -3.182 1 97.75 281 ARG B N 1
ATOM 6055 C CA . ARG B 1 281 ? -1.789 -22.578 -2.691 1 97.75 281 ARG B CA 1
ATOM 6056 C C . ARG B 1 281 ? -3.129 -22.062 -3.215 1 97.75 281 ARG B C 1
ATOM 6058 O O . ARG B 1 281 ? -3.334 -20.859 -3.332 1 97.75 281 ARG B O 1
ATOM 6065 N N . ILE B 1 282 ? -3.977 -22.938 -3.619 1 97.69 282 ILE B N 1
ATOM 6066 C CA . ILE B 1 282 ? -5.402 -22.688 -3.783 1 97.69 282 ILE B CA 1
ATOM 6067 C C . ILE B 1 282 ? -6.184 -23.391 -2.674 1 97.69 282 ILE B C 1
ATOM 6069 O O . ILE B 1 282 ? -6.172 -24.625 -2.58 1 97.69 282 ILE B O 1
ATOM 6073 N N . ALA B 1 283 ? -6.738 -22.625 -1.839 1 96.81 283 ALA B N 1
ATOM 6074 C CA . ALA B 1 283 ? -7.539 -23.141 -0.728 1 96.81 283 ALA B CA 1
ATOM 6075 C C . ALA B 1 283 ? -9.031 -22.906 -0.978 1 96.81 283 ALA B C 1
ATOM 6077 O O . ALA B 1 283 ? -9.602 -21.922 -0.493 1 96.81 283 ALA B O 1
ATOM 6078 N N . TYR B 1 284 ? -9.609 -23.734 -1.808 1 95.38 284 TYR B N 1
ATOM 6079 C CA . TYR B 1 284 ? -11.016 -23.656 -2.164 1 95.38 284 TYR B CA 1
ATOM 6080 C C . TYR B 1 284 ? -11.711 -25 -1.928 1 95.38 284 TYR B C 1
ATOM 6082 O O . TYR B 1 284 ? -11.203 -26.047 -2.328 1 95.38 284 TYR B O 1
ATOM 6090 N N . GLY B 1 285 ? -12.883 -24.969 -1.253 1 94.44 285 GLY B N 1
ATOM 6091 C CA . GLY B 1 285 ? -13.578 -26.203 -0.914 1 94.44 285 GLY B CA 1
ATOM 6092 C C . GLY B 1 285 ? -12.922 -26.969 0.223 1 94.44 285 GLY B C 1
ATOM 6093 O O . GLY B 1 285 ? -12.336 -26.359 1.124 1 94.44 285 GLY B O 1
ATOM 6094 N N . ASN B 1 286 ? -13.109 -28.25 0.198 1 96.69 286 ASN B N 1
ATOM 6095 C CA . ASN B 1 286 ? -12.664 -29.094 1.31 1 96.69 286 ASN B CA 1
ATOM 6096 C C . ASN B 1 286 ? -11.164 -29.391 1.222 1 96.69 286 ASN B C 1
ATOM 6098 O O . ASN B 1 286 ? -10.539 -29.75 2.221 1 96.69 286 ASN B O 1
ATOM 6102 N N . TYR B 1 287 ? -10.633 -29.281 -0.048 1 96.88 287 TYR B N 1
ATOM 6103 C CA . TYR B 1 287 ? -9.234 -29.656 -0.243 1 96.88 287 TYR B CA 1
ATOM 6104 C C . TYR B 1 287 ? -8.398 -28.453 -0.645 1 96.88 287 TYR B C 1
ATOM 6106 O O . TYR B 1 287 ? -8.852 -27.594 -1.406 1 96.88 287 TYR B O 1
ATOM 6114 N N . GLY B 1 288 ? -7.238 -28.422 -0.102 1 97.62 288 GLY B N 1
ATOM 6115 C CA . GLY B 1 288 ? -6.242 -27.5 -0.629 1 97.62 288 GLY B CA 1
ATOM 6116 C C . GLY B 1 288 ? -5.328 -28.141 -1.661 1 97.62 288 GLY B C 1
ATOM 6117 O O . GLY B 1 288 ? -5.016 -29.328 -1.57 1 97.62 288 GLY B O 1
ATOM 6118 N N . PHE B 1 289 ? -5.023 -27.422 -2.682 1 97.62 289 PHE B N 1
ATOM 6119 C CA . PHE B 1 289 ? -3.961 -27.734 -3.627 1 97.62 289 PHE B CA 1
ATOM 6120 C C . PHE B 1 289 ? -2.811 -26.75 -3.506 1 97.62 289 PHE B C 1
ATOM 6122 O O . PHE B 1 289 ? -3.035 -25.531 -3.43 1 97.62 289 PHE B O 1
ATOM 6129 N N . PHE B 1 290 ? -1.579 -27.266 -3.484 1 97.44 290 PHE B N 1
ATOM 6130 C CA . PHE B 1 290 ? -0.49 -26.297 -3.482 1 97.44 290 PHE B CA 1
ATOM 6131 C C . PHE B 1 290 ? 0.763 -26.891 -4.117 1 97.44 290 PHE B C 1
ATOM 6133 O O . PHE B 1 290 ? 0.876 -28.109 -4.258 1 97.44 290 PHE B O 1
ATOM 6140 N N . ILE B 1 291 ? 1.635 -26.094 -4.602 1 97.75 291 ILE B N 1
ATOM 6141 C CA . ILE B 1 291 ? 2.93 -26.438 -5.18 1 97.75 291 ILE B CA 1
ATOM 6142 C C . ILE B 1 291 ? 4.031 -26.234 -4.137 1 97.75 291 ILE B C 1
ATOM 6144 O O . ILE B 1 291 ? 4.18 -25.141 -3.59 1 97.75 291 ILE B O 1
ATOM 6148 N N . ARG B 1 292 ? 4.699 -27.297 -3.83 1 98.19 292 ARG B N 1
ATOM 6149 C CA . ARG B 1 292 ? 5.742 -27.312 -2.811 1 98.19 292 ARG B CA 1
ATOM 6150 C C . ARG B 1 292 ? 7.094 -27.672 -3.416 1 98.19 292 ARG B C 1
ATOM 6152 O O . ARG B 1 292 ? 7.203 -28.656 -4.164 1 98.19 292 ARG B O 1
ATOM 6159 N N . ASN B 1 293 ? 8.07 -26.859 -3.254 1 98 293 ASN B N 1
ATOM 6160 C CA . ASN B 1 293 ? 9.461 -27.172 -3.57 1 98 293 ASN B CA 1
ATOM 6161 C C . ASN B 1 293 ? 10.273 -27.438 -2.309 1 98 293 ASN B C 1
ATOM 6163 O O . ASN B 1 293 ? 10.516 -26.531 -1.516 1 98 293 ASN B O 1
ATOM 6167 N N . ASP B 1 294 ? 10.742 -28.625 -2.137 1 96.75 294 ASP B N 1
ATOM 6168 C CA . ASP B 1 294 ? 11.453 -28.953 -0.906 1 96.75 294 ASP B CA 1
ATOM 6169 C C . ASP B 1 294 ? 12.961 -28.984 -1.135 1 96.75 294 ASP B C 1
ATOM 6171 O O . ASP B 1 294 ? 13.711 -29.5 -0.302 1 96.75 294 ASP B O 1
ATOM 6175 N N . GLY B 1 295 ? 13.414 -28.5 -2.273 1 97.19 295 GLY B N 1
ATOM 6176 C CA . GLY B 1 295 ? 14.828 -28.516 -2.613 1 97.19 295 GLY B CA 1
ATOM 6177 C C . GLY B 1 295 ? 15.211 -29.641 -3.549 1 97.19 295 GLY B C 1
ATOM 6178 O O . GLY B 1 295 ? 15.945 -29.438 -4.516 1 97.19 295 GLY B O 1
ATOM 6179 N N . SER B 1 296 ? 14.633 -30.797 -3.303 1 97.88 296 SER B N 1
ATOM 6180 C CA . SER B 1 296 ? 14.914 -31.969 -4.133 1 97.88 296 SER B CA 1
ATOM 6181 C C . SER B 1 296 ? 13.859 -32.125 -5.223 1 97.88 296 SER B C 1
ATOM 6183 O O . SER B 1 296 ? 14.188 -32.5 -6.359 1 97.88 296 SER B O 1
ATOM 6185 N N . ASN B 1 297 ? 12.602 -32.031 -4.867 1 98.19 297 ASN B N 1
ATOM 6186 C CA . ASN B 1 297 ? 11.484 -32.156 -5.797 1 98.19 297 ASN B CA 1
ATOM 6187 C C . ASN B 1 297 ? 10.531 -30.969 -5.707 1 98.19 297 ASN B C 1
ATOM 6189 O O . ASN B 1 297 ? 10.484 -30.281 -4.684 1 98.19 297 ASN B O 1
ATOM 6193 N N . THR B 1 298 ? 9.891 -30.719 -6.785 1 98.19 298 THR B N 1
ATOM 6194 C CA . THR B 1 298 ? 8.695 -29.875 -6.801 1 98.19 298 THR B CA 1
ATOM 6195 C C . THR B 1 298 ? 7.434 -30.719 -6.871 1 98.19 298 THR B C 1
ATOM 6197 O O . THR B 1 298 ? 7.23 -31.469 -7.836 1 98.19 298 THR B O 1
ATOM 6200 N N . TYR B 1 299 ? 6.609 -30.547 -5.855 1 98.25 299 TYR B N 1
ATOM 6201 C CA . TYR B 1 299 ? 5.422 -31.391 -5.715 1 98.25 299 TYR B CA 1
ATOM 6202 C C . TYR B 1 299 ? 4.156 -30.594 -6.008 1 98.25 299 TYR B C 1
ATOM 6204 O O . TYR B 1 299 ? 4.07 -29.406 -5.684 1 98.25 299 TYR B O 1
ATOM 6212 N N . PHE B 1 300 ? 3.188 -31.234 -6.637 1 98 300 PHE B N 1
ATOM 6213 C CA . PHE B 1 300 ? 1.794 -30.812 -6.672 1 98 300 PHE B CA 1
ATOM 6214 C C . PHE B 1 300 ? 0.973 -31.562 -5.633 1 98 300 PHE B C 1
ATOM 6216 O O . PHE B 1 300 ? 0.567 -32.688 -5.859 1 98 300 PHE B O 1
ATOM 6223 N N . MET B 1 301 ? 0.721 -30.859 -4.531 1 97.5 301 MET B N 1
ATOM 6224 C CA . MET B 1 301 ? 0.274 -31.531 -3.312 1 97.5 301 MET B CA 1
ATOM 6225 C C . MET B 1 301 ? -1.201 -31.25 -3.047 1 97.5 301 MET B C 1
ATOM 6227 O O . MET B 1 301 ? -1.738 -30.25 -3.518 1 97.5 301 MET B O 1
ATOM 6231 N N . LEU B 1 302 ? -1.79 -32.125 -2.281 1 97.81 302 LEU B N 1
ATOM 6232 C CA . LEU B 1 302 ? -3.152 -32 -1.781 1 97.81 302 LEU B CA 1
ATOM 6233 C C . LEU B 1 302 ? -3.184 -32.062 -0.259 1 97.81 302 LEU B C 1
ATOM 6235 O O . LEU B 1 302 ? -2.266 -32.625 0.36 1 97.81 302 LEU B O 1
ATOM 6239 N N . THR B 1 303 ? -4.188 -31.422 0.277 1 97.69 303 THR B N 1
ATOM 6240 C CA . THR B 1 303 ? -4.406 -31.531 1.715 1 97.69 303 THR B CA 1
ATOM 6241 C C . THR B 1 303 ? -5.488 -32.562 2.027 1 97.69 303 THR B C 1
ATOM 6243 O O . THR B 1 303 ? -6.141 -33.062 1.118 1 97.69 303 THR B O 1
ATOM 6246 N N . ASN B 1 304 ? -5.648 -32.844 3.354 1 97.62 304 ASN B N 1
ATOM 6247 C CA . ASN B 1 304 ? -6.754 -33.688 3.779 1 97.62 304 ASN B CA 1
ATOM 6248 C C . ASN B 1 304 ? -8.102 -33 3.621 1 97.62 304 ASN B C 1
ATOM 6250 O O . ASN B 1 304 ? -8.164 -31.766 3.611 1 97.62 304 ASN B O 1
ATOM 6254 N N . SER B 1 305 ? -9.125 -33.875 3.459 1 96.75 305 SER B N 1
ATOM 6255 C CA . SER B 1 305 ? -10.469 -33.312 3.361 1 96.75 305 SER B CA 1
ATOM 6256 C C . SER B 1 305 ? -10.805 -32.469 4.594 1 96.75 305 SER B C 1
ATOM 6258 O O . SER B 1 305 ? -10.578 -32.906 5.727 1 96.75 305 SER B O 1
ATOM 6260 N N . GLY B 1 306 ? -11.328 -31.219 4.391 1 96.81 306 GLY B N 1
ATOM 6261 C CA . GLY B 1 306 ? -11.734 -30.312 5.457 1 96.81 306 GLY B CA 1
ATOM 6262 C C . GLY B 1 306 ? -10.602 -29.453 5.973 1 96.81 306 GLY B C 1
ATOM 6263 O O . GLY B 1 306 ? -10.766 -28.703 6.938 1 96.81 306 GLY B O 1
ATOM 6264 N N . ASP B 1 307 ? -9.469 -29.531 5.406 1 97.44 307 ASP B N 1
ATOM 6265 C CA . ASP B 1 307 ? -8.289 -28.812 5.863 1 97.44 307 ASP B CA 1
ATOM 6266 C C . ASP B 1 307 ? -7.562 -28.156 4.691 1 97.44 307 ASP B C 1
ATOM 6268 O O . ASP B 1 307 ? -6.367 -28.375 4.492 1 97.44 307 ASP B O 1
ATOM 6272 N N . ASN B 1 308 ? -8.32 -27.312 3.918 1 96.19 308 ASN B N 1
ATOM 6273 C CA . ASN B 1 308 ? -7.781 -26.766 2.678 1 96.19 308 ASN B CA 1
ATOM 6274 C C . ASN B 1 308 ? -6.637 -25.781 2.947 1 96.19 308 ASN B C 1
ATOM 6276 O O . ASN B 1 308 ? -5.871 -25.453 2.039 1 96.19 308 ASN B O 1
ATOM 6280 N N . MET B 1 309 ? -6.348 -25.359 4.219 1 96.44 309 MET B N 1
ATOM 6281 C CA . MET B 1 309 ? -5.219 -24.5 4.594 1 96.44 309 MET B CA 1
ATOM 6282 C C . MET B 1 309 ? -4.145 -25.312 5.305 1 96.44 309 MET B C 1
ATOM 6284 O O . MET B 1 309 ? -3.109 -24.766 5.699 1 96.44 309 MET B O 1
ATOM 6288 N N . GLY B 1 310 ? -4.32 -26.578 5.406 1 96.69 310 GLY B N 1
ATOM 6289 C CA . GLY B 1 310 ? -3.451 -27.422 6.199 1 96.69 310 GLY B CA 1
ATOM 6290 C C . GLY B 1 310 ? -2.232 -27.906 5.438 1 96.69 310 GLY B C 1
ATOM 6291 O O . GLY B 1 310 ? -1.878 -27.344 4.402 1 96.69 310 GLY B O 1
ATOM 6292 N N . THR B 1 311 ? -1.526 -28.938 6.062 1 96.25 311 THR B N 1
ATOM 6293 C CA . THR B 1 311 ? -0.334 -29.531 5.465 1 96.25 311 THR B CA 1
ATOM 6294 C C . THR B 1 311 ? -0.713 -30.594 4.445 1 96.25 311 THR B C 1
ATOM 6296 O O . THR B 1 311 ? -1.896 -30.875 4.25 1 96.25 311 THR B O 1
ATOM 6299 N N . TYR B 1 312 ? 0.244 -31.047 3.664 1 96.56 312 TYR B N 1
ATOM 6300 C CA . TYR B 1 312 ? 0.004 -32.031 2.613 1 96.56 312 TYR B CA 1
ATOM 6301 C C . TYR B 1 312 ? -0.434 -33.375 3.205 1 96.56 312 TYR B C 1
ATOM 6303 O O . TYR B 1 312 ? 0.015 -33.75 4.285 1 96.56 312 TYR B O 1
ATOM 6311 N N . ASN B 1 313 ? -1.306 -34.031 2.557 1 97.25 313 ASN B N 1
ATOM 6312 C CA . ASN B 1 313 ? -1.723 -35.375 2.943 1 97.25 313 ASN B CA 1
ATOM 6313 C C . ASN B 1 313 ? -0.758 -36.438 2.416 1 97.25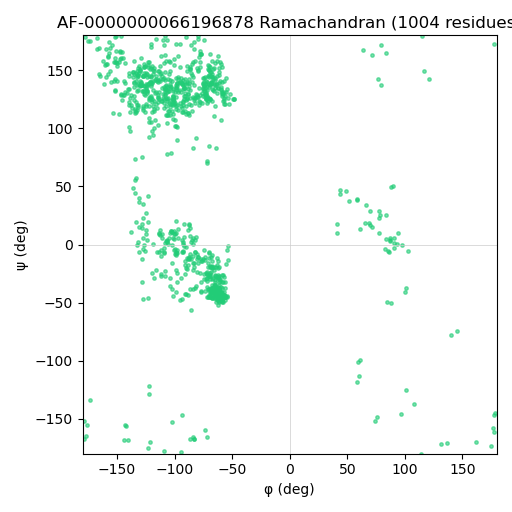 313 ASN B C 1
ATOM 6315 O O . ASN B 1 313 ? 0.365 -36.125 2.02 1 97.25 313 ASN B O 1
ATOM 6319 N N . GLY B 1 314 ? -1.173 -37.719 2.488 1 95.81 314 GLY B N 1
ATOM 6320 C CA . GLY B 1 314 ? -0.278 -38.812 2.121 1 95.81 314 GLY B CA 1
ATOM 6321 C C . GLY B 1 314 ? -0.277 -39.125 0.633 1 95.81 314 GLY B C 1
ATOM 6322 O O . GLY B 1 314 ? 0.493 -39.938 0.162 1 95.81 314 GLY B O 1
ATOM 6323 N N . LEU B 1 315 ? -1.071 -38.312 -0.078 1 93.25 315 LEU B N 1
ATOM 6324 C CA . LEU B 1 315 ? -1.084 -38.531 -1.521 1 93.25 315 LEU B CA 1
ATOM 6325 C C . LEU B 1 315 ? 0.121 -37.875 -2.178 1 93.25 315 LEU B C 1
ATOM 6327 O O . LEU B 1 315 ? 0.735 -36.969 -1.597 1 93.25 315 LEU B O 1
ATOM 6331 N N . ARG B 1 316 ? 0.665 -38.281 -3.26 1 96.38 316 ARG B N 1
ATOM 6332 C CA . ARG B 1 316 ? 1.709 -37.781 -4.137 1 96.38 316 ARG B CA 1
ATOM 6333 C C . ARG B 1 316 ? 1.302 -37.875 -5.602 1 96.38 316 ARG B C 1
ATOM 6335 O O . ARG B 1 316 ? 1.854 -38.719 -6.34 1 96.38 316 ARG B O 1
ATOM 6342 N N . PRO B 1 317 ? 0.366 -36.906 -5.898 1 97.5 317 PRO B N 1
ATOM 6343 C CA . PRO B 1 317 ? -0.189 -37.062 -7.242 1 97.5 317 PRO B CA 1
ATOM 6344 C C . PRO B 1 317 ? 0.858 -36.906 -8.344 1 97.5 317 PRO B C 1
ATOM 6346 O O . PRO B 1 317 ? 0.933 -37.719 -9.258 1 97.5 317 PRO B O 1
ATOM 6349 N N . LEU B 1 318 ? 1.645 -35.875 -8.25 1 97.44 318 LEU B N 1
ATOM 6350 C CA . LEU B 1 318 ? 2.592 -35.469 -9.289 1 97.44 318 LEU B CA 1
ATOM 6351 C C . LEU B 1 318 ? 3.783 -34.75 -8.695 1 97.44 318 LEU B C 1
ATOM 6353 O O . LEU B 1 318 ? 3.613 -33.875 -7.84 1 97.44 318 LEU B O 1
ATOM 6357 N N . TRP B 1 319 ? 4.973 -35.094 -9.047 1 97.81 319 TRP B N 1
ATOM 6358 C CA . TRP B 1 319 ? 6.133 -34.312 -8.641 1 97.81 319 TRP B CA 1
ATOM 6359 C C . TRP B 1 319 ? 7.219 -34.344 -9.711 1 97.81 319 TRP B C 1
ATOM 6361 O O . TRP B 1 319 ? 7.191 -35.219 -10.602 1 97.81 319 TRP B O 1
ATOM 6371 N N . ILE B 1 320 ? 8.109 -33.438 -9.695 1 97.75 320 ILE B N 1
ATOM 6372 C CA . ILE B 1 320 ? 9.227 -33.25 -10.609 1 97.75 320 ILE B CA 1
ATOM 6373 C C . ILE B 1 320 ? 10.539 -33.25 -9.828 1 97.75 320 ILE B C 1
ATOM 6375 O O . ILE B 1 320 ? 10.688 -32.469 -8.867 1 97.75 320 ILE B O 1
ATOM 6379 N N . ASN B 1 321 ? 11.414 -34.062 -10.219 1 98.19 321 ASN B N 1
ATOM 6380 C CA . ASN B 1 321 ? 12.75 -34 -9.633 1 98.19 321 ASN B CA 1
ATOM 6381 C C . ASN B 1 321 ? 13.508 -32.75 -10.133 1 98.19 321 ASN B C 1
ATOM 6383 O O . ASN B 1 321 ? 13.703 -32.594 -11.336 1 98.19 321 ASN B O 1
ATOM 6387 N N . ASN B 1 322 ? 13.977 -32 -9.227 1 97.12 322 ASN B N 1
ATOM 6388 C CA . ASN B 1 322 ? 14.539 -30.703 -9.57 1 97.12 322 ASN B CA 1
ATOM 6389 C C . ASN B 1 322 ? 15.883 -30.844 -10.273 1 97.12 322 ASN B C 1
ATOM 6391 O O . ASN B 1 322 ? 16.281 -29.984 -11.062 1 97.12 322 ASN B O 1
ATOM 6395 N N . ALA B 1 323 ? 16.641 -31.844 -10.023 1 97.56 323 ALA B N 1
ATOM 6396 C CA . ALA B 1 323 ? 17.969 -32.031 -10.594 1 97.56 323 ALA B CA 1
ATOM 6397 C C . ALA B 1 323 ? 17.875 -32.625 -12 1 97.56 323 ALA B C 1
ATOM 6399 O O . ALA B 1 323 ? 18.641 -32.25 -12.891 1 97.56 323 ALA B O 1
ATOM 6400 N N . THR B 1 324 ? 16.875 -33.562 -12.32 1 96.31 324 THR B N 1
ATOM 6401 C CA . THR B 1 324 ? 16.859 -34.344 -13.562 1 96.31 324 THR B CA 1
ATOM 6402 C C . THR B 1 324 ? 15.695 -33.906 -14.445 1 96.31 324 THR B C 1
ATOM 6404 O O . THR B 1 324 ? 15.68 -34.188 -15.648 1 96.31 324 THR B O 1
ATOM 6407 N N . GLY B 1 325 ? 14.68 -33.406 -13.812 1 96.62 325 GLY B N 1
ATOM 6408 C CA . GLY B 1 325 ? 13.469 -33.062 -14.539 1 96.62 325 GLY B CA 1
ATOM 6409 C C . GLY B 1 325 ? 12.5 -34.219 -14.688 1 96.62 325 GLY B C 1
ATOM 6410 O O . GLY B 1 325 ? 11.469 -34.094 -15.344 1 96.62 325 GLY B O 1
ATOM 6411 N N . ALA B 1 326 ? 12.758 -35.344 -14.078 1 96.25 326 ALA B N 1
ATOM 6412 C CA . ALA B 1 326 ? 11.891 -36.531 -14.188 1 96.25 326 ALA B CA 1
ATOM 6413 C C . ALA B 1 326 ? 10.539 -36.281 -13.539 1 96.25 326 ALA B C 1
ATOM 6415 O O . ALA B 1 326 ? 10.461 -35.688 -12.445 1 96.25 326 ALA B O 1
ATOM 6416 N N . VAL B 1 327 ? 9.484 -36.625 -14.234 1 97 327 VAL B N 1
ATOM 6417 C CA . VAL B 1 327 ? 8.125 -36.438 -13.742 1 97 327 VAL B CA 1
ATOM 6418 C C . VAL B 1 327 ? 7.566 -37.75 -13.234 1 97 327 VAL B C 1
ATOM 6420 O O . VAL B 1 327 ? 7.695 -38.781 -13.898 1 97 327 VAL B O 1
ATOM 6423 N N . SER B 1 328 ? 6.977 -37.75 -12.039 1 97.12 328 SER B N 1
ATOM 6424 C CA . SER B 1 328 ? 6.383 -38.938 -11.453 1 97.12 328 SER B CA 1
ATOM 6425 C C . SER B 1 328 ? 4.926 -38.688 -11.07 1 97.12 328 SER B C 1
ATOM 6427 O O . SER B 1 328 ? 4.562 -37.594 -10.641 1 97.12 328 SER B O 1
ATOM 6429 N N . MET B 1 329 ? 4.113 -39.625 -11.328 1 96.25 329 MET B N 1
ATOM 6430 C CA . MET B 1 329 ? 2.725 -39.656 -10.875 1 96.25 329 MET B CA 1
ATOM 6431 C C . MET B 1 329 ? 2.516 -40.75 -9.844 1 96.25 329 MET B C 1
ATOM 6433 O O . MET B 1 329 ? 2.68 -41.938 -10.156 1 96.25 329 MET B O 1
ATOM 6437 N N . GLY B 1 330 ? 2.039 -40.406 -8.703 1 95.94 330 GLY B N 1
ATOM 6438 C CA . GLY B 1 330 ? 2.059 -41.375 -7.602 1 95.94 330 GLY B CA 1
ATOM 6439 C C . GLY B 1 330 ? 0.728 -42.062 -7.395 1 95.94 330 GLY B C 1
ATOM 6440 O O . GLY B 1 330 ? 0.644 -43.031 -6.645 1 95.94 330 GLY B O 1
ATOM 6441 N N . ARG B 1 331 ? -0.269 -41.625 -8.062 1 96.81 331 ARG B N 1
ATOM 6442 C CA . ARG B 1 331 ? -1.599 -42.188 -7.844 1 96.81 331 ARG B CA 1
ATOM 6443 C C . ARG B 1 331 ? -2.252 -42.562 -9.164 1 96.81 331 ARG B C 1
ATOM 6445 O O . ARG B 1 331 ? -3.461 -42.406 -9.336 1 96.81 331 ARG B O 1
ATOM 6452 N N . GLY B 1 332 ? -1.457 -43.062 -10.117 1 95.44 332 GLY B N 1
ATOM 6453 C CA . GLY B 1 332 ? -1.94 -43.5 -11.406 1 95.44 332 GLY B CA 1
ATOM 6454 C C . GLY B 1 332 ? -2.094 -42.406 -12.422 1 95.44 332 GLY B C 1
ATOM 6455 O O . GLY B 1 332 ? -1.969 -41.219 -12.078 1 95.44 332 GLY B O 1
ATOM 6456 N N . LEU B 1 333 ? -2.223 -42.719 -13.664 1 96.25 333 LEU B N 1
ATOM 6457 C CA . LEU B 1 333 ? -2.391 -41.812 -14.797 1 96.25 333 LEU B CA 1
ATOM 6458 C C . LEU B 1 333 ? -3.441 -42.312 -15.766 1 96.25 333 LEU B C 1
ATOM 6460 O O . LEU B 1 333 ? -3.359 -43.469 -16.219 1 96.25 333 LEU B O 1
ATOM 6464 N N . ASN B 1 334 ? -4.449 -41.594 -15.922 1 97 334 ASN B N 1
ATOM 6465 C CA . ASN B 1 334 ? -5.43 -41.844 -16.969 1 97 334 ASN B CA 1
ATOM 6466 C C . ASN B 1 334 ? -5.246 -40.906 -18.156 1 97 334 ASN B C 1
ATOM 6468 O O . ASN B 1 334 ? -5.25 -39.688 -18 1 97 334 ASN B O 1
ATOM 6472 N N . VAL B 1 335 ? -5.105 -41.438 -19.312 1 96.25 335 VAL B N 1
ATOM 6473 C CA . VAL B 1 335 ? -4.918 -40.625 -20.5 1 96.25 335 VAL B CA 1
ATOM 6474 C C . VAL B 1 335 ? -6.07 -40.844 -21.484 1 96.25 335 VAL B C 1
ATOM 6476 O O . VAL B 1 335 ? -6.316 -41.969 -21.906 1 96.25 335 VAL B O 1
ATOM 6479 N N . SER B 1 336 ? -6.816 -39.812 -21.734 1 94.19 336 SER B N 1
ATOM 6480 C CA . SER B 1 336 ? -7.766 -39.844 -22.844 1 94.19 336 SER B CA 1
ATOM 6481 C C . SER B 1 336 ? -7.074 -39.562 -24.172 1 94.19 336 SER B C 1
ATOM 6483 O O . SER B 1 336 ? -6.387 -38.531 -24.328 1 94.19 336 SER B O 1
ATOM 6485 N N . GLY B 1 337 ? -7.281 -40.469 -25.141 1 92.62 337 GLY B N 1
ATOM 6486 C CA . GLY B 1 337 ? -6.578 -40.375 -26.422 1 92.62 337 GLY B CA 1
ATOM 6487 C C . GLY B 1 337 ? -5.34 -41.25 -26.469 1 92.62 337 GLY B C 1
ATOM 6488 O O . GLY B 1 337 ? -5.309 -42.344 -25.875 1 92.62 337 GLY B O 1
ATOM 6489 N N . ASP B 1 338 ? -4.312 -40.75 -27.188 1 92.81 338 ASP B N 1
ATOM 6490 C CA . ASP B 1 338 ? -3.129 -41.594 -27.406 1 92.81 338 ASP B CA 1
ATOM 6491 C C . ASP B 1 338 ? -2.029 -41.25 -26.406 1 92.81 338 ASP B C 1
ATOM 6493 O O . ASP B 1 338 ? -1.887 -40.094 -26 1 92.81 338 ASP B O 1
ATOM 6497 N N . THR B 1 339 ? -1.416 -42.281 -25.938 1 94.19 339 THR B N 1
ATOM 6498 C CA . THR B 1 339 ? -0.116 -42.125 -25.297 1 94.19 339 THR B CA 1
ATOM 6499 C C . THR B 1 339 ? 1.01 -42.531 -26.234 1 94.19 339 THR B C 1
ATOM 6501 O O . THR B 1 339 ? 1.081 -43.688 -26.656 1 94.19 339 THR B O 1
ATOM 6504 N N . LEU B 1 340 ? 1.784 -41.531 -26.625 1 94.12 340 LEU B N 1
ATOM 6505 C CA . LEU B 1 340 ? 2.947 -41.812 -27.469 1 94.12 340 LEU B CA 1
ATOM 6506 C C . LEU B 1 340 ? 4.238 -41.719 -26.656 1 94.12 340 LEU B C 1
ATOM 6508 O O . LEU B 1 340 ? 4.484 -40.688 -26.016 1 94.12 340 LEU B O 1
ATOM 6512 N N . SER B 1 341 ? 4.992 -42.781 -26.609 1 94.12 341 SER B N 1
ATOM 6513 C CA . SER B 1 341 ? 6.289 -42.781 -25.938 1 94.12 341 SER B CA 1
ATOM 6514 C C . SER B 1 341 ? 7.355 -43.438 -26.812 1 94.12 341 SER B C 1
ATOM 6516 O O . SER B 1 341 ? 7.047 -44.281 -27.641 1 94.12 341 SER B O 1
ATOM 6518 N N . ASP B 1 342 ? 8.602 -42.938 -26.688 1 92.06 342 ASP B N 1
ATOM 6519 C CA . ASP B 1 342 ? 9.672 -43.625 -27.391 1 92.06 342 ASP B CA 1
ATOM 6520 C C . ASP B 1 342 ? 9.742 -45.094 -26.984 1 92.06 342 ASP B C 1
ATOM 6522 O O . ASP B 1 342 ? 9.891 -46 -27.828 1 92.06 342 ASP B O 1
ATOM 6526 N N . ARG B 1 343 ? 9.703 -45.281 -25.594 1 90.38 343 ARG B N 1
ATOM 6527 C CA . ARG B 1 343 ? 9.664 -46.625 -25.047 1 90.38 343 ARG B CA 1
ATOM 6528 C C . ARG B 1 343 ? 8.711 -46.719 -23.859 1 90.38 343 ARG B C 1
ATOM 6530 O O . ARG B 1 343 ? 8.641 -45.781 -23.047 1 90.38 343 ARG B O 1
ATOM 6537 N N . PHE B 1 344 ? 7.918 -47.812 -23.953 1 93.31 344 PHE B N 1
ATOM 6538 C CA . PHE B 1 344 ? 7.086 -48.125 -22.797 1 93.31 344 PHE B CA 1
ATOM 6539 C C . PHE B 1 344 ? 7.672 -49.312 -22.016 1 93.31 344 PHE B C 1
ATOM 6541 O O . PHE B 1 344 ? 7.754 -50.438 -22.531 1 93.31 344 PHE B O 1
ATOM 6548 N N . ALA B 1 345 ? 8.164 -48.969 -20.766 1 93.25 345 ALA B N 1
ATOM 6549 C CA . ALA B 1 345 ? 8.711 -50.031 -19.906 1 93.25 345 ALA B CA 1
ATOM 6550 C C . ALA B 1 345 ? 7.727 -50.375 -18.797 1 93.25 345 ALA B C 1
ATOM 6552 O O . ALA B 1 345 ? 7.086 -49.5 -18.203 1 93.25 345 ALA B O 1
ATOM 6553 N N . ILE B 1 346 ? 7.555 -51.719 -18.609 1 93.75 346 ILE B N 1
ATOM 6554 C CA . ILE B 1 346 ? 6.719 -52.219 -17.531 1 93.75 346 ILE B CA 1
ATOM 6555 C C . ILE B 1 346 ? 7.598 -52.844 -16.438 1 93.75 346 ILE B C 1
ATOM 6557 O O . ILE B 1 346 ? 8.586 -53.5 -16.719 1 93.75 346 ILE B O 1
ATOM 6561 N N . ASN B 1 347 ? 7.262 -52.469 -15.25 1 93.81 347 ASN B N 1
ATOM 6562 C CA . ASN B 1 347 ? 7.922 -53.094 -14.117 1 93.81 347 ASN B CA 1
ATOM 6563 C C . ASN B 1 347 ? 7.449 -54.562 -13.938 1 93.81 347 ASN B C 1
ATOM 6565 O O . ASN B 1 347 ? 6.828 -54.875 -12.93 1 93.81 347 ASN B O 1
ATOM 6569 N N . SER B 1 348 ? 7.863 -55.344 -14.852 1 91.38 348 SER B N 1
ATOM 6570 C CA . SER B 1 348 ? 7.375 -56.719 -14.953 1 91.38 348 SER B CA 1
ATOM 6571 C C . SER B 1 348 ? 7.895 -57.594 -13.805 1 91.38 348 SER B C 1
ATOM 6573 O O . SER B 1 348 ? 9 -57.375 -13.312 1 91.38 348 SER B O 1
ATOM 6575 N N . SER B 1 349 ? 7.145 -58.562 -13.422 1 88.44 349 SER B N 1
ATOM 6576 C CA . SER B 1 349 ? 7.453 -59.406 -12.266 1 88.44 349 SER B CA 1
ATOM 6577 C C . SER B 1 349 ? 7.965 -60.75 -12.703 1 88.44 349 SER B C 1
ATOM 6579 O O . SER B 1 349 ? 7.598 -61.25 -13.773 1 88.44 349 SER B O 1
ATOM 6581 N N . ASN B 1 350 ? 8.859 -61.375 -11.883 1 91.62 350 ASN B N 1
ATOM 6582 C CA . ASN B 1 350 ? 9.281 -62.75 -11.984 1 91.62 350 ASN B CA 1
ATOM 6583 C C . ASN B 1 350 ? 8.609 -63.625 -10.938 1 91.62 350 ASN B C 1
ATOM 6585 O O . ASN B 1 350 ? 8.383 -63.188 -9.805 1 91.62 350 ASN B O 1
ATOM 6589 N N . GLY B 1 351 ? 8.125 -64.875 -11.5 1 92.75 351 GLY B N 1
ATOM 6590 C CA . GLY B 1 351 ? 7.543 -65.812 -10.531 1 92.75 351 GLY B CA 1
ATOM 6591 C C . GLY B 1 351 ? 7.148 -67.125 -11.133 1 92.75 351 GLY B C 1
ATOM 6592 O O . GLY B 1 351 ? 7.773 -67.562 -12.086 1 92.75 351 GLY B O 1
ATOM 6593 N N . MET B 1 352 ? 6.141 -67.875 -10.477 1 95.38 352 MET B N 1
ATOM 6594 C CA . MET B 1 352 ? 5.625 -69.125 -10.961 1 95.38 352 MET B CA 1
ATOM 6595 C C . MET B 1 352 ? 4.648 -68.938 -12.117 1 95.38 352 MET B C 1
ATOM 6597 O O . MET B 1 352 ? 4.129 -67.812 -12.305 1 95.38 352 MET B O 1
ATOM 6601 N N . TRP B 1 353 ? 4.398 -70.062 -12.828 1 93.31 353 TRP B N 1
ATOM 6602 C CA . TRP B 1 353 ? 3.486 -70 -13.961 1 93.31 353 TRP B CA 1
ATOM 6603 C C . TRP B 1 353 ? 2.131 -69.5 -13.539 1 93.31 353 TRP B C 1
ATOM 6605 O O . TRP B 1 353 ? 1.567 -68.625 -14.219 1 93.31 353 TRP B O 1
ATOM 6615 N N . ILE B 1 354 ? 1.698 -69.75 -12.406 1 95.5 354 ILE B N 1
ATOM 6616 C CA . ILE B 1 354 ? 0.353 -69.375 -11.984 1 95.5 354 ILE B CA 1
ATOM 6617 C C . ILE B 1 354 ? 0.311 -67.875 -11.633 1 95.5 354 ILE B C 1
ATOM 6619 O O . ILE B 1 354 ? -0.743 -67.25 -11.719 1 95.5 354 ILE B O 1
ATOM 6623 N N . GLN B 1 355 ? 1.498 -67.312 -11.273 1 93.25 355 GLN B N 1
ATOM 6624 C CA . GLN B 1 355 ? 1.558 -65.875 -10.859 1 93.25 355 GLN B CA 1
ATOM 6625 C C . GLN B 1 355 ? 1.45 -64.938 -12.062 1 93.25 355 GLN B C 1
ATOM 6627 O O . GLN B 1 355 ? 1.181 -63.781 -11.906 1 93.25 355 GLN B O 1
ATOM 6632 N N . MET B 1 356 ? 1.572 -65.438 -13.258 1 93.44 356 MET B N 1
ATOM 6633 C CA . MET B 1 356 ? 1.44 -64.688 -14.477 1 93.44 356 MET B CA 1
ATOM 6634 C C . MET B 1 356 ? 0.029 -64.125 -14.602 1 93.44 356 MET B C 1
ATOM 6636 O O . MET B 1 356 ? -0.197 -63.156 -15.359 1 93.44 356 MET B O 1
ATOM 6640 N N . ARG B 1 357 ? -0.898 -64.688 -13.836 1 93.5 357 ARG B N 1
ATOM 6641 C CA . ARG B 1 357 ? -2.285 -64.25 -13.859 1 93.5 357 ARG B CA 1
ATOM 6642 C C . ARG B 1 357 ? -2.416 -62.844 -13.273 1 93.5 357 ARG B C 1
ATOM 6644 O O . ARG B 1 357 ? -3.314 -62.094 -13.641 1 93.5 357 ARG B O 1
ATOM 6651 N N . ASP B 1 358 ? -1.432 -62.469 -12.414 1 91.25 358 ASP B N 1
ATOM 6652 C CA . ASP B 1 358 ? -1.629 -61.281 -11.602 1 91.25 358 ASP B CA 1
ATOM 6653 C C . ASP B 1 358 ? -0.392 -60.375 -11.641 1 91.25 358 ASP B C 1
ATOM 6655 O O . ASP B 1 358 ? -0.377 -59.312 -11.031 1 91.25 358 ASP B O 1
ATOM 6659 N N . ASN B 1 359 ? 0.642 -60.781 -12.359 1 92.31 359 ASN B N 1
ATOM 6660 C CA . ASN B 1 359 ? 1.891 -60.031 -12.445 1 92.31 359 ASN B CA 1
ATOM 6661 C C . ASN B 1 359 ? 1.69 -58.688 -13.133 1 92.31 359 ASN B C 1
ATOM 6663 O O . ASN B 1 359 ? 0.735 -58.5 -13.891 1 92.31 359 ASN B O 1
ATOM 6667 N N . ASN B 1 360 ? 2.592 -57.719 -12.852 1 93.94 360 ASN B N 1
ATOM 6668 C CA . ASN B 1 360 ? 2.67 -56.5 -13.641 1 93.94 360 ASN B CA 1
ATOM 6669 C C . ASN B 1 360 ? 2.912 -56.781 -15.117 1 93.94 360 ASN B C 1
ATOM 6671 O O . ASN B 1 360 ? 3.854 -57.5 -15.461 1 93.94 360 ASN B O 1
ATOM 6675 N N . ALA B 1 361 ? 1.991 -56.312 -15.852 1 93.75 361 ALA B N 1
ATOM 6676 C CA . ALA B 1 361 ? 2.082 -56.594 -17.281 1 93.75 361 ALA B CA 1
ATOM 6677 C C . ALA B 1 361 ? 1.315 -55.562 -18.094 1 93.75 361 ALA B C 1
ATOM 6679 O O . ALA B 1 361 ? 0.756 -54.594 -17.531 1 93.75 361 ALA B O 1
ATOM 6680 N N . ILE B 1 362 ? 1.45 -55.688 -19.406 1 93.31 362 ILE B N 1
ATOM 6681 C CA . ILE B 1 362 ? 0.539 -55.031 -20.344 1 93.31 362 ILE B CA 1
ATOM 6682 C C . ILE B 1 362 ? -0.722 -55.875 -20.516 1 93.31 362 ILE B C 1
ATOM 6684 O O . ILE B 1 362 ? -0.641 -57.094 -20.75 1 93.31 362 ILE B O 1
ATOM 6688 N N . PHE B 1 363 ? -1.879 -55.188 -20.25 1 93.94 363 PHE B N 1
ATOM 6689 C CA . PHE B 1 363 ? -3.096 -56 -20.328 1 93.94 363 PHE B CA 1
ATOM 6690 C C . PHE B 1 363 ? -4.27 -55.125 -20.797 1 93.94 363 PHE B C 1
ATOM 6692 O O . PHE B 1 363 ? -4.188 -53.906 -20.797 1 93.94 363 PHE B O 1
ATOM 6699 N N . GLY B 1 364 ? -5.289 -55.812 -21.359 1 93.75 364 GLY B N 1
ATOM 6700 C CA . GLY B 1 364 ? -6.543 -55.125 -21.641 1 93.75 364 GLY B CA 1
ATOM 6701 C C . GLY B 1 364 ? -7.375 -54.875 -20.406 1 93.75 364 GLY B C 1
ATOM 6702 O O . GLY B 1 364 ? -7.566 -55.781 -19.578 1 93.75 364 GLY B O 1
ATOM 6703 N N . LYS B 1 365 ? -7.723 -53.656 -20.297 1 93.56 365 LYS B N 1
ATOM 6704 C CA . LYS B 1 365 ? -8.5 -53.281 -19.125 1 93.56 365 LYS B CA 1
ATOM 6705 C C . LYS B 1 365 ? -9.828 -54.031 -19.094 1 93.56 365 LYS B C 1
ATOM 6707 O O . LYS B 1 365 ? -10.289 -54.438 -18.016 1 93.56 365 LYS B O 1
ATOM 6712 N N . ASN B 1 366 ? -10.461 -54.219 -20.234 1 94.38 366 ASN B N 1
ATOM 6713 C CA . ASN B 1 366 ? -11.781 -54.844 -20.297 1 94.38 366 ASN B CA 1
ATOM 6714 C C . ASN B 1 366 ? -11.703 -56.344 -20.578 1 94.38 366 ASN B C 1
ATOM 6716 O O . ASN B 1 366 ? -10.898 -56.781 -21.391 1 94.38 366 ASN B O 1
ATOM 6720 N N . ILE B 1 367 ? -12.547 -57.031 -19.906 1 95.56 367 ILE B N 1
ATOM 6721 C CA . ILE B 1 367 ? -12.688 -58.469 -20.156 1 95.56 367 ILE B CA 1
ATOM 6722 C C . ILE B 1 367 ? -13.188 -58.688 -21.594 1 95.56 367 ILE B C 1
ATOM 6724 O O . ILE B 1 367 ? -14.062 -57.969 -22.062 1 95.56 367 ILE B O 1
ATOM 6728 N N . VAL B 1 368 ? -12.555 -59.781 -22.328 1 96.38 368 VAL B N 1
ATOM 6729 C CA . VAL B 1 368 ? -13.055 -60.094 -23.656 1 96.38 368 VAL B CA 1
ATOM 6730 C C . VAL B 1 368 ? -14.43 -60.75 -23.531 1 96.38 368 VAL B C 1
ATOM 6732 O O . VAL B 1 368 ? -14.57 -61.812 -22.922 1 96.38 368 VAL B O 1
ATOM 6735 N N . ASN B 1 369 ? -15.398 -60.25 -24.203 1 95.75 369 ASN B N 1
ATOM 6736 C CA . ASN B 1 369 ? -16.734 -60.781 -24.188 1 95.75 369 ASN B CA 1
ATOM 6737 C C . ASN B 1 369 ? -16.812 -62.125 -24.906 1 95.75 369 ASN B C 1
ATOM 6739 O O . ASN B 1 369 ? -16.172 -62.312 -25.953 1 95.75 369 ASN B O 1
ATOM 6743 N N . THR B 1 370 ? -17.703 -63 -24.375 1 96.06 370 THR B N 1
ATOM 6744 C CA . THR B 1 370 ? -17.906 -64.312 -25.016 1 96.06 370 THR B CA 1
ATOM 6745 C C . THR B 1 370 ? -18.297 -64.125 -26.484 1 96.06 370 THR B C 1
ATOM 6747 O O . THR B 1 370 ? -19.203 -63.344 -26.797 1 96.06 370 THR B O 1
ATOM 6750 N N . ASP B 1 371 ? -17.578 -64.812 -27.422 1 94.75 371 ASP B N 1
ATOM 6751 C CA . ASP B 1 371 ? -17.844 -64.875 -28.844 1 94.75 371 ASP B CA 1
ATOM 6752 C C . ASP B 1 371 ? -17.562 -63.531 -29.516 1 94.75 371 ASP B C 1
ATOM 6754 O O . ASP B 1 371 ? -18.062 -63.25 -30.594 1 94.75 371 ASP B O 1
ATOM 6758 N N . SER B 1 372 ? -16.797 -62.688 -28.766 1 96.81 372 SER B N 1
ATOM 6759 C CA . SER B 1 372 ? -16.344 -61.406 -29.359 1 96.81 372 SER B CA 1
ATOM 6760 C C . SER B 1 372 ? -14.836 -61.406 -29.562 1 96.81 372 SER B C 1
ATOM 6762 O O . SER B 1 372 ? -14.102 -62.062 -28.828 1 96.81 372 SER B O 1
ATOM 6764 N N . ALA B 1 373 ? -14.469 -60.594 -30.547 1 97.44 373 ALA B N 1
ATOM 6765 C CA . ALA B 1 373 ? -13.039 -60.5 -30.828 1 97.44 373 ALA B CA 1
ATOM 6766 C C . ALA B 1 373 ? -12.438 -59.25 -30.156 1 97.44 373 ALA B C 1
ATOM 6768 O O . ALA B 1 373 ? -13.102 -58.219 -30 1 97.44 373 ALA B O 1
ATOM 6769 N N . GLN B 1 374 ? -11.258 -59.375 -29.688 1 96.75 374 GLN B N 1
ATOM 6770 C CA . GLN B 1 374 ? -10.5 -58.281 -29.094 1 96.75 374 GLN B CA 1
ATOM 6771 C C . GLN B 1 374 ? -9.008 -58.406 -29.406 1 96.75 374 GLN B C 1
ATOM 6773 O O . GLN B 1 374 ? -8.414 -59.469 -29.25 1 96.75 374 GLN B O 1
ATOM 6778 N N . ALA B 1 375 ? -8.5 -57.25 -29.922 1 96.75 375 ALA B N 1
ATOM 6779 C CA . ALA B 1 375 ? -7.055 -57.188 -30.125 1 96.75 375 ALA B CA 1
ATOM 6780 C C . ALA B 1 375 ? -6.348 -56.594 -28.906 1 96.75 375 ALA B C 1
ATOM 6782 O O . ALA B 1 375 ? -6.828 -55.625 -28.312 1 96.75 375 ALA B O 1
ATOM 6783 N N . LEU B 1 376 ? -5.234 -57.25 -28.469 1 95.75 376 LEU B N 1
ATOM 6784 C CA . LEU B 1 376 ? -4.375 -56.688 -27.438 1 95.75 376 LEU B CA 1
ATOM 6785 C C . LEU B 1 376 ? -3.221 -55.906 -28.047 1 95.75 376 LEU B C 1
ATOM 6787 O O . LEU B 1 376 ? -2.904 -54.812 -27.609 1 95.75 376 LEU B O 1
ATOM 6791 N N . LEU B 1 377 ? -2.57 -56.531 -29.047 1 96.12 377 LEU B N 1
ATOM 6792 C CA . LEU B 1 377 ? -1.482 -55.938 -29.812 1 96.12 377 LEU B CA 1
ATOM 6793 C C . LEU B 1 377 ? -1.815 -55.875 -31.297 1 96.12 377 LEU B C 1
ATOM 6795 O O . LEU B 1 377 ? -2.465 -56.781 -31.828 1 96.12 377 LEU B O 1
ATOM 6799 N N . ARG B 1 378 ? -1.383 -54.844 -31.922 1 96.44 378 ARG B N 1
ATOM 6800 C CA . ARG B 1 378 ? -1.602 -54.688 -33.344 1 96.44 378 ARG B CA 1
ATOM 6801 C C . ARG B 1 378 ? -0.373 -54.094 -34.031 1 96.44 378 ARG B C 1
ATOM 6803 O O . ARG B 1 378 ? 0.236 -53.156 -33.531 1 96.44 378 ARG B O 1
ATOM 6810 N N . GLN B 1 379 ? 0.016 -54.656 -35.125 1 97.12 379 GLN B N 1
ATOM 6811 C CA . GLN B 1 379 ? 1.071 -54.094 -35.969 1 97.12 379 GLN B CA 1
ATOM 6812 C C . GLN B 1 379 ? 0.552 -53.812 -37.375 1 97.12 379 GLN B C 1
ATOM 6814 O O . GLN B 1 379 ? 0.031 -54.688 -38.062 1 97.12 379 GLN B O 1
ATOM 6819 N N . ASN B 1 380 ? 0.754 -52.625 -37.781 1 96.38 380 ASN B N 1
ATOM 6820 C CA . ASN B 1 380 ? 0.278 -52.188 -39.094 1 96.38 380 ASN B CA 1
ATOM 6821 C C . ASN B 1 380 ? 1.34 -52.375 -40.188 1 96.38 380 ASN B C 1
ATOM 6823 O O . ASN B 1 380 ? 2.477 -51.906 -40.031 1 96.38 380 ASN B O 1
ATOM 6827 N N . HIS B 1 381 ? 0.952 -53.031 -41.125 1 97 381 HIS B N 1
ATOM 6828 C CA . HIS B 1 381 ? 1.74 -53.156 -42.344 1 97 381 HIS B CA 1
ATOM 6829 C C . HIS B 1 381 ? 1.087 -52.406 -43.5 1 97 381 HIS B C 1
ATOM 6831 O O . HIS B 1 381 ? 0.007 -51.812 -43.344 1 97 381 HIS B O 1
ATOM 6837 N N . ALA B 1 382 ? 1.774 -52.375 -44.688 1 95.81 382 ALA B N 1
ATOM 6838 C CA . ALA B 1 382 ? 1.3 -51.562 -45.781 1 95.81 382 ALA B CA 1
ATOM 6839 C C . ALA B 1 382 ? -0.079 -52.031 -46.25 1 95.81 382 ALA B C 1
ATOM 6841 O O . ALA B 1 382 ? -0.964 -51.188 -46.5 1 95.81 382 ALA B O 1
ATOM 6842 N N . ASP B 1 383 ? -0.302 -53.312 -46.344 1 95.19 383 ASP B N 1
ATOM 6843 C CA . ASP B 1 383 ? -1.546 -53.75 -46.969 1 95.19 383 ASP B CA 1
ATOM 6844 C C . ASP B 1 383 ? -2.34 -54.656 -46.031 1 95.19 383 ASP B C 1
ATOM 6846 O O . ASP B 1 383 ? -3.404 -55.156 -46.375 1 95.19 383 ASP B O 1
ATOM 6850 N N . ARG B 1 384 ? -1.914 -54.875 -44.844 1 96.69 384 ARG B N 1
ATOM 6851 C CA . ARG B 1 384 ? -2.578 -55.719 -43.875 1 96.69 384 ARG B CA 1
ATOM 6852 C C . ARG B 1 384 ? -2.193 -55.344 -42.438 1 96.69 384 ARG B C 1
ATOM 6854 O O . ARG B 1 384 ? -1.3 -54.531 -42.219 1 96.69 384 ARG B O 1
ATOM 6861 N N . LYS B 1 385 ? -2.906 -55.906 -41.531 1 97.25 385 LYS B N 1
ATOM 6862 C CA . LYS B 1 385 ? -2.596 -55.781 -40.125 1 97.25 385 LYS B CA 1
ATOM 6863 C C . LYS B 1 385 ? -2.49 -57.156 -39.438 1 97.25 385 LYS B C 1
ATOM 6865 O O . LYS B 1 385 ? -3.238 -58.062 -39.781 1 97.25 385 LYS B O 1
ATOM 6870 N N . PHE B 1 386 ? -1.469 -57.25 -38.625 1 97.75 386 PHE B N 1
ATOM 6871 C CA . PHE B 1 386 ? -1.332 -58.438 -37.781 1 97.75 386 PHE B CA 1
ATOM 6872 C C . PHE B 1 386 ? -1.724 -58.125 -36.344 1 97.75 386 PHE B C 1
ATOM 6874 O O . PHE B 1 386 ? -1.418 -57.031 -35.844 1 97.75 386 PHE B O 1
ATOM 6881 N N . MET B 1 387 ? -2.451 -59 -35.656 1 96.25 387 MET B N 1
ATOM 6882 C CA . MET B 1 387 ? -2.9 -58.812 -34.281 1 96.25 387 MET B CA 1
ATOM 6883 C C . MET B 1 387 ? -2.529 -60 -33.406 1 96.25 387 MET B C 1
ATOM 6885 O O . MET B 1 387 ? -2.434 -61.125 -33.906 1 96.25 387 MET B O 1
ATOM 6889 N N . ILE B 1 388 ? -2.221 -59.719 -32.219 1 96.88 388 ILE B N 1
ATOM 6890 C CA . ILE B 1 388 ? -2.324 -60.719 -31.141 1 96.88 388 ILE B CA 1
ATOM 6891 C C . ILE B 1 388 ? -3.594 -60.469 -30.344 1 96.88 388 ILE B C 1
ATOM 6893 O O . ILE B 1 388 ? -3.846 -59.344 -29.891 1 96.88 388 ILE B O 1
ATOM 6897 N N . GLY B 1 389 ? -4.375 -61.438 -30.203 1 96.62 389 GLY B N 1
ATOM 6898 C CA . GLY B 1 389 ? -5.66 -61.375 -29.531 1 96.62 389 GLY B CA 1
ATOM 6899 C C . GLY B 1 389 ? -6.438 -62.656 -29.562 1 96.62 389 GLY B C 1
ATOM 6900 O O . GLY B 1 389 ? -5.844 -63.75 -29.609 1 96.62 389 GLY B O 1
ATOM 6901 N N . GLY B 1 390 ? -7.801 -62.406 -29.359 1 95.88 390 GLY B N 1
ATOM 6902 C CA . GLY B 1 390 ? -8.555 -63.656 -29.312 1 95.88 390 GLY B CA 1
ATOM 6903 C C . GLY B 1 390 ? -10.055 -63.438 -29.391 1 95.88 390 GLY B C 1
ATOM 6904 O O . GLY B 1 390 ? -10.523 -62.344 -29.672 1 95.88 390 GLY B O 1
ATOM 6905 N N . LEU B 1 391 ? -10.672 -64.562 -29.391 1 96.5 391 LEU B N 1
ATOM 6906 C CA . LEU B 1 391 ? -12.125 -64.625 -29.281 1 96.5 391 LEU B CA 1
ATOM 6907 C C . LEU B 1 391 ? -12.531 -65.125 -27.875 1 96.5 391 LEU B C 1
ATOM 6909 O O . LEU B 1 391 ? -12.008 -66.125 -27.391 1 96.5 391 LEU B O 1
ATOM 6913 N N . GLY B 1 392 ? -13.445 -64.5 -27.359 1 96.5 392 GLY B N 1
ATOM 6914 C CA . GLY B 1 392 ? -13.789 -64.688 -25.969 1 96.5 392 GLY B CA 1
ATOM 6915 C C . GLY B 1 392 ? -14.102 -66.125 -25.625 1 96.5 392 GLY B C 1
ATOM 6916 O O . GLY B 1 392 ? -15.023 -66.688 -26.203 1 96.5 392 GLY B O 1
ATOM 6917 N N . ASN B 1 393 ? -13.336 -66.625 -24.719 1 95.38 393 ASN B N 1
ATOM 6918 C CA . ASN B 1 393 ? -13.453 -67.938 -24.109 1 95.38 393 ASN B CA 1
ATOM 6919 C C . ASN B 1 393 ? -13.219 -69 -25.141 1 95.38 393 ASN B C 1
ATOM 6921 O O . ASN B 1 393 ? -13.625 -70.188 -24.922 1 95.38 393 ASN B O 1
ATOM 6925 N N . LYS B 1 394 ? -12.609 -68.75 -26.297 1 96.38 394 LYS B N 1
ATOM 6926 C CA . LYS B 1 394 ? -12.5 -69.75 -27.328 1 96.38 394 LYS B CA 1
ATOM 6927 C C . LYS B 1 394 ? -11.062 -69.938 -27.812 1 96.38 394 LYS B C 1
ATOM 6929 O O . LYS B 1 394 ? -10.578 -71.062 -28 1 96.38 394 LYS B O 1
ATOM 6934 N N . GLN B 1 395 ? -10.461 -68.75 -28.062 1 96.62 395 GLN B N 1
ATOM 6935 C CA . GLN B 1 395 ? -9.141 -68.938 -28.672 1 96.62 395 GLN B CA 1
ATOM 6936 C C . GLN B 1 395 ? -8.312 -67.625 -28.484 1 96.62 395 GLN B C 1
ATOM 6938 O O . GLN B 1 395 ? -8.867 -66.562 -28.234 1 96.62 395 GLN B O 1
ATOM 6943 N N . PHE B 1 396 ? -7.004 -67.688 -28.469 1 97.62 396 PHE B N 1
ATOM 6944 C CA . PHE B 1 396 ? -6.027 -66.625 -28.359 1 97.62 396 PHE B CA 1
ATOM 6945 C C . PHE B 1 396 ? -4.797 -66.938 -29.203 1 97.62 396 PHE B C 1
ATOM 6947 O O . PHE B 1 396 ? -4.23 -68 -29.125 1 97.62 396 PHE B O 1
ATOM 6954 N N . GLY B 1 397 ? -4.391 -66 -30.047 1 97.56 397 GLY B N 1
ATOM 6955 C CA . GLY B 1 397 ? -3.223 -66.188 -30.875 1 97.56 397 GLY B CA 1
ATOM 6956 C C . GLY B 1 397 ? -2.936 -65.062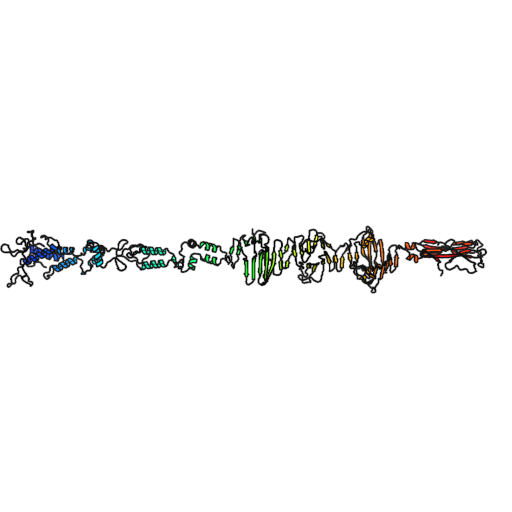 -31.828 1 97.56 397 GLY B C 1
ATOM 6957 O O . GLY B 1 397 ? -3.062 -63.875 -31.438 1 97.56 397 GLY B O 1
ATOM 6958 N N . ILE B 1 398 ? -2.395 -65.375 -33 1 98 398 ILE B N 1
ATOM 6959 C CA . ILE B 1 398 ? -1.975 -64.438 -34 1 98 398 ILE B CA 1
ATOM 6960 C C . ILE B 1 398 ? -2.957 -64.438 -35.188 1 98 398 ILE B C 1
ATOM 6962 O O . ILE B 1 398 ? -3.307 -65.5 -35.688 1 98 398 ILE B O 1
ATOM 6966 N N . TYR B 1 399 ? -3.346 -63.281 -35.562 1 97.88 399 TYR B N 1
ATOM 6967 C CA . TYR B 1 399 ? -4.312 -63.125 -36.625 1 97.88 399 TYR B CA 1
ATOM 6968 C C . TYR B 1 399 ? -3.818 -62.125 -37.656 1 97.88 399 TYR B C 1
ATOM 6970 O O . TYR B 1 399 ? -3.049 -61.219 -37.344 1 97.88 399 TYR B O 1
ATOM 6978 N N . MET B 1 400 ? -4.25 -62.312 -38.875 1 98.19 400 MET B N 1
ATOM 6979 C CA . MET B 1 400 ? -3.953 -61.406 -40 1 98.19 400 MET B CA 1
ATOM 6980 C C . MET B 1 400 ? -5.234 -60.969 -40.688 1 98.19 400 MET B C 1
ATOM 6982 O O . MET B 1 400 ? -6.098 -61.781 -41 1 98.19 400 MET B O 1
ATOM 6986 N N . ILE B 1 401 ? -5.375 -59.719 -40.875 1 97.81 401 ILE B N 1
ATOM 6987 C CA . ILE B 1 401 ? -6.512 -59.156 -41.594 1 97.81 401 ILE B CA 1
ATOM 6988 C C . ILE B 1 401 ? -6.027 -58.125 -42.625 1 97.81 401 ILE B C 1
ATOM 6990 O O . ILE B 1 401 ? -5.434 -57.125 -42.25 1 97.81 401 ILE B O 1
ATOM 6994 N N . ASN B 1 402 ? -6.348 -58.406 -43.844 1 97.25 402 ASN B N 1
ATOM 6995 C CA . ASN B 1 402 ? -5.957 -57.469 -44.906 1 97.25 402 ASN B CA 1
ATOM 6996 C C . ASN B 1 402 ? -6.723 -56.156 -44.812 1 97.25 402 ASN B C 1
ATOM 6998 O O . ASN B 1 402 ? -7.895 -56.125 -44.438 1 97.25 402 ASN B O 1
ATOM 7002 N N . ASN B 1 403 ? -6.094 -55.094 -45.219 1 96.25 403 ASN B N 1
ATOM 7003 C CA . ASN B 1 403 ? -6.746 -53.781 -45.219 1 96.25 403 ASN B CA 1
ATOM 7004 C C . ASN B 1 403 ? -7.949 -53.781 -46.156 1 96.25 403 ASN B C 1
ATOM 7006 O O . ASN B 1 403 ? -8.914 -53.062 -45.938 1 96.25 403 ASN B O 1
ATOM 7010 N N . SER B 1 404 ? -7.945 -54.625 -47.219 1 96 404 SER B N 1
ATOM 7011 C CA . SER B 1 404 ? -8.969 -54.625 -48.25 1 96 404 SER B CA 1
ATOM 7012 C C . SER B 1 404 ? -10.164 -55.469 -47.812 1 96 404 SER B C 1
ATOM 7014 O O . SER B 1 404 ? -11.211 -55.469 -48.469 1 96 404 SER B O 1
ATOM 7016 N N . ARG B 1 405 ? -10.023 -56.219 -46.688 1 96.5 405 ARG B N 1
ATOM 7017 C CA . ARG B 1 405 ? -11.133 -57.062 -46.281 1 96.5 405 ARG B CA 1
ATOM 7018 C C . ARG B 1 405 ? -12.359 -56.25 -45.906 1 96.5 405 ARG B C 1
ATOM 7020 O O . ARG B 1 405 ? -12.25 -55.25 -45.219 1 96.5 405 ARG B O 1
ATOM 7027 N N . THR B 1 406 ? -13.586 -56.719 -46.344 1 96.94 406 THR B N 1
ATOM 7028 C CA . THR B 1 406 ? -14.812 -56 -46.031 1 96.94 406 THR B CA 1
ATOM 7029 C C . THR B 1 406 ? -15.75 -56.844 -45.188 1 96.94 406 THR B C 1
ATOM 7031 O O . THR B 1 406 ? -16.562 -56.344 -44.438 1 96.94 406 THR B O 1
ATOM 7034 N N . ALA B 1 407 ? -15.641 -58.25 -45.375 1 96.31 407 ALA B N 1
ATOM 7035 C CA . ALA B 1 407 ? -16.484 -59.156 -44.594 1 96.31 407 ALA B CA 1
ATOM 7036 C C . ALA B 1 407 ? -15.836 -59.5 -43.25 1 96.31 407 ALA B C 1
ATOM 7038 O O . ALA B 1 407 ? -14.609 -59.531 -43.156 1 96.31 407 ALA B O 1
ATOM 7039 N N . ASN B 1 408 ? -16.703 -59.75 -42.344 1 96.19 408 ASN B N 1
ATOM 7040 C CA . ASN B 1 408 ? -16.188 -60.188 -41.062 1 96.19 408 ASN B CA 1
ATOM 7041 C C . ASN B 1 408 ? -15.359 -61.469 -41.188 1 96.19 408 ASN B C 1
ATOM 7043 O O . ASN B 1 408 ? -15.727 -62.375 -41.906 1 96.19 408 ASN B O 1
ATOM 7047 N N . GLY B 1 409 ? -14.25 -61.594 -40.469 1 95.56 409 GLY B N 1
ATOM 7048 C CA . GLY B 1 409 ? -13.352 -62.719 -40.438 1 95.56 409 GLY B CA 1
ATOM 7049 C C . GLY B 1 409 ? -11.883 -62.312 -40.469 1 95.56 409 GLY B C 1
ATOM 7050 O O . GLY B 1 409 ? -11.547 -61.156 -40.25 1 95.56 409 GLY B O 1
ATOM 7051 N N . THR B 1 410 ? -11 -63.25 -40.625 1 97.12 410 THR B N 1
ATOM 7052 C CA . THR B 1 410 ? -9.555 -63.062 -40.719 1 97.12 410 THR B CA 1
ATOM 7053 C C . THR B 1 410 ? -9.031 -63.625 -42.031 1 97.12 410 THR B C 1
ATOM 7055 O O . THR B 1 410 ? -9.727 -64.375 -42.719 1 97.12 410 THR B O 1
ATOM 7058 N N . ASP B 1 411 ? -7.93 -63.156 -42.438 1 97.31 411 ASP B N 1
ATOM 7059 C CA . ASP B 1 411 ? -7.281 -63.688 -43.656 1 97.31 411 ASP B CA 1
ATOM 7060 C C . ASP B 1 411 ? -6.172 -64.688 -43.281 1 97.31 411 ASP B C 1
ATOM 7062 O O . ASP B 1 411 ? -5.594 -65.312 -44.156 1 97.31 411 ASP B O 1
ATOM 7066 N N . GLY B 1 412 ? -5.895 -64.812 -42.188 1 96.81 412 GLY B N 1
ATOM 7067 C CA . GLY B 1 412 ? -4.961 -65.75 -41.594 1 96.81 412 GLY B CA 1
ATOM 7068 C C . GLY B 1 412 ? -5.086 -65.875 -40.094 1 96.81 412 GLY B C 1
ATOM 7069 O O . GLY B 1 412 ? -5.348 -64.875 -39.406 1 96.81 412 GLY B O 1
ATOM 7070 N N . GLN B 1 413 ? -4.848 -67.062 -39.531 1 97.12 413 GLN B N 1
ATOM 7071 C CA . GLN B 1 413 ? -4.938 -67.25 -38.094 1 97.12 413 GLN B CA 1
ATOM 7072 C C . GLN B 1 413 ? -4.062 -68.438 -37.625 1 97.12 413 GLN B C 1
ATOM 7074 O O . GLN B 1 413 ? -3.924 -69.438 -38.344 1 97.12 413 GLN B O 1
ATOM 7079 N N . ALA B 1 414 ? -3.434 -68.375 -36.625 1 97.44 414 ALA B N 1
ATOM 7080 C CA . ALA B 1 414 ? -2.721 -69.375 -35.812 1 97.44 414 ALA B CA 1
A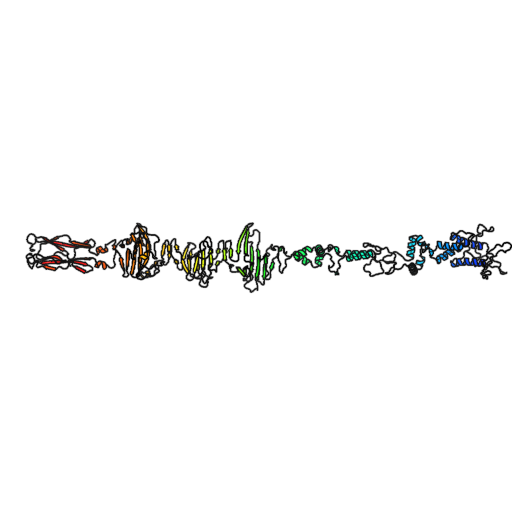TOM 7081 C C . ALA B 1 414 ? -2.943 -69.125 -34.344 1 97.44 414 ALA B C 1
ATOM 7083 O O . ALA B 1 414 ? -2.545 -68.062 -33.812 1 97.44 414 ALA B O 1
ATOM 7084 N N . TYR B 1 415 ? -3.613 -70 -33.656 1 97.12 415 TYR B N 1
ATOM 7085 C CA . TYR B 1 415 ? -4.078 -69.688 -32.312 1 97.12 415 TYR B CA 1
ATOM 7086 C C . TYR B 1 415 ? -4.191 -70.938 -31.469 1 97.12 415 TYR B C 1
ATOM 7088 O O . TYR B 1 415 ? -4.184 -72.062 -32 1 97.12 415 TYR B O 1
ATOM 7096 N N . MET B 1 416 ? -4.211 -70.75 -30.219 1 96.94 416 MET B N 1
ATOM 7097 C CA . MET B 1 416 ? -4.539 -71.812 -29.25 1 96.94 416 MET B CA 1
ATOM 7098 C C . MET B 1 416 ? -6.023 -71.75 -28.906 1 96.94 416 MET B C 1
ATOM 7100 O O . MET B 1 416 ? -6.562 -70.688 -28.547 1 96.94 416 MET B O 1
ATOM 7104 N N . ASP B 1 417 ? -6.648 -72.938 -28.984 1 96.31 417 ASP B N 1
ATOM 7105 C CA . ASP B 1 417 ? -8.062 -72.938 -28.625 1 96.31 417 ASP B CA 1
ATOM 7106 C C . ASP B 1 417 ? -8.25 -73.312 -27.156 1 96.31 417 ASP B C 1
ATOM 7108 O O . ASP B 1 417 ? -7.281 -73.375 -26.406 1 96.31 417 ASP B O 1
ATOM 7112 N N . ASN B 1 418 ? -9.477 -73.375 -26.719 1 95.75 418 ASN B N 1
ATOM 7113 C CA . ASN B 1 418 ? -9.797 -73.562 -25.312 1 95.75 418 ASN B CA 1
ATOM 7114 C C . ASN B 1 418 ? -9.469 -74.938 -24.828 1 95.75 418 ASN B C 1
ATOM 7116 O O . ASN B 1 418 ? -9.469 -75.188 -23.625 1 95.75 418 ASN B O 1
ATOM 7120 N N . ASN B 1 419 ? -9.07 -75.875 -25.75 1 94.06 419 ASN B N 1
ATOM 7121 C CA . ASN B 1 419 ? -8.633 -77.25 -25.359 1 94.06 419 ASN B CA 1
ATOM 7122 C C . ASN B 1 419 ? -7.113 -77.375 -25.344 1 94.06 419 ASN B C 1
ATOM 7124 O O . ASN B 1 419 ? -6.57 -78.438 -25.062 1 94.06 419 ASN B O 1
ATOM 7128 N N . GLY B 1 420 ? -6.461 -76.312 -25.766 1 94.5 420 GLY B N 1
ATOM 7129 C CA . GLY B 1 420 ? -5.008 -76.312 -25.75 1 94.5 420 GLY B CA 1
ATOM 7130 C C . GLY B 1 420 ? -4.387 -76.75 -27.062 1 94.5 420 GLY B C 1
ATOM 7131 O O . GLY B 1 420 ? -3.182 -77 -27.141 1 94.5 420 GLY B O 1
ATOM 7132 N N . ASN B 1 421 ? -5.176 -76.875 -28.062 1 94.06 421 ASN B N 1
ATOM 7133 C CA . ASN B 1 421 ? -4.637 -77.25 -29.375 1 94.06 421 ASN B CA 1
ATOM 7134 C C . ASN B 1 421 ? -4.152 -76 -30.109 1 94.06 421 ASN B C 1
ATOM 7136 O O . ASN B 1 421 ? -4.762 -74.938 -30 1 94.06 421 ASN B O 1
ATOM 7140 N N . TRP B 1 422 ? -3.07 -76.062 -30.766 1 95.62 422 TRP B N 1
ATOM 7141 C CA . TRP B 1 422 ? -2.633 -75 -31.656 1 95.62 422 TRP B CA 1
ATOM 7142 C C . TRP B 1 422 ? -3.17 -75.25 -33.062 1 95.62 422 TRP B C 1
ATOM 7144 O O . TRP B 1 422 ? -2.887 -76.25 -33.688 1 95.62 422 TRP B O 1
ATOM 7154 N N . LEU B 1 423 ? -3.963 -74.312 -33.531 1 95.25 423 LEU B N 1
ATOM 7155 C CA . LEU B 1 423 ? -4.594 -74.438 -34.844 1 95.25 423 LEU B CA 1
ATOM 7156 C C . LEU B 1 423 ? -4.016 -73.375 -35.812 1 95.25 423 LEU B C 1
ATOM 7158 O O . LEU B 1 423 ? -3.664 -72.25 -35.375 1 95.25 423 LEU B O 1
ATOM 7162 N N . CYS B 1 424 ? -3.867 -73.812 -37.031 1 95.38 424 CYS B N 1
ATOM 7163 C CA . CYS B 1 424 ? -3.502 -72.875 -38.125 1 95.38 424 CYS B CA 1
ATOM 7164 C C . CYS B 1 424 ? -4.52 -72.938 -39.25 1 95.38 424 CYS B C 1
ATOM 7166 O O . CYS B 1 424 ? -4.895 -74.062 -39.688 1 95.38 424 CYS B O 1
ATOM 7168 N N . GLY B 1 425 ? -4.965 -71.812 -39.688 1 91.81 425 GLY B N 1
ATOM 7169 C CA . GLY B 1 425 ? -5.98 -71.75 -40.719 1 91.81 425 GLY B CA 1
ATOM 7170 C C . GLY B 1 425 ? -5.488 -72.25 -42.062 1 91.81 425 GLY B C 1
ATOM 7171 O O . GLY B 1 425 ? -6.285 -72.688 -42.906 1 91.81 425 GLY B O 1
ATOM 7172 N N . ALA B 1 426 ? -4.172 -72.312 -42.25 1 96.31 426 ALA B N 1
ATOM 7173 C CA . ALA B 1 426 ? -3.57 -72.812 -43.5 1 96.31 426 ALA B CA 1
ATOM 7174 C C . ALA B 1 426 ? -2.633 -74 -43.188 1 96.31 426 ALA B C 1
ATOM 7176 O O . ALA B 1 426 ? -3.035 -75 -42.594 1 96.31 426 ALA B O 1
ATOM 7177 N N . GLN B 1 427 ? -1.424 -73.812 -43.562 1 94.81 427 GLN B N 1
ATOM 7178 C CA . GLN B 1 427 ? -0.497 -74.938 -43.375 1 94.81 427 GLN B CA 1
ATOM 7179 C C . GLN B 1 427 ? 0.424 -74.688 -42.188 1 94.81 427 GLN B C 1
ATOM 7181 O O . GLN B 1 427 ? 0.759 -73.562 -41.875 1 94.81 427 GLN B O 1
ATOM 7186 N N . VAL B 1 428 ? 0.758 -75.75 -41.531 1 94.81 428 VAL B N 1
ATOM 7187 C CA . VAL B 1 428 ? 1.905 -75.75 -40.625 1 94.81 428 VAL B CA 1
ATOM 7188 C C . VAL B 1 428 ? 3.146 -76.25 -41.344 1 94.81 428 VAL B C 1
ATOM 7190 O O . VAL B 1 428 ? 3.174 -77.375 -41.844 1 94.81 428 VAL B O 1
ATOM 7193 N N . ILE B 1 429 ? 4.172 -75.438 -41.438 1 95.19 429 ILE B N 1
ATOM 7194 C CA . ILE B 1 429 ? 5.34 -75.688 -42.25 1 95.19 429 ILE B CA 1
ATOM 7195 C C . ILE B 1 429 ? 6.594 -75.75 -41.375 1 95.19 429 ILE B C 1
ATOM 7197 O O . ILE B 1 429 ? 7.199 -74.688 -41.156 1 95.19 429 ILE B O 1
ATOM 7201 N N . PRO B 1 430 ? 7.105 -77 -40.969 1 94.5 430 PRO B N 1
ATOM 7202 C CA . PRO B 1 430 ? 8.367 -77 -40.219 1 94.5 430 PRO B CA 1
ATOM 7203 C C . PRO B 1 430 ? 9.578 -76.75 -41.094 1 94.5 430 PRO B C 1
ATOM 7205 O O . PRO B 1 430 ? 9.617 -77.125 -42.25 1 94.5 430 PRO B O 1
ATOM 7208 N N . GLY B 1 431 ? 10.555 -76 -40.531 1 93.31 431 GLY B N 1
ATOM 7209 C CA . GLY B 1 431 ? 11.828 -75.875 -41.219 1 93.31 431 GLY B CA 1
ATOM 7210 C C . GLY B 1 431 ? 12.648 -77.125 -41.25 1 93.31 431 GLY B C 1
ATOM 7211 O O . GLY B 1 431 ? 13.523 -77.312 -42.094 1 93.31 431 GLY B O 1
ATOM 7212 N N . ASN B 1 432 ? 12.375 -78.062 -40.375 1 94.38 432 ASN B N 1
ATOM 7213 C CA . ASN B 1 432 ? 12.984 -79.375 -40.219 1 94.38 432 ASN B CA 1
ATOM 7214 C C . ASN B 1 432 ? 11.945 -80.438 -39.906 1 94.38 432 ASN B C 1
ATOM 7216 O O . ASN B 1 432 ? 11.312 -80.375 -38.844 1 94.38 432 ASN B O 1
ATOM 7220 N N . TYR B 1 433 ? 11.883 -81.5 -40.875 1 94.19 433 TYR B N 1
ATOM 7221 C CA . TYR B 1 433 ? 10.844 -82.5 -40.75 1 94.19 433 TYR B CA 1
ATOM 7222 C C . TYR B 1 433 ? 11.375 -83.75 -40.094 1 94.19 433 TYR B C 1
ATOM 7224 O O . TYR B 1 433 ? 10.734 -84.812 -40.125 1 94.19 433 TYR B O 1
ATOM 7232 N N . ALA B 1 434 ? 12.422 -83.625 -39.438 1 91.69 434 ALA B N 1
ATOM 7233 C CA . ALA B 1 434 ? 13.156 -84.812 -38.969 1 91.69 434 ALA B CA 1
ATOM 7234 C C . ALA B 1 434 ? 12.289 -85.625 -38.031 1 91.69 434 ALA B C 1
ATOM 7236 O O . ALA B 1 434 ? 12.32 -86.875 -38.125 1 91.69 434 ALA B O 1
ATOM 7237 N N . ASN B 1 435 ? 11.562 -85 -37.219 1 93.06 435 ASN B N 1
ATOM 7238 C CA . ASN B 1 435 ? 10.758 -85.75 -36.25 1 93.06 435 ASN B CA 1
ATOM 7239 C C . ASN B 1 435 ? 9.602 -86.5 -36.969 1 93.06 435 ASN B C 1
ATOM 7241 O O . ASN B 1 435 ? 9.117 -87.5 -36.469 1 93.06 435 ASN B O 1
ATOM 7245 N N . PHE B 1 436 ? 9.164 -86 -38.062 1 93.25 436 PHE B N 1
ATOM 7246 C CA . PHE B 1 436 ? 8.133 -86.688 -38.844 1 93.25 436 PHE B CA 1
ATOM 7247 C C . PHE B 1 436 ? 8.734 -87.75 -39.75 1 93.25 436 PHE B C 1
ATOM 7249 O O . PHE B 1 436 ? 8.195 -88.875 -39.844 1 93.25 436 PHE B O 1
ATOM 7256 N N . ASP B 1 437 ? 9.828 -87.438 -40.281 1 93.31 437 ASP B N 1
ATOM 7257 C CA . ASP B 1 437 ? 10.508 -88.375 -41.156 1 93.31 437 ASP B CA 1
ATOM 7258 C C . ASP B 1 437 ? 10.953 -89.625 -40.406 1 93.31 437 ASP B C 1
ATOM 7260 O O . ASP B 1 437 ? 11.008 -90.688 -40.969 1 93.31 437 ASP B O 1
ATOM 7264 N N . SER B 1 438 ? 11.328 -89.438 -39.188 1 93 438 SER B N 1
ATOM 7265 C CA . SER B 1 438 ? 11.758 -90.562 -38.375 1 93 438 SER B CA 1
ATOM 7266 C C . SER B 1 438 ? 10.562 -91.375 -37.906 1 93 438 SER B C 1
ATOM 7268 O O . SER B 1 438 ? 10.727 -92.5 -37.5 1 93 438 SER B O 1
ATOM 7270 N N . ARG B 1 439 ? 9.391 -90.812 -38.031 1 92.5 439 ARG B N 1
ATOM 7271 C CA . ARG B 1 439 ? 8.227 -91.5 -37.438 1 92.5 439 ARG B CA 1
ATOM 7272 C C . ARG B 1 439 ? 7.375 -92.188 -38.5 1 92.5 439 ARG B C 1
ATOM 7274 O O . ARG B 1 439 ? 6.754 -93.188 -38.219 1 92.5 439 ARG B O 1
ATOM 7281 N N . TYR B 1 440 ? 7.375 -91.625 -39.75 1 94.69 440 TYR B N 1
ATOM 7282 C CA . TYR B 1 440 ? 6.426 -92.125 -40.75 1 94.69 440 TYR B CA 1
ATOM 7283 C C . TYR B 1 440 ? 7.156 -92.688 -41.938 1 94.69 440 TYR B C 1
ATOM 7285 O O . TYR B 1 440 ? 8.266 -92.25 -42.281 1 94.69 440 TYR B O 1
ATOM 7293 N N . VAL B 1 441 ? 6.512 -93.75 -42.656 1 95.19 441 VAL B N 1
ATOM 7294 C CA . VAL B 1 441 ? 7.039 -94.375 -43.875 1 95.19 441 VAL B CA 1
ATOM 7295 C C . VAL B 1 441 ? 6.902 -93.312 -45.031 1 95.19 441 VAL B C 1
ATOM 7297 O O . VAL B 1 441 ? 5.801 -92.875 -45.312 1 95.19 441 VAL B O 1
ATOM 7300 N N . ARG B 1 442 ? 7.988 -93.062 -45.594 1 93.38 442 ARG B N 1
ATOM 7301 C CA . ARG B 1 442 ? 7.992 -92.062 -46.656 1 93.38 442 ARG B CA 1
ATOM 7302 C C . ARG B 1 442 ? 7.828 -92.75 -48.031 1 93.38 442 ARG B C 1
ATOM 7304 O O . ARG B 1 442 ? 7.332 -92.125 -48.969 1 93.38 442 ARG B O 1
ATOM 7311 N N . ASP B 1 443 ? 8.289 -94 -48.125 1 93.62 443 ASP B N 1
ATOM 7312 C CA . ASP B 1 443 ? 8.266 -94.688 -49.406 1 93.62 443 ASP B CA 1
ATOM 7313 C C . ASP B 1 443 ? 8.344 -96.188 -49.219 1 93.62 443 ASP B C 1
ATOM 7315 O O . ASP B 1 443 ? 8.703 -96.688 -48.125 1 93.62 443 ASP B O 1
ATOM 7319 N N . VAL B 1 444 ? 7.871 -97 -50.125 1 93.88 444 VAL B N 1
ATOM 7320 C CA . VAL B 1 444 ? 7.957 -98.438 -50.188 1 93.88 444 VAL B CA 1
ATOM 7321 C C . VAL B 1 444 ? 8.453 -98.875 -51.562 1 93.88 444 VAL B C 1
ATOM 7323 O O . VAL B 1 444 ? 8.07 -98.312 -52.562 1 93.88 444 VAL B O 1
ATOM 7326 N N . ARG B 1 445 ? 9.375 -99.875 -51.562 1 93.19 445 ARG B N 1
ATOM 7327 C CA . ARG B 1 445 ? 9.852 -100.375 -52.844 1 93.19 445 ARG B CA 1
ATOM 7328 C C . ARG B 1 445 ? 10.133 -101.875 -52.75 1 93.19 445 ARG B C 1
ATOM 7330 O O . ARG B 1 445 ? 10.094 -102.438 -51.688 1 93.19 445 ARG B O 1
ATOM 7337 N N . LEU B 1 446 ? 10.305 -102.562 -53.969 1 94.81 446 LEU B N 1
ATOM 7338 C CA . LEU B 1 446 ? 10.914 -103.875 -54.031 1 94.81 446 LEU B CA 1
ATOM 7339 C C . LEU B 1 446 ? 12.43 -103.75 -54.188 1 94.81 446 LEU B C 1
ATOM 7341 O O . LEU B 1 446 ? 12.914 -103.062 -55.094 1 94.81 446 LEU B O 1
ATOM 7345 N N . GLY B 1 447 ? 13.188 -104.375 -53.312 1 94.12 447 GLY B N 1
ATOM 7346 C CA . GLY B 1 447 ? 14.641 -104.312 -53.344 1 94.12 447 GLY B CA 1
ATOM 7347 C C . GLY B 1 447 ? 15.25 -105.125 -54.469 1 94.12 447 GLY B C 1
ATOM 7348 O O . GLY B 1 447 ? 14.586 -105.438 -55.469 1 94.12 447 GLY B O 1
ATOM 7349 N N . THR B 1 448 ? 16.5 -105.5 -54.406 1 93.38 448 THR B N 1
ATOM 7350 C CA . THR B 1 448 ? 17.234 -106.188 -55.469 1 93.38 448 THR B CA 1
ATOM 7351 C C . THR B 1 448 ? 16.734 -107.625 -55.625 1 93.38 448 THR B C 1
ATOM 7353 O O . THR B 1 448 ? 16.484 -108.312 -54.625 1 93.38 448 THR B O 1
ATOM 7356 N N . GLN B 1 449 ? 16.594 -108.062 -56.906 1 94.06 449 GLN B N 1
ATOM 7357 C CA . GLN B 1 449 ? 16.141 -109.375 -57.219 1 94.06 449 GLN B CA 1
ATOM 7358 C C . GLN B 1 449 ? 17.234 -110.438 -56.938 1 94.06 449 GLN B C 1
ATOM 7360 O O . GLN B 1 449 ? 18.406 -110.188 -57.25 1 94.06 449 GLN B O 1
ATOM 7365 N N . SER B 1 450 ? 17 -111.5 -56.344 1 92.38 450 SER B N 1
ATOM 7366 C CA . SER B 1 450 ? 17.906 -112.625 -56.156 1 92.38 450 SER B CA 1
ATOM 7367 C C . SER B 1 450 ? 17.281 -113.938 -56.656 1 92.38 450 SER B C 1
ATOM 7369 O O . SER B 1 450 ? 16.047 -114.062 -56.625 1 92.38 450 SER B O 1
ATOM 7371 N N . LEU B 1 451 ? 18 -114.688 -57.312 1 88.06 451 LEU B N 1
ATOM 7372 C CA . LEU B 1 451 ? 17.578 -116 -57.781 1 88.06 451 LEU B CA 1
ATOM 7373 C C . LEU B 1 451 ? 17.891 -117.062 -56.719 1 88.06 451 LEU B C 1
ATOM 7375 O O . LEU B 1 451 ? 19.016 -117.125 -56.219 1 88.06 451 LEU B O 1
ATOM 7379 N N . THR B 1 452 ? 16.828 -117.5 -56.281 1 81.75 452 THR B N 1
ATOM 7380 C CA . THR B 1 452 ? 17.016 -118.625 -55.344 1 81.75 452 THR B CA 1
ATOM 7381 C C . THR B 1 452 ? 16.312 -119.875 -55.844 1 81.75 452 THR B C 1
ATOM 7383 O O . THR B 1 452 ? 15.32 -119.812 -56.594 1 81.75 452 THR B O 1
ATOM 7386 N N . GLY B 1 453 ? 16.844 -120.812 -55.75 1 70.12 453 GLY B N 1
ATOM 7387 C CA . GLY B 1 453 ? 16.141 -121.938 -56.281 1 70.12 453 GLY B CA 1
ATOM 7388 C C . GLY B 1 453 ? 16.969 -123.188 -56.25 1 70.12 453 GLY B C 1
ATOM 7389 O O . GLY B 1 453 ? 18.062 -123.25 -55.688 1 70.12 453 GLY B O 1
ATOM 7390 N N . GLY B 1 454 ? 16.734 -124.312 -56.719 1 66.25 454 GLY B N 1
ATOM 7391 C CA . GLY B 1 454 ? 16.844 -125.75 -56.469 1 66.25 454 GLY B CA 1
ATOM 7392 C C . GLY B 1 454 ? 15.641 -126.312 -55.719 1 66.25 454 GLY B C 1
ATOM 7393 O O . GLY B 1 454 ? 15.781 -126.812 -54.625 1 66.25 454 GLY B O 1
ATOM 7394 N N . LEU B 1 455 ? 14.469 -125.875 -56.375 1 65.75 455 LEU B N 1
ATOM 7395 C CA . LEU B 1 455 ? 13.172 -126 -55.75 1 65.75 455 LEU B CA 1
ATOM 7396 C C . LEU B 1 455 ? 12.875 -127.5 -55.438 1 65.75 455 LEU B C 1
ATOM 7398 O O . LEU B 1 455 ? 13.039 -128.375 -56.312 1 65.75 455 LEU B O 1
ATOM 7402 N N . SER B 1 456 ? 12.984 -127.688 -54.125 1 68.69 456 SER B N 1
ATOM 7403 C CA . SER B 1 456 ? 12.422 -129 -53.656 1 68.69 456 SER B CA 1
ATOM 7404 C C . SER B 1 456 ? 10.898 -128.875 -53.562 1 68.69 456 SER B C 1
ATOM 7406 O O . SER B 1 456 ? 10.312 -127.812 -53.719 1 68.69 456 SER B O 1
ATOM 7408 N N . ARG B 1 457 ? 10.188 -130 -53.156 1 76.12 457 ARG B N 1
ATOM 7409 C CA . ARG B 1 457 ? 8.742 -130.125 -53.062 1 76.12 457 ARG B CA 1
ATOM 7410 C C . ARG B 1 457 ? 8.125 -129 -52.156 1 76.12 457 ARG B C 1
ATOM 7412 O O . ARG B 1 457 ? 6.926 -128.75 -52.25 1 76.12 457 ARG B O 1
ATOM 7419 N N . ASP B 1 458 ? 8.984 -128.25 -51.25 1 82.44 458 ASP B N 1
ATOM 7420 C CA . ASP B 1 458 ? 8.523 -127.25 -50.312 1 82.44 458 ASP B CA 1
ATOM 7421 C C . ASP B 1 458 ? 9.492 -126.062 -50.281 1 82.44 458 ASP B C 1
ATOM 7423 O O . ASP B 1 458 ? 10.562 -126.125 -49.688 1 82.44 458 ASP B O 1
ATOM 7427 N N . TYR B 1 459 ? 9.039 -124.875 -51.062 1 85.94 459 TYR B N 1
ATOM 7428 C CA . TYR B 1 459 ? 9.891 -123.688 -51.094 1 85.94 459 TYR B CA 1
ATOM 7429 C C . TYR B 1 459 ? 9.172 -122.5 -50.438 1 85.94 459 TYR B C 1
ATOM 7431 O O . TYR B 1 459 ? 8.016 -122.188 -50.781 1 85.94 459 TYR B O 1
ATOM 7439 N N . LYS B 1 460 ? 9.812 -121.75 -49.5 1 89.69 460 LYS B N 1
ATOM 7440 C CA . LYS B 1 460 ? 9.383 -120.5 -48.906 1 89.69 460 LYS B CA 1
ATOM 7441 C C . LYS B 1 460 ? 10.453 -119.438 -49.062 1 89.69 460 LYS B C 1
ATOM 7443 O O . LYS B 1 460 ? 11.609 -119.625 -48.688 1 89.69 460 LYS B O 1
ATOM 7448 N N . ALA B 1 461 ? 9.891 -118.25 -49.625 1 90.12 461 ALA B N 1
ATOM 7449 C CA . ALA B 1 461 ? 10.82 -117.125 -49.75 1 90.12 461 ALA B CA 1
ATOM 7450 C C . ALA B 1 461 ? 11.258 -116.625 -48.344 1 90.12 461 ALA B C 1
ATOM 7452 O O . ALA B 1 461 ? 10.5 -116.75 -47.375 1 90.12 461 ALA B O 1
ATOM 7453 N N . PRO B 1 462 ? 12.531 -116 -48.156 1 90.5 462 PRO B N 1
ATOM 7454 C CA . PRO B 1 462 ? 12.961 -115.438 -46.875 1 90.5 462 PRO B CA 1
ATOM 7455 C C . PRO B 1 462 ? 12.039 -114.312 -46.375 1 90.5 462 PRO B C 1
ATOM 7457 O O . PRO B 1 462 ? 11.289 -113.75 -47.188 1 90.5 462 PRO B O 1
ATOM 7460 N N . SER B 1 463 ? 12.07 -114.062 -44.938 1 92.19 463 SER B N 1
ATOM 7461 C CA . SER B 1 463 ? 11.25 -113 -44.344 1 92.19 463 SER B CA 1
ATOM 7462 C C . SER B 1 463 ? 11.398 -111.688 -45.125 1 92.19 463 SER B C 1
ATOM 7464 O O . SER B 1 463 ? 12.516 -111.312 -45.406 1 92.19 463 SER B O 1
ATOM 7466 N N . GLY B 1 464 ? 10.234 -111.25 -45.5 1 93.75 464 GLY B N 1
ATOM 7467 C CA . GLY B 1 464 ? 10.188 -109.938 -46.125 1 93.75 464 GLY B CA 1
ATOM 7468 C C . GLY B 1 464 ? 10.336 -110 -47.625 1 93.75 464 GLY B C 1
ATOM 7469 O O . GLY B 1 464 ? 10.359 -109 -48.281 1 93.75 464 GLY B O 1
ATOM 7470 N N . HIS B 1 465 ? 10.375 -111.188 -48.219 1 95.19 465 HIS B N 1
ATOM 7471 C CA . HIS B 1 465 ? 10.578 -111.312 -49.656 1 95.19 465 HIS B CA 1
ATOM 7472 C C . HIS B 1 465 ? 9.312 -111.875 -50.344 1 95.19 465 HIS B C 1
ATOM 7474 O O . HIS B 1 465 ? 8.516 -112.562 -49.719 1 95.19 465 HIS B O 1
ATOM 7480 N N . VAL B 1 466 ? 9.18 -111.438 -51.531 1 94.38 466 VAL B N 1
ATOM 7481 C CA . VAL B 1 466 ? 8.078 -111.875 -52.375 1 94.38 466 VAL B CA 1
ATOM 7482 C C . VAL B 1 466 ? 8.633 -112.5 -53.656 1 94.38 466 VAL B C 1
ATOM 7484 O O . VAL B 1 466 ? 9.734 -112.188 -54.094 1 94.38 466 VAL B O 1
ATOM 7487 N N . ILE B 1 467 ? 7.961 -113.438 -54.062 1 92.75 467 ILE B N 1
ATOM 7488 C CA . ILE B 1 467 ? 8.359 -114.062 -55.312 1 92.75 467 ILE B CA 1
ATOM 7489 C C . ILE B 1 467 ? 7.98 -113.188 -56.5 1 92.75 467 ILE B C 1
ATOM 7491 O O . ILE B 1 467 ? 6.832 -112.75 -56.594 1 92.75 467 ILE B O 1
ATOM 7495 N N . THR B 1 468 ? 9.023 -113.062 -57.469 1 90.31 468 THR B N 1
ATOM 7496 C CA . THR B 1 468 ? 8.75 -112.188 -58.594 1 90.31 468 THR B CA 1
ATOM 7497 C C . THR B 1 468 ? 8.969 -112.938 -59.906 1 90.31 468 THR B C 1
ATOM 7499 O O . THR B 1 468 ? 8.789 -112.312 -61 1 90.31 468 THR B O 1
ATOM 7502 N N . GLY B 1 469 ? 9.422 -114.062 -59.875 1 86 469 GLY B N 1
ATOM 7503 C CA . GLY B 1 469 ? 9.617 -114.812 -61.125 1 86 469 GLY B CA 1
ATOM 7504 C C . GLY B 1 469 ? 10.094 -116.25 -60.875 1 86 469 GLY B C 1
ATOM 7505 O O . GLY B 1 469 ? 10.328 -116.625 -59.75 1 86 469 GLY B O 1
ATOM 7506 N N . PHE B 1 470 ? 10.18 -117.062 -62.094 1 83.81 470 PHE B N 1
ATOM 7507 C CA . PHE B 1 470 ? 10.641 -118.438 -62.094 1 83.81 470 PHE B CA 1
ATOM 7508 C C . PHE B 1 470 ? 11.672 -118.688 -63.188 1 83.81 470 PHE B C 1
ATOM 7510 O O . PHE B 1 470 ? 11.68 -118 -64.188 1 83.81 470 PHE B O 1
ATOM 7517 N N . HIS B 1 471 ? 12.523 -119.562 -62.938 1 81 471 HIS B N 1
ATOM 7518 C CA . HIS B 1 471 ? 13.484 -120.062 -63.938 1 81 471 HIS B CA 1
ATOM 7519 C C . HIS B 1 471 ? 13.508 -121.562 -63.938 1 81 471 HIS B C 1
ATOM 7521 O O . HIS B 1 471 ? 13.75 -122.188 -62.938 1 81 471 HIS B O 1
ATOM 7527 N N . THR B 1 472 ? 13.172 -122.062 -65.125 1 77.12 472 THR B N 1
ATOM 7528 C CA . THR B 1 472 ? 13.227 -123.562 -65.25 1 77.12 472 THR B CA 1
ATOM 7529 C C . THR B 1 472 ? 14.023 -123.938 -66.5 1 77.12 472 THR B C 1
ATOM 7531 O O . THR B 1 472 ? 14.047 -123.188 -67.5 1 77.12 472 THR B O 1
ATOM 7534 N N . ASN B 1 473 ? 14.82 -124.938 -66.438 1 71.69 473 ASN B N 1
ATOM 7535 C CA . ASN B 1 473 ? 15.438 -125.562 -67.625 1 71.69 473 ASN B CA 1
ATOM 7536 C C . ASN B 1 473 ? 14.664 -126.812 -68.062 1 71.69 473 ASN B C 1
ATOM 7538 O O . ASN B 1 473 ? 14.922 -127.875 -67.562 1 71.69 473 ASN B O 1
ATOM 7542 N N . GLY B 1 474 ? 13.688 -126.562 -68.938 1 69.69 474 GLY B N 1
ATOM 7543 C CA . GLY B 1 474 ? 12.789 -127.625 -69.375 1 69.69 474 GLY B CA 1
ATOM 7544 C C . GLY B 1 474 ? 11.438 -127.625 -68.688 1 69.69 474 GLY B C 1
ATOM 7545 O O . GLY B 1 474 ? 10.75 -126.562 -68.688 1 69.69 474 GLY B O 1
ATOM 7546 N N . ASP B 1 475 ? 11.086 -128.875 -68.062 1 63.06 475 ASP B N 1
ATOM 7547 C CA . ASP B 1 475 ? 9.781 -129 -67.375 1 63.06 475 ASP B CA 1
ATOM 7548 C C . ASP B 1 475 ? 9.844 -128.375 -65.938 1 63.06 475 ASP B C 1
ATOM 7550 O O . ASP B 1 475 ? 10.836 -128.625 -65.25 1 63.06 475 ASP B O 1
ATOM 7554 N N . TRP B 1 476 ? 8.914 -127.5 -65.625 1 66.31 476 TRP B N 1
ATOM 7555 C CA . TRP B 1 476 ? 8.773 -127 -64.25 1 66.31 476 TRP B CA 1
ATOM 7556 C C . TRP B 1 476 ? 8.242 -128.125 -63.344 1 66.31 476 TRP B C 1
ATOM 7558 O O . TRP B 1 476 ? 7.023 -128.25 -63.188 1 66.31 476 TRP B O 1
ATOM 7568 N N . GLU B 1 477 ? 9.078 -129 -62.812 1 65.88 477 GLU B N 1
ATOM 7569 C CA . GLU B 1 477 ? 8.703 -130.125 -62.062 1 65.88 477 GLU B CA 1
ATOM 7570 C C . GLU B 1 477 ? 9 -130 -60.594 1 65.88 477 GLU B C 1
ATOM 7572 O O . GLU B 1 477 ? 8.57 -130.875 -59.781 1 65.88 477 GLU B O 1
ATOM 7577 N N . MET B 1 478 ? 9.508 -129 -60.031 1 70.5 478 MET B N 1
ATOM 7578 C CA . MET B 1 478 ? 9.922 -128.75 -58.656 1 70.5 478 MET B CA 1
ATOM 7579 C C . MET B 1 478 ? 10.633 -130 -58.062 1 70.5 478 MET B C 1
ATOM 7581 O O . MET B 1 478 ? 10.391 -130.25 -56.938 1 70.5 478 MET B O 1
ATOM 7585 N N . GLN B 1 479 ? 11.055 -130.875 -58.906 1 61.19 479 GLN B N 1
ATOM 7586 C CA . GLN B 1 479 ? 11.68 -132.125 -58.469 1 61.19 479 GLN B CA 1
ATOM 7587 C C . GLN B 1 479 ? 13.188 -132.125 -58.656 1 61.19 479 GLN B C 1
ATOM 7589 O O . GLN B 1 479 ? 13.898 -133 -58.25 1 61.19 479 GLN B O 1
ATOM 7594 N N . GLY B 1 480 ? 13.672 -130.875 -59.094 1 60.56 480 GLY B N 1
ATOM 7595 C CA . GLY B 1 480 ? 15.102 -131 -59.312 1 60.56 480 GLY B CA 1
ATOM 7596 C C . GLY B 1 480 ? 15.781 -129.625 -59.25 1 60.56 480 GLY B C 1
ATOM 7597 O O . GLY B 1 480 ? 15.125 -128.625 -59.031 1 60.56 480 GLY B O 1
ATOM 7598 N N . GLY B 1 481 ? 17.188 -129.625 -59.062 1 63.72 481 GLY B N 1
ATOM 7599 C CA . GLY B 1 481 ? 18.109 -128.625 -58.781 1 63.72 481 GLY B CA 1
ATOM 7600 C C . GLY B 1 481 ? 18.047 -127.438 -59.812 1 63.72 481 GLY B C 1
ATOM 7601 O O . GLY B 1 481 ? 18.656 -126.375 -59.625 1 63.72 481 GLY B O 1
ATOM 7602 N N . ASP B 1 482 ? 17.188 -127.688 -60.812 1 69.62 482 ASP B N 1
ATOM 7603 C CA . ASP B 1 482 ? 17.344 -126.688 -61.875 1 69.62 482 ASP B CA 1
ATOM 7604 C C . ASP B 1 482 ? 16.234 -125.625 -61.844 1 69.62 482 ASP B C 1
ATOM 7606 O O . ASP B 1 482 ? 16.281 -124.625 -62.562 1 69.62 482 ASP B O 1
ATOM 7610 N N . ASP B 1 483 ? 15.117 -125.875 -61.125 1 77 483 ASP B N 1
ATOM 7611 C CA . ASP B 1 483 ? 14.07 -124.875 -61 1 77 483 ASP B CA 1
ATOM 7612 C C . ASP B 1 483 ? 14.406 -123.875 -59.906 1 77 483 ASP B C 1
ATOM 7614 O O . ASP B 1 483 ? 14.727 -124.25 -58.781 1 77 483 ASP B O 1
ATOM 7618 N N . LYS B 1 484 ? 14.469 -122.625 -60.281 1 83.5 484 LYS B N 1
ATOM 7619 C CA . LYS B 1 484 ? 14.766 -121.562 -59.344 1 83.5 484 LYS B CA 1
ATOM 7620 C C . LYS B 1 484 ? 13.68 -120.5 -59.406 1 83.5 484 LYS B C 1
ATOM 7622 O O . LYS B 1 484 ? 12.852 -120.5 -60.312 1 83.5 484 LYS B O 1
ATOM 7627 N N . VAL B 1 485 ? 13.484 -119.75 -58.25 1 86.5 485 VAL B N 1
ATOM 7628 C CA . VAL B 1 485 ? 12.539 -118.625 -58.188 1 86.5 485 VAL B CA 1
ATOM 7629 C C . VAL B 1 485 ? 13.297 -117.375 -57.969 1 86.5 485 VAL B C 1
ATOM 7631 O O . VAL B 1 485 ? 14.297 -117.312 -57.25 1 86.5 485 VAL B O 1
ATOM 7634 N N . TYR B 1 486 ? 12.781 -116.375 -58.719 1 90.38 486 TYR B N 1
ATOM 7635 C CA . TYR B 1 486 ? 13.242 -115 -58.469 1 90.38 486 TYR B CA 1
ATOM 7636 C C . TYR B 1 486 ? 12.469 -114.375 -57.312 1 90.38 486 TYR B C 1
ATOM 7638 O O . TYR B 1 486 ? 11.234 -114.438 -57.25 1 90.38 486 TYR B O 1
ATOM 7646 N N . ILE B 1 487 ? 13.211 -113.812 -56.219 1 92.81 487 ILE B N 1
ATOM 7647 C CA . ILE B 1 487 ? 12.594 -113.125 -55.062 1 92.81 487 ILE B CA 1
ATOM 7648 C C . ILE B 1 487 ? 13.148 -111.75 -54.906 1 92.81 487 ILE B C 1
ATOM 7650 O O . ILE B 1 487 ? 14.258 -111.438 -55.344 1 92.81 487 ILE B O 1
ATOM 7654 N N . ARG B 1 488 ? 12.25 -110.75 -54.406 1 94.75 488 ARG B N 1
ATOM 7655 C CA . ARG B 1 488 ? 12.641 -109.375 -54.031 1 94.75 488 ARG B CA 1
ATOM 7656 C C . ARG B 1 488 ? 12.148 -109.062 -52.656 1 94.75 488 ARG B C 1
ATOM 7658 O O . ARG B 1 488 ? 11.016 -109.375 -52.281 1 94.75 488 ARG B O 1
ATOM 7665 N N . PRO B 1 489 ? 13 -108.375 -51.75 1 94.81 489 PRO B N 1
ATOM 7666 C CA . PRO B 1 489 ? 12.469 -107.875 -50.5 1 94.81 489 PRO B CA 1
ATOM 7667 C C . PRO B 1 489 ? 11.57 -106.625 -50.688 1 94.81 489 PRO B C 1
ATOM 7669 O O . PRO B 1 489 ? 11.844 -105.75 -51.531 1 94.81 489 PRO B O 1
ATOM 7672 N N . VAL B 1 490 ? 10.383 -106.688 -50 1 94.62 490 VAL B N 1
ATOM 7673 C CA . VAL B 1 490 ? 9.641 -105.438 -49.844 1 94.62 490 VAL B CA 1
ATOM 7674 C C . VAL B 1 490 ? 10.344 -104.5 -48.844 1 94.62 490 VAL B C 1
ATOM 7676 O O . VAL B 1 490 ? 10.664 -104.938 -47.719 1 94.62 490 VAL B O 1
ATOM 7679 N N . GLN B 1 491 ? 10.617 -103.312 -49.281 1 95.44 491 GLN B N 1
ATOM 7680 C CA . GLN B 1 491 ? 11.367 -102.375 -48.438 1 95.44 491 GLN B CA 1
ATOM 7681 C C . GLN B 1 491 ? 10.57 -101.125 -48.156 1 95.44 491 GLN B C 1
ATOM 7683 O O . GLN B 1 491 ? 9.82 -100.625 -49.031 1 95.44 491 GLN B O 1
ATOM 7688 N N . LYS B 1 492 ? 10.672 -100.688 -46.938 1 94.75 492 LYS B N 1
ATOM 7689 C CA . LYS B 1 492 ? 10.117 -99.438 -46.531 1 94.75 492 LYS B CA 1
ATOM 7690 C C . LYS B 1 492 ? 11.219 -98.438 -46.219 1 94.75 492 LYS B C 1
ATOM 7692 O O . LYS B 1 492 ? 12.289 -98.812 -45.75 1 94.75 492 LYS B O 1
ATOM 7697 N N . ASN B 1 493 ? 10.836 -97.062 -46.594 1 95.38 493 ASN B N 1
ATOM 7698 C CA . ASN B 1 493 ? 11.789 -96 -46.312 1 95.38 493 ASN B CA 1
ATOM 7699 C C . ASN B 1 493 ? 11.352 -95.188 -45.094 1 95.38 493 ASN B C 1
ATOM 7701 O O . ASN B 1 493 ? 10.273 -94.562 -45.094 1 95.38 493 ASN B O 1
ATOM 7705 N N . ILE B 1 494 ? 12.18 -95.188 -44.031 1 92.62 494 ILE B N 1
ATOM 7706 C CA . ILE B 1 494 ? 11.992 -94.438 -42.812 1 92.62 494 ILE B CA 1
ATOM 7707 C C . ILE B 1 494 ? 13.266 -93.625 -42.531 1 92.62 494 ILE B C 1
ATOM 7709 O O . ILE B 1 494 ? 14.336 -94.188 -42.344 1 92.62 494 ILE B O 1
ATOM 7713 N N . ASN B 1 495 ? 13.141 -92.312 -42.531 1 91.38 495 ASN B N 1
ATOM 7714 C CA . ASN B 1 495 ? 14.219 -91.375 -42.219 1 91.38 495 ASN B CA 1
ATOM 7715 C C . ASN B 1 495 ? 15.406 -91.562 -43.156 1 91.38 495 ASN B C 1
ATOM 7717 O O . ASN B 1 495 ? 16.547 -91.562 -42.719 1 91.38 495 ASN B O 1
ATOM 7721 N N . GLY B 1 496 ? 15.109 -91.812 -44.375 1 91.06 496 GLY B N 1
ATOM 7722 C CA . GLY B 1 496 ? 16.156 -91.875 -45.375 1 91.06 496 GLY B CA 1
ATOM 7723 C C . GLY B 1 496 ? 16.797 -93.25 -45.469 1 91.06 496 GLY B C 1
ATOM 7724 O O . GLY B 1 496 ? 17.578 -93.5 -46.375 1 91.06 496 GLY B O 1
ATOM 7725 N N . THR B 1 497 ? 16.422 -94.125 -44.562 1 94.19 497 THR B N 1
ATOM 7726 C CA . THR B 1 497 ? 17 -95.5 -44.562 1 94.19 497 THR B CA 1
ATOM 7727 C C . THR B 1 497 ? 15.992 -96.5 -45.031 1 94.19 497 THR B C 1
ATOM 7729 O O . THR B 1 497 ? 14.828 -96.5 -44.625 1 94.19 497 THR B O 1
ATOM 7732 N N . TRP B 1 498 ? 16.422 -97.438 -45.906 1 94.81 498 TRP B N 1
ATOM 7733 C CA . TRP B 1 498 ? 15.578 -98.5 -46.406 1 94.81 498 TRP B CA 1
ATOM 7734 C C . TRP B 1 498 ? 15.688 -99.75 -45.5 1 94.81 498 TRP B C 1
ATOM 7736 O O . TRP B 1 498 ? 16.797 -100.188 -45.219 1 94.81 498 TRP B O 1
ATOM 7746 N N . TYR B 1 499 ? 14.648 -100.25 -45.062 1 94.81 499 TYR B N 1
ATOM 7747 C CA . TYR B 1 499 ? 14.57 -101.5 -44.25 1 94.81 499 TYR B CA 1
ATOM 7748 C C . TYR B 1 499 ? 13.742 -102.562 -44.969 1 94.81 499 TYR B C 1
ATOM 7750 O O . TYR B 1 499 ? 12.703 -102.25 -45.562 1 94.81 499 TYR B O 1
ATOM 7758 N N . ASN B 1 500 ? 14.227 -103.875 -45.062 1 94.62 500 ASN B N 1
ATOM 7759 C CA . ASN B 1 500 ? 13.328 -104.938 -45.438 1 94.62 500 ASN B CA 1
ATOM 7760 C C . ASN B 1 500 ? 12.156 -105.062 -44.469 1 94.62 500 ASN B C 1
ATOM 7762 O O . ASN B 1 500 ? 12.336 -104.938 -43.25 1 94.62 500 ASN B O 1
ATOM 7766 N N . VAL B 1 501 ? 10.977 -105.125 -45.094 1 94.62 501 VAL B N 1
ATOM 7767 C CA . VAL B 1 501 ? 9.828 -105.25 -44.188 1 94.62 501 VAL B CA 1
ATOM 7768 C C . VAL B 1 501 ? 9.867 -106.625 -43.469 1 94.62 501 VAL B C 1
ATOM 7770 O O . VAL B 1 501 ? 10.453 -107.562 -43.938 1 94.62 501 VAL B O 1
ATOM 7773 N N . ALA B 1 502 ? 9.289 -106.625 -42.219 1 91.12 502 ALA B N 1
ATOM 7774 C CA . ALA B 1 502 ? 9.203 -107.812 -41.469 1 91.12 502 ALA B CA 1
ATOM 7775 C C . ALA B 1 502 ? 8.031 -108.688 -41.938 1 91.12 502 ALA B C 1
ATOM 7777 O O . ALA B 1 502 ? 7.141 -108.188 -42.625 1 91.12 502 ALA B O 1
ATOM 7778 N N . SER B 1 503 ? 8.234 -110.062 -41.781 1 92 503 SER B N 1
ATOM 7779 C CA . SER B 1 503 ? 7.105 -111 -41.938 1 92 503 SER B CA 1
ATOM 7780 C C . SER B 1 503 ? 6.523 -111.375 -40.594 1 92 503 SER B C 1
ATOM 7782 O O . SER B 1 503 ? 7.266 -111.688 -39.625 1 92 503 SER B O 1
ATOM 7784 N N . ALA B 1 504 ? 5.293 -111.062 -40.469 1 88 504 ALA B N 1
ATOM 7785 C CA . ALA B 1 504 ? 4.664 -111.438 -39.219 1 88 504 ALA B CA 1
ATOM 7786 C C . ALA B 1 504 ? 4.707 -112.938 -39.031 1 88 504 ALA B C 1
ATOM 7788 O O . ALA B 1 504 ? 4.688 -113.688 -40 1 88 504 ALA B O 1
#

Solvent-accessible surface area (backbone atoms only — not comparable to full-atom values): 54662 Å² total; per-residue (Å²): 55,61,67,47,36,57,89,47,37,34,77,61,69,63,79,74,76,78,85,90,63,94,58,90,82,74,86,46,83,38,77,89,90,44,72,56,58,76,76,57,33,56,51,55,38,51,53,50,48,55,54,51,48,46,23,53,74,39,72,47,76,74,39,81,88,46,50,47,43,54,41,50,20,55,51,41,44,41,63,76,71,46,59,42,57,91,51,32,50,39,69,39,38,72,65,30,70,68,46,16,50,50,52,30,46,74,68,70,49,42,68,33,50,95,85,37,79,47,35,34,28,32,34,62,68,84,82,66,87,65,79,60,54,38,45,10,15,28,23,43,20,51,51,32,51,57,31,67,74,45,59,49,32,91,48,28,51,62,78,52,87,55,46,72,60,52,41,47,72,70,65,42,50,64,56,43,53,50,20,72,69,39,53,38,24,73,32,41,74,40,89,60,58,52,75,37,69,57,77,61,65,53,73,49,78,55,94,74,41,36,39,39,37,39,47,49,71,91,51,75,83,50,72,73,26,28,38,36,39,38,27,25,39,83,54,82,51,60,50,76,47,68,51,71,59,95,89,47,74,42,76,44,33,36,43,44,92,62,31,38,37,32,61,40,68,44,78,38,72,47,62,48,72,24,68,40,41,78,36,48,73,50,67,59,79,43,38,14,40,31,38,31,33,75,44,56,38,37,33,50,36,40,25,42,83,75,30,24,85,56,63,68,43,94,67,51,50,36,36,30,34,53,88,74,22,33,30,37,23,52,70,30,46,81,42,91,47,74,43,79,35,56,58,48,72,40,79,35,42,73,40,54,53,51,47,47,81,73,44,44,51,50,59,53,89,64,65,36,48,78,82,31,78,46,76,76,44,76,46,84,51,98,62,31,35,42,31,35,32,33,34,18,74,41,32,44,36,42,37,30,38,47,68,82,63,83,69,91,80,68,77,38,42,39,30,34,37,74,77,14,27,37,36,26,66,42,63,75,79,70,96,67,56,61,79,52,34,63,72,40,47,50,42,60,31,29,36,60,75,43,80,42,65,44,27,46,89,76,83,80,73,57,81,24,38,41,47,26,30,41,34,32,86,53,72,47,63,39,72,44,76,56,31,29,35,28,32,25,31,38,25,36,24,42,62,90,41,78,40,71,39,81,60,132,73,67,75,89,79,57,88,88,59,76,91,64,81,71,82,72,74,79,85,75,46,96,58,68,26,24,45,36,75,40,78,87,87,45,60,55,36,70,72,57,70,55,39,54,48,38,53,52,40,16,57,51,38,27,24,52,74,39,73,46,76,74,39,88,88,44,84,56,48,67,63,49,19,52,52,40,47,42,64,75,41,35,64,49,79,92,50,72,61,45,68,39,57,69,65,32,70,68,38,42,51,47,27,35,46,26,44,69,48,41,67,26,27,72,86,34,53,9,56,73,50,76,35,63,55,48,81,36,78,40,66,64,31,32,45,34,72,66,23,52,48,54,33,50,52,50,41,67,46,28,68,56,80,92,48,76,62,71,74,50,78,47,59,70,55,25,39,45,51,58,65,42,47,63,39,53,54,34,48,71,39,30,61,48,92,94,61,74,78,63,82,31,61,79,42,68,86,57,78,38,36,44,34,36,46,44,87,71,36,36,36,38,37,41,50,48,69,91,50,93,85,51,92,76,62,44,77,45,79,46,58,39,72,86,70,43,38,28,40,35,38,34,42,27,38,76,89,46,74,42,74,40,33,38,41,48,92,86,47,76,47,67,69,39,47,76,45,60,72,45,55,82,43,48,72,29,45,60,21,46,32,28,36,18,69,38,30,14,40,32,39,31,44,77,80,57,38,38,33,49,37,39,20,43,83,74,30,23,86,55,64,70,42,93,61,49,24,35,36,30,33,64,89,80,60,51,74,47,60,64,39,51,76,47,65,38,77,56,78,47,50,76,35,81,45,61,56,59,65,88,79,58,83,75,47,66,80,72,44,40,42,81,43,58,63,47,82,65,43,78,83,19,22,30,29,51,35,37,42,39,30,84,61,30,34,40,32,36,31,35,33,19,93,44,34,44,34,41,37,30,38,46,67,83,61,83,66,79,50,66,67,21,35,39,30,33,38,76,87,68,48,78,47,50,76,49,45,78,46,53,59,38,58,60,75,52,33,64,54,30,52,77,45,74,48,70,50,73,77,43,81,43,60,42,27,49,43,70,38,69,53,58,82,22,31,33,60,75,46,76,42,58,78,77,78,62,33,38,73,40,75,60,29,29,35,28,32,25,32,38,26,36,26,42,61,90,40,78,40,71,22,48,50,86

Sequence (1008 aa):
MFYIDNDSGVTVMPPVSAQRSAIVRWFSEGDGNNVITWPGMDWFNIVQAELLNTLEEAGIQPDKTKLNQLALSIKAIMSNNALLIKNNLSEIKTAGASAQRTARENLDIYDASLNKKGLVQLTSATDSPSETLAATAKAVKIAMDNANARLAKDRNGADIPNKPLFIQNLGLQETVNRARNAVQKNGDTLSGGLTFENDSILAWIRNTDWAKIGFKNDADSDTDSYMWFETGDNGNEYFKWRSKQSTTTKDLMNLKWDALSVLVNAIVNGEVISKSANGLRIAYGNYGFFIRNDGSNTYFMLTNSGDNMGTYNGLRPLWINNATGAVSMGRGLNVSGDTLSDRFAINSSNGMWIQMRDNNAIFGKNIVNTDSAQALLRQNHADRKFMIGGLGNKQFGIYMINNSRTANGTDGQAYMDNNGNWLCGAQVIPGNYANFDSRYVRDVRLGTQSLTGGLSRDYKAPSGHVITGFHTNGDWEMQGGDDKVYIRPVQKNINGTWYNVASAMFYIDNDSGVTVMPPVSAQRSAIVRWFSEGDGNNVITWPGMDWFNIVQAELLNTLEEAGIQPDKTKLNQLALSIKAIMSNNALLIKNNLSEIKTAGASAQRTARENLDIYDASLNKKGLVQLTSATDSPSETLAATAKAVKIAMDNANARLAKDRNGADIPNKPLFIQNLGLQETVNRARNAVQKNGDTLSGGLTFENDSILAWIRNTDWAKIGFKNDADSDTDSYMWFETGDNGNEYFKWRSKQSTTTKDLMNLKWDALSVLVNAIVNGEVISKSANGLRIAYGNYGFFIRNDGSNTYFMLTNSGDNMGTYNGLRPLWINNATGAVSMGRGLNVSGDTLSDRFAINSSNGMWIQMRDNNAIFGKNIVNTDSAQALLRQNHADRKFMIGGLGNKQFGIYMINNSRTANGTDGQAYMDNNGNWLCGAQVIPGNYANFDSRYVRDVRLGTQSLTGGLSRDYKAPSGHVITGFHTNGDWEMQGGDDKVYIRPVQKNINGTWYNVASA

Secondary structure (DSSP, 8-state):
-----STT-BSSPPPPPPP--SS--------SSSPPPP-HHHHHHHHHHHHHHHHHHHT----TT-S-HHHHHHHHHHHHHS-BGGGTTHHHHHT-HHHHHHHHHHTT-EE--SSS-EEBEEE--SS---SSEEEBHHHHHHHHHHHHTSPBGGGTTTT-S-HHHHHHHTT-HHHHHHHHTSPBTT-EEESS-EEE-SS--EEEEETTEEEEEEEE-S-TT-S-EEEEEEEEEBS---EEEEEEETTEEEEEEEE-SSEEEESS-EEESS-EEE-SSEEEEEEETTEEEEEEE-SSEEEEEEBPTT-TTS-B-S---EEEETTT--EEETT-EEEEEEEEES-EEE----B-GGGGGTSS-EE-SSPBPBT-EEEEEEEE-SSEEEEEEEEBTTEEEEEEEETT--SSS-SEEEEEETTS-EEESS----S--HHHHTTSEEEEEE---EEEE---S---PPTTEEEEEEE-SS---SSSTT-EEEEEEEEEEETTEEEEPPP-/-----STT--SSPPPPPPP--SS--B-----SSSPPP--HHHHHHHHHHHHHHHHHHHT----TT-S-HHHHHHHHHHHHHB--GGGTTHHHHHH-HHHHHHHHHHTT-EE--SSS-EE-EEE--SS---SSEEEPHHHHHHHHHHHHTBPPGGGTTTT-S-HHHHHHHTT-HHHHHHHHTBPPTT----SS-EEE-SS--EEEEETTEEEEEEEE---TT-S--EEEEEEESSS-EEEEEEEEETTEEEEEEEE-SS-EEESSEEEESS-EEE-SSEEEEEEETTEEEEEEE-SSEEEEEEBPTT-TTS-B-S---EEEETTT--EEETT-EEESS-EEEEEEEE------GGGGGTSS-EEESSPPPBT-EEEEEEEEBSSEEEEEEEEBTTEEEEEEEETT--SSS-SEEEEEETTS-EEESS-EEES--HHHHTTS--EEEE---EEEE---SEEEPPTTEEEEEEE-SSS--SSSTT-EEEEEEEEEEETTEEEEPEE-

pLDDT: mean 92.58, std 6.08, range [60.56, 98.38]